Protein AF-A0AA88Y4C1-F1 (afdb_monomer_lite)

Radius of gyration: 46.79 Å; chains: 1; bounding box: 127×105×160 Å

Secondary structure (DSSP, 8-state):
----HHHHTTS--HHHHHH--STTSHHHHHHHHTT----TTS-HHHHHHHHHHHHHHTTSS-TTSS-------TTTHHHHHHHHHHHHHHHHHHHHHHHHHHHHHHHHHHHHHHHHHHHHHHHHHHHHHHHHHHHHHHHHHHHHHHHHHHTTS------------HHHHGGGSPPP-GGGHHHHHHHHHHHHHHTT--GGGHHHHHHTT--HHHHHHHHTS-HHHHT-HHHHHHHHHHHHPPPHHHHHHHHHH----TTS-HHHHHHHHHHHHHHHHHHTT--S-HHHHHHHHHHHHHHHSS-HHHHHHHHHTT--SHHHHHHHHHHHHHHS-S-----PPP----------------------------------------------PPPPBPTTT--BT--GGG-HHHHHHHHHHHHTTSTTSSSSSS---S---------SSS--GGG-B-HHHHHTT--PBP-EEETTT--EE-HHHHHHHHHH-TTS---EEEHHHHHHHHHHHHHTTTTS----------------SSSSS----S---------TTSHHHHHHHHGGG------EEEEEEEE---TT-SS---EEEEEE-SSEEEEEETTTTEEEEEETTS-EEEEEE-SS-EEEEEEETTEEEEEETTTTEEEEESTT-EEEE-SS---EEEE-SSEEEEEETTTTEEEEEETT--EEEEEEHHHHHSS---B-S--EE-TTT--EEEEETTTTEEEEE-TTS-EEEEEE-SS-EEEEEEETTEEEEEETTTTEEEEEETTS-EEEEEE-GGGSSS-EEEEEE-TTSEEEEEE-TTSTTTTEEEEEEE-

Organism: Pinctada imbricata (NCBI:txid66713)

Structure (mmCIF, N/CA/C/O backbone):
data_AF-A0AA88Y4C1-F1
#
_entry.id   AF-A0AA88Y4C1-F1
#
loop_
_atom_site.group_PDB
_atom_site.id
_atom_site.type_symbol
_atom_site.label_atom_id
_atom_site.label_alt_id
_atom_site.label_comp_id
_atom_site.label_asym_id
_atom_site.label_entity_id
_atom_site.label_seq_id
_atom_site.pdbx_PDB_ins_code
_atom_site.Cartn_x
_atom_site.Cartn_y
_atom_site.Cartn_z
_atom_site.occupancy
_atom_site.B_iso_or_equiv
_atom_site.auth_seq_id
_atom_site.auth_comp_id
_atom_site.auth_asym_id
_atom_site.auth_atom_id
_atom_site.pdbx_PDB_model_num
ATOM 1 N N . MET A 1 1 ? -17.038 30.741 89.321 1.00 48.41 1 MET A N 1
ATOM 2 C CA . MET A 1 1 ? -18.469 31.107 89.281 1.00 48.41 1 MET A CA 1
ATOM 3 C C . MET A 1 1 ? -19.187 30.169 88.329 1.00 48.41 1 MET A C 1
ATOM 5 O O . MET A 1 1 ? -18.742 29.998 87.195 1.00 48.41 1 MET A O 1
ATOM 9 N N . VAL A 1 2 ? -20.223 29.490 88.818 1.00 58.56 2 VAL A N 1
ATOM 10 C CA . VAL A 1 2 ? -21.082 28.619 88.005 1.00 58.56 2 VAL A CA 1
ATOM 11 C C . VAL A 1 2 ? -21.932 29.532 87.124 1.00 58.56 2 VAL A C 1
ATOM 13 O O . VAL A 1 2 ? -22.533 30.472 87.624 1.00 58.56 2 VAL A O 1
ATOM 16 N N . PHE A 1 3 ? -21.914 29.319 85.810 1.00 68.25 3 PHE A N 1
ATOM 17 C CA . PHE A 1 3 ? -22.680 30.150 84.880 1.00 68.25 3 PHE A CA 1
ATOM 18 C C . PHE A 1 3 ? -24.169 29.834 85.024 1.00 68.25 3 PHE A C 1
ATOM 20 O O . PHE A 1 3 ? -24.573 28.688 84.826 1.00 68.25 3 PHE A O 1
ATOM 27 N N . SER A 1 4 ? -24.961 30.844 85.373 1.00 75.38 4 SER A N 1
ATOM 28 C CA . SER A 1 4 ? -26.410 30.749 85.541 1.00 75.38 4 SER A CA 1
ATOM 29 C C . SER A 1 4 ? -27.105 31.389 84.341 1.00 75.38 4 SER A C 1
ATOM 31 O O . SER A 1 4 ? -27.028 32.600 84.141 1.00 75.38 4 SER A O 1
ATOM 33 N N . VAL A 1 5 ? -27.799 30.582 83.531 1.00 76.06 5 VAL A N 1
ATOM 34 C CA . VAL A 1 5 ? -28.494 31.065 82.321 1.00 76.06 5 VAL A CA 1
ATOM 35 C C . VAL A 1 5 ? -29.565 32.102 82.661 1.00 76.06 5 VAL A C 1
ATOM 37 O O . VAL A 1 5 ? -29.700 33.111 81.977 1.00 76.06 5 VAL A O 1
ATOM 40 N N . THR A 1 6 ? -30.300 31.885 83.751 1.00 74.94 6 THR A N 1
ATOM 41 C CA . THR A 1 6 ? -31.367 32.786 84.207 1.00 74.94 6 THR A CA 1
ATOM 42 C C . THR A 1 6 ? -30.849 34.112 84.757 1.00 74.94 6 THR A C 1
ATOM 44 O O . THR A 1 6 ? -31.611 35.067 84.849 1.00 74.94 6 THR A O 1
ATOM 47 N N . GLU A 1 7 ? -29.582 34.169 85.164 1.00 77.00 7 GLU A N 1
ATOM 48 C CA . GLU A 1 7 ? -28.932 35.391 85.648 1.00 77.00 7 GLU A CA 1
ATOM 49 C C . GLU A 1 7 ? -28.318 36.169 84.481 1.00 77.00 7 GLU A C 1
ATOM 51 O O . GLU A 1 7 ? -28.554 37.367 84.355 1.00 77.00 7 GLU A O 1
ATOM 56 N N . PHE A 1 8 ? -27.678 35.464 83.543 1.00 80.75 8 PHE A N 1
ATOM 57 C CA . PHE A 1 8 ? -27.186 36.040 82.291 1.00 80.75 8 PHE A CA 1
ATOM 58 C C . PHE A 1 8 ? -28.302 36.712 81.471 1.00 80.75 8 PHE A C 1
ATOM 60 O O . PHE A 1 8 ? -28.117 37.819 80.984 1.00 80.75 8 PHE A O 1
ATOM 67 N N . LEU A 1 9 ? -29.490 36.101 81.363 1.00 78.81 9 LEU A N 1
ATOM 68 C CA . LEU A 1 9 ? -30.615 36.694 80.619 1.00 78.81 9 LEU A CA 1
ATOM 69 C C . LEU A 1 9 ? -31.233 37.934 81.296 1.00 78.81 9 LEU A C 1
ATOM 71 O O . LEU A 1 9 ? -32.015 38.630 80.656 1.00 78.81 9 LEU A O 1
ATOM 75 N N . LYS A 1 10 ? -30.915 38.221 82.569 1.00 77.19 10 LYS A N 1
ATOM 76 C CA . LYS A 1 10 ? -31.400 39.424 83.273 1.00 77.19 10 LYS A CA 1
ATOM 77 C C . LYS A 1 10 ? -30.514 40.647 83.037 1.00 77.19 10 LYS A C 1
ATOM 79 O O . LYS A 1 10 ? -31.035 41.756 83.001 1.00 77.19 10 LYS A O 1
ATOM 84 N N . SER A 1 11 ? -29.203 40.454 82.900 1.00 72.69 11 SER A N 1
ATOM 85 C CA . SER A 1 11 ? -28.242 41.522 82.590 1.00 72.69 11 SER A CA 1
ATOM 86 C C . SER A 1 11 ? -27.187 41.020 81.592 1.00 72.69 11 SER A C 1
ATOM 88 O O . SER A 1 11 ? -26.031 40.805 81.963 1.00 72.69 11 SER A O 1
ATOM 90 N N . PRO A 1 12 ? -27.583 40.771 80.337 1.00 75.06 12 PRO A N 1
ATOM 91 C CA . PRO A 1 12 ? -26.707 40.182 79.334 1.00 75.06 12 PRO A CA 1
ATOM 92 C C . PRO A 1 12 ? -25.620 41.180 78.920 1.00 75.06 12 PRO A C 1
ATOM 94 O O . PRO A 1 12 ? -25.911 42.324 78.578 1.00 75.06 12 PRO A O 1
ATOM 97 N N . THR A 1 13 ? -24.358 40.747 78.908 1.00 76.56 13 THR A N 1
ATOM 98 C CA . THR A 1 13 ? -23.259 41.539 78.337 1.00 76.56 13 THR A CA 1
ATOM 99 C C . THR A 1 13 ? -22.596 40.798 77.180 1.00 76.56 13 THR A C 1
ATOM 101 O O . THR A 1 13 ? -22.446 39.572 77.194 1.00 76.56 13 THR A O 1
ATOM 104 N N . VAL A 1 14 ? -22.189 41.550 76.156 1.00 72.12 14 VAL A N 1
ATOM 105 C CA . VAL A 1 14 ? -21.577 41.005 74.931 1.00 72.12 14 VAL A CA 1
ATOM 106 C C . VAL A 1 14 ? -20.273 40.287 75.253 1.00 72.12 14 VAL A C 1
ATOM 108 O O . VAL A 1 14 ? -20.061 39.163 74.806 1.00 72.12 14 VAL A O 1
ATOM 111 N N . GLY A 1 15 ? -19.438 40.884 76.109 1.00 71.12 15 GLY A N 1
ATOM 112 C CA . GLY A 1 15 ? -18.181 40.278 76.544 1.00 71.12 15 GLY A CA 1
ATOM 113 C C . GLY A 1 15 ? -18.384 38.941 77.262 1.00 71.12 15 GLY A C 1
ATOM 114 O O . GLY A 1 15 ? -17.645 37.986 77.013 1.00 71.12 15 GLY A O 1
ATOM 115 N N . GLU A 1 16 ? -19.422 38.815 78.098 1.00 73.88 16 GLU A N 1
ATOM 116 C CA . GLU A 1 16 ? -19.749 37.538 78.739 1.00 73.88 16 GLU A CA 1
ATOM 117 C C . GLU A 1 16 ? -20.237 36.505 77.724 1.00 73.88 16 GLU A C 1
ATOM 119 O O . GLU A 1 16 ? -19.762 35.368 77.759 1.00 73.88 16 GLU A O 1
ATOM 124 N N . PHE A 1 17 ? -21.099 36.892 76.778 1.00 79.38 17 PHE A N 1
ATOM 125 C CA . PHE A 1 17 ? -21.565 36.012 75.702 1.00 79.38 17 PHE A CA 1
ATOM 126 C C . PHE A 1 17 ? -20.417 35.515 74.805 1.00 79.38 17 PHE A C 1
ATOM 128 O O . PHE A 1 17 ? -20.318 34.321 74.497 1.00 79.38 17 PHE A O 1
ATOM 135 N N . GLU A 1 18 ? -19.496 36.400 74.424 1.00 74.88 18 GLU A N 1
ATOM 136 C CA . GLU A 1 18 ? -18.323 36.069 73.612 1.00 74.88 18 GLU A CA 1
ATOM 137 C C . GLU A 1 18 ? -17.318 35.186 74.357 1.00 74.88 18 GLU A C 1
ATOM 139 O O . GLU A 1 18 ? -16.672 34.319 73.749 1.00 74.88 18 GLU A O 1
ATOM 144 N N . SER A 1 19 ? -17.233 35.337 75.679 1.00 75.31 19 SER A N 1
ATOM 145 C CA . SER A 1 19 ? -16.388 34.503 76.531 1.00 75.31 19 SER A CA 1
ATOM 146 C C . SER A 1 19 ? -16.921 33.072 76.705 1.00 75.31 19 SER A C 1
ATOM 148 O O . SER A 1 19 ? -16.159 32.181 77.098 1.00 75.31 19 SER A O 1
ATOM 150 N N . LEU A 1 20 ? -18.192 32.801 76.359 1.00 79.62 20 LEU A N 1
ATOM 151 C CA . LEU A 1 20 ? -18.782 31.467 76.490 1.00 79.62 20 LEU A CA 1
ATOM 152 C C . LEU A 1 20 ? -18.058 30.450 75.599 1.00 79.62 20 LEU A C 1
ATOM 154 O O . LEU A 1 20 ? -17.960 30.572 74.368 1.00 79.62 20 LEU A O 1
ATOM 158 N N . LYS A 1 21 ? -17.550 29.401 76.247 1.00 77.38 21 LYS A N 1
ATOM 159 C CA . LYS A 1 21 ? -16.876 28.278 75.598 1.00 77.38 21 LYS A CA 1
ATOM 160 C C . LYS A 1 21 ? -17.870 27.162 75.288 1.00 77.38 21 LYS A C 1
ATOM 162 O O . LYS A 1 21 ? -18.838 26.943 76.015 1.00 77.38 21 LYS A O 1
ATOM 167 N N . LYS A 1 22 ? -17.606 26.456 74.185 1.00 69.81 22 LYS A N 1
ATOM 168 C CA . LYS A 1 22 ? -18.354 25.257 73.792 1.00 69.81 22 LYS A CA 1
ATOM 169 C C . LYS A 1 22 ? -18.056 24.099 74.752 1.00 69.81 22 LYS A C 1
ATOM 171 O O . LYS A 1 22 ? -18.979 23.403 75.158 1.00 69.81 22 LYS A O 1
ATOM 176 N N . ASP A 1 23 ? -16.791 23.969 75.148 1.00 60.00 23 ASP A N 1
ATOM 177 C CA . ASP A 1 23 ? -16.278 22.822 75.907 1.00 60.00 23 ASP A CA 1
ATOM 178 C C . ASP A 1 23 ? -16.730 22.820 77.379 1.00 60.00 23 ASP A C 1
ATOM 180 O O . ASP A 1 23 ? -16.815 21.764 77.994 1.00 60.00 23 ASP A O 1
ATOM 184 N N . ASP A 1 24 ? -17.145 23.976 77.910 1.00 60.66 24 ASP A N 1
ATOM 185 C CA . ASP A 1 24 ? -17.695 24.103 79.269 1.00 60.66 24 ASP A CA 1
ATOM 186 C C . ASP A 1 24 ? -19.227 23.905 79.319 1.00 60.66 24 ASP A C 1
ATOM 188 O O . ASP A 1 24 ? -19.864 24.252 80.313 1.00 60.66 24 ASP A O 1
ATOM 192 N N . PHE A 1 25 ? -19.854 23.428 78.234 1.00 62.00 25 PHE A N 1
ATOM 193 C CA . PHE A 1 25 ? -21.309 23.260 78.041 1.00 62.00 25 PHE A CA 1
ATOM 194 C C . PHE A 1 25 ? -22.180 24.524 78.174 1.00 62.00 25 PHE A C 1
ATOM 196 O O . PHE A 1 25 ? -23.336 24.500 77.765 1.00 62.00 25 PHE A O 1
ATOM 203 N N . LYS A 1 26 ? -21.651 25.660 78.634 1.00 78.75 26 LYS A N 1
ATOM 204 C CA . LYS A 1 26 ? -22.410 26.900 78.893 1.00 78.75 26 LYS A CA 1
ATOM 205 C C . LYS A 1 26 ? -23.135 27.455 77.663 1.00 78.75 26 LYS A C 1
ATOM 207 O O . LYS A 1 26 ? -24.284 27.870 77.772 1.00 78.75 26 LYS A O 1
ATOM 212 N N . LEU A 1 27 ? -22.494 27.421 76.490 1.00 79.19 27 LEU A N 1
ATOM 213 C CA . LEU A 1 27 ? -23.087 27.922 75.242 1.00 79.19 27 LEU A CA 1
ATOM 214 C C . LEU A 1 27 ? -24.196 26.999 74.704 1.00 79.19 27 LEU A C 1
ATOM 216 O O . LEU A 1 27 ? -25.201 27.472 74.183 1.00 79.19 27 LEU A O 1
ATOM 220 N N . ILE A 1 28 ? -24.031 25.683 74.865 1.00 79.94 28 ILE A N 1
ATOM 221 C CA . ILE A 1 28 ? -25.042 24.688 74.475 1.00 79.94 28 ILE A CA 1
ATOM 222 C C . ILE A 1 28 ? -26.223 24.742 75.447 1.00 79.94 28 ILE A C 1
ATOM 224 O O . ILE A 1 28 ? -27.368 24.755 75.015 1.00 79.94 28 ILE A O 1
ATOM 228 N N . VAL A 1 29 ? -25.953 24.846 76.750 1.00 81.12 29 VAL A N 1
ATOM 229 C CA . VAL A 1 29 ? -26.972 24.976 77.801 1.00 81.12 29 VAL A CA 1
ATOM 230 C C . VAL A 1 29 ? -27.795 26.254 77.613 1.00 81.12 29 VAL A C 1
ATOM 232 O O . VAL A 1 29 ? -29.014 26.205 77.756 1.00 81.12 29 VAL A O 1
ATOM 235 N N . LEU A 1 30 ? -27.170 27.369 77.216 1.00 81.19 30 LEU A N 1
ATOM 236 C CA . LEU A 1 30 ? -27.882 28.596 76.849 1.00 81.19 30 LEU A CA 1
ATOM 237 C C . LEU A 1 30 ? -28.804 28.380 75.634 1.00 81.19 30 LEU A C 1
ATOM 239 O O . LEU A 1 30 ? -29.971 28.760 75.686 1.00 81.19 30 LEU A O 1
ATOM 243 N N . GLY A 1 31 ? -28.321 27.724 74.573 1.00 80.00 31 GLY A N 1
ATOM 244 C CA . GLY A 1 31 ? -29.144 27.425 73.396 1.00 80.00 31 GLY A CA 1
ATOM 245 C C . GLY A 1 31 ? -30.311 26.476 73.691 1.00 80.00 31 GLY A C 1
ATOM 246 O O . GLY A 1 31 ? -31.434 26.740 73.271 1.00 80.00 31 GLY A O 1
ATOM 247 N N . LEU A 1 32 ? -30.087 25.430 74.493 1.00 81.94 32 LEU A N 1
ATOM 248 C CA . LEU A 1 32 ? -31.143 24.509 74.924 1.00 81.94 32 LEU A CA 1
ATOM 249 C C . LEU A 1 32 ? -32.174 25.195 75.833 1.00 81.94 32 LEU A C 1
ATOM 251 O O . LEU A 1 32 ? -33.369 24.937 75.699 1.00 81.94 32 LEU A O 1
ATOM 255 N N . HIS A 1 33 ? -31.748 26.104 76.717 1.00 82.75 33 HIS A N 1
ATOM 256 C CA . HIS A 1 33 ? -32.663 26.887 77.556 1.00 82.75 33 HIS A CA 1
ATOM 257 C C . HIS A 1 33 ? -33.561 27.815 76.724 1.00 82.75 33 HIS A C 1
ATOM 259 O O . HIS A 1 33 ? -34.741 27.980 77.028 1.00 82.75 33 HIS A O 1
ATOM 265 N N . LEU A 1 34 ? -33.025 28.364 75.630 1.00 81.50 34 LEU A N 1
ATOM 266 C CA . LEU A 1 34 ? -33.773 29.150 74.644 1.00 81.50 34 LEU A CA 1
ATOM 267 C C . LEU A 1 34 ? -34.596 28.283 73.672 1.00 81.50 34 LEU A C 1
ATOM 269 O O . LEU A 1 34 ? -35.244 28.828 72.783 1.00 81.50 34 LEU A O 1
ATOM 273 N N . LYS A 1 35 ? -34.617 26.954 73.868 1.00 82.00 35 LYS A N 1
ATOM 274 C CA . LYS A 1 35 ? -35.315 25.956 73.038 1.00 82.00 35 LYS A CA 1
ATOM 275 C C . LYS A 1 35 ? -34.844 25.915 71.578 1.00 82.00 35 LYS A C 1
ATOM 277 O O . LYS A 1 35 ? -35.633 25.644 70.677 1.00 82.00 35 LYS A O 1
ATOM 282 N N . LEU A 1 36 ? -33.558 26.167 71.346 1.00 82.06 36 LEU A N 1
ATOM 283 C CA . LEU A 1 36 ? -32.930 26.092 70.027 1.00 82.06 36 LEU A CA 1
ATOM 284 C C . LEU A 1 36 ? -32.382 24.680 69.772 1.00 82.06 36 LEU A C 1
ATOM 286 O O . LEU A 1 36 ? -31.860 24.042 70.689 1.00 82.06 36 LEU A O 1
ATOM 290 N N . ASP A 1 37 ? -32.462 24.197 68.526 1.00 81.56 37 ASP A N 1
ATOM 291 C CA . ASP A 1 37 ? -31.893 22.899 68.121 1.00 81.56 37 ASP A CA 1
ATOM 292 C C . ASP A 1 37 ? -30.370 23.011 67.959 1.00 81.56 37 ASP A C 1
ATOM 294 O O . ASP A 1 37 ? -29.836 23.184 66.864 1.00 81.56 37 ASP A O 1
ATOM 298 N N . VAL A 1 38 ? -29.662 22.980 69.089 1.00 82.06 38 VAL A N 1
ATOM 299 C CA . VAL A 1 38 ? -28.198 23.028 69.147 1.00 82.06 38 VAL A CA 1
ATOM 300 C C . VAL A 1 38 ? -27.642 21.696 69.643 1.00 82.06 38 VAL A C 1
ATOM 302 O O . VAL A 1 38 ? -28.043 21.177 70.683 1.00 82.06 38 VAL A O 1
ATOM 305 N N . LYS A 1 39 ? -26.678 21.134 68.906 1.00 79.06 39 LYS A N 1
ATOM 306 C CA . LYS A 1 39 ? -26.054 19.836 69.218 1.00 79.06 39 LYS A CA 1
ATOM 307 C C . LYS A 1 39 ? -24.580 20.007 69.554 1.00 79.06 39 LYS A C 1
ATOM 309 O O . LYS A 1 39 ? -23.890 20.846 68.977 1.00 79.06 39 LYS A O 1
ATOM 314 N N . SER A 1 40 ? -24.060 19.164 70.446 1.00 75.81 40 SER A N 1
ATOM 315 C CA . SER A 1 40 ? -22.639 19.179 70.833 1.00 75.81 40 SER A CA 1
ATOM 316 C C . SER A 1 40 ? -21.684 18.898 69.665 1.00 75.81 40 SER A C 1
ATOM 318 O O . SER A 1 40 ? -20.532 19.332 69.694 1.00 75.81 40 SER A O 1
ATOM 320 N N . SER A 1 41 ? -22.161 18.250 68.600 1.00 76.31 41 SER A N 1
ATOM 321 C CA . SER A 1 41 ? -21.420 18.022 67.355 1.00 76.31 41 SER A CA 1
ATOM 322 C C . SER A 1 41 ? -21.238 19.278 66.487 1.00 76.31 41 SER A C 1
ATOM 324 O O . SER A 1 41 ? -20.297 19.324 65.698 1.00 76.31 41 SER A O 1
ATOM 326 N N . MET A 1 42 ? -22.065 20.320 66.641 1.00 76.88 42 MET A N 1
ATOM 327 C CA . MET A 1 42 ? -22.017 21.532 65.802 1.00 76.88 42 MET A CA 1
ATOM 328 C C . MET A 1 42 ? -20.807 22.414 66.123 1.00 76.88 42 MET A C 1
ATOM 330 O O . MET A 1 42 ? -20.312 22.427 67.252 1.00 76.88 42 MET A O 1
ATOM 334 N N . ARG A 1 43 ? -20.292 23.181 65.154 1.00 77.75 43 ARG A N 1
ATOM 335 C CA . ARG A 1 43 ? -19.105 24.027 65.394 1.00 77.75 43 ARG A CA 1
ATOM 336 C C . ARG A 1 43 ? -19.445 25.167 66.362 1.00 77.75 43 ARG A C 1
ATOM 338 O O . ARG A 1 43 ? -20.551 25.694 66.347 1.00 77.75 43 ARG A O 1
ATOM 345 N N . LYS A 1 44 ? -18.483 25.598 67.193 1.00 77.31 44 LYS A N 1
ATOM 346 C CA . LYS A 1 44 ? -18.703 26.647 68.216 1.00 77.31 44 LYS A CA 1
ATOM 347 C C . LYS A 1 44 ? -19.310 27.925 67.624 1.00 77.31 44 LYS A C 1
ATOM 349 O O . LYS A 1 44 ? -20.241 28.474 68.202 1.00 77.31 44 LYS A O 1
ATOM 354 N N . GLN A 1 45 ? -18.793 28.369 66.479 1.00 76.94 45 GLN A N 1
ATOM 355 C CA . GLN A 1 45 ? -19.266 29.584 65.815 1.00 76.94 45 GLN A CA 1
ATOM 356 C C . GLN A 1 45 ? -20.687 29.431 65.258 1.00 76.94 45 GLN A C 1
ATOM 358 O O . GLN A 1 45 ? -21.465 30.373 65.285 1.00 76.94 45 GLN A O 1
ATOM 363 N N . GLU A 1 46 ? -21.047 28.231 64.812 1.00 76.50 46 GLU A N 1
ATOM 364 C CA . GLU A 1 46 ? -22.376 27.923 64.286 1.00 76.50 46 GLU A CA 1
ATOM 365 C C . GLU A 1 46 ? -23.432 27.970 65.398 1.00 76.50 46 GLU A C 1
ATOM 367 O O . GLU A 1 46 ? -24.427 28.679 65.274 1.00 76.50 46 GLU A O 1
ATOM 372 N N . ILE A 1 47 ? -23.154 27.327 66.541 1.00 77.56 47 ILE A N 1
ATOM 373 C CA . ILE A 1 47 ? -24.003 27.403 67.742 1.00 77.56 47 ILE A CA 1
ATOM 374 C C . ILE A 1 47 ? -24.120 28.858 68.216 1.00 77.56 47 ILE A C 1
ATOM 376 O O . ILE A 1 47 ? -25.211 29.320 68.538 1.00 77.56 47 ILE A O 1
ATOM 380 N N . ARG A 1 48 ? -23.007 29.604 68.225 1.00 80.88 48 ARG A N 1
ATOM 381 C CA . ARG A 1 48 ? -22.983 31.013 68.636 1.00 80.88 48 ARG A CA 1
ATOM 382 C C . ARG A 1 48 ? -23.853 31.886 67.737 1.00 80.88 48 ARG A C 1
ATOM 384 O O . ARG A 1 48 ? -24.613 32.685 68.264 1.00 80.88 48 ARG A O 1
ATOM 391 N N . ASN A 1 49 ? -23.780 31.715 66.421 1.00 78.94 49 ASN A N 1
ATOM 392 C CA . ASN A 1 49 ? -24.577 32.494 65.475 1.00 78.94 49 ASN A CA 1
ATOM 393 C C . ASN A 1 49 ? -26.078 32.199 65.622 1.00 78.94 49 ASN A C 1
ATOM 395 O O . ASN A 1 49 ? -26.886 33.122 65.577 1.00 78.94 49 ASN A O 1
ATOM 399 N N . ILE A 1 50 ? -26.451 30.933 65.846 1.00 80.00 50 ILE A N 1
ATOM 400 C CA . ILE A 1 50 ? -27.848 30.532 66.079 1.00 80.00 50 ILE A CA 1
ATOM 401 C C . ILE A 1 50 ? -28.379 31.161 67.374 1.00 80.00 50 ILE A C 1
ATOM 403 O O . ILE A 1 50 ? -29.442 31.776 67.366 1.00 80.00 50 ILE A O 1
ATOM 407 N N . VAL A 1 51 ? -27.617 31.068 68.469 1.00 80.56 51 VAL A N 1
ATOM 408 C CA . VAL A 1 51 ? -28.003 31.656 69.761 1.00 80.56 51 VAL A CA 1
ATOM 409 C C . VAL A 1 51 ? -28.030 33.188 69.694 1.00 80.56 51 VAL A C 1
ATOM 411 O O . VAL A 1 51 ? -28.973 33.794 70.189 1.00 80.56 51 VAL A O 1
ATOM 414 N N . ALA A 1 52 ? -27.052 33.826 69.043 1.00 79.12 52 ALA A N 1
ATOM 415 C CA . ALA A 1 52 ? -26.997 35.281 68.888 1.00 79.12 52 ALA A CA 1
ATOM 416 C C . ALA A 1 52 ? -28.192 35.818 68.091 1.00 79.12 52 ALA A C 1
ATOM 418 O O . ALA A 1 52 ? -28.787 36.817 68.482 1.00 79.12 52 ALA A O 1
ATOM 419 N N . LYS A 1 53 ? -28.590 35.126 67.015 1.00 78.12 53 LYS A N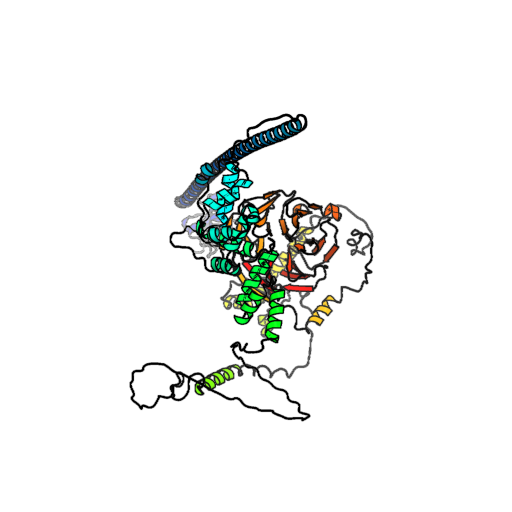 1
ATOM 420 C CA . LYS A 1 53 ? -29.757 35.502 66.210 1.00 78.12 53 LYS A CA 1
ATOM 421 C C . LYS A 1 53 ? -31.053 35.462 67.024 1.00 78.12 53 LYS A C 1
ATOM 423 O O . LYS A 1 53 ? -31.871 36.363 66.884 1.00 78.12 53 LYS A O 1
ATOM 428 N N . GLU A 1 54 ? -31.220 34.466 67.891 1.00 80.19 54 GLU A N 1
ATOM 429 C CA . GLU A 1 54 ? -32.394 34.372 68.769 1.00 80.19 54 GLU A CA 1
ATOM 430 C C . GLU A 1 54 ? -32.371 35.424 69.888 1.00 80.19 54 GLU A C 1
ATOM 432 O O . GLU A 1 54 ? -33.404 35.999 70.218 1.00 80.19 54 GLU A O 1
ATOM 437 N N . LEU A 1 55 ? -31.199 35.717 70.462 1.00 80.06 55 LEU A N 1
ATOM 438 C CA . LEU A 1 55 ? -31.055 36.773 71.471 1.00 80.06 55 LEU A CA 1
ATOM 439 C C . LEU A 1 55 ? -31.326 38.168 70.882 1.00 80.06 55 LEU A C 1
ATOM 441 O O . LEU A 1 55 ? -31.964 38.983 71.544 1.00 80.06 55 LEU A O 1
ATOM 445 N N . LEU A 1 56 ? -30.918 38.417 69.633 1.00 76.56 56 LEU A N 1
ATOM 446 C CA . LEU A 1 56 ? -31.283 39.620 68.876 1.00 76.56 56 LEU A CA 1
ATOM 447 C C . LEU A 1 56 ? -32.789 39.662 68.573 1.00 76.56 56 LEU A C 1
ATOM 449 O O . LEU A 1 56 ? -33.420 40.698 68.743 1.00 76.56 56 LEU A O 1
ATOM 453 N N . ALA A 1 57 ? -33.388 38.534 68.174 1.00 76.81 57 ALA A N 1
ATOM 454 C CA . ALA A 1 57 ? -34.825 38.448 67.891 1.00 76.81 57 ALA A CA 1
ATOM 455 C C . ALA A 1 57 ? -35.703 38.649 69.139 1.00 76.81 57 ALA A C 1
ATOM 457 O O . ALA A 1 57 ? -36.836 39.109 69.028 1.00 76.81 57 ALA A O 1
ATOM 458 N N . LYS A 1 58 ? -35.184 38.317 70.326 1.00 77.06 58 LYS A N 1
ATOM 459 C CA . LYS A 1 58 ? -35.824 38.580 71.624 1.00 77.06 58 LYS A CA 1
ATOM 460 C C . LYS A 1 58 ? -35.507 39.973 72.189 1.00 77.06 58 LYS A C 1
ATOM 462 O O . LYS A 1 58 ? -35.873 40.231 73.331 1.00 77.06 58 LYS A O 1
ATOM 467 N N . GLU A 1 59 ? -34.814 40.824 71.424 1.00 75.38 59 GLU A N 1
ATOM 468 C CA . GLU A 1 59 ? -34.377 42.179 71.809 1.00 75.38 59 GLU A CA 1
ATOM 469 C C . GLU A 1 59 ? -33.502 42.214 73.080 1.00 75.38 59 GLU A C 1
ATOM 471 O O . GLU A 1 59 ? -33.423 43.218 73.782 1.00 75.38 59 GLU A O 1
ATOM 476 N N . ILE A 1 60 ? -32.825 41.100 73.384 1.00 77.75 60 ILE A N 1
ATOM 477 C CA . ILE A 1 60 ? -31.940 40.945 74.551 1.00 77.75 60 ILE A CA 1
ATOM 478 C C . ILE A 1 60 ? -30.571 41.590 74.282 1.00 77.75 60 ILE A C 1
ATOM 480 O O . ILE A 1 60 ? -29.937 42.102 75.201 1.00 77.75 60 ILE A O 1
ATOM 484 N N . PHE A 1 61 ? -30.136 41.587 73.019 1.00 73.25 61 PHE A N 1
ATOM 485 C CA . PHE A 1 61 ? -29.028 42.395 72.508 1.00 73.25 61 PHE A CA 1
ATOM 486 C C . PHE A 1 61 ? -29.544 43.325 71.407 1.00 73.25 61 PHE A C 1
ATOM 488 O O . PHE A 1 61 ? -30.461 42.969 70.665 1.00 73.25 61 PHE A O 1
ATOM 495 N N . SER A 1 62 ? -28.931 44.496 71.270 1.00 63.69 62 SER A N 1
ATOM 496 C CA . SER A 1 62 ? -29.143 45.407 70.148 1.00 63.69 62 SER A CA 1
ATOM 497 C C . SER A 1 62 ? -28.249 45.022 68.968 1.00 63.69 62 SER A C 1
ATOM 499 O O . SER A 1 62 ? -27.151 44.497 69.144 1.00 63.69 62 SER A O 1
ATOM 501 N N . SER A 1 63 ? -28.659 45.332 67.735 1.00 58.00 63 SER A N 1
ATOM 502 C CA . SER A 1 63 ? -27.813 45.128 66.545 1.00 58.00 63 SER A CA 1
ATOM 503 C C . SER A 1 63 ? -26.488 45.904 66.597 1.00 58.00 63 SER A C 1
ATOM 505 O O . SER A 1 63 ? -25.579 45.600 65.833 1.00 58.00 63 SER A O 1
ATOM 507 N N . TYR A 1 64 ? -26.385 46.899 67.486 1.00 56.75 64 TYR A N 1
ATOM 508 C CA . TYR A 1 64 ? -25.183 47.699 67.742 1.00 56.75 64 TYR A CA 1
ATOM 509 C C . TYR A 1 64 ? -24.217 47.074 68.760 1.00 56.75 64 TYR A C 1
ATOM 511 O O . TYR A 1 64 ? -23.082 47.531 68.873 1.00 56.75 64 TYR A O 1
ATOM 519 N N . ASP A 1 65 ? -24.646 46.039 69.484 1.00 59.59 65 ASP A N 1
ATOM 520 C CA . ASP A 1 65 ? -23.858 45.399 70.541 1.00 59.59 65 ASP A CA 1
ATOM 521 C C . ASP A 1 65 ? -22.819 44.410 69.989 1.00 59.59 65 ASP A C 1
ATOM 523 O O . ASP A 1 65 ? -21.870 44.050 70.678 1.00 59.59 65 ASP A O 1
ATOM 527 N N . PHE A 1 66 ? -22.947 43.999 68.727 1.00 56.94 66 PHE A N 1
ATOM 528 C CA . PHE A 1 66 ? -21.949 43.186 68.041 1.00 56.94 66 PHE A CA 1
ATOM 529 C C . PHE A 1 66 ? -21.104 44.092 67.142 1.00 56.94 66 PHE A C 1
ATOM 531 O O . PHE A 1 66 ? -21.647 44.661 66.191 1.00 56.94 66 PHE A O 1
ATOM 538 N N . PRO A 1 67 ? -19.791 44.244 67.397 1.00 45.38 67 PRO A N 1
ATOM 539 C CA . PRO A 1 67 ? -18.925 45.006 66.517 1.00 45.38 67 PRO A CA 1
ATOM 540 C C . PRO A 1 67 ? -18.959 44.381 65.123 1.00 45.38 67 PRO A C 1
ATOM 542 O O . PRO A 1 67 ? -18.486 43.263 64.910 1.00 45.38 67 PRO A O 1
ATOM 545 N N . VAL A 1 68 ? -19.529 45.104 64.160 1.00 42.59 68 VAL A N 1
ATOM 546 C CA . VAL A 1 68 ? -19.280 44.836 62.748 1.00 42.59 68 VAL A CA 1
ATOM 547 C C . VAL A 1 68 ? -17.825 45.220 62.520 1.00 42.59 68 VAL A C 1
ATOM 549 O O . VAL A 1 68 ? -17.509 46.382 62.270 1.00 42.59 68 VAL A O 1
ATOM 552 N N . GLU A 1 69 ? -16.915 44.256 62.655 1.00 35.50 69 GLU A N 1
ATOM 553 C CA . GLU A 1 69 ? -15.615 44.399 62.017 1.00 35.50 69 GLU A CA 1
ATOM 554 C C . GLU A 1 69 ? -15.881 44.653 60.528 1.00 35.50 69 GLU A C 1
ATOM 556 O O . GLU A 1 69 ? -16.665 43.912 59.918 1.00 35.50 69 GLU A O 1
ATOM 561 N N . PRO A 1 70 ? -15.277 45.693 59.924 1.00 35.56 70 PRO A N 1
ATOM 562 C CA . PRO A 1 70 ? -15.300 45.813 58.484 1.00 35.56 70 PRO A CA 1
ATOM 563 C C . PRO A 1 70 ? -14.650 44.543 57.955 1.00 35.56 70 PRO A C 1
ATOM 565 O O . PRO A 1 70 ? -13.453 44.311 58.132 1.00 35.56 70 PRO A O 1
ATOM 568 N N . VAL A 1 71 ? -15.463 43.688 57.340 1.00 35.31 71 VAL A N 1
ATOM 569 C CA . VAL A 1 71 ? -14.961 42.564 56.570 1.00 35.31 71 VAL A CA 1
ATOM 570 C C . VAL A 1 71 ? -14.096 43.189 55.490 1.00 35.31 71 VAL A C 1
ATOM 572 O O . VAL A 1 71 ? -14.606 43.772 54.532 1.00 35.31 71 VAL A O 1
ATOM 575 N N . SER A 1 72 ? -12.783 43.077 55.666 1.00 38.38 72 SER A N 1
ATOM 576 C CA . SER A 1 72 ? -11.777 43.273 54.635 1.00 38.38 72 SER A CA 1
ATOM 577 C C . SER A 1 72 ? -12.059 42.280 53.506 1.00 38.38 72 SER A C 1
ATOM 579 O O . SER A 1 72 ? -11.497 41.193 53.399 1.00 38.38 72 SER A O 1
ATOM 581 N N . SER A 1 73 ? -13.013 42.661 52.667 1.00 40.88 73 SER A N 1
ATOM 582 C CA . SER A 1 73 ? -13.385 41.993 51.425 1.00 40.88 73 SER A CA 1
ATOM 583 C C . SER A 1 73 ? -12.823 42.730 50.204 1.00 40.88 73 SER A C 1
ATOM 585 O O . SER A 1 73 ? -12.950 42.243 49.085 1.00 40.88 73 SER A O 1
ATOM 587 N N . GLU A 1 74 ? -12.058 43.808 50.403 1.00 41.62 74 GLU A N 1
ATOM 588 C CA . GLU A 1 74 ? -11.395 44.564 49.329 1.00 41.62 74 GLU A CA 1
ATOM 589 C C . GLU A 1 74 ? -10.058 43.966 48.839 1.00 41.62 74 GLU A C 1
ATOM 591 O O . GLU A 1 74 ? -9.328 44.596 48.082 1.00 41.62 74 GLU A O 1
ATOM 596 N N . THR A 1 75 ? -9.702 42.725 49.192 1.00 44.81 75 THR A N 1
ATOM 597 C CA . THR A 1 75 ? -8.497 42.076 48.608 1.00 44.81 75 THR A CA 1
ATOM 598 C C . THR A 1 75 ? -8.728 40.647 48.117 1.00 44.81 75 THR A C 1
ATOM 600 O O . THR A 1 75 ? -7.784 39.942 47.770 1.00 44.81 75 THR A O 1
ATOM 603 N N . LYS A 1 76 ? -9.986 40.201 48.006 1.00 43.12 76 LYS A N 1
ATOM 604 C CA . LYS A 1 76 ? -10.306 38.937 47.311 1.00 43.12 76 LYS A CA 1
ATOM 605 C C . LYS A 1 76 ? -11.234 39.088 46.109 1.00 43.12 76 LYS A C 1
ATOM 607 O O . LYS A 1 76 ? -11.231 38.188 45.276 1.00 43.12 76 LYS A O 1
ATOM 612 N N . MET A 1 77 ? -11.927 40.220 45.952 1.00 39.38 77 MET A N 1
ATOM 613 C CA . MET A 1 77 ? -12.647 40.509 44.705 1.00 39.38 77 MET A CA 1
ATOM 614 C C . MET A 1 77 ? -11.727 40.982 43.566 1.00 39.38 77 MET A C 1
ATOM 616 O O . MET A 1 77 ? -11.980 40.623 42.424 1.00 39.38 77 MET A O 1
ATOM 620 N N . SER A 1 78 ? -10.594 41.650 43.835 1.00 53.66 78 SER A N 1
ATOM 621 C CA . SER A 1 78 ? -9.785 42.222 42.739 1.00 53.66 78 SER A CA 1
ATOM 622 C C . SER A 1 78 ? -8.988 41.200 41.922 1.00 53.66 78 SER A C 1
ATOM 624 O O . SER A 1 78 ? -8.809 41.386 40.724 1.00 53.66 78 SER A O 1
ATOM 626 N N . LYS A 1 79 ? -8.521 40.096 42.524 1.00 53.19 79 LYS A N 1
ATOM 627 C CA . LYS A 1 79 ? -7.729 39.095 41.788 1.00 53.19 79 LYS A CA 1
ATOM 628 C C . LYS A 1 79 ? -8.601 38.246 40.868 1.00 53.19 79 LYS A C 1
ATOM 630 O O . LYS A 1 79 ? -8.199 37.975 39.745 1.00 53.19 79 LYS A O 1
ATOM 635 N N . PHE A 1 80 ? -9.790 37.867 41.331 1.00 56.34 80 PHE A N 1
ATOM 636 C CA . PHE A 1 80 ? -10.718 37.065 40.539 1.00 56.34 80 PHE A CA 1
ATOM 637 C C . PHE A 1 80 ? -11.370 37.897 39.428 1.00 56.34 80 PHE A C 1
ATOM 639 O O . PHE A 1 80 ? -11.506 37.409 38.314 1.00 56.34 80 PHE A O 1
ATOM 646 N N . GLU A 1 81 ? -11.692 39.171 39.681 1.00 61.62 81 GLU A N 1
ATOM 647 C CA . GLU A 1 81 ? -12.177 40.086 38.638 1.00 61.62 81 GLU A CA 1
ATOM 648 C C . GLU A 1 81 ? -11.085 40.428 37.617 1.00 61.62 81 GLU A C 1
ATOM 650 O O . GLU A 1 81 ? -11.357 40.406 36.421 1.00 61.62 81 GLU A O 1
ATOM 655 N N . PHE A 1 82 ? -9.838 40.656 38.047 1.00 64.50 82 PHE A N 1
ATOM 656 C CA . PHE A 1 82 ? -8.716 40.879 37.129 1.00 64.50 82 PHE A CA 1
ATOM 657 C C . PHE A 1 82 ? -8.367 39.625 36.315 1.00 64.50 82 PHE A C 1
ATOM 659 O O . PHE A 1 82 ? -8.072 39.729 35.126 1.00 64.50 82 PHE A O 1
ATOM 666 N N . GLU A 1 83 ? -8.426 38.430 36.914 1.00 69.56 83 GLU A N 1
ATOM 667 C CA . GLU A 1 83 ? -8.244 37.165 36.191 1.00 69.56 83 GLU A CA 1
ATOM 668 C C . GLU A 1 83 ? -9.394 36.893 35.217 1.00 69.56 83 GLU A C 1
ATOM 670 O O . GLU A 1 83 ? -9.138 36.473 34.089 1.00 69.56 83 GLU A O 1
ATOM 675 N N . LEU A 1 84 ? -10.637 37.198 35.596 1.00 76.56 84 LEU A N 1
ATOM 676 C CA . LEU A 1 84 ? -11.795 37.076 34.714 1.00 76.56 84 LEU A CA 1
ATOM 677 C C . LEU A 1 84 ? -11.721 38.069 33.547 1.00 76.56 84 LEU A C 1
ATOM 679 O O . LEU A 1 84 ? -12.019 37.702 32.413 1.00 76.56 84 LEU A O 1
ATOM 683 N N . GLU A 1 85 ? -11.287 39.305 33.792 1.00 80.88 85 GLU A N 1
ATOM 684 C CA . GLU A 1 85 ? -11.131 40.319 32.748 1.00 80.88 85 GLU A CA 1
ATOM 685 C C . GLU A 1 85 ? -9.955 39.999 31.818 1.00 80.88 85 GLU A C 1
ATOM 687 O O . GLU A 1 85 ? -10.083 40.080 30.598 1.00 80.88 85 GLU A O 1
ATOM 692 N N . LYS A 1 86 ? -8.841 39.500 32.365 1.00 73.00 86 LYS A N 1
ATOM 693 C CA . LYS A 1 86 ? -7.726 38.972 31.572 1.00 73.00 86 LYS A CA 1
ATOM 694 C C . LYS A 1 86 ? -8.159 37.780 30.716 1.00 73.00 86 LYS A C 1
ATOM 696 O O . LYS A 1 86 ? -7.783 37.709 29.550 1.00 73.00 86 LYS A O 1
ATOM 701 N N . MET A 1 87 ? -8.969 36.871 31.261 1.00 78.69 87 MET A N 1
ATOM 702 C CA . MET A 1 87 ? -9.506 35.722 30.527 1.00 78.69 87 MET A CA 1
ATOM 703 C C . MET A 1 87 ? -10.464 36.157 29.409 1.00 78.69 87 MET A C 1
ATOM 705 O O . MET A 1 87 ? -10.409 35.602 28.315 1.00 78.69 87 MET A O 1
ATOM 709 N N . LYS A 1 88 ? -11.293 37.183 29.633 1.00 81.88 88 LYS A N 1
ATOM 710 C CA . LYS A 1 88 ? -12.153 37.763 28.588 1.00 81.88 88 LYS A CA 1
ATOM 711 C C . LYS A 1 88 ? -11.350 38.433 27.476 1.00 81.88 88 LYS A C 1
ATOM 713 O O . LYS A 1 88 ? -11.652 38.197 26.311 1.00 81.88 88 LYS A O 1
ATOM 718 N N . ILE A 1 89 ? -10.326 39.218 27.819 1.00 84.56 89 ILE A N 1
ATOM 719 C CA . ILE A 1 89 ? -9.442 39.871 26.840 1.00 84.56 89 ILE A CA 1
ATOM 720 C C . ILE A 1 89 ? -8.681 38.815 26.026 1.00 84.56 89 ILE A C 1
ATOM 722 O O . ILE A 1 89 ? -8.591 38.934 24.807 1.00 84.56 89 ILE A O 1
ATOM 726 N N . GLN A 1 90 ? -8.202 37.744 26.669 1.00 77.62 90 GLN A N 1
ATOM 727 C CA . GLN A 1 90 ? -7.550 36.615 25.998 1.00 77.62 90 GLN A CA 1
ATOM 728 C C . GLN A 1 90 ? -8.502 35.919 25.011 1.00 77.62 90 GLN A C 1
ATOM 730 O O . GLN A 1 90 ? -8.144 35.704 23.857 1.00 77.62 90 GLN A O 1
ATOM 735 N N . LEU A 1 91 ? -9.737 35.628 25.437 1.00 86.69 91 LEU A N 1
ATOM 736 C CA . LEU A 1 91 ? -10.764 35.017 24.587 1.00 86.69 91 LEU A CA 1
ATOM 737 C C . LEU A 1 91 ? -11.178 35.923 23.421 1.00 86.69 91 LEU A C 1
ATOM 739 O O . LEU A 1 91 ? -11.456 35.424 22.332 1.00 86.69 91 LEU A O 1
ATOM 743 N N . GLN A 1 92 ? -11.220 37.243 23.624 1.00 82.88 92 GLN A N 1
ATOM 744 C CA . GLN A 1 92 ? -11.473 38.205 22.549 1.00 82.88 92 GLN A CA 1
ATOM 745 C C . GLN A 1 92 ? -10.335 38.218 21.530 1.00 82.88 92 GLN A C 1
ATOM 747 O O . GLN A 1 92 ? -10.607 38.132 20.336 1.00 82.88 92 GLN A O 1
ATOM 752 N N . PHE A 1 93 ? -9.080 38.237 21.986 1.00 85.50 93 PHE A N 1
ATOM 753 C CA . PHE A 1 93 ? -7.917 38.191 21.098 1.00 85.50 93 PHE A CA 1
ATOM 754 C C . PHE A 1 93 ? -7.867 36.887 20.293 1.00 85.50 93 PHE A C 1
ATOM 756 O O . PHE A 1 93 ? -7.676 36.924 19.082 1.00 85.50 93 PHE A O 1
ATOM 763 N N . GLU A 1 94 ? -8.125 35.743 20.935 1.00 81.31 94 GLU A N 1
ATOM 764 C CA . GLU A 1 94 ? -8.201 34.442 20.259 1.00 81.31 94 GLU A CA 1
ATOM 765 C C . GLU A 1 94 ? -9.357 34.371 19.256 1.00 81.31 94 GLU A C 1
ATOM 767 O O . GLU A 1 94 ? -9.227 33.752 18.199 1.00 81.31 94 GLU A O 1
ATOM 772 N N . LYS A 1 95 ? -10.497 35.002 19.561 1.00 84.62 95 LYS A N 1
ATOM 773 C CA . LYS A 1 95 ? -11.633 35.074 18.639 1.00 84.62 95 LYS A CA 1
ATOM 774 C C . LYS A 1 95 ? -11.306 35.945 17.423 1.00 84.62 95 LYS A C 1
ATOM 776 O O . LYS A 1 95 ? -11.540 35.501 16.305 1.00 84.62 95 LYS A O 1
ATOM 781 N N . GLU A 1 96 ? -10.723 37.126 17.626 1.00 89.19 96 GLU A N 1
ATOM 782 C CA . GLU A 1 96 ? -10.297 38.025 16.542 1.00 89.19 96 GLU A CA 1
ATOM 783 C C . GLU A 1 96 ? -9.155 37.441 15.700 1.00 89.19 96 GLU A C 1
ATOM 785 O O . GLU A 1 96 ? -9.057 37.704 14.501 1.00 89.19 96 GLU A O 1
ATOM 790 N N . GLU A 1 97 ? -8.262 36.657 16.304 1.00 83.56 97 GLU A N 1
ATOM 791 C CA . GLU A 1 97 ? -7.191 35.969 15.587 1.00 83.56 97 GLU A CA 1
ATOM 792 C C . GLU A 1 97 ? -7.740 34.816 14.740 1.00 83.56 97 GLU A C 1
ATOM 794 O O . GLU A 1 97 ? -7.386 34.711 13.565 1.00 83.56 97 GLU A O 1
ATOM 799 N N . LYS A 1 98 ? -8.677 34.024 15.281 1.00 82.75 98 LYS A N 1
ATOM 800 C CA . LYS A 1 98 ? -9.400 32.989 14.523 1.00 82.75 98 LYS A CA 1
ATOM 801 C C . LYS A 1 98 ? -10.233 33.579 13.389 1.00 82.75 98 LYS A C 1
ATOM 803 O O . LYS A 1 98 ? -10.261 33.007 12.306 1.00 82.75 98 LYS A O 1
ATOM 808 N N . GLU A 1 99 ? -10.869 34.727 13.605 1.00 87.25 99 GLU A N 1
ATOM 809 C CA . GLU A 1 99 ? -11.643 35.424 12.573 1.00 87.25 99 GLU A CA 1
ATOM 810 C C . GLU A 1 99 ? -10.729 35.958 11.456 1.00 87.25 99 GLU A C 1
ATOM 812 O O . GLU A 1 99 ? -10.976 35.696 10.280 1.00 87.25 99 GLU A O 1
ATOM 817 N N . ARG A 1 100 ? -9.587 36.573 11.805 1.00 86.50 100 ARG A N 1
ATOM 818 C CA . ARG A 1 100 ? -8.557 36.978 10.827 1.00 86.50 100 ARG A CA 1
ATOM 819 C C . ARG A 1 100 ? -7.893 35.801 10.114 1.00 86.50 100 ARG A C 1
ATOM 821 O O . ARG A 1 100 ? -7.405 35.956 8.993 1.00 86.50 100 ARG A O 1
ATOM 828 N N . GLN A 1 101 ? -7.796 34.643 10.760 1.00 81.50 101 GLN A N 1
ATOM 829 C CA . GLN A 1 101 ? -7.288 33.428 10.132 1.00 81.50 101 GLN A CA 1
ATOM 830 C C . GLN A 1 101 ? -8.305 32.869 9.133 1.00 81.50 101 GLN A C 1
ATOM 832 O O . GLN A 1 101 ? -7.938 32.623 7.986 1.00 81.50 101 GLN A O 1
ATOM 837 N N . PHE A 1 102 ? -9.577 32.776 9.521 1.00 87.38 102 PHE A N 1
ATOM 838 C CA . PHE A 1 102 ? -10.654 32.333 8.640 1.00 87.38 102 PHE A CA 1
ATOM 839 C C . PHE A 1 102 ? -10.782 33.229 7.397 1.00 87.38 102 PHE A C 1
ATOM 841 O O . PHE A 1 102 ? -10.865 32.721 6.282 1.00 87.38 102 PHE A O 1
ATOM 848 N N . GLU A 1 103 ? -10.691 34.555 7.558 1.00 88.81 103 GLU A N 1
ATOM 849 C CA . GLU A 1 103 ? -10.755 35.504 6.436 1.00 88.81 103 GLU A CA 1
ATOM 850 C C . GLU A 1 103 ? -9.547 35.379 5.481 1.00 88.81 103 GLU A C 1
ATOM 852 O O . GLU A 1 103 ? -9.677 35.566 4.268 1.00 88.81 103 GLU A O 1
ATOM 857 N N . ARG A 1 104 ? -8.355 35.036 5.999 1.00 84.44 104 ARG A N 1
ATOM 858 C CA . ARG A 1 104 ? -7.171 34.747 5.166 1.00 84.44 104 ARG A CA 1
ATOM 859 C C . ARG A 1 104 ? -7.326 33.443 4.392 1.00 84.44 104 ARG A C 1
ATOM 861 O O . ARG A 1 104 ? -7.076 33.439 3.191 1.00 84.44 104 ARG A O 1
ATOM 868 N N . GLU A 1 105 ? -7.787 32.382 5.047 1.00 83.56 105 GLU A N 1
ATOM 869 C CA . GLU A 1 105 ? -8.046 31.081 4.415 1.00 83.56 105 GLU A CA 1
ATOM 870 C C . GLU A 1 105 ? -9.170 31.159 3.367 1.00 83.56 105 GLU A C 1
ATOM 872 O O . GLU A 1 105 ? -9.169 30.418 2.382 1.00 83.56 105 GLU A O 1
ATOM 877 N N . GLU A 1 106 ? -10.148 32.046 3.554 1.00 87.56 106 GLU A N 1
ATOM 878 C CA . GLU A 1 106 ? -11.198 32.301 2.567 1.00 87.56 106 GLU A CA 1
ATOM 879 C C . GLU A 1 106 ? -10.657 33.062 1.347 1.00 87.56 106 GLU A C 1
ATOM 881 O O . GLU A 1 106 ? -10.914 32.652 0.214 1.00 87.56 106 GLU A O 1
ATOM 886 N N . LYS A 1 107 ? -9.829 34.099 1.552 1.00 87.19 107 LYS A N 1
ATOM 887 C CA . LYS A 1 107 ? -9.143 34.818 0.459 1.00 87.19 107 LYS A CA 1
ATOM 888 C C . LYS A 1 107 ? -8.182 33.918 -0.318 1.00 87.19 107 LYS A C 1
ATOM 890 O O . LYS A 1 107 ? -8.127 34.009 -1.542 1.00 87.19 107 LYS A O 1
ATOM 895 N N . GLU A 1 108 ? -7.464 33.030 0.361 1.00 84.69 108 GLU A N 1
ATOM 896 C CA . GLU A 1 108 ? -6.572 32.058 -0.276 1.00 84.69 108 GLU A CA 1
ATOM 897 C C . GLU A 1 108 ? -7.360 31.031 -1.102 1.00 84.69 108 GLU A C 1
ATOM 899 O O . GLU A 1 108 ? -7.036 30.801 -2.267 1.00 84.69 108 GLU A O 1
ATOM 904 N N . ARG A 1 109 ? -8.478 30.511 -0.570 1.00 83.25 109 ARG A N 1
ATOM 905 C CA . ARG A 1 109 ? -9.402 29.653 -1.334 1.00 83.25 109 ARG A CA 1
ATOM 906 C C . ARG A 1 109 ? -10.014 30.365 -2.539 1.00 83.25 109 ARG A C 1
ATOM 908 O O . ARG A 1 109 ? -10.235 29.728 -3.569 1.00 83.25 109 ARG A O 1
ATOM 915 N N . GLN A 1 110 ? -10.316 31.657 -2.421 1.00 85.19 110 GLN A N 1
ATOM 916 C CA . GLN A 1 110 ? -10.819 32.467 -3.531 1.00 85.19 110 GLN A CA 1
ATOM 917 C C . GLN A 1 110 ? -9.755 32.591 -4.632 1.00 85.19 110 GLN A C 1
ATOM 919 O O . GLN A 1 110 ? -10.048 32.328 -5.798 1.00 85.19 110 GLN A O 1
ATOM 924 N N . PHE A 1 111 ? -8.514 32.906 -4.254 1.00 88.31 111 PHE A N 1
ATOM 925 C CA . PHE A 1 111 ? -7.388 33.024 -5.180 1.00 88.31 111 PHE A CA 1
ATOM 926 C C . PHE A 1 111 ? -7.063 31.691 -5.872 1.00 88.31 111 PHE A C 1
ATOM 928 O O . PHE A 1 111 ? -6.874 31.655 -7.086 1.00 88.31 111 PHE A O 1
ATOM 935 N N . GLU A 1 112 ? -7.081 30.574 -5.139 1.00 83.75 112 GLU A N 1
ATOM 936 C CA . GLU A 1 112 ? -6.844 29.240 -5.704 1.00 83.75 112 GLU A CA 1
ATOM 937 C C . GLU A 1 112 ? -7.944 28.831 -6.701 1.00 83.75 112 GLU A C 1
ATOM 939 O O . GLU A 1 112 ? -7.659 28.249 -7.750 1.00 83.75 112 GLU A O 1
ATOM 944 N N . LYS A 1 113 ? -9.212 29.163 -6.414 1.00 82.94 113 LYS A N 1
ATOM 945 C CA . LYS A 1 113 ? -10.321 28.953 -7.359 1.00 82.94 113 LYS A CA 1
ATOM 946 C C . LYS A 1 113 ? -10.153 29.794 -8.624 1.00 82.94 113 LYS A C 1
ATOM 948 O O . LYS A 1 113 ? -10.358 29.266 -9.714 1.00 82.94 113 LYS A O 1
ATOM 953 N N . GLU A 1 114 ? -9.773 31.064 -8.499 1.00 87.62 114 GLU A N 1
ATOM 954 C CA . GLU A 1 114 ? -9.536 31.945 -9.650 1.00 87.62 114 GLU A CA 1
ATOM 955 C C . GLU A 1 114 ? -8.356 31.474 -10.514 1.00 87.62 114 GLU A C 1
ATOM 957 O O . GLU A 1 114 ? -8.466 31.459 -11.742 1.00 87.62 114 GLU A O 1
ATOM 962 N N . GLU A 1 115 ? -7.260 31.013 -9.906 1.00 88.38 115 GLU A N 1
ATOM 963 C CA . GLU A 1 115 ? -6.126 30.429 -10.636 1.00 88.38 115 GLU A CA 1
ATOM 964 C C . GLU A 1 115 ? -6.515 29.131 -11.362 1.00 88.38 115 GLU A C 1
ATOM 966 O O . GLU A 1 115 ? -6.172 28.960 -12.535 1.00 88.38 115 GLU A O 1
ATOM 971 N N . LYS A 1 116 ? -7.307 28.253 -10.728 1.00 83.62 116 LYS A N 1
ATOM 972 C CA . LYS A 1 116 ? -7.827 27.031 -11.371 1.00 83.62 116 LYS A CA 1
ATOM 973 C C . LYS A 1 116 ? -8.753 27.341 -12.545 1.00 83.62 116 LYS A C 1
ATOM 975 O O . LYS A 1 116 ? -8.651 26.686 -13.580 1.00 83.62 116 LYS A O 1
ATOM 980 N N . ILE A 1 117 ? -9.620 28.349 -12.419 1.00 88.44 117 ILE A N 1
ATOM 981 C CA . ILE A 1 117 ? -10.482 28.803 -13.522 1.00 88.44 117 ILE A CA 1
ATOM 982 C C . ILE A 1 117 ? -9.621 29.315 -14.684 1.00 88.44 117 ILE A C 1
ATOM 984 O O . ILE A 1 117 ? -9.805 28.870 -15.815 1.00 88.44 117 ILE A O 1
ATOM 988 N N . ARG A 1 118 ? -8.614 30.157 -14.411 1.00 90.25 118 ARG A N 1
ATOM 989 C CA . ARG A 1 118 ? -7.680 30.646 -15.441 1.00 90.25 118 ARG A CA 1
ATOM 990 C C . ARG A 1 118 ? -6.893 29.525 -16.108 1.00 90.25 118 ARG A C 1
ATOM 992 O O . ARG A 1 118 ? -6.622 29.594 -17.305 1.00 90.25 118 ARG A O 1
ATOM 999 N N . GLN A 1 119 ? -6.488 28.506 -15.355 1.00 86.69 119 GLN A N 1
ATOM 1000 C CA . GLN A 1 119 ? -5.785 27.357 -15.915 1.00 86.69 119 GLN A CA 1
ATOM 1001 C C . GLN A 1 119 ? -6.703 26.528 -16.820 1.00 86.69 119 GLN A C 1
ATOM 1003 O O . GLN A 1 119 ? -6.306 26.196 -17.936 1.00 86.69 119 GLN A O 1
ATOM 1008 N N . PHE A 1 120 ? -7.939 26.274 -16.389 1.00 85.94 120 PHE A N 1
ATOM 1009 C CA . PHE A 1 120 ? -8.929 25.555 -17.186 1.00 85.94 120 PHE A CA 1
ATOM 1010 C C . PHE A 1 120 ? -9.280 26.294 -18.487 1.00 85.94 120 PHE A C 1
ATOM 1012 O O . PHE A 1 120 ? -9.397 25.670 -19.540 1.00 85.94 120 PHE A O 1
ATOM 1019 N N . GLU A 1 121 ? -9.395 27.625 -18.448 1.00 87.94 121 GLU A N 1
ATOM 1020 C CA . GLU A 1 121 ? -9.606 28.446 -19.646 1.00 87.94 121 GLU A CA 1
ATOM 1021 C C . GLU A 1 121 ? -8.425 28.354 -20.624 1.00 87.94 121 GLU A C 1
ATOM 1023 O O . GLU A 1 121 ? -8.644 28.144 -21.818 1.00 87.94 121 GLU A O 1
ATOM 1028 N N . ARG A 1 122 ? -7.176 28.409 -20.133 1.00 89.12 122 ARG A N 1
ATOM 1029 C CA . ARG A 1 122 ? -5.975 28.226 -20.973 1.00 89.12 122 ARG A CA 1
ATOM 1030 C C . ARG A 1 122 ? -5.928 26.846 -21.630 1.00 89.12 122 ARG A C 1
ATOM 1032 O O . ARG A 1 122 ? -5.658 26.752 -22.825 1.00 89.12 122 ARG A O 1
ATOM 1039 N N . GLU A 1 123 ? -6.221 25.788 -20.876 1.00 87.12 123 GLU A N 1
ATOM 1040 C CA . GLU A 1 123 ? -6.250 24.415 -21.400 1.00 87.12 123 GLU A CA 1
ATOM 1041 C C . GLU A 1 123 ? -7.369 24.215 -22.429 1.00 87.12 123 GLU A C 1
ATOM 1043 O O . GLU A 1 123 ? -7.178 23.530 -23.438 1.00 87.12 123 GLU A O 1
ATOM 1048 N N . LYS A 1 124 ? -8.534 24.840 -22.215 1.00 87.44 124 LYS A N 1
ATOM 1049 C CA . LYS A 1 124 ? -9.635 24.825 -23.181 1.00 87.44 124 LYS A CA 1
ATOM 1050 C C . LYS A 1 124 ? -9.249 25.542 -24.478 1.00 87.44 124 LYS A C 1
ATOM 1052 O O . LYS A 1 124 ? -9.456 24.983 -25.551 1.00 87.44 124 LYS A O 1
ATOM 1057 N N . GLU A 1 125 ? -8.642 26.727 -24.397 1.00 90.75 125 GLU A N 1
ATOM 1058 C CA . GLU A 1 125 ? -8.154 27.448 -25.580 1.00 90.75 125 GLU A CA 1
ATOM 1059 C C . GLU A 1 125 ? -7.077 26.666 -26.344 1.00 90.75 125 GLU A C 1
ATOM 1061 O O . GLU A 1 125 ? -7.029 26.705 -27.577 1.00 90.75 125 GLU A O 1
ATOM 1066 N N . GLU A 1 126 ? -6.195 25.965 -25.633 1.00 88.50 126 GLU A N 1
ATOM 1067 C CA . GLU A 1 126 ? -5.167 25.129 -26.247 1.00 88.50 126 GLU A CA 1
ATOM 1068 C C . GLU A 1 126 ? -5.780 23.916 -26.955 1.00 88.50 126 GLU A C 1
ATOM 1070 O O . GLU A 1 126 ? -5.415 23.634 -28.098 1.00 88.50 126 GLU A O 1
ATOM 1075 N N . ARG A 1 127 ? -6.784 23.272 -26.349 1.00 86.38 127 ARG A N 1
ATOM 1076 C CA . ARG A 1 127 ? -7.548 22.188 -26.982 1.00 86.38 127 ARG A CA 1
ATOM 1077 C C . ARG A 1 127 ? -8.279 22.665 -28.235 1.00 86.38 127 ARG A C 1
ATOM 1079 O O . ARG A 1 127 ? -8.144 22.043 -29.280 1.00 86.38 127 ARG A O 1
ATOM 1086 N N . GLU A 1 128 ? -8.946 23.816 -28.182 1.00 89.56 128 GLU A N 1
ATOM 1087 C CA . GLU A 1 128 ? -9.608 24.417 -29.351 1.00 89.56 128 GLU A CA 1
ATOM 1088 C C . GLU A 1 128 ? -8.608 24.831 -30.451 1.00 89.56 128 GLU A C 1
ATOM 1090 O O . GLU A 1 128 ? -8.936 24.862 -31.642 1.00 89.56 128 GLU A O 1
ATOM 1095 N N . LYS A 1 129 ? -7.367 25.191 -30.096 1.00 89.31 129 LYS A N 1
ATOM 1096 C CA . LYS A 1 129 ? -6.291 25.412 -31.080 1.00 89.31 129 LYS A CA 1
ATOM 1097 C C . LYS A 1 129 ? -5.822 24.095 -31.693 1.00 89.31 129 LYS A C 1
ATOM 1099 O O . LYS A 1 129 ? -5.644 24.052 -32.907 1.00 89.31 129 LYS A O 1
ATOM 1104 N N . GLN A 1 130 ? -5.648 23.045 -30.893 1.00 84.38 130 GLN A N 1
ATOM 1105 C CA . GLN A 1 130 ? -5.258 21.718 -31.375 1.00 84.38 130 GLN A CA 1
ATOM 1106 C C . GLN A 1 130 ? -6.332 21.108 -32.280 1.00 84.38 130 GLN A C 1
ATOM 1108 O O . GLN A 1 130 ? -5.997 20.621 -33.354 1.00 84.38 130 GLN A O 1
ATOM 1113 N N . GLU A 1 131 ? -7.612 21.220 -31.923 1.00 87.94 131 GLU A N 1
ATOM 1114 C CA . GLU A 1 131 ? -8.736 20.776 -32.756 1.00 87.94 131 GLU A CA 1
ATOM 1115 C C . GLU A 1 131 ? -8.778 21.538 -34.085 1.00 87.94 131 GLU A C 1
ATOM 1117 O O . GLU A 1 131 ? -8.828 20.914 -35.140 1.00 87.94 131 GLU A O 1
ATOM 1122 N N . ARG A 1 132 ? -8.617 22.872 -34.079 1.00 91.19 132 ARG A N 1
ATOM 1123 C CA . ARG A 1 132 ? -8.510 23.659 -35.325 1.00 91.19 132 ARG A CA 1
ATOM 1124 C C . ARG A 1 132 ? -7.302 23.282 -36.180 1.00 91.19 132 ARG A C 1
ATOM 1126 O O . ARG A 1 132 ? -7.369 23.374 -37.405 1.00 91.19 132 ARG A O 1
ATOM 1133 N N . MET A 1 133 ? -6.180 22.921 -35.561 1.00 86.50 133 MET A N 1
ATOM 1134 C CA . MET A 1 133 ? -5.004 22.435 -36.285 1.00 86.50 133 MET A CA 1
ATOM 1135 C C . MET A 1 133 ? -5.274 21.059 -36.895 1.00 86.50 133 MET A C 1
ATOM 1137 O O . MET A 1 133 ? -4.992 20.865 -38.073 1.00 86.50 133 MET A O 1
ATOM 1141 N N . HIS A 1 134 ? -5.897 20.155 -36.141 1.00 87.56 134 HIS A N 1
ATOM 1142 C CA . HIS A 1 134 ? -6.260 18.822 -36.607 1.00 87.56 134 HIS A CA 1
ATOM 1143 C C . HIS A 1 134 ? -7.302 18.861 -37.735 1.00 87.56 134 HIS A C 1
ATOM 1145 O O . HIS A 1 134 ? -7.167 18.157 -38.731 1.00 87.56 134 HIS A O 1
ATOM 1151 N N . GLU A 1 135 ? -8.299 19.745 -37.652 1.00 85.88 135 GLU A N 1
ATOM 1152 C CA . GLU A 1 135 ? -9.259 19.975 -38.736 1.00 85.88 135 GLU A CA 1
ATOM 1153 C C . GLU A 1 135 ? -8.575 20.487 -40.008 1.00 85.88 135 GLU A C 1
ATOM 1155 O O . GLU A 1 135 ? -8.900 20.035 -41.107 1.00 85.88 135 GLU A O 1
ATOM 1160 N N . LYS A 1 136 ? -7.601 21.398 -39.882 1.00 88.19 136 LYS A N 1
ATOM 1161 C CA . LYS A 1 136 ? -6.800 21.870 -41.023 1.00 88.19 136 LYS A CA 1
ATOM 1162 C C . LYS A 1 136 ? -5.928 20.764 -41.614 1.00 88.19 136 LYS A C 1
ATOM 1164 O O . LYS A 1 136 ? -5.796 20.699 -42.833 1.00 88.19 136 LYS A O 1
ATOM 1169 N N . GLU A 1 137 ? -5.351 19.900 -40.783 1.00 84.00 137 GLU A N 1
ATOM 1170 C CA . GLU A 1 137 ? -4.595 18.727 -41.238 1.00 84.00 137 GLU A CA 1
ATOM 1171 C C . GLU A 1 137 ? -5.493 17.746 -41.994 1.00 84.00 137 GLU A C 1
ATOM 1173 O O . GLU A 1 137 ? -5.143 17.328 -43.097 1.00 84.00 137 GLU A O 1
ATOM 1178 N N . LEU A 1 138 ? -6.686 17.455 -41.468 1.00 88.12 138 LEU A N 1
ATOM 1179 C CA . LEU A 1 138 ? -7.655 16.583 -42.125 1.00 88.12 138 LEU A CA 1
ATOM 1180 C C . LEU A 1 138 ? -8.170 17.193 -43.437 1.00 88.12 138 LEU A C 1
ATOM 1182 O O . LEU A 1 138 ? -8.338 16.482 -44.427 1.00 88.12 138 LEU A O 1
ATOM 1186 N N . GLN A 1 139 ? -8.383 18.513 -43.485 1.00 83.81 139 GLN A N 1
ATOM 1187 C CA . GLN A 1 139 ? -8.707 19.223 -44.727 1.00 83.81 139 GLN A CA 1
ATOM 1188 C C . GLN A 1 139 ? -7.577 19.110 -45.751 1.00 83.81 139 GLN A C 1
ATOM 1190 O O . GLN A 1 139 ? -7.846 18.801 -46.911 1.00 83.81 139 GLN A O 1
ATOM 1195 N N . PHE A 1 140 ? -6.328 19.302 -45.325 1.00 84.44 140 PHE A N 1
ATOM 1196 C CA . PHE A 1 140 ? -5.159 19.160 -46.188 1.00 84.44 140 PHE A CA 1
ATOM 1197 C C . PHE A 1 140 ? -5.017 17.725 -46.719 1.00 84.44 140 PHE A C 1
ATOM 1199 O O . PHE A 1 140 ? -4.705 17.517 -47.891 1.00 84.44 140 PHE A O 1
ATOM 1206 N N . GLU A 1 141 ? -5.303 16.722 -45.890 1.00 83.06 141 GLU A N 1
ATOM 1207 C CA . GLU A 1 141 ? -5.271 15.313 -46.280 1.00 83.06 141 GLU A CA 1
ATOM 1208 C C . GLU A 1 141 ? -6.412 14.942 -47.241 1.00 83.06 141 GLU A C 1
ATOM 1210 O O . GLU A 1 141 ? -6.185 14.270 -48.249 1.00 83.06 141 GLU A O 1
ATOM 1215 N N . LEU A 1 142 ? -7.626 15.450 -47.008 1.00 82.62 142 LEU A N 1
ATOM 1216 C CA . LEU A 1 142 ? -8.752 15.307 -47.935 1.00 82.62 142 LEU A CA 1
ATOM 1217 C C . LEU A 1 142 ? -8.483 15.995 -49.279 1.00 82.62 142 LEU A C 1
ATOM 1219 O O . LEU A 1 142 ? -8.849 15.463 -50.328 1.00 82.62 142 LEU A O 1
ATOM 1223 N N . GLU A 1 143 ? -7.847 17.164 -49.272 1.00 81.94 143 GLU A N 1
ATOM 1224 C CA . GLU A 1 143 ? -7.453 17.882 -50.484 1.00 81.94 143 GLU A CA 1
ATOM 1225 C C . GLU A 1 143 ? -6.347 17.141 -51.245 1.00 81.94 143 GLU A C 1
ATOM 1227 O O . GLU A 1 143 ? -6.441 16.978 -52.463 1.00 81.94 143 GLU A O 1
ATOM 1232 N N . LYS A 1 144 ? -5.369 16.570 -50.532 1.00 77.75 144 LYS A N 1
ATOM 1233 C CA . LYS A 1 144 ? -4.355 15.675 -51.102 1.00 77.75 144 LYS A CA 1
ATOM 1234 C C . LYS A 1 144 ? -4.990 14.448 -51.763 1.00 77.75 144 LYS A C 1
ATOM 1236 O O . LYS A 1 144 ? -4.659 14.137 -52.904 1.00 77.75 144 LYS A O 1
ATOM 1241 N N . LEU A 1 145 ? -5.957 13.802 -51.109 1.00 80.25 145 LEU A N 1
ATOM 1242 C CA . LEU A 1 145 ? -6.693 12.663 -51.671 1.00 80.25 145 LEU A CA 1
ATOM 1243 C C . LEU A 1 145 ? -7.539 13.050 -52.897 1.00 80.25 145 LEU A C 1
ATOM 1245 O O . LEU A 1 145 ? -7.667 12.258 -53.833 1.00 80.25 145 LEU A O 1
ATOM 1249 N N . LYS A 1 146 ? -8.109 14.264 -52.928 1.00 78.69 146 LYS A N 1
ATOM 1250 C CA . LYS A 1 146 ? -8.814 14.799 -54.108 1.00 78.69 146 LYS A CA 1
ATOM 1251 C C . LYS A 1 146 ? -7.856 15.045 -55.274 1.00 78.69 146 LYS A C 1
ATOM 1253 O O . LYS A 1 146 ? -8.170 14.659 -56.398 1.00 78.69 146 LYS A O 1
ATOM 1258 N N . LEU A 1 147 ? -6.686 15.628 -55.012 1.00 68.69 147 LEU A N 1
ATOM 1259 C CA . LEU A 1 147 ? -5.642 15.850 -56.017 1.00 68.69 147 LEU A CA 1
ATOM 1260 C C . LEU A 1 147 ? -5.076 14.527 -56.553 1.00 68.69 147 LEU A C 1
ATOM 1262 O O . LEU A 1 147 ? -4.879 14.397 -57.758 1.00 68.69 147 LEU A O 1
ATOM 1266 N N . GLU A 1 148 ? -4.895 13.516 -55.700 1.00 66.25 148 GLU A N 1
ATOM 1267 C CA . GLU A 1 148 ? -4.464 12.169 -56.102 1.00 66.25 148 GLU A CA 1
ATOM 1268 C C . GLU A 1 148 ? -5.512 11.426 -56.947 1.00 66.25 148 GLU A C 1
ATOM 1270 O O . GLU A 1 148 ? -5.146 10.647 -57.829 1.00 66.25 148 GLU A O 1
ATOM 1275 N N . LYS A 1 149 ? -6.811 11.672 -56.719 1.00 66.56 149 LYS A N 1
ATOM 1276 C CA . LYS A 1 149 ? -7.888 11.159 -57.583 1.00 66.56 149 LYS A CA 1
ATOM 1277 C C . LYS A 1 149 ? -7.938 11.888 -58.929 1.00 66.56 149 LYS A C 1
ATOM 1279 O O . LYS A 1 149 ? -7.974 11.216 -59.955 1.00 66.56 149 LYS A O 1
ATOM 1284 N N . SER A 1 150 ? -7.823 13.219 -58.947 1.00 59.81 150 SER A N 1
ATOM 1285 C CA . SER A 1 150 ? -7.724 14.000 -60.196 1.00 59.81 150 SER A CA 1
ATOM 1286 C C . SER A 1 150 ? -6.475 13.661 -61.022 1.00 59.81 150 SER A C 1
ATOM 1288 O O . SER A 1 150 ? -6.525 13.685 -62.250 1.00 59.81 150 SER A O 1
ATOM 1290 N N . ALA A 1 151 ? -5.361 13.295 -60.379 1.00 57.12 151 ALA A N 1
ATOM 1291 C CA . ALA A 1 151 ? -4.123 12.893 -61.053 1.00 57.12 151 ALA A CA 1
ATOM 1292 C C . ALA A 1 151 ? -4.204 11.514 -61.740 1.00 57.12 151 ALA A C 1
ATOM 1294 O O . ALA A 1 151 ? -3.330 11.181 -62.539 1.00 57.12 151 ALA A O 1
ATOM 1295 N N . LYS A 1 152 ? -5.235 10.707 -61.449 1.00 55.62 152 LYS A N 1
ATOM 1296 C CA . LYS A 1 152 ? -5.448 9.386 -62.066 1.00 55.62 152 LYS A CA 1
ATOM 1297 C C . LYS A 1 152 ? -6.385 9.408 -63.279 1.00 55.62 152 LYS A C 1
ATOM 1299 O O . LYS A 1 152 ? -6.455 8.401 -63.974 1.00 55.62 152 LYS A O 1
ATOM 1304 N N . GLU A 1 153 ? -7.052 10.528 -63.570 1.00 47.12 153 GLU A N 1
ATOM 1305 C CA . GLU A 1 153 ? -8.058 10.616 -64.645 1.00 47.12 153 GLU A CA 1
ATOM 1306 C C . GLU A 1 153 ? -7.603 11.378 -65.907 1.00 47.12 153 GLU A C 1
ATOM 1308 O O . GLU A 1 153 ? -8.329 11.378 -66.894 1.00 47.12 153 GLU A O 1
ATOM 1313 N N . ASN A 1 154 ? -6.394 11.955 -65.957 1.00 41.53 154 ASN A N 1
ATOM 1314 C CA . ASN A 1 154 ? -5.870 12.603 -67.172 1.00 41.53 154 ASN A CA 1
ATOM 1315 C C . ASN A 1 154 ? -4.357 12.377 -67.354 1.00 41.53 154 ASN A C 1
ATOM 1317 O O . ASN A 1 154 ? -3.584 12.840 -66.515 1.00 41.53 154 ASN A O 1
ATOM 1321 N N . PRO A 1 155 ? -3.894 11.744 -68.452 1.00 56.28 155 PRO A N 1
ATOM 1322 C CA . PRO A 1 155 ? -2.469 11.592 -68.715 1.00 56.28 155 PRO A CA 1
ATOM 1323 C C . PRO A 1 155 ? -2.014 12.410 -69.933 1.00 56.28 155 PRO A C 1
ATOM 1325 O O . PRO A 1 155 ? -2.050 11.887 -71.036 1.00 56.28 155 PRO A O 1
ATOM 1328 N N . VAL A 1 156 ? -1.517 13.645 -69.764 1.00 40.91 156 VAL A N 1
ATOM 1329 C CA . VAL A 1 156 ? -0.533 14.256 -70.699 1.00 40.91 156 VAL A CA 1
ATOM 1330 C C . VAL A 1 156 ? 0.205 15.457 -70.045 1.00 40.91 156 VAL A C 1
ATOM 1332 O O . VAL A 1 156 ? -0.211 15.892 -68.975 1.00 40.91 156 VAL A O 1
ATOM 1335 N N . PRO A 1 157 ? 1.342 15.961 -70.581 1.00 58.31 157 PRO A N 1
ATOM 1336 C CA . PRO A 1 157 ? 2.668 15.677 -70.039 1.00 58.31 157 PRO A CA 1
ATOM 1337 C C . PRO A 1 157 ? 3.445 16.948 -69.624 1.00 58.31 157 PRO A C 1
ATOM 1339 O O . PRO A 1 157 ? 3.026 18.071 -69.886 1.00 58.31 157 PRO A O 1
ATOM 1342 N N . SER A 1 158 ? 4.666 16.719 -69.122 1.00 37.50 158 SER A N 1
ATOM 1343 C CA . SER A 1 158 ? 5.835 17.622 -69.134 1.00 37.50 158 SER A CA 1
ATOM 1344 C C . SER A 1 158 ? 6.269 18.197 -67.776 1.00 37.50 158 SER A C 1
ATOM 1346 O O . SER A 1 158 ? 5.578 19.005 -67.168 1.00 37.50 158 SER A O 1
ATOM 1348 N N . LEU A 1 159 ? 7.457 17.729 -67.348 1.00 50.94 159 LEU A N 1
ATOM 1349 C CA . LEU A 1 159 ? 8.619 18.492 -66.846 1.00 50.94 159 LEU A CA 1
ATOM 1350 C C . LEU A 1 159 ? 8.268 19.771 -66.063 1.00 50.94 159 LEU A C 1
ATOM 1352 O O . LEU A 1 159 ? 7.777 20.731 -66.637 1.00 50.94 159 LEU A O 1
ATOM 1356 N N . VAL A 1 160 ? 8.553 19.862 -64.761 1.00 39.97 160 VAL A N 1
ATOM 1357 C CA . VAL A 1 160 ? 9.919 20.001 -64.225 1.00 39.97 160 VAL A CA 1
ATOM 1358 C C . VAL A 1 160 ? 10.019 19.302 -62.858 1.00 39.97 160 VAL A C 1
ATOM 1360 O O . VAL A 1 160 ? 9.371 19.717 -61.900 1.00 39.97 160 VAL A O 1
ATOM 1363 N N . LYS A 1 161 ? 10.856 18.262 -62.721 1.00 46.38 161 LYS A N 1
ATOM 1364 C CA . LYS A 1 161 ? 11.349 17.862 -61.392 1.00 46.38 161 LYS A CA 1
ATOM 1365 C C . LYS A 1 161 ? 12.303 18.967 -60.953 1.00 46.38 161 LYS A C 1
ATOM 1367 O O . LYS A 1 161 ? 13.328 19.152 -61.602 1.00 46.38 161 LYS A O 1
ATOM 1372 N N . SER A 1 162 ? 11.981 19.709 -59.894 1.00 45.28 162 SER A N 1
ATOM 1373 C CA . SER A 1 162 ? 12.996 20.531 -59.236 1.00 45.28 162 SER A CA 1
ATOM 1374 C C . SER A 1 162 ? 14.087 19.576 -58.754 1.00 45.28 162 SER A C 1
ATOM 1376 O O . SER A 1 162 ? 13.845 18.780 -57.844 1.00 45.28 162 SER A O 1
ATOM 1378 N N . GLU A 1 163 ? 15.241 19.578 -59.414 1.00 60.53 163 GLU A N 1
ATOM 1379 C CA . GLU A 1 163 ? 16.380 18.769 -58.999 1.00 60.53 163 GLU A CA 1
ATOM 1380 C C . GLU A 1 163 ? 16.729 19.131 -57.557 1.00 60.53 163 GLU A C 1
ATOM 1382 O O . GLU A 1 163 ? 17.010 20.286 -57.227 1.00 60.53 163 GLU A O 1
ATOM 1387 N N . PHE A 1 164 ? 16.651 18.140 -56.672 1.00 72.00 164 PHE A N 1
ATOM 1388 C CA . PHE A 1 164 ? 17.139 18.289 -55.317 1.00 72.00 164 PHE A CA 1
ATOM 1389 C C . PHE A 1 164 ? 18.661 18.444 -55.380 1.00 72.00 164 PHE A C 1
ATOM 1391 O O . PHE A 1 164 ? 19.391 17.488 -55.631 1.00 72.00 164 PHE A O 1
ATOM 1398 N N . ASP A 1 165 ? 19.137 19.670 -55.183 1.00 74.00 165 ASP A N 1
ATOM 1399 C CA . ASP A 1 165 ? 20.562 19.984 -55.177 1.00 74.00 165 ASP A CA 1
ATOM 1400 C C . ASP A 1 165 ? 21.182 19.515 -53.852 1.00 74.00 165 ASP A C 1
ATOM 1402 O O . ASP A 1 165 ? 21.194 20.230 -52.841 1.00 74.00 165 ASP A O 1
ATOM 1406 N N . ALA A 1 166 ? 21.674 18.274 -53.845 1.00 71.12 166 ALA A N 1
ATOM 1407 C CA . ALA A 1 166 ? 22.336 17.689 -52.686 1.00 71.12 166 ALA A CA 1
ATOM 1408 C C . ALA A 1 166 ? 23.541 18.539 -52.235 1.00 71.12 166 ALA A C 1
ATOM 1410 O O . ALA A 1 166 ? 23.744 18.711 -51.035 1.00 71.12 166 ALA A O 1
ATOM 1411 N N . ALA A 1 167 ? 24.282 19.161 -53.162 1.00 72.12 167 ALA A N 1
ATOM 1412 C CA . ALA A 1 167 ? 25.487 19.932 -52.853 1.00 72.12 167 ALA A CA 1
ATOM 1413 C C . ALA A 1 167 ? 25.197 21.200 -52.030 1.00 72.12 167 ALA A C 1
ATOM 1415 O O . ALA A 1 167 ? 25.972 21.551 -51.135 1.00 72.12 167 ALA A O 1
ATOM 1416 N N . LYS A 1 168 ? 24.062 21.868 -52.271 1.00 76.31 168 LYS A N 1
ATOM 1417 C CA . LYS A 1 168 ? 23.620 23.009 -51.445 1.00 76.31 168 LYS A CA 1
ATOM 1418 C C . LYS A 1 168 ? 23.148 22.586 -50.054 1.00 76.31 168 LYS A C 1
ATOM 1420 O O . LYS A 1 168 ? 23.385 23.310 -49.087 1.00 76.31 168 LYS A O 1
ATOM 1425 N N . ASN A 1 169 ? 22.520 21.416 -49.942 1.00 80.69 169 ASN A N 1
ATOM 1426 C CA . ASN A 1 169 ? 21.954 20.919 -48.687 1.00 80.69 169 ASN A CA 1
ATOM 1427 C C . ASN A 1 169 ? 22.993 20.280 -47.752 1.00 80.69 169 ASN A C 1
ATOM 1429 O O . ASN A 1 169 ? 22.761 20.261 -46.547 1.00 80.69 169 ASN A O 1
ATOM 1433 N N . ILE A 1 170 ? 24.167 19.863 -48.252 1.00 83.06 170 ILE A N 1
ATOM 1434 C CA . ILE A 1 170 ? 25.282 19.347 -47.425 1.00 83.06 170 ILE A CA 1
ATOM 1435 C C . ILE A 1 170 ? 25.639 20.304 -46.274 1.00 83.06 170 ILE A C 1
ATOM 1437 O O . ILE A 1 170 ? 25.893 19.865 -45.157 1.00 83.06 170 ILE A O 1
ATOM 1441 N N . ARG A 1 171 ? 25.599 21.626 -46.500 1.00 79.50 171 ARG A N 1
ATOM 1442 C CA . ARG A 1 171 ? 25.910 22.629 -45.459 1.00 79.50 171 ARG A CA 1
ATOM 1443 C C . ARG A 1 171 ? 24.922 22.632 -44.290 1.00 79.50 171 ARG A C 1
ATOM 1445 O O . ARG A 1 171 ? 25.259 23.124 -43.218 1.00 79.50 171 ARG A O 1
ATOM 1452 N N . LEU A 1 172 ? 23.711 22.134 -44.522 1.00 83.69 172 LEU A N 1
ATOM 1453 C CA . LEU A 1 172 ? 22.631 22.046 -43.542 1.00 83.69 172 LEU A CA 1
ATOM 1454 C C . LEU A 1 172 ? 22.615 20.687 -42.832 1.00 83.69 172 LEU A C 1
ATOM 1456 O O . LEU A 1 172 ? 21.833 20.493 -41.903 1.00 83.69 172 LEU A O 1
ATOM 1460 N N . VAL A 1 173 ? 23.468 19.747 -43.252 1.00 86.88 173 VAL A N 1
ATOM 1461 C CA . VAL A 1 173 ? 23.608 18.452 -42.594 1.00 86.88 173 VAL A CA 1
ATOM 1462 C C . VAL A 1 173 ? 24.340 18.656 -41.261 1.00 86.88 173 VAL A C 1
ATOM 1464 O O . VAL A 1 173 ? 25.434 19.229 -41.235 1.00 86.88 173 VAL A O 1
ATOM 1467 N N . PRO A 1 174 ? 23.775 18.188 -40.134 1.00 85.62 174 PRO A N 1
ATOM 1468 C CA . PRO A 1 174 ? 24.452 18.234 -38.846 1.00 85.62 174 PRO A CA 1
ATOM 1469 C C . PRO A 1 174 ? 25.802 17.530 -38.893 1.00 85.62 174 PRO A C 1
ATOM 1471 O O . PRO A 1 174 ? 25.942 16.457 -39.485 1.00 85.62 174 PRO A O 1
ATOM 1474 N N . LYS A 1 175 ? 26.787 18.100 -38.199 1.00 86.31 175 LYS A N 1
ATOM 1475 C CA . LYS A 1 175 ? 28.107 17.479 -38.062 1.00 86.31 175 LYS A CA 1
ATOM 1476 C C . LYS A 1 175 ? 27.999 16.170 -37.288 1.00 86.31 175 LYS A C 1
ATOM 1478 O O . LYS A 1 175 ? 27.377 16.131 -36.224 1.00 86.31 175 LYS A O 1
ATOM 1483 N N . PHE A 1 176 ? 28.639 15.123 -37.798 1.00 86.12 176 PHE A N 1
ATOM 1484 C CA . PHE A 1 176 ? 28.695 13.840 -37.114 1.00 86.12 176 PHE A CA 1
ATOM 1485 C C . PHE A 1 176 ? 29.540 13.933 -35.840 1.00 86.12 176 PHE A C 1
ATOM 1487 O O . PHE A 1 176 ? 30.609 14.546 -35.825 1.00 86.12 176 PHE A O 1
ATOM 1494 N N . GLN A 1 177 ? 29.051 13.324 -34.761 1.00 80.50 177 GLN A N 1
ATOM 1495 C CA . GLN A 1 177 ? 29.738 13.263 -33.475 1.00 80.50 177 GLN A CA 1
ATOM 1496 C C . GLN A 1 177 ? 29.892 11.803 -33.047 1.00 80.50 177 GLN A C 1
ATOM 1498 O O . GLN A 1 177 ? 28.927 11.156 -32.647 1.00 80.50 177 GLN A O 1
ATOM 1503 N N . GLU A 1 178 ? 31.127 11.299 -33.058 1.00 75.12 178 GLU A N 1
ATOM 1504 C CA . GLU A 1 178 ? 31.428 9.902 -32.699 1.00 75.12 178 GLU A CA 1
ATOM 1505 C C . GLU A 1 178 ? 31.070 9.545 -31.247 1.00 75.12 178 GLU A C 1
ATOM 1507 O O . GLU A 1 178 ? 30.859 8.382 -30.919 1.00 75.12 178 GLU A O 1
ATOM 1512 N N . LYS A 1 179 ? 30.978 10.543 -30.360 1.00 69.50 179 LYS A N 1
ATOM 1513 C CA . LYS A 1 179 ? 30.624 10.346 -28.945 1.00 69.50 179 LYS A CA 1
ATOM 1514 C C . LYS A 1 179 ? 29.124 10.128 -28.714 1.00 69.50 179 LYS A C 1
ATOM 1516 O O . LYS A 1 179 ? 28.743 9.727 -27.620 1.00 69.50 179 LYS A O 1
ATOM 1521 N N . SER A 1 180 ? 28.280 10.423 -29.701 1.00 74.81 180 SER A N 1
ATOM 1522 C CA . SER A 1 180 ? 26.821 10.490 -29.553 1.00 74.81 180 SER A CA 1
ATOM 1523 C C . SER A 1 180 ? 26.093 9.988 -30.806 1.00 74.81 180 SER A C 1
ATOM 1525 O O . SER A 1 180 ? 25.061 10.532 -31.202 1.00 74.81 180 SER A O 1
ATOM 1527 N N . VAL A 1 181 ? 26.611 8.918 -31.420 1.00 80.94 181 VAL A N 1
ATOM 1528 C CA . VAL A 1 181 ? 26.077 8.336 -32.666 1.00 80.94 181 VAL A CA 1
ATOM 1529 C C . VAL A 1 181 ? 24.587 7.984 -32.552 1.00 80.94 181 VAL A C 1
ATOM 1531 O O . VAL A 1 181 ? 23.820 8.281 -33.465 1.00 80.94 181 VAL A O 1
ATOM 1534 N N . ASP A 1 182 ? 24.146 7.471 -31.400 1.00 74.12 182 ASP A N 1
ATOM 1535 C CA . ASP A 1 182 ? 22.737 7.134 -31.140 1.00 74.12 182 ASP A CA 1
ATOM 1536 C C . ASP A 1 182 ? 21.799 8.356 -31.180 1.00 74.12 182 ASP A C 1
ATOM 1538 O O . ASP A 1 182 ? 20.625 8.238 -31.531 1.00 74.12 182 ASP A O 1
ATOM 1542 N N . LYS A 1 183 ? 22.311 9.548 -30.843 1.00 80.88 183 LYS A N 1
ATOM 1543 C CA . LYS A 1 183 ? 21.556 10.815 -30.858 1.00 80.88 183 LYS A CA 1
ATOM 1544 C C . LYS A 1 183 ? 21.640 11.517 -32.218 1.00 80.88 183 LYS A C 1
ATOM 1546 O O . LYS A 1 183 ? 20.765 12.315 -32.552 1.00 80.88 183 LYS A O 1
ATOM 1551 N N . TYR A 1 184 ? 22.664 11.203 -33.009 1.00 87.25 184 TYR A N 1
ATOM 1552 C CA . TYR A 1 184 ? 22.911 11.823 -34.305 1.00 87.25 184 TYR A CA 1
ATOM 1553 C C . TYR A 1 184 ? 21.834 11.477 -35.344 1.00 87.25 184 TYR A C 1
ATOM 1555 O O . TYR A 1 184 ? 21.274 12.381 -35.962 1.00 87.25 184 TYR A O 1
ATOM 1563 N N . PHE A 1 185 ? 21.505 10.193 -35.520 1.00 89.00 185 PHE A N 1
ATOM 1564 C CA . PHE A 1 185 ? 20.541 9.768 -36.545 1.00 89.00 185 PHE A CA 1
ATOM 1565 C C . PHE A 1 185 ? 19.139 10.365 -36.342 1.00 89.00 185 PHE A C 1
ATOM 1567 O O . PHE A 1 185 ? 18.633 10.957 -37.293 1.00 89.00 185 PHE A O 1
ATOM 1574 N N . PRO A 1 186 ? 18.544 10.353 -35.130 1.00 87.56 186 PRO A N 1
ATOM 1575 C CA . PRO A 1 186 ? 17.275 11.043 -34.891 1.00 87.56 186 PRO A CA 1
ATOM 1576 C C . PRO A 1 186 ? 17.329 12.550 -35.182 1.00 87.56 186 PRO A C 1
ATOM 1578 O O . PRO A 1 186 ? 16.334 13.143 -35.597 1.00 87.56 186 PRO A O 1
ATOM 1581 N N . HIS A 1 187 ? 18.478 13.198 -34.958 1.00 87.81 187 HIS A N 1
ATOM 1582 C CA . HIS A 1 187 ? 18.657 14.617 -35.261 1.00 87.81 187 HIS A CA 1
ATOM 1583 C C . HIS A 1 187 ? 18.732 14.876 -36.774 1.00 87.81 187 HIS A C 1
ATOM 1585 O O . HIS A 1 187 ? 18.060 15.780 -37.273 1.00 87.81 187 HIS A O 1
ATOM 1591 N N . PHE A 1 188 ? 19.484 14.048 -37.502 1.00 91.44 188 PHE A N 1
ATOM 1592 C CA . PHE A 1 188 ? 19.543 14.064 -38.963 1.00 91.44 188 PHE A CA 1
ATOM 1593 C C . PHE A 1 188 ? 18.160 13.827 -39.585 1.00 91.44 188 PHE A C 1
ATOM 1595 O O . PHE A 1 188 ? 17.736 14.613 -40.425 1.00 91.44 188 PHE A O 1
ATOM 1602 N N . GLU A 1 189 ? 17.427 12.804 -39.133 1.00 93.00 189 GLU A N 1
ATOM 1603 C CA . GLU A 1 189 ? 16.090 12.453 -39.638 1.00 93.00 189 GLU A CA 1
ATOM 1604 C C . GLU A 1 189 ? 15.086 13.588 -39.434 1.00 93.00 189 GLU A C 1
ATOM 1606 O O . GLU A 1 189 ? 14.329 13.912 -40.345 1.00 93.00 189 GLU A O 1
ATOM 1611 N N . LYS A 1 190 ? 15.113 14.245 -38.267 1.00 90.38 190 LYS A N 1
ATOM 1612 C CA . LYS A 1 190 ? 14.266 15.415 -37.994 1.00 90.38 190 LYS A CA 1
ATOM 1613 C C . LYS A 1 190 ? 14.570 16.574 -38.938 1.00 90.38 190 LYS A C 1
ATOM 1615 O O . LYS A 1 190 ? 13.645 17.198 -39.446 1.00 90.38 190 LYS A O 1
ATOM 1620 N N . ILE A 1 191 ? 15.845 16.867 -39.189 1.00 88.25 191 ILE A N 1
ATOM 1621 C CA . ILE A 1 191 ? 16.237 17.948 -40.105 1.00 88.25 191 ILE A CA 1
ATOM 1622 C C . ILE A 1 191 ? 15.866 17.598 -41.545 1.00 88.25 191 ILE A C 1
ATOM 1624 O O . ILE A 1 191 ? 15.277 18.425 -42.237 1.00 88.25 191 ILE A O 1
ATOM 1628 N N . ALA A 1 192 ? 16.131 16.364 -41.966 1.00 89.00 192 ALA A N 1
ATOM 1629 C CA . ALA A 1 192 ? 15.792 15.878 -43.293 1.00 89.00 192 ALA A CA 1
ATOM 1630 C C . ALA A 1 192 ? 14.275 15.879 -43.541 1.00 89.00 192 ALA A C 1
ATOM 1632 O O . ALA A 1 192 ? 13.831 16.293 -44.611 1.00 89.00 192 ALA A O 1
ATOM 1633 N N . ALA A 1 193 ? 13.471 15.494 -42.544 1.00 88.56 193 ALA A N 1
ATOM 1634 C CA . ALA A 1 193 ? 12.013 15.555 -42.603 1.00 88.56 193 ALA A CA 1
ATOM 1635 C C . ALA A 1 193 ? 11.496 17.004 -42.641 1.00 88.56 193 ALA A C 1
ATOM 1637 O O . ALA A 1 193 ? 10.672 17.338 -43.492 1.00 88.56 193 ALA A O 1
ATOM 1638 N N . ASN A 1 194 ? 12.024 17.884 -41.783 1.00 87.50 194 ASN A N 1
ATOM 1639 C CA . ASN A 1 194 ? 11.636 19.299 -41.736 1.00 87.50 194 ASN A CA 1
ATOM 1640 C C . ASN A 1 194 ? 11.962 20.038 -43.041 1.00 87.50 194 ASN A C 1
ATOM 1642 O O . ASN A 1 194 ? 11.170 20.853 -43.509 1.00 87.50 194 ASN A O 1
ATOM 1646 N N . LEU A 1 195 ? 13.114 19.737 -43.645 1.00 85.81 195 LEU A N 1
ATOM 1647 C CA . LEU A 1 195 ? 13.552 20.310 -44.921 1.00 85.81 195 LEU A CA 1
ATOM 1648 C C . LEU A 1 195 ? 13.039 19.528 -46.140 1.00 85.81 195 LEU A C 1
ATOM 1650 O O . LEU A 1 195 ? 13.371 19.878 -47.273 1.00 85.81 195 LEU A O 1
ATOM 1654 N N . LYS A 1 196 ? 12.217 18.492 -45.917 1.00 85.00 196 LYS A N 1
ATOM 1655 C CA . LYS A 1 196 ? 11.599 17.644 -46.948 1.00 85.00 196 LYS A CA 1
ATOM 1656 C C . LYS A 1 196 ? 12.614 17.069 -47.945 1.00 85.00 196 LYS A C 1
ATOM 1658 O O . LYS A 1 196 ? 12.355 17.010 -49.147 1.00 85.00 196 LYS A O 1
ATOM 1663 N N . TRP A 1 197 ? 13.782 16.653 -47.458 1.00 89.62 197 TRP A N 1
ATOM 1664 C CA . TRP A 1 197 ? 14.810 16.027 -48.287 1.00 89.62 197 TRP A CA 1
ATOM 1665 C C . TRP A 1 197 ? 14.320 14.675 -48.823 1.00 89.62 197 TRP A C 1
ATOM 1667 O O . TRP A 1 197 ? 13.846 13.858 -48.027 1.00 89.62 197 TRP A O 1
ATOM 1677 N N . PRO A 1 198 ? 14.460 14.382 -50.130 1.00 87.75 198 PRO A N 1
ATOM 1678 C CA . PRO A 1 198 ? 14.056 13.091 -50.669 1.00 87.75 198 PRO A CA 1
ATOM 1679 C C . PRO A 1 198 ? 14.925 11.971 -50.094 1.00 87.75 198 PRO A C 1
ATOM 1681 O O . PRO A 1 198 ? 16.151 12.093 -50.042 1.00 87.75 198 PRO A O 1
ATOM 1684 N N . ARG A 1 199 ? 14.281 10.875 -49.677 1.00 86.75 199 ARG A N 1
ATOM 1685 C CA . ARG A 1 199 ? 14.923 9.766 -48.952 1.00 86.75 199 ARG A CA 1
ATOM 1686 C C . ARG A 1 199 ? 16.079 9.129 -49.732 1.00 86.75 199 ARG A C 1
ATOM 1688 O O . ARG A 1 199 ? 17.073 8.751 -49.123 1.00 86.75 199 ARG A O 1
ATOM 1695 N N . ASP A 1 200 ? 15.993 9.124 -51.062 1.00 86.19 200 ASP A N 1
ATOM 1696 C CA . ASP A 1 200 ? 17.023 8.599 -51.972 1.00 86.19 200 ASP A CA 1
ATOM 1697 C C . ASP A 1 200 ? 18.377 9.326 -51.850 1.00 86.19 200 ASP A C 1
ATOM 1699 O O . ASP A 1 200 ? 19.420 8.744 -52.131 1.00 86.19 200 ASP A O 1
ATOM 1703 N N . PHE A 1 201 ? 18.387 10.587 -51.397 1.00 88.00 201 PHE A N 1
ATOM 1704 C CA . PHE A 1 201 ? 19.614 11.377 -51.219 1.00 88.00 201 PHE A CA 1
ATOM 1705 C C . PHE A 1 201 ? 20.151 11.360 -49.784 1.00 88.00 201 PHE A C 1
ATOM 1707 O O . PHE A 1 201 ? 21.242 11.876 -49.531 1.00 88.00 201 PHE A O 1
ATOM 1714 N N . TRP A 1 202 ? 19.418 10.783 -48.827 1.00 91.88 202 TRP A N 1
ATOM 1715 C CA . TRP A 1 202 ? 19.844 10.747 -47.426 1.00 91.88 202 TRP A CA 1
ATOM 1716 C C . TRP A 1 202 ? 21.185 10.031 -47.225 1.00 91.88 202 TRP A C 1
ATOM 1718 O O . TRP A 1 202 ? 22.006 10.575 -46.486 1.00 91.88 202 TRP A O 1
ATOM 1728 N N . PRO A 1 203 ? 21.478 8.889 -47.884 1.00 90.44 203 PRO A N 1
ATOM 1729 C CA . PRO A 1 203 ? 22.783 8.243 -47.754 1.00 90.44 203 PRO A CA 1
ATOM 1730 C C . PRO A 1 203 ? 23.934 9.115 -48.265 1.00 90.44 203 PRO A C 1
ATOM 1732 O O . PRO A 1 203 ? 24.977 9.185 -47.621 1.00 90.44 203 PRO A O 1
ATOM 1735 N N . THR A 1 204 ? 23.735 9.836 -49.374 1.00 87.69 204 THR A N 1
ATOM 1736 C CA . THR A 1 204 ? 24.742 10.744 -49.950 1.00 87.69 204 THR A CA 1
ATOM 1737 C C . THR A 1 204 ? 25.000 11.954 -49.050 1.00 87.69 204 THR A C 1
ATOM 1739 O O . THR A 1 204 ? 26.147 12.339 -48.827 1.00 87.69 204 THR A O 1
ATOM 1742 N N . LEU A 1 205 ? 23.941 12.548 -48.490 1.00 89.25 205 LEU A N 1
ATOM 1743 C CA . LEU A 1 205 ? 24.059 13.648 -47.528 1.00 89.25 205 LEU A CA 1
ATOM 1744 C C . LEU A 1 205 ? 24.755 13.190 -46.246 1.00 89.25 205 LEU A C 1
ATOM 1746 O O . LEU A 1 205 ? 25.623 13.890 -45.729 1.00 89.25 205 LEU A O 1
ATOM 1750 N N . LEU A 1 206 ? 24.414 11.997 -45.764 1.00 89.62 206 LEU A N 1
ATOM 1751 C CA . LEU A 1 206 ? 25.030 11.396 -44.593 1.00 89.62 206 LEU A CA 1
ATOM 1752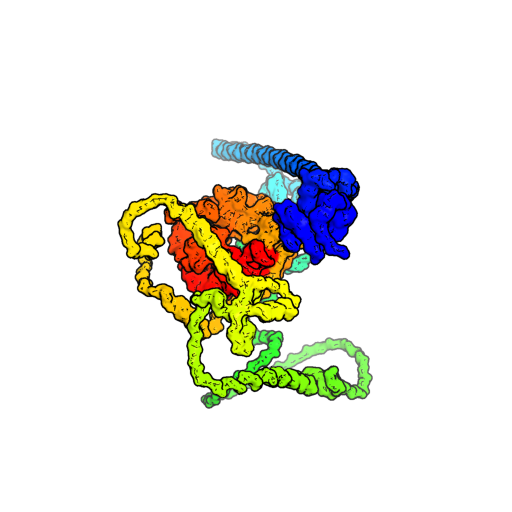 C C . LEU A 1 206 ? 26.525 11.135 -44.824 1.00 89.62 206 LEU A C 1
ATOM 1754 O O . LEU A 1 206 ? 27.339 11.561 -44.011 1.00 89.62 206 LEU A O 1
ATOM 1758 N N . GLN A 1 207 ? 26.902 10.528 -45.955 1.00 88.50 207 GLN A N 1
ATOM 1759 C CA . GLN A 1 207 ? 28.299 10.254 -46.317 1.00 88.50 207 GLN A CA 1
ATOM 1760 C C . GLN A 1 207 ? 29.189 11.503 -46.219 1.00 88.50 207 GLN A C 1
ATOM 1762 O O . GLN A 1 207 ? 30.331 11.406 -45.779 1.00 88.50 207 GLN A O 1
ATOM 1767 N N . SER A 1 208 ? 28.663 12.678 -46.581 1.00 87.62 208 SER A N 1
ATOM 1768 C CA . SER A 1 208 ? 29.423 13.937 -46.590 1.00 87.62 208 SER A CA 1
ATOM 1769 C C . SER A 1 208 ? 29.897 14.415 -45.209 1.00 87.62 208 SER A C 1
ATOM 1771 O O . SER A 1 208 ? 30.803 15.245 -45.129 1.00 87.62 208 SER A O 1
ATOM 1773 N N . VAL A 1 209 ? 29.299 13.906 -44.128 1.00 89.25 209 VAL A N 1
ATOM 1774 C CA . VAL A 1 209 ? 29.591 14.329 -42.749 1.00 89.25 209 VAL A CA 1
ATOM 1775 C C . VAL A 1 209 ? 30.097 13.201 -41.854 1.00 89.25 209 VAL A C 1
ATOM 1777 O O . VAL A 1 209 ? 30.520 13.490 -40.734 1.00 89.25 209 VAL A O 1
ATOM 1780 N N . LEU A 1 210 ? 30.064 11.943 -42.311 1.00 88.75 210 LEU A N 1
ATOM 1781 C CA . LEU A 1 210 ? 30.631 10.816 -41.567 1.00 88.75 210 LEU A CA 1
ATOM 1782 C C . LEU A 1 210 ? 32.150 10.969 -41.446 1.00 88.75 210 LEU A C 1
ATOM 1784 O O . LEU A 1 210 ? 32.839 11.319 -42.401 1.00 88.75 210 LEU A O 1
ATOM 1788 N N . ILE A 1 211 ? 32.673 10.659 -40.264 1.00 86.81 211 ILE A N 1
ATOM 1789 C CA . ILE A 1 211 ? 34.105 10.700 -39.952 1.00 86.81 211 ILE A CA 1
ATOM 1790 C C . ILE A 1 211 ? 34.509 9.445 -39.172 1.00 86.81 211 ILE A C 1
ATOM 1792 O O . ILE A 1 211 ? 33.651 8.742 -38.630 1.00 86.81 211 ILE A O 1
ATOM 1796 N N . GLY A 1 212 ? 35.815 9.165 -39.138 1.00 87.06 212 GLY A N 1
ATOM 1797 C CA . GLY A 1 212 ? 36.398 8.077 -38.351 1.00 87.06 212 GLY A CA 1
ATOM 1798 C C . GLY A 1 212 ? 35.784 6.713 -38.664 1.00 87.06 212 GLY A C 1
ATOM 1799 O O . GLY A 1 212 ? 35.568 6.364 -39.827 1.00 87.06 212 GLY A O 1
ATOM 1800 N N . LYS A 1 213 ? 35.453 5.955 -37.614 1.00 81.31 213 LYS A N 1
ATOM 1801 C CA . LYS A 1 213 ? 34.933 4.583 -37.727 1.00 81.31 213 LYS A CA 1
ATOM 1802 C C . LYS A 1 213 ? 33.625 4.500 -38.532 1.00 81.31 213 LYS A C 1
ATOM 1804 O O . LYS A 1 213 ? 33.377 3.497 -39.195 1.00 81.31 213 LYS A O 1
ATOM 1809 N N . ALA A 1 214 ? 32.793 5.543 -38.537 1.00 85.44 214 ALA A N 1
ATOM 1810 C CA . ALA A 1 214 ? 31.550 5.565 -39.312 1.00 85.44 214 ALA A CA 1
ATOM 1811 C C . ALA A 1 214 ? 31.814 5.646 -40.819 1.00 85.44 214 ALA A C 1
ATOM 1813 O O . ALA A 1 214 ? 31.124 4.990 -41.598 1.00 85.44 214 ALA A O 1
ATOM 1814 N N . ALA A 1 215 ? 32.825 6.420 -41.222 1.00 88.69 215 ALA A N 1
ATOM 1815 C CA . ALA A 1 215 ? 33.234 6.535 -42.618 1.00 88.69 215 ALA A CA 1
ATOM 1816 C C . ALA A 1 215 ? 33.877 5.235 -43.130 1.00 88.69 215 ALA A C 1
ATOM 1818 O O . ALA A 1 215 ? 33.612 4.822 -44.259 1.00 88.69 215 ALA A O 1
ATOM 1819 N N . GLU A 1 216 ? 34.665 4.556 -42.290 1.00 87.81 216 GLU A N 1
ATOM 1820 C CA . GLU A 1 216 ? 35.249 3.242 -42.599 1.00 87.81 216 GLU A CA 1
ATOM 1821 C C . GLU A 1 216 ? 34.162 2.189 -42.848 1.00 87.81 216 GLU A C 1
ATOM 1823 O O . GLU A 1 216 ? 34.190 1.485 -43.855 1.00 87.81 216 GLU A O 1
ATOM 1828 N N . VAL A 1 217 ? 33.161 2.130 -41.964 1.00 88.69 217 VAL A N 1
ATOM 1829 C CA . VAL A 1 217 ? 32.036 1.189 -42.066 1.00 88.69 217 VAL A CA 1
ATOM 1830 C C . VAL A 1 217 ? 31.184 1.471 -43.298 1.00 88.69 217 VAL A C 1
ATOM 1832 O O . VAL A 1 217 ? 30.820 0.538 -44.005 1.00 88.69 217 VAL A O 1
ATOM 1835 N N . TYR A 1 218 ? 30.901 2.743 -43.587 1.00 89.38 218 TYR A N 1
ATOM 1836 C CA . TYR A 1 218 ? 30.180 3.133 -44.798 1.00 89.38 218 TYR A CA 1
ATOM 1837 C C . TYR A 1 218 ? 30.934 2.718 -46.069 1.00 89.38 218 TYR A C 1
ATOM 1839 O O . TYR A 1 218 ? 30.330 2.202 -47.002 1.00 89.38 218 TYR A O 1
ATOM 1847 N N . SER A 1 219 ? 32.258 2.896 -46.090 1.00 89.00 219 SER A N 1
ATOM 1848 C CA . SER A 1 219 ? 33.100 2.560 -47.248 1.00 89.00 219 SER A CA 1
ATOM 1849 C C . SER A 1 219 ? 33.225 1.051 -47.489 1.00 89.00 219 SER A C 1
ATOM 1851 O O . SER A 1 219 ? 33.545 0.637 -48.599 1.00 89.00 219 SER A O 1
ATOM 1853 N N . ALA A 1 220 ? 32.982 0.231 -46.462 1.00 89.19 220 ALA A N 1
ATOM 1854 C CA . ALA A 1 220 ? 32.988 -1.226 -46.556 1.00 89.19 220 ALA A CA 1
ATOM 1855 C C . ALA A 1 220 ? 31.656 -1.819 -47.059 1.00 89.19 220 ALA A C 1
ATOM 1857 O O . ALA A 1 220 ? 31.606 -3.010 -47.367 1.00 89.19 220 ALA A O 1
ATOM 1858 N N . LEU A 1 221 ? 30.583 -1.020 -47.135 1.00 90.31 221 LEU A N 1
ATOM 1859 C CA . LEU A 1 221 ? 29.290 -1.450 -47.674 1.00 90.31 221 LEU A CA 1
ATOM 1860 C C . LEU A 1 221 ? 29.340 -1.567 -49.202 1.00 90.31 221 LEU A C 1
ATOM 1862 O O . LEU A 1 221 ? 30.010 -0.790 -49.884 1.00 90.31 221 LEU A O 1
ATOM 1866 N N . SER A 1 222 ? 28.588 -2.517 -49.760 1.00 89.88 222 SER A N 1
ATOM 1867 C CA . SER A 1 222 ? 28.409 -2.590 -51.214 1.00 89.88 222 SER A CA 1
ATOM 1868 C C . SER A 1 222 ? 27.594 -1.401 -51.735 1.00 89.88 222 SER A C 1
ATOM 1870 O O . SER A 1 222 ? 26.816 -0.800 -50.997 1.00 89.88 222 SER A O 1
ATOM 1872 N N . ILE A 1 223 ? 27.699 -1.096 -53.034 1.00 86.12 223 ILE A N 1
ATOM 1873 C CA . ILE A 1 223 ? 26.983 0.032 -53.665 1.00 86.12 223 ILE A CA 1
ATOM 1874 C C . ILE A 1 223 ? 25.461 -0.051 -53.436 1.00 86.12 223 ILE A C 1
ATOM 1876 O O . ILE A 1 223 ? 24.809 0.966 -53.217 1.00 86.12 223 ILE A O 1
ATOM 1880 N N . ALA A 1 224 ? 24.898 -1.265 -53.451 1.00 84.50 224 ALA A N 1
ATOM 1881 C CA . ALA A 1 224 ? 23.472 -1.496 -53.221 1.00 84.50 224 ALA A CA 1
ATOM 1882 C C . ALA A 1 224 ? 23.059 -1.320 -51.746 1.00 84.50 224 ALA A C 1
ATOM 1884 O O . ALA A 1 224 ? 21.905 -1.013 -51.453 1.00 84.50 224 ALA A O 1
ATOM 1885 N N . GLU A 1 225 ? 23.979 -1.532 -50.805 1.00 86.06 225 GLU A N 1
ATOM 1886 C CA . GLU A 1 225 ? 23.739 -1.318 -49.375 1.00 86.06 225 GLU A CA 1
ATOM 1887 C C . GLU A 1 225 ? 23.972 0.139 -48.981 1.00 86.06 225 GLU A C 1
ATOM 1889 O O . GLU A 1 225 ? 23.220 0.673 -48.173 1.00 86.06 225 GLU A O 1
ATOM 1894 N N . SER A 1 226 ? 24.961 0.806 -49.583 1.00 87.88 226 SER A N 1
ATOM 1895 C CA . SER A 1 226 ? 25.280 2.213 -49.326 1.00 87.88 226 SER A CA 1
ATOM 1896 C C . SER A 1 226 ? 24.238 3.183 -49.893 1.00 87.88 226 SER A C 1
ATOM 1898 O O . SER A 1 226 ? 24.208 4.344 -49.484 1.00 87.88 226 SER A O 1
ATOM 1900 N N . SER A 1 227 ? 23.396 2.729 -50.829 1.00 86.12 227 SER A N 1
ATOM 1901 C CA . SER A 1 227 ? 22.242 3.474 -51.354 1.00 86.12 227 SER A CA 1
ATOM 1902 C C . SER A 1 227 ? 20.979 3.347 -50.496 1.00 86.12 227 SER A C 1
ATOM 1904 O O . SER A 1 227 ? 20.017 4.074 -50.723 1.00 86.12 227 SER A O 1
ATOM 1906 N N . ASP A 1 228 ? 20.956 2.434 -49.522 1.00 89.44 228 ASP A N 1
ATOM 1907 C CA . ASP A 1 228 ? 19.820 2.221 -48.625 1.00 89.44 228 ASP A CA 1
ATOM 1908 C C . ASP A 1 228 ? 20.105 2.873 -47.266 1.00 89.44 228 ASP A C 1
ATOM 1910 O O . ASP A 1 228 ? 20.967 2.432 -46.501 1.00 89.44 228 ASP A O 1
ATOM 1914 N N . TYR A 1 229 ? 19.369 3.943 -46.961 1.00 91.69 229 TYR A N 1
ATOM 1915 C CA . TYR A 1 229 ? 19.536 4.689 -45.716 1.00 91.69 229 TYR A CA 1
ATOM 1916 C C . TYR A 1 229 ? 19.376 3.807 -44.474 1.00 91.69 229 TYR A C 1
ATOM 1918 O O . TYR A 1 229 ? 20.164 3.931 -43.534 1.00 91.69 229 TYR A O 1
ATOM 1926 N N . ASP A 1 230 ? 18.383 2.915 -44.470 1.00 89.19 230 ASP A N 1
ATOM 1927 C CA . ASP A 1 230 ? 18.065 2.104 -43.298 1.00 89.19 230 ASP A CA 1
ATOM 1928 C C . ASP A 1 230 ? 19.206 1.116 -43.020 1.00 89.19 230 ASP A C 1
ATOM 1930 O O . ASP A 1 230 ? 19.641 0.974 -41.876 1.00 89.19 230 ASP A O 1
ATOM 1934 N N . LYS A 1 231 ? 19.791 0.526 -44.071 1.00 89.44 231 LYS A N 1
ATOM 1935 C CA . LYS A 1 231 ? 20.977 -0.339 -43.946 1.00 89.44 231 LYS A CA 1
ATOM 1936 C C . LYS A 1 231 ? 22.219 0.417 -43.493 1.00 89.44 231 LYS A C 1
ATOM 1938 O O . LYS A 1 231 ? 22.959 -0.085 -42.644 1.00 89.44 231 LYS A O 1
ATOM 1943 N N . VAL A 1 232 ? 22.458 1.610 -44.035 1.00 88.94 232 VAL A N 1
ATOM 1944 C CA . VAL A 1 232 ? 23.599 2.451 -43.644 1.00 88.94 232 VAL A CA 1
ATOM 1945 C C . VAL A 1 232 ? 23.510 2.826 -42.165 1.00 88.94 232 VAL A C 1
ATOM 1947 O O . VAL A 1 232 ? 24.472 2.625 -41.419 1.00 88.94 232 VAL A O 1
ATOM 1950 N N . LYS A 1 233 ? 22.346 3.316 -41.723 1.00 89.75 233 LYS A N 1
ATOM 1951 C CA . LYS A 1 233 ? 22.068 3.652 -40.322 1.00 89.75 233 LYS A CA 1
ATOM 1952 C C . LYS A 1 233 ? 22.316 2.456 -39.409 1.00 89.75 233 LYS A C 1
ATOM 1954 O O . LYS A 1 233 ? 23.066 2.573 -38.441 1.00 89.75 233 LYS A O 1
ATOM 1959 N N . ASP A 1 234 ? 21.741 1.303 -39.739 1.00 84.25 234 ASP A N 1
ATOM 1960 C CA . ASP A 1 234 ? 21.882 0.086 -38.943 1.00 84.25 234 ASP A CA 1
ATOM 1961 C C . ASP A 1 234 ? 23.335 -0.376 -38.829 1.00 84.25 234 ASP A C 1
ATOM 1963 O O . ASP A 1 234 ? 23.787 -0.755 -37.748 1.00 84.25 234 ASP A O 1
ATOM 1967 N N . THR A 1 235 ? 24.083 -0.343 -39.931 1.00 84.81 235 THR A N 1
ATOM 1968 C CA . THR A 1 235 ? 25.471 -0.821 -39.960 1.00 84.81 235 THR A CA 1
ATOM 1969 C C . THR A 1 235 ? 26.380 0.095 -39.142 1.00 84.81 235 THR A C 1
ATOM 1971 O O . THR A 1 235 ? 27.184 -0.388 -38.342 1.00 84.81 235 THR A O 1
ATOM 1974 N N . ILE A 1 236 ? 26.208 1.415 -39.265 1.00 86.19 236 ILE A N 1
ATOM 1975 C CA . ILE A 1 236 ? 26.964 2.392 -38.473 1.00 86.19 236 ILE A CA 1
ATOM 1976 C C . ILE A 1 236 ? 26.602 2.268 -36.990 1.00 86.19 236 ILE A C 1
ATOM 1978 O O . ILE A 1 236 ? 27.499 2.173 -36.156 1.00 86.19 236 ILE A O 1
ATOM 1982 N N . LEU A 1 237 ? 25.314 2.189 -36.637 1.00 83.69 237 LEU A N 1
ATOM 1983 C CA . LEU A 1 237 ? 24.901 1.990 -35.245 1.00 83.69 237 LEU A CA 1
ATOM 1984 C C . LEU A 1 237 ? 25.487 0.701 -34.665 1.00 83.69 237 LEU A C 1
ATOM 1986 O O . LEU A 1 237 ? 26.026 0.730 -33.566 1.00 83.69 237 LEU A O 1
ATOM 1990 N N . ARG A 1 238 ? 25.482 -0.414 -35.405 1.00 79.50 238 ARG A N 1
ATOM 1991 C CA . ARG A 1 238 ? 26.105 -1.675 -34.958 1.00 79.50 238 ARG A CA 1
ATOM 1992 C C . ARG A 1 238 ? 27.614 -1.558 -34.764 1.00 79.50 238 ARG A C 1
ATOM 1994 O O . ARG A 1 238 ? 28.148 -2.166 -33.844 1.00 79.50 238 ARG A O 1
ATOM 2001 N N . ALA A 1 239 ? 28.303 -0.782 -35.596 1.00 79.56 239 ALA A N 1
ATOM 2002 C CA . ALA A 1 239 ? 29.737 -0.567 -35.447 1.00 79.56 239 ALA A CA 1
ATOM 2003 C C . ALA A 1 239 ? 30.087 0.283 -34.213 1.00 79.56 239 ALA A C 1
ATOM 2005 O O . ALA A 1 239 ? 31.172 0.119 -33.652 1.00 79.56 239 ALA A O 1
ATOM 2006 N N . TYR A 1 240 ? 29.194 1.177 -33.781 1.00 74.62 240 TYR A N 1
ATOM 2007 C CA . TYR A 1 240 ? 29.380 2.017 -32.590 1.00 74.62 240 TYR A CA 1
ATOM 2008 C C . TYR A 1 240 ? 28.713 1.472 -31.324 1.00 74.62 240 TYR A C 1
ATOM 2010 O O . TYR A 1 240 ? 29.071 1.904 -30.227 1.00 74.62 240 TYR A O 1
ATOM 2018 N N . GLN A 1 241 ? 27.800 0.508 -31.452 1.00 68.00 241 GLN A N 1
ATOM 2019 C CA . GLN A 1 241 ? 27.229 -0.216 -30.323 1.00 68.00 241 GLN A CA 1
ATOM 2020 C C . GLN A 1 241 ? 28.355 -0.884 -29.538 1.00 68.00 241 GLN A C 1
ATOM 2022 O O . GLN A 1 241 ? 29.092 -1.735 -30.041 1.00 68.00 241 GLN A O 1
ATOM 2027 N N . LEU A 1 242 ? 28.491 -0.488 -28.276 1.00 61.72 242 LEU A N 1
ATOM 2028 C CA . LEU A 1 242 ? 29.337 -1.212 -27.343 1.00 61.72 242 LEU A CA 1
ATOM 2029 C C . LEU A 1 242 ? 28.701 -2.579 -27.060 1.00 61.72 242 LEU A C 1
ATOM 2031 O O . LEU A 1 242 ? 27.479 -2.735 -27.097 1.00 61.72 242 LEU A O 1
ATOM 2035 N N . VAL A 1 243 ? 29.530 -3.574 -26.740 1.00 65.12 243 VAL A N 1
ATOM 2036 C CA . VAL A 1 243 ? 29.043 -4.853 -26.205 1.00 65.12 243 VAL A CA 1
ATOM 2037 C C . VAL A 1 243 ? 28.127 -4.542 -25.010 1.00 65.12 243 VAL A C 1
ATOM 2039 O O . VAL A 1 243 ? 28.495 -3.679 -24.209 1.00 65.12 243 VAL A O 1
ATOM 2042 N N . PRO A 1 244 ? 26.970 -5.213 -24.840 1.00 70.81 244 PRO A N 1
ATOM 2043 C CA . PRO A 1 244 ? 26.035 -4.931 -23.746 1.00 70.81 244 PRO A CA 1
ATOM 2044 C C . PRO A 1 244 ? 26.693 -4.810 -22.366 1.00 70.81 244 PRO A C 1
ATOM 2046 O O . PRO A 1 244 ? 26.323 -3.973 -21.549 1.00 70.81 244 PRO A O 1
ATOM 2049 N N . GLU A 1 245 ? 27.734 -5.604 -22.133 1.00 72.50 245 GLU A N 1
ATOM 2050 C CA . GLU A 1 245 ? 28.531 -5.587 -20.911 1.00 72.50 245 GLU A CA 1
ATOM 2051 C C . GLU A 1 245 ? 29.290 -4.265 -20.676 1.00 72.50 245 GLU A C 1
ATOM 2053 O O . GLU A 1 245 ? 29.406 -3.796 -19.547 1.00 72.50 245 GLU A O 1
ATOM 2058 N N . ALA A 1 246 ? 29.749 -3.590 -21.727 1.00 75.75 246 ALA A N 1
ATOM 2059 C CA . ALA A 1 246 ? 30.419 -2.299 -21.603 1.00 75.75 246 ALA A CA 1
ATOM 2060 C C . ALA A 1 246 ? 29.445 -1.159 -21.245 1.00 75.75 246 ALA A C 1
ATOM 2062 O O . ALA A 1 246 ? 29.820 -0.273 -20.473 1.00 75.75 246 ALA A O 1
ATOM 2063 N N . TYR A 1 247 ? 28.196 -1.186 -21.737 1.00 81.56 247 TYR A N 1
ATOM 2064 C CA . TYR A 1 247 ? 27.157 -0.245 -21.289 1.00 81.56 247 TYR A CA 1
ATOM 2065 C C . TYR A 1 247 ? 26.805 -0.467 -19.814 1.00 81.56 247 TYR A C 1
ATOM 2067 O O . TYR A 1 247 ? 26.789 0.496 -19.046 1.00 81.56 247 TYR A O 1
ATOM 2075 N N . ARG A 1 248 ? 26.648 -1.731 -19.390 1.00 85.38 248 ARG A N 1
ATOM 2076 C CA . ARG A 1 248 ? 26.448 -2.097 -17.977 1.00 85.38 248 ARG A CA 1
ATOM 2077 C C . ARG A 1 248 ? 27.547 -1.539 -17.084 1.00 85.38 248 ARG A C 1
ATOM 2079 O O . ARG A 1 248 ? 27.274 -0.878 -16.084 1.00 85.38 248 ARG A O 1
ATOM 2086 N N . GLN A 1 249 ? 28.805 -1.791 -17.442 1.00 83.75 249 GLN A N 1
ATOM 2087 C CA . GLN A 1 249 ? 29.936 -1.348 -16.635 1.00 83.75 249 GLN A CA 1
ATOM 2088 C C . GLN A 1 249 ? 30.007 0.173 -16.541 1.00 83.75 249 GLN A C 1
ATOM 2090 O O . GLN A 1 249 ? 30.300 0.689 -15.464 1.00 83.75 249 GLN A O 1
ATOM 2095 N N . LYS A 1 250 ? 29.718 0.893 -17.632 1.00 85.12 250 LYS A N 1
ATOM 2096 C CA . LYS A 1 250 ? 29.622 2.355 -17.602 1.00 85.12 250 LYS A CA 1
ATOM 2097 C C . LYS A 1 250 ? 28.511 2.810 -16.668 1.00 85.12 250 LYS A C 1
ATOM 2099 O O . LYS A 1 250 ? 28.799 3.603 -15.785 1.00 85.12 250 LYS A O 1
ATOM 2104 N N . PHE A 1 251 ? 27.304 2.260 -16.795 1.00 89.50 251 PHE A N 1
ATOM 2105 C CA . PHE A 1 251 ? 26.178 2.563 -15.910 1.00 89.50 251 PHE A CA 1
ATOM 2106 C C . PHE A 1 251 ? 26.525 2.350 -14.424 1.00 89.50 251 PHE A C 1
ATOM 2108 O O . PHE A 1 251 ? 26.341 3.254 -13.608 1.00 89.50 251 PHE A O 1
ATOM 2115 N N . ARG A 1 252 ? 27.100 1.191 -14.067 1.00 89.50 252 ARG A N 1
ATOM 2116 C CA . ARG A 1 252 ? 27.465 0.854 -12.677 1.00 89.50 252 ARG A CA 1
ATOM 2117 C C . ARG A 1 252 ? 28.612 1.708 -12.127 1.00 89.50 252 ARG A C 1
ATOM 2119 O O . ARG A 1 252 ? 28.617 2.027 -10.942 1.00 89.50 252 ARG A O 1
ATOM 2126 N N . LYS A 1 253 ? 29.581 2.083 -12.969 1.00 89.56 253 LYS A N 1
ATOM 2127 C CA . LYS A 1 253 ? 30.762 2.875 -12.572 1.00 89.56 253 LYS A CA 1
ATOM 2128 C C . LYS A 1 253 ? 30.561 4.387 -12.712 1.00 89.56 253 LYS A C 1
ATOM 2130 O O . LYS A 1 253 ? 31.451 5.139 -12.315 1.00 89.56 253 LYS A O 1
ATOM 2135 N N . TYR A 1 254 ? 29.436 4.841 -13.266 1.00 91.31 254 TYR A N 1
ATOM 2136 C CA . TYR A 1 254 ? 29.172 6.257 -13.497 1.00 91.31 254 TYR A CA 1
ATOM 2137 C C . TYR A 1 254 ? 28.985 7.005 -12.171 1.00 91.31 254 TYR A C 1
ATOM 2139 O O . TYR A 1 254 ? 28.100 6.687 -11.370 1.00 91.31 254 TYR A O 1
ATOM 2147 N N . LYS A 1 255 ? 29.842 8.002 -11.936 1.00 91.50 255 LYS A N 1
ATOM 2148 C CA . LYS A 1 255 ? 29.854 8.836 -10.731 1.00 91.50 255 LYS A CA 1
ATOM 2149 C C . LYS A 1 255 ? 29.650 10.293 -11.118 1.00 91.50 255 LYS A C 1
ATOM 2151 O O . LYS A 1 255 ? 30.187 10.737 -12.127 1.00 91.50 255 LYS A O 1
ATOM 2156 N N . LYS A 1 256 ? 28.903 11.019 -10.285 1.00 92.44 256 LYS A N 1
ATOM 2157 C CA . LYS A 1 256 ? 28.656 12.452 -10.455 1.00 92.44 256 LYS A CA 1
ATOM 2158 C C . LYS A 1 256 ? 29.981 13.216 -10.423 1.00 92.44 256 LYS A C 1
ATOM 2160 O O . LYS A 1 256 ? 30.785 13.009 -9.514 1.00 92.44 256 LYS A O 1
ATOM 2165 N N . PHE A 1 257 ? 30.173 14.126 -11.371 1.00 89.38 257 PHE A N 1
ATOM 2166 C CA . PHE A 1 257 ? 31.307 15.052 -11.363 1.00 89.38 257 PHE A CA 1
ATOM 2167 C C . PHE A 1 257 ? 31.022 16.283 -10.483 1.00 89.38 257 PHE A C 1
ATOM 2169 O O . PHE A 1 257 ? 29.866 16.655 -10.257 1.00 89.38 257 PHE A O 1
ATOM 2176 N N . GLU A 1 258 ? 32.075 16.942 -9.991 1.00 82.12 258 GLU A N 1
ATOM 2177 C CA . GLU A 1 258 ? 31.951 18.131 -9.127 1.00 82.12 258 GLU A CA 1
ATOM 2178 C C . GLU A 1 258 ? 31.160 19.258 -9.811 1.00 82.12 258 GLU A C 1
ATOM 2180 O O . GLU A 1 258 ? 30.264 19.836 -9.200 1.00 82.12 258 GLU A O 1
ATOM 2185 N N . ASN A 1 259 ? 31.389 19.465 -11.111 1.00 88.62 259 ASN A N 1
ATOM 2186 C CA . ASN A 1 259 ? 30.766 20.530 -11.908 1.00 88.62 259 ASN A CA 1
ATOM 2187 C C . ASN A 1 259 ? 29.460 20.117 -12.613 1.00 88.62 259 ASN A C 1
ATOM 2189 O O . ASN A 1 259 ? 28.977 20.846 -13.473 1.00 88.62 259 ASN A O 1
ATOM 2193 N N . GLN A 1 260 ? 28.907 18.943 -12.298 1.00 92.44 260 GLN A N 1
ATOM 2194 C CA . GLN A 1 260 ? 27.681 18.433 -12.915 1.00 92.44 260 GLN A CA 1
ATOM 2195 C C . GLN A 1 260 ? 26.480 18.672 -11.996 1.00 92.44 260 GLN A C 1
ATOM 2197 O O . GLN A 1 260 ? 26.560 18.430 -10.785 1.00 92.44 260 GLN A O 1
ATOM 2202 N N . THR A 1 261 ? 25.346 19.101 -12.552 1.00 91.69 261 THR A N 1
ATOM 2203 C CA . THR A 1 261 ? 24.100 19.211 -11.781 1.00 91.69 261 THR A CA 1
ATOM 2204 C C . THR A 1 261 ? 23.522 17.825 -11.470 1.00 91.69 261 THR A C 1
ATOM 2206 O O . THR A 1 261 ? 23.789 16.839 -12.157 1.00 91.69 261 THR A O 1
ATOM 2209 N N . HIS A 1 262 ? 22.701 17.717 -10.423 1.00 87.31 262 HIS A N 1
ATOM 2210 C CA . HIS A 1 262 ? 22.058 16.441 -10.081 1.00 87.31 262 HIS A CA 1
ATOM 2211 C C . HIS A 1 262 ? 21.084 15.959 -11.167 1.00 87.31 262 HIS A C 1
ATOM 2213 O O . HIS A 1 262 ? 20.973 14.757 -11.394 1.00 87.31 262 HIS A O 1
ATOM 2219 N N . VAL A 1 263 ? 20.433 16.889 -11.871 1.00 89.62 263 VAL A N 1
ATOM 2220 C CA . VAL A 1 263 ? 19.512 16.581 -12.973 1.00 89.62 263 VAL A CA 1
ATOM 2221 C C . VAL A 1 263 ? 20.266 16.016 -14.178 1.00 89.62 263 VAL A C 1
ATOM 2223 O O . VAL A 1 263 ? 19.835 15.021 -14.754 1.00 89.62 263 VAL A O 1
ATOM 2226 N N . GLU A 1 264 ? 21.405 16.606 -14.547 1.00 85.94 264 GLU A N 1
ATOM 2227 C CA . GLU A 1 264 ? 22.265 16.076 -15.615 1.00 85.94 264 GLU A CA 1
ATOM 2228 C C . GLU A 1 264 ? 22.812 14.695 -15.254 1.00 85.94 264 GLU A C 1
ATOM 2230 O O . GLU A 1 264 ? 22.768 13.787 -16.080 1.00 85.94 264 GLU A O 1
ATOM 2235 N N . PHE A 1 265 ? 23.248 14.508 -14.004 1.00 91.44 265 PHE A N 1
ATOM 2236 C CA . PHE A 1 265 ? 23.725 13.212 -13.525 1.00 91.44 265 PHE A CA 1
ATOM 2237 C C . PHE A 1 265 ? 22.651 12.121 -13.622 1.00 91.44 265 PHE A C 1
ATOM 2239 O O . PHE A 1 265 ? 22.941 11.027 -14.104 1.00 91.44 265 PHE A O 1
ATOM 2246 N N . ALA A 1 266 ? 21.418 12.412 -13.191 1.00 88.12 266 ALA A N 1
ATOM 2247 C CA . ALA A 1 266 ? 20.304 11.470 -13.277 1.00 88.12 266 ALA A CA 1
ATOM 2248 C C . ALA A 1 266 ? 19.986 11.108 -14.736 1.00 88.12 266 ALA A C 1
ATOM 2250 O O . ALA A 1 266 ? 19.962 9.927 -15.074 1.00 88.12 266 ALA A O 1
ATOM 2251 N N . ARG A 1 267 ? 19.865 12.110 -15.616 1.00 87.56 267 ARG A N 1
ATOM 2252 C CA . ARG A 1 267 ? 19.599 11.901 -17.050 1.00 87.56 267 ARG A CA 1
ATOM 2253 C C . ARG A 1 267 ? 20.685 11.084 -17.740 1.00 87.56 267 ARG A C 1
ATOM 2255 O O . ARG A 1 267 ? 20.379 10.169 -18.492 1.00 87.56 267 ARG A O 1
ATOM 2262 N N . GLU A 1 268 ? 21.958 11.381 -17.486 1.00 87.75 268 GLU A N 1
ATOM 2263 C CA . GLU A 1 268 ? 23.059 10.603 -18.065 1.00 87.75 268 GLU A CA 1
ATOM 2264 C C . GLU A 1 268 ? 23.074 9.159 -17.544 1.00 87.75 268 GLU A C 1
ATOM 2266 O O . GLU A 1 268 ? 23.420 8.233 -18.280 1.00 87.75 268 GLU A O 1
ATOM 2271 N N . LYS A 1 269 ? 22.661 8.945 -16.291 1.00 90.31 269 LYS A N 1
ATOM 2272 C CA . LYS A 1 269 ? 22.557 7.612 -15.695 1.00 90.31 269 LYS A CA 1
ATOM 2273 C C . LYS A 1 269 ? 21.381 6.808 -16.263 1.00 90.31 269 LYS A C 1
ATOM 2275 O O . LYS A 1 269 ? 21.559 5.621 -16.532 1.00 90.31 269 LYS A O 1
ATOM 2280 N N . GLU A 1 270 ? 20.235 7.445 -16.497 1.00 89.06 270 GLU A N 1
ATOM 2281 C CA . GLU A 1 270 ? 19.085 6.869 -17.211 1.00 89.06 270 GLU A CA 1
ATOM 2282 C C . GLU A 1 270 ? 19.451 6.511 -18.657 1.00 89.06 270 GLU A C 1
ATOM 2284 O O . GLU A 1 270 ? 19.252 5.373 -19.076 1.00 89.06 270 GLU A O 1
ATOM 2289 N N . ASP A 1 271 ? 20.091 7.430 -19.389 1.00 85.19 271 ASP A N 1
ATOM 2290 C CA . ASP A 1 271 ? 20.547 7.205 -20.767 1.00 85.19 271 ASP A CA 1
ATOM 2291 C C . ASP A 1 271 ? 21.462 5.967 -20.870 1.00 85.19 271 ASP A C 1
ATOM 2293 O O . ASP A 1 271 ? 21.332 5.161 -21.795 1.00 85.19 271 ASP A O 1
ATOM 2297 N N . LEU A 1 272 ? 22.395 5.797 -19.924 1.00 86.12 272 LEU A N 1
ATOM 2298 C CA . LEU A 1 272 ? 23.301 4.643 -19.881 1.00 86.12 272 LEU A CA 1
ATOM 2299 C C . LEU A 1 272 ? 22.566 3.326 -19.595 1.00 86.12 272 LEU A C 1
ATOM 2301 O O . LEU A 1 272 ? 22.919 2.291 -20.168 1.00 86.12 272 LEU A O 1
ATOM 2305 N N . PHE A 1 273 ? 21.559 3.356 -18.722 1.00 87.31 273 PHE A N 1
ATOM 2306 C CA . PHE A 1 273 ? 20.722 2.197 -18.423 1.00 87.31 273 PHE A CA 1
ATOM 2307 C C . PHE A 1 273 ? 19.884 1.783 -19.637 1.00 87.31 273 PHE A C 1
ATOM 2309 O O . PHE A 1 273 ? 19.908 0.619 -20.040 1.00 87.31 273 PHE A O 1
ATOM 2316 N N . ASP A 1 274 ? 19.220 2.741 -20.280 1.00 84.25 274 ASP A N 1
ATOM 2317 C CA . ASP A 1 274 ? 18.420 2.518 -21.482 1.00 84.25 274 ASP A CA 1
ATOM 2318 C C . ASP A 1 274 ? 19.257 1.938 -22.625 1.00 84.25 27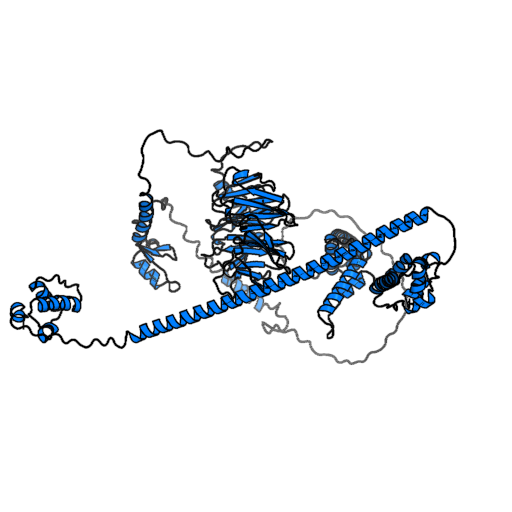4 ASP A C 1
ATOM 2320 O O . ASP A 1 274 ? 18.830 1.006 -23.314 1.00 84.25 274 ASP A O 1
ATOM 2324 N N . GLN A 1 275 ? 20.471 2.459 -22.822 1.00 81.06 275 GLN A N 1
ATOM 2325 C CA . GLN A 1 275 ? 21.415 1.930 -23.808 1.00 81.06 275 GLN A CA 1
ATOM 2326 C C . GLN A 1 275 ? 21.808 0.485 -23.490 1.00 81.06 275 GLN A C 1
ATOM 2328 O O . GLN A 1 275 ? 21.808 -0.365 -24.385 1.00 81.06 275 GLN A O 1
ATOM 2333 N N . TRP A 1 276 ? 22.089 0.179 -22.219 1.00 85.00 276 TRP A N 1
ATOM 2334 C CA . TRP A 1 276 ? 22.380 -1.188 -21.796 1.00 85.00 276 TRP A CA 1
ATOM 2335 C C . TRP A 1 276 ? 21.199 -2.125 -22.074 1.00 85.00 276 TRP A C 1
ATOM 2337 O O . TRP A 1 276 ? 21.384 -3.173 -22.698 1.00 85.00 276 TRP A O 1
ATOM 2347 N N . PHE A 1 277 ? 19.984 -1.733 -21.705 1.00 82.44 277 PHE A N 1
ATOM 2348 C CA . PHE A 1 277 ? 18.796 -2.557 -21.901 1.00 82.44 277 PHE A CA 1
ATOM 2349 C C . PHE A 1 277 ? 18.492 -2.792 -23.391 1.00 82.44 277 PHE A C 1
ATOM 2351 O O . PHE A 1 277 ? 18.351 -3.938 -23.823 1.00 82.44 277 PHE A O 1
ATOM 2358 N N . ARG A 1 278 ? 18.519 -1.739 -24.222 1.00 79.25 278 ARG A N 1
ATOM 2359 C CA . ARG A 1 278 ? 18.322 -1.849 -25.683 1.00 79.25 278 ARG A CA 1
ATOM 2360 C C . ARG A 1 278 ? 19.374 -2.739 -26.346 1.00 79.25 278 ARG A C 1
ATOM 2362 O O . ARG A 1 278 ? 19.047 -3.509 -27.249 1.00 79.25 278 ARG A O 1
ATOM 2369 N N . SER A 1 279 ? 20.623 -2.694 -25.873 1.00 76.50 279 SER A N 1
ATOM 2370 C CA . SER A 1 279 ? 21.710 -3.518 -26.420 1.00 76.50 279 SER A CA 1
ATOM 2371 C C . SER A 1 279 ? 21.498 -5.027 -26.217 1.00 76.50 279 SER A C 1
ATOM 2373 O O . SER A 1 279 ? 22.000 -5.825 -27.009 1.00 76.50 279 SER A O 1
ATOM 2375 N N . LYS A 1 280 ? 20.717 -5.440 -25.204 1.00 76.50 280 LYS A N 1
ATOM 2376 C CA . LYS A 1 280 ? 20.398 -6.854 -24.948 1.00 76.50 280 LYS A CA 1
ATOM 2377 C C . LYS A 1 280 ? 19.404 -7.442 -25.956 1.00 76.50 280 LYS A C 1
ATOM 2379 O O . LYS A 1 280 ? 19.341 -8.664 -26.064 1.00 76.50 280 LYS A O 1
ATOM 2384 N N . LYS A 1 281 ? 18.684 -6.609 -26.724 1.00 73.56 281 LYS A N 1
ATOM 2385 C CA . LYS A 1 281 ? 17.676 -7.028 -27.724 1.00 73.56 281 LYS A CA 1
ATOM 2386 C C . LYS A 1 281 ? 16.597 -7.961 -27.145 1.00 73.56 281 LYS A C 1
ATOM 2388 O O . LYS A 1 281 ? 16.100 -8.847 -27.838 1.00 73.56 281 LYS A O 1
ATOM 2393 N N . ILE A 1 282 ? 16.264 -7.784 -25.868 1.00 73.00 282 ILE A N 1
ATOM 2394 C CA . ILE A 1 282 ? 15.217 -8.537 -25.168 1.00 73.00 282 ILE A CA 1
ATOM 2395 C C . ILE A 1 282 ? 13.933 -7.683 -25.188 1.00 73.00 282 ILE A C 1
ATOM 2397 O O . ILE A 1 282 ? 14.045 -6.461 -25.085 1.00 73.00 282 ILE A O 1
ATOM 2401 N N . PRO A 1 283 ? 12.726 -8.265 -25.352 1.00 75.69 283 PRO A N 1
ATOM 2402 C CA . PRO A 1 283 ? 11.481 -7.498 -25.338 1.00 75.69 283 PRO A CA 1
ATOM 2403 C C . PRO A 1 283 ? 11.342 -6.653 -24.068 1.00 75.69 283 PRO A C 1
ATOM 2405 O O . PRO A 1 283 ? 11.647 -7.137 -22.976 1.00 75.69 283 PRO A O 1
ATOM 2408 N N . ASN A 1 284 ? 10.839 -5.423 -24.208 1.00 70.88 284 ASN A N 1
ATOM 2409 C CA . ASN A 1 284 ? 10.604 -4.498 -23.096 1.00 70.88 284 ASN A CA 1
ATOM 2410 C C . ASN A 1 284 ? 9.456 -4.998 -22.195 1.00 70.88 284 ASN A C 1
ATOM 2412 O O . ASN A 1 284 ? 8.337 -4.497 -22.269 1.00 70.88 284 ASN A O 1
ATOM 2416 N N . SER A 1 285 ? 9.730 -5.996 -21.353 1.00 81.94 285 SER A N 1
ATOM 2417 C CA . SER A 1 285 ? 8.838 -6.470 -20.295 1.00 81.94 285 SER A CA 1
ATOM 2418 C C . SER A 1 285 ? 9.517 -6.350 -18.935 1.00 81.94 285 SER A C 1
ATOM 2420 O O . SER A 1 285 ? 10.745 -6.412 -18.821 1.00 81.94 285 SER A O 1
ATOM 2422 N N . PHE A 1 286 ? 8.701 -6.193 -17.895 1.00 80.94 286 PHE A N 1
ATOM 2423 C CA . PHE A 1 286 ? 9.179 -6.163 -16.516 1.00 80.94 286 PHE A CA 1
ATOM 2424 C C . PHE A 1 286 ? 9.924 -7.455 -16.149 1.00 80.94 286 PHE A C 1
ATOM 2426 O O . PHE A 1 286 ? 11.019 -7.391 -15.595 1.00 80.94 286 PHE A O 1
ATOM 2433 N N . ASP A 1 287 ? 9.396 -8.616 -16.545 1.00 83.31 287 ASP A N 1
ATOM 2434 C CA . ASP A 1 287 ? 10.026 -9.912 -16.270 1.00 83.31 287 ASP A CA 1
ATOM 2435 C C . ASP A 1 287 ? 11.413 -10.028 -16.900 1.00 83.31 287 ASP A C 1
ATOM 2437 O O . ASP A 1 287 ? 12.352 -10.497 -16.263 1.00 83.31 287 ASP A O 1
ATOM 2441 N N . ASN A 1 288 ? 11.575 -9.540 -18.129 1.00 84.06 288 ASN A N 1
ATOM 2442 C CA . ASN A 1 288 ? 12.861 -9.546 -18.814 1.00 84.06 288 ASN A CA 1
ATOM 2443 C C . ASN A 1 288 ? 13.878 -8.629 -18.129 1.00 84.06 288 ASN A C 1
ATOM 2445 O O . ASN A 1 288 ? 15.041 -9.004 -17.979 1.00 84.06 288 ASN A O 1
ATOM 2449 N N . LEU A 1 289 ? 13.446 -7.450 -17.673 1.00 85.88 289 LEU A N 1
ATOM 2450 C CA . LEU A 1 289 ? 14.293 -6.564 -16.881 1.00 85.88 289 LEU A CA 1
ATOM 2451 C C . LEU A 1 289 ? 14.711 -7.229 -15.565 1.00 85.88 289 LEU A C 1
ATOM 2453 O O . LEU A 1 289 ? 15.900 -7.261 -15.245 1.00 85.88 289 LEU A O 1
ATOM 2457 N N . ARG A 1 290 ? 13.754 -7.823 -14.844 1.00 90.12 290 ARG A N 1
ATOM 2458 C CA . ARG A 1 290 ? 14.007 -8.575 -13.611 1.00 90.12 290 ARG A CA 1
ATOM 2459 C C . ARG A 1 290 ? 15.043 -9.677 -13.841 1.00 90.12 290 ARG A C 1
ATOM 2461 O O . ARG A 1 290 ? 15.999 -9.772 -13.079 1.00 90.12 290 ARG A O 1
ATOM 2468 N N . GLN A 1 291 ? 14.906 -10.470 -14.904 1.00 91.00 291 GLN A N 1
ATOM 2469 C CA . GLN A 1 291 ? 15.863 -11.533 -15.230 1.00 91.00 291 GLN A CA 1
ATOM 2470 C C . GLN A 1 291 ? 17.270 -10.987 -15.513 1.00 91.00 291 GLN A C 1
ATOM 2472 O O . GLN A 1 291 ? 18.242 -11.546 -15.015 1.00 91.00 291 GLN A O 1
ATOM 2477 N N . ILE A 1 292 ? 17.407 -9.874 -16.245 1.00 88.38 292 ILE A N 1
ATOM 2478 C CA . ILE A 1 292 ? 18.719 -9.259 -16.522 1.00 88.38 292 ILE A CA 1
ATOM 2479 C C . ILE A 1 292 ? 19.422 -8.833 -15.228 1.00 88.38 292 ILE A C 1
ATOM 2481 O O . ILE A 1 292 ? 20.615 -9.103 -15.075 1.00 88.38 292 ILE A O 1
ATOM 2485 N N . ILE A 1 293 ? 18.693 -8.194 -14.306 1.00 90.56 293 ILE A N 1
ATOM 2486 C CA . ILE A 1 293 ? 19.241 -7.751 -13.016 1.00 90.56 293 ILE A CA 1
ATOM 2487 C C . ILE A 1 293 ? 19.620 -8.951 -12.143 1.00 90.56 293 ILE A C 1
ATOM 2489 O O . ILE A 1 293 ? 20.710 -8.978 -11.579 1.00 90.56 293 ILE A O 1
ATOM 2493 N N . LEU A 1 294 ? 18.769 -9.977 -12.070 1.00 91.12 294 LEU A N 1
ATOM 2494 C CA . LEU A 1 294 ? 19.064 -11.165 -11.269 1.00 91.12 294 LEU A CA 1
ATOM 2495 C C . LEU A 1 294 ? 20.248 -11.973 -11.818 1.00 91.12 294 LEU A C 1
ATOM 2497 O O . LEU A 1 294 ? 21.040 -12.498 -11.043 1.00 91.12 294 LEU A O 1
ATOM 2501 N N . ILE A 1 295 ? 20.402 -12.066 -13.141 1.00 90.69 295 ILE A N 1
ATOM 2502 C CA . ILE A 1 295 ? 21.565 -12.716 -13.767 1.00 90.69 295 ILE A CA 1
ATOM 2503 C C . ILE A 1 295 ? 22.842 -11.928 -13.486 1.00 90.69 295 ILE A C 1
ATOM 2505 O O . ILE A 1 295 ? 23.895 -12.531 -13.293 1.00 90.69 295 ILE A O 1
ATOM 2509 N N . GLU A 1 296 ? 22.776 -10.595 -13.494 1.00 88.88 296 GLU A N 1
ATOM 2510 C CA . GLU A 1 296 ? 23.910 -9.750 -13.114 1.00 88.88 296 GLU A CA 1
ATOM 2511 C C . GLU A 1 296 ? 24.351 -10.045 -11.677 1.00 88.88 296 GLU A C 1
ATOM 2513 O O . GLU A 1 296 ? 25.531 -10.317 -11.462 1.00 88.88 296 GLU A O 1
ATOM 2518 N N . GLU A 1 297 ? 23.411 -10.050 -10.729 1.00 91.12 297 GLU A N 1
ATOM 2519 C CA . GLU A 1 297 ? 23.692 -10.343 -9.319 1.00 91.12 297 GLU A CA 1
ATOM 2520 C C . GLU A 1 297 ? 24.240 -11.766 -9.144 1.00 91.12 297 GLU A C 1
ATOM 2522 O O . GLU A 1 297 ? 25.284 -11.973 -8.528 1.00 91.12 297 GLU A O 1
ATOM 2527 N N . PHE A 1 298 ? 23.608 -12.752 -9.788 1.00 91.31 298 PHE A N 1
ATOM 2528 C CA . PHE A 1 298 ? 24.064 -14.142 -9.772 1.00 91.31 298 PHE A CA 1
ATOM 2529 C C . PHE A 1 298 ? 25.506 -14.280 -10.283 1.00 91.31 298 PHE A C 1
ATOM 2531 O O . PHE A 1 298 ? 26.315 -14.985 -9.683 1.00 91.31 298 PHE A O 1
ATOM 2538 N N . LYS A 1 299 ? 25.859 -13.568 -11.361 1.00 87.25 299 LYS A N 1
ATOM 2539 C CA . LYS A 1 299 ? 27.219 -13.547 -11.922 1.00 87.25 299 LYS A CA 1
ATOM 2540 C C . LYS A 1 299 ? 28.251 -12.912 -10.991 1.00 87.25 299 LYS A C 1
ATOM 2542 O O . LYS A 1 299 ? 29.427 -13.255 -11.089 1.00 87.25 299 LYS A O 1
ATOM 2547 N N . GLU A 1 300 ? 27.838 -11.997 -10.121 1.00 86.81 300 GLU A N 1
ATOM 2548 C CA . GLU A 1 300 ? 28.716 -11.366 -9.133 1.00 86.81 300 GLU A CA 1
ATOM 2549 C C . GLU A 1 300 ? 28.961 -12.277 -7.917 1.00 86.81 300 GLU A C 1
ATOM 2551 O O . GLU A 1 300 ? 30.016 -12.204 -7.289 1.00 86.81 300 GLU A O 1
ATOM 2556 N N . CYS A 1 301 ? 28.029 -13.190 -7.621 1.00 88.81 301 CYS A N 1
ATOM 2557 C CA . CYS A 1 301 ? 28.151 -14.166 -6.534 1.00 88.81 301 CYS A CA 1
ATOM 2558 C C . CYS A 1 301 ? 28.966 -15.425 -6.887 1.00 88.81 301 CYS A C 1
ATOM 2560 O O . CYS A 1 301 ? 29.252 -16.231 -5.999 1.00 88.81 301 CYS A O 1
ATOM 2562 N N . VAL A 1 302 ? 29.331 -15.632 -8.156 1.00 89.69 302 VAL A N 1
ATOM 2563 C CA . VAL A 1 302 ? 30.059 -16.830 -8.612 1.00 89.69 302 VAL A CA 1
ATOM 2564 C C . VAL A 1 302 ? 31.528 -16.542 -8.925 1.00 89.69 302 VAL A C 1
ATOM 2566 O O . VAL A 1 302 ? 31.932 -15.412 -9.187 1.00 89.69 302 VAL A O 1
ATOM 2569 N N . HIS A 1 303 ? 32.355 -17.592 -8.914 1.00 86.75 303 HIS A N 1
ATOM 2570 C CA . HIS A 1 303 ? 33.780 -17.473 -9.230 1.00 86.75 303 HIS A CA 1
ATOM 2571 C C . HIS A 1 303 ? 34.002 -16.999 -10.675 1.00 86.75 303 HIS A C 1
ATOM 2573 O O . HIS A 1 303 ? 33.213 -17.314 -11.567 1.00 86.75 303 HIS A O 1
ATOM 2579 N N . GLN A 1 304 ? 35.113 -16.297 -10.920 1.00 85.75 304 GLN A N 1
ATOM 2580 C CA . GLN A 1 304 ? 35.413 -15.659 -12.209 1.00 85.75 304 GLN A CA 1
ATOM 2581 C C . GLN A 1 304 ? 35.358 -16.626 -13.409 1.00 85.75 304 GLN A C 1
ATOM 2583 O O . GLN A 1 304 ? 34.901 -16.243 -14.487 1.00 85.75 304 GLN A O 1
ATOM 2588 N N . ASP A 1 305 ? 35.776 -17.880 -13.228 1.00 85.69 305 ASP A N 1
ATOM 2589 C CA . ASP A 1 305 ? 35.774 -18.895 -14.293 1.00 85.69 305 ASP A CA 1
ATOM 2590 C C . ASP A 1 305 ? 34.346 -19.275 -14.713 1.00 85.69 305 ASP A C 1
ATOM 2592 O O . ASP A 1 305 ? 34.031 -19.358 -15.902 1.00 85.69 305 ASP A O 1
ATOM 2596 N N . LEU A 1 306 ? 33.451 -19.417 -13.731 1.00 87.56 306 LEU A N 1
ATOM 2597 C CA . LEU A 1 306 ? 32.037 -19.685 -13.962 1.00 87.56 306 LEU A CA 1
ATOM 2598 C C . LEU A 1 306 ? 31.316 -18.447 -14.513 1.00 87.56 306 LEU A C 1
ATOM 2600 O O . LEU A 1 306 ? 30.512 -18.564 -15.433 1.00 87.56 306 LEU A O 1
ATOM 2604 N N . ARG A 1 307 ? 31.650 -17.247 -14.026 1.00 88.44 307 ARG A N 1
ATOM 2605 C CA . ARG A 1 307 ? 31.152 -15.983 -14.591 1.00 88.44 307 ARG A CA 1
ATOM 2606 C C . ARG A 1 307 ? 31.459 -15.877 -16.085 1.00 88.44 307 ARG A C 1
ATOM 2608 O O . ARG A 1 307 ? 30.554 -15.598 -16.868 1.00 88.44 307 ARG A O 1
ATOM 2615 N N . THR A 1 308 ? 32.704 -16.159 -16.467 1.00 86.75 308 THR A N 1
ATOM 2616 C CA . THR A 1 308 ? 33.150 -16.153 -17.870 1.00 86.75 308 THR A CA 1
ATOM 2617 C C . THR A 1 308 ? 32.371 -17.187 -18.687 1.00 86.75 308 THR A C 1
ATOM 2619 O O . THR A 1 308 ? 31.832 -16.867 -19.742 1.00 86.75 308 THR A O 1
ATOM 2622 N N . HIS A 1 309 ? 32.189 -18.398 -18.150 1.00 86.38 309 HIS A N 1
ATOM 2623 C CA . HIS A 1 309 ? 31.386 -19.435 -18.800 1.00 86.38 309 HIS A CA 1
ATOM 2624 C C . HIS A 1 309 ? 29.924 -19.010 -19.037 1.00 86.38 309 HIS A C 1
ATOM 2626 O O . HIS A 1 309 ? 29.369 -19.238 -20.111 1.00 86.38 309 HIS A O 1
ATOM 2632 N N . LEU A 1 310 ? 29.294 -18.359 -18.056 1.00 88.38 310 LEU A N 1
ATOM 2633 C CA . LEU A 1 310 ? 27.923 -17.848 -18.166 1.00 88.38 310 LEU A CA 1
ATOM 2634 C C . LEU A 1 310 ? 27.810 -16.633 -19.102 1.00 88.38 310 LEU A C 1
ATOM 2636 O O . LEU A 1 310 ? 26.736 -16.354 -19.642 1.00 88.38 310 LEU A O 1
ATOM 2640 N N . GLU A 1 311 ? 28.882 -15.861 -19.270 1.00 83.88 311 GLU A N 1
ATOM 2641 C CA . GLU A 1 311 ? 28.966 -14.777 -20.254 1.00 83.88 311 GLU A CA 1
ATOM 2642 C C . GLU A 1 311 ? 29.062 -15.332 -21.678 1.00 83.88 311 GLU A C 1
ATOM 2644 O O . GLU A 1 311 ? 28.273 -14.916 -22.529 1.00 83.88 311 GLU A O 1
ATOM 2649 N N . ASP A 1 312 ? 29.895 -16.349 -21.903 1.00 83.31 312 ASP A N 1
ATOM 2650 C CA . ASP A 1 312 ? 30.042 -17.020 -23.201 1.00 83.31 312 ASP A CA 1
ATOM 2651 C C . ASP A 1 312 ? 28.750 -17.706 -23.667 1.00 83.31 312 ASP A C 1
ATOM 2653 O O . ASP A 1 312 ? 28.442 -17.742 -24.860 1.00 83.31 312 ASP A O 1
ATOM 2657 N N . LYS A 1 313 ? 27.963 -18.246 -22.728 1.00 82.75 313 LYS A N 1
ATOM 2658 C CA . LYS A 1 313 ? 26.683 -18.911 -23.023 1.00 82.75 313 LYS A CA 1
ATOM 2659 C C . LYS A 1 313 ? 25.511 -17.949 -23.234 1.00 82.75 313 LYS A C 1
ATOM 2661 O O . LYS A 1 313 ? 24.450 -18.401 -23.649 1.00 82.75 313 LYS A O 1
ATOM 2666 N N . ASN A 1 314 ? 25.699 -16.645 -23.003 1.00 79.75 314 ASN A N 1
ATOM 2667 C CA . ASN A 1 314 ? 24.683 -15.598 -23.169 1.00 79.75 314 ASN A CA 1
ATOM 2668 C C . ASN A 1 314 ? 23.316 -15.951 -22.540 1.00 79.75 314 ASN A C 1
ATOM 2670 O O . ASN A 1 314 ? 22.268 -15.821 -23.178 1.00 79.75 314 ASN A O 1
ATOM 2674 N N . VAL A 1 315 ? 23.356 -16.406 -21.284 1.00 86.31 315 VAL A N 1
ATOM 2675 C CA . VAL A 1 315 ? 22.180 -16.830 -20.509 1.00 86.31 315 VAL A CA 1
ATOM 2676 C C . VAL A 1 315 ? 21.128 -15.726 -20.400 1.00 86.31 315 VAL A C 1
ATOM 2678 O O . VAL A 1 315 ? 21.464 -14.553 -20.196 1.00 86.31 315 VAL A O 1
ATOM 2681 N N . LYS A 1 316 ? 19.851 -16.103 -20.535 1.00 85.25 316 LYS A N 1
ATOM 2682 C CA . LYS A 1 316 ? 18.715 -15.162 -20.553 1.00 85.25 316 LYS A CA 1
ATOM 2683 C C . LYS A 1 316 ? 17.858 -15.215 -19.298 1.00 85.25 316 LYS A C 1
ATOM 2685 O O . LYS A 1 316 ? 17.127 -14.262 -19.039 1.00 85.25 316 LYS A O 1
ATOM 2690 N N . THR A 1 317 ? 17.951 -16.297 -18.529 1.00 89.06 317 THR A N 1
ATOM 2691 C CA . THR A 1 317 ? 17.226 -16.470 -17.264 1.00 89.06 317 THR A CA 1
ATOM 2692 C C . THR A 1 317 ? 18.159 -16.936 -16.150 1.00 89.06 317 THR A C 1
ATOM 2694 O O . THR A 1 317 ? 19.209 -17.531 -16.403 1.00 89.06 317 THR A O 1
ATOM 2697 N N . VAL A 1 318 ? 17.778 -16.663 -14.903 1.00 91.56 318 VAL A N 1
ATOM 2698 C CA . VAL A 1 318 ? 18.513 -17.134 -13.715 1.00 91.56 318 VAL A CA 1
ATOM 2699 C C . VAL A 1 318 ? 18.473 -18.655 -13.603 1.00 91.56 318 VAL A C 1
ATOM 2701 O O . VAL A 1 318 ? 19.464 -19.264 -13.222 1.00 91.56 318 VAL A O 1
ATOM 2704 N N . GLU A 1 319 ? 17.347 -19.269 -13.966 1.00 91.00 319 GLU A N 1
ATOM 2705 C CA . GLU A 1 319 ? 17.187 -20.724 -13.971 1.00 91.00 319 GLU A CA 1
ATOM 2706 C C . GLU A 1 319 ? 18.190 -21.384 -14.926 1.00 91.00 319 GLU A C 1
ATOM 2708 O O . GLU A 1 319 ? 18.940 -22.273 -14.529 1.00 91.00 319 GLU A O 1
ATOM 2713 N N . GLU A 1 320 ? 18.287 -20.877 -16.158 1.00 91.19 320 GLU A N 1
ATOM 2714 C CA . GLU A 1 320 ? 19.285 -21.326 -17.133 1.00 91.19 320 GLU A CA 1
ATOM 2715 C C . GLU A 1 320 ? 20.717 -21.136 -16.603 1.00 91.19 320 GLU A C 1
ATOM 2717 O O . GLU A 1 320 ? 21.559 -22.025 -16.746 1.00 91.19 320 GLU A O 1
ATOM 2722 N N . ALA A 1 321 ? 20.996 -20.005 -15.943 1.00 91.94 321 ALA A N 1
ATOM 2723 C CA . ALA A 1 321 ? 22.300 -19.733 -15.345 1.00 91.94 321 ALA A CA 1
ATOM 2724 C C . ALA A 1 321 ? 22.648 -20.711 -14.209 1.00 91.94 321 ALA A C 1
ATOM 2726 O O . ALA A 1 321 ? 23.790 -21.168 -14.130 1.00 91.94 321 ALA A O 1
ATOM 2727 N N . ALA A 1 322 ? 21.680 -21.064 -13.362 1.00 92.31 322 ALA A N 1
ATOM 2728 C CA . ALA A 1 322 ? 21.846 -22.029 -12.279 1.00 92.31 322 ALA A CA 1
ATOM 2729 C C . ALA A 1 322 ? 22.115 -23.442 -12.819 1.00 92.31 322 ALA A C 1
ATOM 2731 O O . ALA A 1 322 ? 23.115 -24.057 -12.453 1.00 92.31 322 ALA A O 1
ATOM 2732 N N . VAL A 1 323 ? 21.308 -23.914 -13.776 1.00 91.88 323 VAL A N 1
ATOM 2733 C CA . VAL A 1 323 ? 21.491 -25.236 -14.407 1.00 91.88 323 VAL A CA 1
ATOM 2734 C C . VAL A 1 323 ? 22.851 -25.342 -15.107 1.00 91.88 323 VAL A C 1
ATOM 2736 O O . VAL A 1 323 ? 23.546 -26.360 -14.998 1.00 91.88 323 VAL A O 1
ATOM 2739 N N . LEU A 1 324 ? 23.277 -24.283 -15.804 1.00 90.81 324 LEU A N 1
ATOM 2740 C CA . LEU A 1 324 ? 24.602 -24.235 -16.429 1.00 90.81 324 LEU A CA 1
ATOM 2741 C C . LEU A 1 324 ? 25.728 -24.219 -15.398 1.00 90.81 324 LEU A C 1
ATOM 2743 O O . LEU A 1 324 ? 26.766 -24.833 -15.631 1.00 90.81 324 LEU A O 1
ATOM 2747 N N . SER A 1 325 ? 25.517 -23.570 -14.256 1.00 90.25 325 SER A N 1
ATOM 2748 C CA . SER A 1 325 ? 26.478 -23.528 -13.155 1.00 90.25 325 SER A CA 1
ATOM 2749 C C . SER A 1 325 ? 26.666 -24.893 -12.498 1.00 90.25 325 SER A C 1
ATOM 2751 O O . SER A 1 325 ? 27.807 -25.313 -12.300 1.00 90.25 325 SER A O 1
ATOM 2753 N N . ASP A 1 326 ? 25.586 -25.638 -12.265 1.00 90.19 326 ASP A N 1
ATOM 2754 C CA . ASP A 1 326 ? 25.658 -27.012 -11.758 1.00 90.19 326 ASP A CA 1
ATOM 2755 C C . ASP A 1 326 ? 26.364 -27.935 -12.759 1.00 90.19 326 ASP A C 1
ATOM 2757 O O . ASP A 1 326 ? 27.270 -28.695 -12.405 1.00 90.19 326 ASP A O 1
ATOM 2761 N N . THR A 1 327 ? 26.026 -27.809 -14.044 1.00 87.31 327 THR A N 1
ATOM 2762 C CA . THR A 1 327 ? 26.681 -28.567 -15.122 1.00 87.31 327 THR A CA 1
ATOM 2763 C C . THR A 1 327 ? 28.175 -28.242 -15.207 1.00 87.31 327 THR A C 1
ATOM 2765 O O . THR A 1 327 ? 29.016 -29.137 -15.352 1.00 87.31 327 THR A O 1
ATOM 2768 N N . TYR A 1 328 ? 28.533 -26.964 -15.080 1.00 86.50 328 TYR A N 1
ATOM 2769 C CA . TYR A 1 328 ? 29.916 -26.504 -15.069 1.00 86.50 328 TYR A CA 1
ATOM 2770 C C . TYR A 1 328 ? 30.678 -27.056 -13.859 1.00 86.50 328 TYR A C 1
ATOM 2772 O O . TYR A 1 328 ? 31.770 -27.598 -14.021 1.00 86.50 328 TYR A O 1
ATOM 2780 N N . ALA A 1 329 ? 30.083 -27.024 -12.663 1.00 85.31 329 ALA A N 1
ATOM 2781 C CA . ALA A 1 329 ? 30.678 -27.563 -11.441 1.00 85.31 329 ALA A CA 1
ATOM 2782 C C . ALA A 1 329 ? 30.935 -29.079 -11.525 1.00 85.31 329 ALA A C 1
ATOM 2784 O O . ALA A 1 329 ? 31.965 -29.570 -11.053 1.00 85.31 329 ALA A O 1
ATOM 2785 N N . LEU A 1 330 ? 30.030 -29.827 -12.165 1.00 82.19 330 LEU A N 1
ATOM 2786 C CA . LEU A 1 330 ? 30.178 -31.269 -12.379 1.00 82.19 330 LEU A CA 1
ATOM 2787 C C . LEU A 1 330 ? 31.289 -31.609 -13.382 1.00 82.19 330 LEU A C 1
ATOM 2789 O O . LEU A 1 330 ? 31.984 -32.613 -13.207 1.00 82.19 330 LEU A O 1
ATOM 2793 N N . THR A 1 331 ? 31.473 -30.776 -14.407 1.00 79.00 331 THR A N 1
ATOM 2794 C CA . THR A 1 331 ? 32.431 -31.006 -15.502 1.00 79.00 331 THR A CA 1
ATOM 2795 C C . THR A 1 331 ? 33.827 -30.443 -15.223 1.00 79.00 331 THR A C 1
ATOM 2797 O O . THR A 1 331 ? 34.813 -31.006 -15.692 1.00 79.00 331 THR A O 1
ATOM 2800 N N . HIS A 1 332 ? 33.939 -29.390 -14.410 1.00 73.88 332 HIS A N 1
ATOM 2801 C CA . HIS A 1 332 ? 35.185 -28.655 -14.160 1.00 73.88 332 HIS A CA 1
ATOM 2802 C C . HIS A 1 332 ? 35.741 -28.883 -12.746 1.00 73.88 332 HIS A C 1
ATOM 2804 O O . HIS A 1 332 ? 36.354 -27.990 -12.167 1.00 73.88 332 HIS A O 1
ATOM 2810 N N . LYS A 1 333 ? 35.555 -30.084 -12.172 1.00 59.31 333 LYS A N 1
ATOM 2811 C CA . LYS A 1 333 ? 36.039 -30.456 -10.827 1.00 59.31 333 LYS A CA 1
ATOM 2812 C C . LYS A 1 333 ? 37.531 -30.131 -10.613 1.00 59.31 333 LYS A C 1
ATOM 2814 O O . LYS A 1 333 ? 38.386 -30.982 -10.856 1.00 59.31 333 LYS A O 1
ATOM 2819 N N . LYS A 1 334 ? 37.821 -28.936 -10.077 1.00 51.69 334 LYS A N 1
ATOM 2820 C CA . LYS A 1 334 ? 38.945 -28.586 -9.186 1.00 51.69 334 LYS A CA 1
ATOM 2821 C C . LYS A 1 334 ? 38.785 -27.164 -8.610 1.00 51.69 334 LYS A C 1
ATOM 2823 O O . LYS A 1 334 ? 38.674 -26.199 -9.351 1.00 51.69 334 LYS A O 1
ATOM 2828 N N . ASN A 1 335 ? 38.890 -27.083 -7.276 1.00 43.47 335 ASN A N 1
ATOM 2829 C CA . ASN A 1 335 ? 39.198 -25.909 -6.434 1.00 43.47 335 ASN A CA 1
ATOM 2830 C C . ASN A 1 335 ? 38.078 -24.977 -5.922 1.00 43.47 335 ASN A C 1
ATOM 2832 O O . ASN A 1 335 ? 38.361 -23.822 -5.619 1.00 43.47 335 ASN A O 1
ATOM 2836 N N . PHE A 1 336 ? 36.873 -25.473 -5.630 1.00 46.88 336 PHE A N 1
ATOM 2837 C CA . PHE A 1 336 ? 36.018 -24.796 -4.637 1.00 46.88 336 PHE A CA 1
ATOM 2838 C C . PHE A 1 336 ? 36.364 -25.272 -3.219 1.00 46.88 336 PHE A C 1
ATOM 2840 O O . PHE A 1 336 ? 35.628 -26.029 -2.596 1.00 46.88 336 PHE A O 1
ATOM 2847 N N . VAL A 1 337 ? 37.522 -24.842 -2.708 1.00 40.19 337 VAL A N 1
ATOM 2848 C CA . VAL A 1 337 ? 37.754 -24.797 -1.257 1.00 40.19 337 VAL A CA 1
ATOM 2849 C C . VAL A 1 337 ? 37.420 -23.380 -0.813 1.00 40.19 337 VAL A C 1
ATOM 2851 O O . VAL A 1 337 ? 38.280 -22.501 -0.777 1.00 40.19 337 VAL A O 1
ATOM 2854 N N . SER A 1 338 ? 36.149 -23.141 -0.497 1.00 37.47 338 SER A N 1
ATOM 2855 C CA . SER A 1 338 ? 35.773 -21.970 0.283 1.00 37.47 338 SER A CA 1
ATOM 2856 C C . SER A 1 338 ? 36.373 -22.117 1.680 1.00 37.47 338 SER A C 1
ATOM 2858 O O . SER A 1 338 ? 36.173 -23.129 2.352 1.00 37.47 338 SER A O 1
ATOM 2860 N N . LYS A 1 339 ? 37.096 -21.093 2.142 1.00 38.41 339 LYS A N 1
ATOM 2861 C CA . LYS A 1 339 ? 37.359 -20.891 3.570 1.00 38.41 339 LYS A CA 1
ATOM 2862 C C . LYS A 1 339 ? 36.018 -20.682 4.275 1.00 38.41 339 LYS A C 1
ATOM 2864 O O . LYS A 1 339 ? 35.577 -19.551 4.443 1.00 38.41 339 LYS A O 1
ATOM 2869 N N . THR A 1 340 ? 35.383 -21.765 4.693 1.00 35.16 340 THR A N 1
ATOM 2870 C CA . THR A 1 340 ? 34.314 -21.731 5.687 1.00 35.16 340 THR A CA 1
ATOM 2871 C C . THR A 1 340 ? 34.879 -22.176 7.021 1.00 35.16 340 THR A C 1
ATOM 2873 O O . THR A 1 340 ? 35.547 -23.200 7.151 1.00 35.16 340 THR A O 1
ATOM 2876 N N . GLN A 1 341 ? 34.647 -21.304 7.989 1.00 36.38 341 GLN A N 1
ATOM 2877 C CA . GLN A 1 341 ? 35.005 -21.414 9.385 1.00 36.38 341 GLN A CA 1
ATOM 2878 C C . GLN A 1 341 ? 34.482 -22.739 9.946 1.00 36.38 341 GLN A C 1
ATOM 2880 O O . GLN A 1 341 ? 33.293 -23.037 9.882 1.00 36.38 341 GLN A O 1
ATOM 2885 N N . SER A 1 342 ? 35.397 -23.542 10.477 1.00 32.50 342 SER A N 1
ATOM 2886 C CA . SER A 1 342 ? 35.096 -24.745 11.237 1.00 32.50 342 SER A CA 1
ATOM 2887 C C . SER A 1 342 ? 34.578 -24.354 12.622 1.00 32.50 342 SER A C 1
ATOM 2889 O O . SER A 1 342 ? 35.328 -23.786 13.419 1.00 32.50 342 SER A O 1
ATOM 2891 N N . SER A 1 343 ? 33.330 -24.700 12.926 1.00 33.22 343 SER A N 1
ATOM 2892 C CA . SER A 1 343 ? 32.891 -24.944 14.299 1.00 33.22 343 SER A CA 1
ATOM 2893 C C . SER A 1 343 ? 32.454 -26.397 14.420 1.00 33.22 343 SER A C 1
ATOM 2895 O O . SER A 1 343 ? 31.529 -26.846 13.746 1.00 33.22 343 SER A O 1
ATOM 2897 N N . ASP A 1 344 ? 33.189 -27.100 15.272 1.00 33.78 344 ASP A N 1
ATOM 2898 C CA . ASP A 1 344 ? 33.084 -28.507 15.615 1.00 33.78 344 ASP A CA 1
ATOM 2899 C C . ASP A 1 344 ? 31.699 -28.923 16.122 1.00 33.78 344 ASP A C 1
ATOM 2901 O O . ASP A 1 344 ? 31.100 -28.245 16.957 1.00 33.78 344 ASP A O 1
ATOM 2905 N N . SER A 1 345 ? 31.269 -30.125 15.737 1.00 32.31 345 SER A N 1
ATOM 2906 C CA . SER A 1 345 ? 30.597 -31.063 16.645 1.00 32.31 345 SER A CA 1
ATOM 2907 C C . SER A 1 345 ? 30.724 -32.488 16.113 1.00 32.31 345 SER A C 1
ATOM 2909 O O . SER A 1 345 ? 30.055 -32.898 15.170 1.00 32.31 345 SER A O 1
ATOM 2911 N N . ALA A 1 346 ? 31.621 -33.239 16.748 1.00 36.66 346 ALA A N 1
ATOM 2912 C CA . ALA A 1 346 ? 31.713 -34.686 16.659 1.00 36.66 346 ALA A CA 1
ATOM 2913 C C . ALA A 1 346 ? 30.726 -35.346 17.637 1.00 36.66 346 ALA A C 1
ATOM 2915 O O . ALA A 1 346 ? 30.577 -34.856 18.758 1.00 36.66 346 ALA A O 1
ATOM 2916 N N . LYS A 1 347 ? 30.140 -36.485 17.233 1.00 35.25 347 LYS A N 1
ATOM 2917 C CA . LYS A 1 347 ? 29.963 -37.735 18.017 1.00 35.25 347 LYS A CA 1
ATOM 2918 C C . LYS A 1 347 ? 29.230 -38.785 17.158 1.00 35.25 347 LYS A C 1
ATOM 2920 O O . LYS A 1 347 ? 28.137 -38.527 16.683 1.00 35.25 347 LYS A O 1
ATOM 2925 N N . THR A 1 348 ? 29.923 -39.829 16.692 1.00 31.09 348 THR A N 1
ATOM 2926 C CA . THR A 1 348 ? 30.033 -41.197 17.264 1.00 31.09 348 THR A CA 1
ATOM 2927 C C . THR A 1 348 ? 28.753 -42.040 17.205 1.00 31.09 348 THR A C 1
ATOM 2929 O O . THR A 1 348 ? 27.820 -41.801 17.966 1.00 31.09 348 THR A O 1
ATOM 2932 N N . SER A 1 349 ? 28.773 -43.114 16.415 1.00 30.66 349 SER A N 1
ATOM 2933 C CA . SER A 1 349 ? 28.410 -44.466 16.875 1.00 30.66 349 SER A CA 1
ATOM 2934 C C . SER A 1 349 ? 28.912 -45.524 15.884 1.00 30.66 349 SER A C 1
ATOM 2936 O O . SER A 1 349 ? 28.756 -45.401 14.672 1.00 30.66 349 SER A O 1
ATOM 2938 N N . ASP A 1 350 ? 29.585 -46.519 16.454 1.00 30.84 350 ASP A N 1
ATOM 2939 C CA . ASP A 1 350 ? 30.154 -47.722 15.851 1.00 30.84 350 ASP A CA 1
ATOM 2940 C C . ASP A 1 350 ? 29.109 -48.670 15.239 1.00 30.84 350 ASP A C 1
ATOM 2942 O O . ASP A 1 350 ? 27.984 -48.718 15.724 1.00 30.84 350 ASP A O 1
ATOM 2946 N N . VAL A 1 351 ? 29.527 -49.481 14.251 1.00 30.86 351 VAL A N 1
ATOM 2947 C CA . VAL A 1 351 ? 29.356 -50.959 14.145 1.00 30.86 351 VAL A CA 1
ATOM 2948 C C . VAL A 1 351 ? 30.100 -51.461 12.872 1.00 30.86 351 VAL A C 1
ATOM 2950 O O . VAL A 1 351 ? 30.242 -50.699 11.914 1.00 30.86 351 VAL A O 1
ATOM 2953 N N . PRO A 1 352 ? 30.677 -52.688 12.847 1.00 36.25 352 PRO A N 1
ATOM 2954 C CA . PRO A 1 352 ? 31.914 -52.972 12.114 1.00 36.25 352 PRO A CA 1
ATOM 2955 C C . PRO A 1 352 ? 31.788 -53.757 10.787 1.00 36.25 352 PRO A C 1
ATOM 2957 O O . PRO A 1 352 ? 30.911 -54.592 10.597 1.00 36.25 352 PRO A O 1
ATOM 2960 N N . LYS A 1 353 ? 32.784 -53.495 9.923 1.00 32.72 353 LYS A N 1
ATOM 2961 C CA . LYS A 1 353 ? 33.383 -54.259 8.799 1.00 32.72 353 LYS A CA 1
ATOM 2962 C C . LYS A 1 353 ? 32.723 -55.571 8.330 1.00 32.72 353 LYS A C 1
ATOM 2964 O O . LYS A 1 353 ? 32.688 -56.537 9.085 1.00 32.72 353 LYS A O 1
ATOM 2969 N N . LYS A 1 354 ? 32.579 -55.705 6.999 1.00 28.61 354 LYS A N 1
ATOM 2970 C CA . LYS A 1 354 ? 33.077 -56.876 6.242 1.00 28.61 354 LYS A CA 1
ATOM 2971 C C . LYS A 1 354 ? 33.680 -56.485 4.884 1.00 28.61 354 LYS A C 1
ATOM 2973 O O . LYS A 1 354 ? 33.229 -55.557 4.227 1.00 28.61 354 LYS A O 1
ATOM 2978 N N . ASN A 1 355 ? 34.747 -57.214 4.561 1.00 27.27 355 ASN A N 1
ATOM 2979 C CA . ASN A 1 355 ? 35.652 -57.130 3.416 1.00 27.27 355 ASN A CA 1
ATOM 2980 C C . ASN A 1 355 ? 34.971 -57.270 2.049 1.00 27.27 355 ASN A C 1
ATOM 2982 O O . ASN A 1 355 ? 34.044 -58.062 1.927 1.00 27.27 355 ASN A O 1
ATOM 2986 N N . LEU A 1 356 ? 35.587 -56.689 1.015 1.00 28.67 356 LEU A N 1
ATOM 2987 C CA . LEU A 1 356 ? 36.117 -57.468 -0.111 1.00 28.67 356 LEU A CA 1
ATOM 2988 C C . LEU A 1 356 ? 37.235 -56.685 -0.815 1.00 28.67 356 LEU A C 1
ATOM 2990 O O . LEU A 1 356 ? 37.100 -55.508 -1.138 1.00 28.67 356 LEU A O 1
ATOM 2994 N N . GLN A 1 357 ? 38.372 -57.367 -0.923 1.00 27.98 357 GLN A N 1
ATOM 2995 C CA . GLN A 1 357 ? 39.557 -57.004 -1.686 1.00 27.98 357 GLN A CA 1
ATOM 2996 C C . GLN A 1 357 ? 39.288 -57.129 -3.182 1.00 27.98 357 GLN A C 1
ATOM 2998 O O . GLN A 1 357 ? 38.473 -57.952 -3.578 1.00 27.98 357 GLN A O 1
ATOM 3003 N N . GLU A 1 358 ? 40.075 -56.372 -3.944 1.00 26.53 358 GLU A N 1
ATOM 3004 C CA . GLU A 1 358 ? 40.754 -56.682 -5.220 1.00 26.53 358 GLU A CA 1
ATOM 3005 C C . GLU A 1 358 ? 40.739 -55.380 -6.030 1.00 26.53 358 GLU A C 1
ATOM 3007 O O . GLU A 1 358 ? 39.733 -54.686 -6.075 1.00 26.53 358 GLU A O 1
ATOM 3012 N N . SER A 1 359 ? 41.791 -54.871 -6.658 1.00 30.33 359 SER A N 1
ATOM 3013 C CA . SER A 1 359 ? 43.167 -55.284 -6.973 1.00 30.33 359 SER A CA 1
ATOM 3014 C C . SER A 1 359 ? 43.682 -54.103 -7.833 1.00 30.33 359 SER A C 1
ATOM 3016 O O . SER A 1 359 ? 42.917 -53.581 -8.638 1.00 30.33 359 SER A O 1
ATOM 3018 N N . GLN A 1 360 ? 44.809 -53.453 -7.509 1.00 30.42 360 GLN A N 1
ATOM 3019 C CA . GLN A 1 360 ? 46.073 -53.514 -8.280 1.00 30.42 360 GLN A CA 1
ATOM 3020 C C . GLN A 1 360 ? 45.902 -53.345 -9.812 1.00 30.42 360 GLN A C 1
ATOM 3022 O O . GLN A 1 360 ? 45.100 -54.037 -10.412 1.00 30.42 360 GLN A O 1
ATOM 3027 N N . SER A 1 361 ? 46.651 -52.528 -10.554 1.00 27.62 361 SER A N 1
ATOM 3028 C CA . SER A 1 361 ? 47.891 -51.794 -10.294 1.00 27.62 361 SER A CA 1
ATOM 3029 C C . SER A 1 361 ? 48.271 -50.984 -11.557 1.00 27.62 361 SER A C 1
ATOM 3031 O O . SER A 1 361 ? 47.947 -51.353 -12.680 1.00 27.62 361 SER A O 1
ATOM 3033 N N . SER A 1 362 ? 48.938 -49.851 -11.320 1.00 28.44 362 SER A N 1
ATOM 3034 C CA . SER A 1 362 ? 49.983 -49.167 -12.111 1.00 28.44 362 SER A CA 1
ATOM 3035 C C . SER A 1 362 ? 50.271 -49.547 -13.575 1.00 28.44 362 SER A C 1
ATOM 3037 O O . SER A 1 362 ? 50.700 -50.666 -13.839 1.00 28.44 362 SER A O 1
ATOM 3039 N N . ILE A 1 363 ? 50.357 -48.525 -14.443 1.00 27.42 363 ILE A N 1
ATOM 3040 C CA . ILE A 1 363 ? 51.431 -48.408 -15.448 1.00 27.42 363 ILE A CA 1
ATOM 3041 C C . ILE A 1 363 ? 52.005 -46.982 -15.419 1.00 27.42 363 ILE A C 1
ATOM 3043 O O . ILE A 1 363 ? 51.287 -45.988 -15.486 1.00 27.42 363 ILE A O 1
ATOM 3047 N N . SER A 1 364 ? 53.327 -46.931 -15.282 1.00 29.48 364 SER A N 1
ATOM 3048 C CA . SER A 1 364 ? 54.217 -45.779 -15.409 1.00 29.48 364 SER A CA 1
ATOM 3049 C C . SER A 1 364 ? 54.877 -45.824 -16.787 1.00 29.48 364 SER A C 1
ATOM 3051 O O . SER A 1 364 ? 55.309 -46.898 -17.198 1.00 29.48 364 SER A O 1
ATOM 3053 N N . SER A 1 365 ? 55.039 -44.670 -17.435 1.00 28.72 365 SER A N 1
ATOM 3054 C CA . SER A 1 365 ? 56.126 -44.400 -18.394 1.00 28.72 365 SER A CA 1
ATOM 3055 C C . SER A 1 365 ? 56.090 -42.907 -18.747 1.00 28.72 365 SER A C 1
ATOM 3057 O O . SER A 1 365 ? 55.113 -42.431 -19.311 1.00 28.72 365 SER A O 1
ATOM 3059 N N . GLN A 1 366 ? 56.981 -42.108 -18.157 1.00 30.39 366 GLN A N 1
ATOM 3060 C CA . GLN A 1 366 ? 58.268 -41.669 -18.723 1.00 30.39 366 GLN A CA 1
ATOM 3061 C C . GLN A 1 366 ? 58.150 -40.474 -19.686 1.00 30.39 366 GLN A C 1
ATOM 3063 O O . GLN A 1 366 ? 57.665 -40.584 -20.806 1.00 30.39 366 GLN A O 1
ATOM 3068 N N . SER A 1 367 ? 58.663 -39.335 -19.215 1.00 31.00 367 SER A N 1
ATOM 3069 C CA . SER A 1 367 ? 59.049 -38.153 -19.996 1.00 31.00 367 SER A CA 1
ATOM 3070 C C . SER A 1 367 ? 60.284 -38.442 -20.866 1.00 31.00 367 SER A C 1
ATOM 3072 O O . SER A 1 367 ? 61.024 -39.386 -20.580 1.00 31.00 367 SER A O 1
ATOM 3074 N N . PRO A 1 368 ? 60.605 -37.564 -21.834 1.00 34.47 368 PRO A N 1
ATOM 3075 C CA . PRO A 1 368 ? 61.856 -36.817 -21.663 1.00 34.47 368 PRO A CA 1
ATOM 3076 C C . PRO A 1 368 ? 61.806 -35.325 -22.045 1.00 34.47 368 PRO A C 1
ATOM 3078 O O . PRO A 1 368 ? 61.014 -34.848 -22.848 1.00 34.47 368 PRO A O 1
ATOM 3081 N N . SER A 1 369 ? 62.725 -34.626 -21.389 1.00 28.50 369 SER A N 1
ATOM 3082 C CA . SER A 1 369 ? 63.102 -33.210 -21.327 1.00 28.50 369 SER A CA 1
ATOM 3083 C C . SER A 1 369 ? 63.870 -32.637 -22.530 1.00 28.50 369 SER A C 1
ATOM 3085 O O . SER A 1 369 ? 64.599 -33.393 -23.162 1.00 28.50 369 SER A O 1
ATOM 3087 N N . GLN A 1 370 ? 63.842 -31.296 -22.690 1.00 28.91 370 GLN A N 1
ATOM 3088 C CA . GLN A 1 370 ? 64.978 -30.335 -22.863 1.00 28.91 370 GLN A CA 1
ATOM 3089 C C . GLN A 1 370 ? 64.492 -29.027 -23.547 1.00 28.91 370 GLN A C 1
ATOM 3091 O O . GLN A 1 370 ? 63.637 -29.106 -24.416 1.00 28.91 370 GLN A O 1
ATOM 3096 N N . SER A 1 371 ? 64.993 -27.798 -23.343 1.00 27.56 371 SER A N 1
ATOM 3097 C CA . SER A 1 371 ? 65.682 -27.059 -22.259 1.00 27.56 371 SER A CA 1
ATOM 3098 C C . SER A 1 371 ? 66.095 -25.664 -22.796 1.00 27.56 371 SER A C 1
ATOM 3100 O O . SER A 1 371 ? 66.465 -25.572 -23.962 1.00 27.56 371 SER A O 1
ATOM 3102 N N . GLY A 1 372 ? 66.160 -24.640 -21.925 1.00 24.56 372 GLY A N 1
ATOM 3103 C CA . GLY A 1 372 ? 66.955 -23.396 -22.088 1.00 24.56 372 GLY A CA 1
ATOM 3104 C C . GLY A 1 372 ? 66.139 -22.120 -22.384 1.00 24.56 372 GLY A C 1
ATOM 3105 O O . GLY A 1 372 ? 65.207 -22.172 -23.167 1.00 24.56 372 GLY A O 1
ATOM 3106 N N . SER A 1 373 ? 66.395 -20.927 -21.828 1.00 26.98 373 SER A N 1
ATOM 3107 C CA . SER A 1 373 ? 67.481 -20.440 -20.959 1.00 26.98 373 SER A CA 1
ATOM 3108 C C . SER A 1 373 ? 67.232 -18.972 -20.524 1.00 26.98 373 SER A C 1
ATOM 3110 O O . SER A 1 373 ? 66.900 -18.138 -21.355 1.00 26.98 373 SER A O 1
ATOM 3112 N N . THR A 1 374 ? 67.434 -18.693 -19.227 1.00 25.33 374 THR A N 1
ATOM 3113 C CA . THR A 1 374 ? 68.071 -17.511 -18.580 1.00 25.33 374 THR A CA 1
ATOM 3114 C C . THR A 1 374 ? 67.864 -16.072 -19.090 1.00 25.33 374 THR A C 1
ATOM 3116 O O . THR A 1 374 ? 68.287 -15.732 -20.189 1.00 25.33 374 THR A O 1
ATOM 3119 N N . SER A 1 375 ? 67.495 -15.158 -18.176 1.00 28.44 375 SER A N 1
ATOM 3120 C CA . SER A 1 375 ? 68.387 -14.080 -17.664 1.00 28.44 375 SER A CA 1
ATOM 3121 C C . SER A 1 375 ? 67.710 -13.216 -16.572 1.00 28.44 375 SER A C 1
ATOM 3123 O O . SER A 1 375 ? 66.598 -12.735 -16.749 1.00 28.44 375 SER A O 1
ATOM 3125 N N . GLY A 1 376 ? 68.389 -13.032 -15.427 1.00 24.78 376 GLY A N 1
ATOM 3126 C CA . GLY A 1 376 ? 68.119 -11.958 -14.447 1.00 24.78 376 GLY A CA 1
ATOM 3127 C C . GLY A 1 376 ? 68.877 -10.668 -14.806 1.00 24.78 376 GLY A C 1
ATOM 3128 O O . GLY A 1 376 ? 69.529 -10.643 -15.853 1.00 24.78 376 GLY A O 1
ATOM 3129 N N . PRO A 1 377 ? 68.869 -9.619 -13.949 1.00 39.78 377 PRO A N 1
ATOM 3130 C CA . PRO A 1 377 ? 69.922 -9.532 -12.915 1.00 39.78 377 PRO A CA 1
ATOM 3131 C C . PRO A 1 377 ? 69.598 -8.758 -11.597 1.00 39.78 377 PRO A C 1
ATOM 3133 O O . PRO A 1 377 ? 68.660 -7.976 -11.534 1.00 39.78 377 PRO A O 1
ATOM 3136 N N . ARG A 1 378 ? 70.516 -8.947 -10.615 1.00 25.89 378 ARG A N 1
ATOM 3137 C CA . ARG A 1 378 ? 70.964 -8.124 -9.438 1.00 25.89 378 ARG A CA 1
ATOM 3138 C C . ARG A 1 378 ? 69.968 -7.760 -8.313 1.00 25.89 378 ARG A C 1
ATOM 3140 O O . ARG A 1 378 ? 68.944 -7.164 -8.589 1.00 25.89 378 ARG A O 1
ATOM 3147 N N . SER A 1 379 ? 70.141 -8.067 -7.013 1.00 29.14 379 SER A N 1
ATOM 3148 C CA . SER A 1 379 ? 71.264 -8.229 -6.041 1.00 29.14 379 SER A CA 1
ATOM 3149 C C . SER A 1 379 ? 71.915 -6.944 -5.501 1.00 29.14 379 SER A C 1
ATOM 3151 O O . SER A 1 379 ? 72.599 -6.269 -6.259 1.00 29.14 379 SER A O 1
ATOM 3153 N N . GLU A 1 380 ? 71.782 -6.730 -4.177 1.00 27.59 380 GLU A N 1
ATOM 3154 C CA . GLU A 1 380 ? 72.816 -6.320 -3.189 1.00 27.59 380 GLU A CA 1
ATOM 3155 C C . GLU A 1 380 ? 72.286 -6.640 -1.759 1.00 27.59 380 GLU A C 1
ATOM 3157 O O . GLU A 1 380 ? 71.189 -6.220 -1.409 1.00 27.59 380 GLU A O 1
ATOM 3162 N N . ARG A 1 381 ? 72.800 -7.686 -1.078 1.00 29.94 381 ARG A N 1
ATOM 3163 C CA . ARG A 1 381 ? 73.755 -7.702 0.073 1.00 29.94 381 ARG A CA 1
ATOM 3164 C C . ARG A 1 381 ? 73.289 -6.882 1.296 1.00 29.94 381 ARG A C 1
ATOM 3166 O O . ARG A 1 381 ? 73.089 -5.687 1.177 1.00 29.94 381 ARG A O 1
ATOM 3173 N N . SER A 1 382 ? 73.141 -7.467 2.490 1.00 29.09 382 SER A N 1
ATOM 3174 C CA . SER A 1 382 ? 74.267 -7.874 3.354 1.00 29.09 382 SER A CA 1
ATOM 3175 C C . SER A 1 382 ? 73.902 -8.905 4.447 1.00 29.09 382 SER A C 1
ATOM 3177 O O . SER A 1 382 ? 72.770 -8.987 4.920 1.00 29.09 382 SER A O 1
ATOM 3179 N N . GLU A 1 383 ? 74.906 -9.696 4.838 1.00 30.31 383 GLU A N 1
ATOM 3180 C CA . GLU A 1 383 ? 74.891 -10.739 5.872 1.00 30.31 383 GLU A CA 1
ATOM 3181 C C . GLU A 1 383 ? 75.236 -10.190 7.271 1.00 30.31 383 GLU A C 1
ATOM 3183 O O . GLU A 1 383 ? 76.141 -9.367 7.393 1.00 30.31 383 GLU A O 1
ATOM 3188 N N . ALA A 1 384 ? 74.594 -10.729 8.318 1.00 27.80 384 ALA A N 1
ATOM 3189 C CA . ALA A 1 384 ? 75.198 -11.039 9.627 1.00 27.80 384 ALA A CA 1
ATOM 3190 C C . ALA A 1 384 ? 74.240 -11.927 10.463 1.00 27.80 384 ALA A C 1
ATOM 3192 O O . ALA A 1 384 ? 73.117 -11.536 10.768 1.00 27.80 384 ALA A O 1
ATOM 3193 N N . SER A 1 385 ? 74.683 -13.130 10.839 1.00 34.59 385 SER A N 1
ATOM 3194 C CA . SER A 1 385 ? 74.102 -13.977 11.910 1.00 34.59 385 SER A CA 1
ATOM 3195 C C . SER A 1 385 ? 74.894 -13.766 13.221 1.00 34.59 385 SER A C 1
ATOM 3197 O O . SER A 1 385 ? 75.951 -13.140 13.139 1.00 34.59 385 SER A O 1
ATOM 3199 N N . PRO A 1 386 ? 74.548 -14.347 14.399 1.00 44.62 386 PRO A N 1
ATOM 3200 C CA . PRO A 1 386 ? 73.323 -15.039 14.846 1.00 44.62 386 PRO A CA 1
ATOM 3201 C C . PRO A 1 386 ? 72.779 -14.508 16.206 1.00 44.62 386 PRO A C 1
ATOM 3203 O O . PRO A 1 386 ? 73.537 -14.072 17.068 1.00 44.62 386 PRO A O 1
ATOM 3206 N N . GLY A 1 387 ? 71.473 -14.625 16.482 1.00 30.27 387 GLY A N 1
ATOM 3207 C CA . GLY A 1 387 ? 70.935 -14.248 17.800 1.00 30.27 387 GLY A CA 1
ATOM 3208 C C . GLY A 1 387 ? 69.526 -14.760 18.093 1.00 30.27 387 GLY A C 1
ATOM 3209 O O . GLY A 1 387 ? 68.549 -14.128 17.718 1.00 30.27 387 GLY A O 1
ATOM 3210 N N . VAL A 1 388 ? 69.452 -15.915 18.763 1.00 45.62 388 VAL A N 1
ATOM 3211 C CA . VAL A 1 388 ? 68.374 -16.420 19.644 1.00 45.62 388 VAL A CA 1
ATOM 3212 C C . VAL A 1 388 ? 67.013 -15.701 19.521 1.00 45.62 388 VAL A C 1
ATOM 3214 O O . VAL A 1 388 ? 66.731 -14.734 20.227 1.00 45.62 388 VAL A O 1
ATOM 3217 N N . GLY A 1 389 ? 66.129 -16.219 18.663 1.00 41.59 389 GLY A N 1
ATOM 3218 C CA . GLY A 1 389 ? 64.743 -15.757 18.555 1.00 41.59 389 GLY A CA 1
ATOM 3219 C C . GLY A 1 389 ? 63.954 -16.027 19.842 1.00 41.59 389 GLY A C 1
ATOM 3220 O O . GLY A 1 389 ? 63.827 -17.169 20.284 1.00 41.59 389 GLY A O 1
ATOM 3221 N N . SER A 1 390 ? 63.427 -14.972 20.467 1.00 56.50 390 SER A N 1
ATOM 3222 C CA . SER A 1 390 ? 62.659 -15.070 21.708 1.00 56.50 390 SER A CA 1
ATOM 3223 C C . SER A 1 390 ? 61.332 -15.808 21.501 1.00 56.50 390 SER A C 1
ATOM 3225 O O . SER A 1 390 ? 60.496 -15.371 20.710 1.00 56.50 390 SER A O 1
ATOM 3227 N N . LEU A 1 391 ? 61.104 -16.880 22.264 1.00 59.03 391 LEU A N 1
ATOM 3228 C CA . LEU A 1 391 ? 59.815 -17.573 22.337 1.00 59.03 391 LEU A CA 1
ATOM 3229 C C . LEU A 1 391 ? 58.675 -16.596 22.705 1.00 59.03 391 LEU A C 1
ATOM 3231 O O . LEU A 1 391 ? 58.847 -15.788 23.628 1.00 59.03 391 LEU A O 1
ATOM 3235 N N . PRO A 1 392 ? 57.501 -16.687 22.047 1.00 68.38 392 PRO A N 1
ATOM 3236 C CA . PRO A 1 392 ? 56.379 -15.782 22.282 1.00 68.38 392 PRO A CA 1
ATOM 3237 C C . PRO A 1 392 ? 55.917 -15.845 23.742 1.00 68.38 392 PRO A C 1
ATOM 3239 O O . PRO A 1 392 ? 55.853 -16.919 24.345 1.00 68.38 392 PRO A O 1
ATOM 3242 N N . THR A 1 393 ? 55.613 -14.685 24.330 1.00 74.94 393 THR A N 1
ATOM 3243 C CA . THR A 1 393 ? 55.159 -14.578 25.725 1.00 74.94 393 THR A CA 1
ATOM 3244 C C . THR A 1 393 ? 53.640 -14.488 25.776 1.00 74.94 393 THR A C 1
ATOM 3246 O O . THR A 1 393 ? 53.040 -13.601 25.176 1.00 74.94 393 THR A O 1
ATOM 3249 N N . CYS A 1 394 ? 53.004 -15.385 26.525 1.00 79.44 394 CYS A N 1
ATOM 3250 C CA . CYS A 1 394 ? 51.557 -15.397 26.679 1.00 79.44 394 CYS A CA 1
ATOM 3251 C C . CYS A 1 394 ? 51.064 -14.138 27.405 1.00 79.44 394 CYS A C 1
ATOM 3253 O O . CYS A 1 394 ? 51.414 -13.899 28.562 1.00 79.44 394 CYS A O 1
ATOM 3255 N N . ASN A 1 395 ? 50.171 -13.373 26.775 1.00 75.75 395 ASN A N 1
ATOM 3256 C CA . ASN A 1 395 ? 49.655 -12.130 27.352 1.00 75.75 395 ASN A CA 1
ATOM 3257 C C . ASN A 1 395 ? 48.787 -12.314 28.607 1.00 75.75 395 ASN A C 1
ATOM 3259 O O . ASN A 1 395 ? 48.634 -11.348 29.354 1.00 75.75 395 ASN A O 1
ATOM 3263 N N . TYR A 1 396 ? 48.285 -13.526 28.875 1.00 78.06 396 TYR A N 1
ATOM 3264 C CA . TYR A 1 396 ? 47.485 -13.827 30.065 1.00 78.06 396 TYR A CA 1
ATOM 3265 C C . TYR A 1 396 ? 48.329 -14.283 31.263 1.00 78.06 396 TYR A C 1
ATOM 3267 O O . TYR A 1 396 ? 48.229 -13.702 32.338 1.00 78.06 396 TYR A O 1
ATOM 3275 N N . CYS A 1 397 ? 49.187 -15.300 31.108 1.00 80.62 397 CYS A N 1
ATOM 3276 C CA . CYS A 1 397 ? 49.991 -15.816 32.227 1.00 80.62 397 CYS A CA 1
ATOM 3277 C C . CYS A 1 397 ? 51.435 -15.298 32.270 1.00 80.62 397 CYS A C 1
ATOM 3279 O O . CYS A 1 397 ? 52.186 -15.710 33.154 1.00 80.62 397 CYS A O 1
ATOM 3281 N N . LYS A 1 398 ? 51.828 -14.465 31.298 1.00 77.25 398 LYS A N 1
ATOM 3282 C CA . LYS A 1 398 ? 53.149 -13.831 31.159 1.00 77.25 398 LYS A CA 1
ATOM 3283 C C . LYS A 1 398 ? 54.338 -14.804 31.092 1.00 77.25 398 LYS A C 1
ATOM 3285 O O . LYS A 1 398 ? 55.469 -14.416 31.357 1.00 77.25 398 LYS A O 1
ATOM 3290 N N . LYS A 1 399 ? 54.105 -16.069 30.711 1.00 72.38 399 LYS A N 1
ATOM 3291 C CA . LYS A 1 399 ? 55.163 -17.080 30.509 1.00 72.38 399 LYS A CA 1
ATOM 3292 C C . LYS A 1 399 ? 55.533 -17.195 29.028 1.00 72.38 399 LYS A C 1
ATOM 3294 O O . LYS A 1 399 ? 54.651 -17.098 28.176 1.00 72.38 399 LYS A O 1
ATOM 3299 N N . LYS A 1 400 ? 56.820 -17.413 28.741 1.00 77.44 400 LYS A N 1
ATOM 3300 C CA . LYS A 1 400 ? 57.359 -17.628 27.387 1.00 77.44 400 LYS A CA 1
ATOM 3301 C C . LYS A 1 400 ? 57.045 -19.049 26.895 1.00 77.44 400 LYS A C 1
ATOM 3303 O O . LYS A 1 400 ? 57.005 -19.971 27.705 1.00 77.44 400 LYS A O 1
ATOM 3308 N N . GLY A 1 401 ? 56.822 -19.213 25.592 1.00 77.31 401 GLY A N 1
ATOM 3309 C CA . GLY A 1 401 ? 56.669 -20.510 24.918 1.00 77.31 401 GLY A CA 1
ATOM 3310 C C . GLY A 1 401 ? 55.252 -20.903 24.491 1.00 77.31 401 GLY A C 1
ATOM 3311 O O . GLY A 1 401 ? 55.089 -21.993 23.965 1.00 77.31 401 GLY A O 1
ATOM 3312 N N . HIS A 1 402 ? 54.238 -20.056 24.695 1.00 79.88 402 HIS A N 1
ATOM 3313 C CA . HIS A 1 402 ? 52.883 -20.282 24.171 1.00 79.88 402 HIS A CA 1
ATOM 3314 C C . HIS A 1 402 ? 52.137 -18.956 23.996 1.00 79.88 402 HIS A C 1
ATOM 3316 O O . HIS A 1 402 ? 52.446 -17.961 24.660 1.00 79.88 402 HIS A O 1
ATOM 3322 N N . VAL A 1 403 ? 51.128 -18.939 23.128 1.00 82.19 403 VAL A N 1
ATOM 3323 C CA . VAL A 1 403 ? 50.252 -17.775 22.918 1.00 82.19 403 VAL A CA 1
ATOM 3324 C C . VAL A 1 403 ? 48.988 -17.869 23.779 1.00 82.19 403 VAL A C 1
ATOM 3326 O O . VAL A 1 403 ? 48.691 -18.900 24.379 1.00 82.19 403 VAL A O 1
ATOM 3329 N N . ILE A 1 404 ? 48.222 -16.780 23.879 1.00 74.62 404 ILE A N 1
ATOM 3330 C CA . ILE A 1 404 ? 47.077 -16.685 24.802 1.00 74.62 404 ILE A CA 1
ATOM 3331 C C . ILE A 1 404 ? 46.007 -17.773 24.588 1.00 74.62 404 ILE A C 1
ATOM 3333 O O . ILE A 1 404 ? 45.420 -18.237 25.566 1.00 74.62 404 ILE A O 1
ATOM 3337 N N . GLY A 1 405 ? 45.806 -18.229 23.345 1.00 70.12 405 GLY A N 1
ATOM 3338 C CA . GLY A 1 405 ? 44.865 -19.306 23.004 1.00 70.12 405 GLY A CA 1
ATOM 3339 C C . GLY A 1 405 ? 45.245 -20.676 23.582 1.00 70.12 405 GLY A C 1
ATOM 3340 O O . GLY A 1 405 ? 44.381 -21.510 23.851 1.00 70.12 405 GLY A O 1
ATOM 3341 N N . GLU A 1 406 ? 46.528 -20.880 23.872 1.00 75.19 406 GLU A N 1
ATOM 3342 C CA . GLU A 1 406 ? 47.088 -22.138 24.376 1.00 75.19 406 GLU A CA 1
ATOM 3343 C C . GLU A 1 406 ? 47.378 -22.080 25.887 1.00 75.19 406 GLU A C 1
ATOM 3345 O O . GLU A 1 406 ? 47.964 -22.991 26.470 1.00 75.19 406 GLU A O 1
ATOM 3350 N N . CYS A 1 407 ? 46.947 -21.012 26.569 1.00 80.56 407 CYS A N 1
ATOM 3351 C CA . CYS A 1 407 ? 47.248 -20.811 27.979 1.00 80.56 407 CYS A CA 1
ATOM 3352 C C . CYS A 1 407 ? 46.425 -21.725 28.902 1.00 80.56 407 CYS A C 1
ATOM 3354 O O . CYS A 1 407 ? 45.247 -21.478 29.176 1.00 80.56 407 CYS A O 1
ATOM 3356 N N . LEU A 1 408 ? 47.083 -22.726 29.491 1.00 78.25 408 LEU A N 1
ATOM 3357 C CA . LEU A 1 408 ? 46.465 -23.672 30.431 1.00 78.25 408 LEU A CA 1
ATOM 3358 C C . LEU A 1 408 ? 45.871 -22.995 31.683 1.00 78.25 408 LEU A C 1
ATOM 3360 O O . LEU A 1 408 ? 44.840 -23.435 32.190 1.00 78.25 408 LEU A O 1
ATOM 3364 N N . LYS A 1 409 ? 46.454 -21.878 32.158 1.00 75.88 409 LYS A N 1
ATOM 3365 C CA . LYS A 1 409 ? 45.878 -21.091 33.271 1.00 75.88 409 LYS A CA 1
ATOM 3366 C C . LYS A 1 409 ? 44.554 -20.415 32.892 1.00 75.88 409 LYS A C 1
ATOM 3368 O O . LYS A 1 409 ? 43.710 -20.218 33.763 1.00 75.88 409 LYS A O 1
ATOM 3373 N N . LEU A 1 410 ? 44.375 -20.034 31.625 1.00 73.19 410 LEU A N 1
ATOM 3374 C CA . LEU A 1 410 ? 43.135 -19.418 31.143 1.00 73.19 410 LEU A CA 1
ATOM 3375 C C . LEU A 1 410 ? 42.043 -20.475 30.937 1.00 73.19 410 LEU A C 1
ATOM 3377 O O . LEU A 1 410 ? 40.896 -20.229 31.303 1.00 73.19 410 LEU A O 1
ATOM 3381 N N . LYS A 1 411 ? 42.411 -21.661 30.431 1.00 73.81 411 LYS A N 1
ATOM 3382 C CA . LYS A 1 411 ? 41.492 -22.802 30.278 1.00 73.81 411 LYS A CA 1
ATOM 3383 C C . LYS A 1 411 ? 40.948 -23.284 31.632 1.00 73.81 411 LYS A C 1
ATOM 3385 O O . LYS A 1 411 ? 39.733 -23.290 31.808 1.00 73.81 411 LYS A O 1
ATOM 3390 N N . LYS A 1 412 ? 41.808 -23.474 32.645 1.00 71.12 412 LYS A N 1
ATOM 3391 C CA . LYS A 1 412 ? 41.365 -23.822 34.015 1.00 71.12 412 LYS A CA 1
ATOM 3392 C C . LYS A 1 412 ? 40.442 -22.779 34.661 1.00 71.12 412 LYS A C 1
ATOM 3394 O O . LYS A 1 412 ? 39.520 -23.143 35.380 1.00 71.12 412 LYS A O 1
ATOM 3399 N N . LYS A 1 413 ? 40.643 -21.475 34.413 1.00 69.81 413 LYS A N 1
ATOM 3400 C CA . LYS A 1 413 ? 39.749 -20.421 34.945 1.00 69.81 413 LYS A CA 1
ATOM 3401 C C . LYS A 1 413 ? 38.357 -20.458 34.300 1.00 69.81 413 LYS A C 1
ATOM 3403 O O . LYS A 1 413 ? 37.378 -20.136 34.969 1.00 69.81 413 LYS A O 1
ATOM 3408 N N . LYS A 1 414 ? 38.266 -20.828 33.019 1.00 68.00 414 LYS A N 1
ATOM 3409 C CA . LYS A 1 414 ? 36.981 -21.002 32.323 1.00 68.00 414 LYS A CA 1
ATOM 3410 C C . LYS A 1 414 ? 36.240 -22.245 32.829 1.00 68.00 414 LYS A C 1
ATOM 3412 O O . LYS A 1 414 ? 35.049 -22.146 33.090 1.00 68.00 414 LYS A O 1
ATOM 3417 N N . GLU A 1 415 ? 36.961 -23.335 33.090 1.00 58.38 415 GLU A N 1
ATOM 3418 C CA . GLU A 1 415 ? 36.411 -24.574 33.667 1.00 58.38 415 GLU A CA 1
ATOM 3419 C C . GLU A 1 415 ? 35.906 -24.393 35.114 1.00 58.38 415 GLU A C 1
ATOM 3421 O O . GLU A 1 415 ? 34.832 -24.883 35.468 1.00 58.38 415 GLU A O 1
ATOM 3426 N N . LEU A 1 416 ? 36.609 -23.605 35.938 1.00 53.31 416 LEU A N 1
ATOM 3427 C CA . LEU A 1 416 ? 36.179 -23.283 37.309 1.00 53.31 416 LEU A CA 1
ATOM 3428 C C . LEU A 1 416 ? 34.940 -22.368 37.354 1.00 53.31 416 LEU A C 1
ATOM 3430 O O . LEU A 1 416 ? 34.141 -22.461 38.283 1.00 53.31 416 LEU A O 1
ATOM 3434 N N . LYS A 1 417 ? 34.731 -21.514 36.340 1.00 43.84 417 LYS A N 1
ATOM 3435 C CA . LYS A 1 417 ? 33.510 -20.693 36.221 1.00 43.84 417 LYS A CA 1
ATOM 3436 C C . LYS A 1 417 ? 32.282 -21.516 35.816 1.00 43.84 417 LYS A C 1
ATOM 3438 O O . LYS A 1 417 ? 31.186 -21.196 36.264 1.00 43.84 417 LYS A O 1
ATOM 3443 N N . SER A 1 418 ? 32.452 -22.578 35.027 1.00 46.03 418 SER A N 1
ATOM 3444 C CA . SER A 1 418 ? 31.360 -23.499 34.672 1.00 46.03 418 SER A CA 1
ATOM 3445 C C . SER A 1 418 ? 30.930 -24.417 35.824 1.00 46.03 418 SER A C 1
ATOM 3447 O O . SER A 1 418 ? 29.772 -24.818 35.870 1.00 46.03 418 SER A O 1
ATOM 3449 N N . GLN A 1 419 ? 31.812 -24.704 36.791 1.00 49.25 419 GLN A N 1
ATOM 3450 C CA . GLN A 1 419 ? 31.476 -25.531 37.962 1.00 49.25 419 GLN A CA 1
ATOM 3451 C C . GLN A 1 419 ? 30.761 -24.766 39.092 1.00 49.25 419 GLN A C 1
ATOM 3453 O O . GLN A 1 419 ? 30.031 -25.383 39.860 1.00 49.25 419 GLN A O 1
ATOM 3458 N N . ALA A 1 420 ? 30.870 -23.433 39.160 1.00 38.06 420 ALA A N 1
ATOM 3459 C CA . ALA A 1 420 ? 30.179 -22.617 40.170 1.00 38.06 420 ALA A CA 1
ATOM 3460 C C . ALA A 1 420 ? 28.671 -22.404 39.895 1.00 38.06 420 ALA A C 1
ATOM 3462 O O . ALA A 1 420 ? 27.941 -21.975 40.781 1.00 38.06 420 ALA A O 1
ATOM 3463 N N . CYS A 1 421 ? 28.184 -22.708 38.685 1.00 35.16 421 CYS A N 1
ATOM 3464 C CA . CYS A 1 421 ? 26.765 -22.575 38.320 1.00 35.16 421 CYS A CA 1
ATOM 3465 C C . CYS A 1 421 ? 25.977 -23.898 38.471 1.00 35.16 421 CYS A C 1
ATOM 3467 O O . CYS A 1 421 ? 24.750 -23.904 38.425 1.00 35.16 421 CYS A O 1
ATOM 3469 N N . ALA A 1 422 ? 26.668 -25.022 38.703 1.00 37.91 422 ALA A N 1
ATOM 3470 C CA . ALA A 1 422 ? 26.061 -26.347 38.857 1.00 37.91 422 ALA A CA 1
ATOM 3471 C C . ALA A 1 422 ? 25.677 -26.702 40.312 1.00 37.91 422 ALA A C 1
ATOM 3473 O O . ALA A 1 422 ? 24.975 -27.686 40.527 1.00 37.91 422 ALA A O 1
ATOM 3474 N N . SER A 1 423 ? 26.082 -25.909 41.312 1.00 35.66 423 SER A N 1
ATOM 3475 C CA . SER A 1 423 ? 25.886 -26.213 42.742 1.00 35.66 423 SER A CA 1
ATOM 3476 C C . SER A 1 423 ? 24.666 -25.550 43.402 1.00 35.66 423 SER A C 1
ATOM 3478 O O . SER A 1 423 ? 24.513 -25.664 44.610 1.00 35.66 423 SER A O 1
ATOM 3480 N N . VAL A 1 424 ? 23.783 -24.879 42.650 1.00 37.34 424 VAL A N 1
ATOM 3481 C CA . VAL A 1 424 ? 22.541 -24.263 43.191 1.00 37.34 424 VAL A CA 1
ATOM 3482 C C . VAL A 1 424 ? 21.277 -25.057 42.799 1.00 37.34 424 VAL A C 1
ATOM 3484 O O . VAL A 1 424 ? 20.160 -24.681 43.130 1.00 37.34 424 VAL A O 1
ATOM 3487 N N . ARG A 1 425 ? 21.424 -26.203 42.115 1.00 33.00 425 ARG A N 1
ATOM 3488 C CA . ARG A 1 425 ? 20.296 -27.032 41.637 1.00 33.00 425 ARG A CA 1
ATOM 3489 C C . ARG A 1 425 ? 20.014 -28.307 42.447 1.00 33.00 425 ARG A C 1
ATOM 3491 O O . ARG A 1 425 ? 19.140 -29.062 42.037 1.00 33.00 425 ARG A O 1
ATOM 3498 N N . ASN A 1 426 ? 20.682 -28.537 43.582 1.00 32.62 426 ASN A N 1
ATOM 3499 C CA . ASN A 1 426 ? 20.559 -29.805 44.321 1.00 32.62 426 ASN A CA 1
ATOM 3500 C C . ASN A 1 426 ? 19.783 -29.787 45.653 1.00 32.62 426 ASN A C 1
ATOM 3502 O O . ASN A 1 426 ? 19.621 -30.860 46.219 1.00 32.62 426 ASN A O 1
ATOM 3506 N N . ASP A 1 427 ? 19.184 -28.672 46.090 1.00 33.91 427 ASP A N 1
ATOM 3507 C CA . ASP A 1 427 ? 18.434 -28.621 47.369 1.00 33.91 427 ASP A CA 1
ATOM 3508 C C . ASP A 1 427 ? 16.906 -28.437 47.224 1.00 33.91 427 ASP A C 1
ATOM 3510 O O . ASP A 1 427 ? 16.258 -27.808 48.056 1.00 33.91 427 ASP A O 1
ATOM 3514 N N . ARG A 1 428 ? 16.281 -28.998 46.176 1.00 31.92 428 ARG A N 1
ATOM 3515 C CA . ARG A 1 428 ? 14.801 -29.082 46.065 1.00 31.92 428 ARG A CA 1
ATOM 3516 C C . ARG A 1 428 ? 14.283 -30.422 45.520 1.00 31.92 428 ARG A C 1
ATOM 3518 O O . ARG A 1 428 ? 13.334 -30.459 44.747 1.00 31.92 428 ARG A O 1
ATOM 3525 N N . LYS A 1 429 ? 14.908 -31.537 45.910 1.00 31.27 429 LYS A N 1
ATOM 3526 C CA . LYS A 1 429 ? 14.393 -32.900 45.637 1.00 31.27 429 LYS A CA 1
ATOM 3527 C C . LYS A 1 429 ? 14.474 -33.849 46.839 1.00 31.27 429 LYS A C 1
ATOM 3529 O O . LYS A 1 429 ? 14.624 -35.054 46.682 1.00 31.27 429 LYS A O 1
ATOM 3534 N N . ALA A 1 430 ? 14.344 -33.308 48.044 1.00 31.22 430 ALA A N 1
ATOM 3535 C CA . ALA A 1 430 ? 14.194 -34.101 49.256 1.00 31.22 430 ALA A CA 1
ATOM 3536 C C . ALA A 1 430 ? 13.193 -33.414 50.188 1.00 31.22 430 ALA A C 1
ATOM 3538 O O . ALA A 1 430 ? 13.608 -32.741 51.121 1.00 31.22 430 ALA A O 1
ATOM 3539 N N . LEU A 1 431 ? 11.898 -33.521 49.863 1.00 30.28 431 LEU A N 1
ATOM 3540 C CA . LEU A 1 431 ? 10.763 -33.403 50.799 1.00 30.28 431 LEU A CA 1
ATOM 3541 C C . LEU A 1 431 ? 9.413 -33.823 50.158 1.00 30.28 431 LEU A C 1
ATOM 3543 O O . LEU A 1 431 ? 8.369 -33.393 50.618 1.00 30.28 431 LEU A O 1
ATOM 3547 N N . ASP A 1 432 ? 9.426 -34.716 49.155 1.00 26.61 432 ASP A N 1
ATOM 3548 C CA . ASP A 1 432 ? 8.216 -35.385 48.625 1.00 26.61 432 ASP A CA 1
ATOM 3549 C C . ASP A 1 432 ? 8.197 -36.869 49.030 1.00 26.61 432 ASP A C 1
ATOM 3551 O O . ASP A 1 432 ? 8.106 -37.782 48.211 1.00 26.61 432 ASP A O 1
ATOM 3555 N N . SER A 1 433 ? 8.341 -37.132 50.325 1.00 33.69 433 SER A N 1
ATOM 3556 C CA . SER A 1 433 ? 8.017 -38.438 50.896 1.00 33.69 433 SER A CA 1
ATOM 3557 C C . SER A 1 433 ? 7.471 -38.221 52.295 1.00 33.69 433 SER A C 1
ATOM 3559 O O . SER A 1 433 ? 8.241 -38.034 53.233 1.00 33.69 433 SER A O 1
ATOM 3561 N N . ILE A 1 434 ? 6.138 -38.153 52.353 1.00 29.55 434 ILE A N 1
ATOM 3562 C CA . ILE A 1 434 ? 5.182 -38.370 53.454 1.00 29.55 434 ILE A CA 1
ATOM 3563 C C . ILE A 1 434 ? 4.027 -37.385 53.217 1.00 29.55 434 ILE A C 1
ATOM 3565 O O . ILE A 1 434 ? 4.123 -36.221 53.585 1.00 29.55 434 ILE A O 1
ATOM 3569 N N . CYS A 1 435 ? 2.972 -37.843 52.544 1.00 24.77 435 CYS A N 1
ATOM 3570 C CA . CYS A 1 435 ? 1.580 -37.785 53.011 1.00 24.77 435 CYS A CA 1
ATOM 3571 C C . CYS A 1 435 ? 0.667 -38.193 51.844 1.00 24.77 435 CYS A C 1
ATOM 3573 O O . CYS A 1 435 ? 0.310 -37.399 50.977 1.00 24.77 435 CYS A O 1
ATOM 3575 N N . SER A 1 436 ? 0.337 -39.476 51.803 1.00 29.23 436 SER A N 1
ATOM 3576 C CA . SER A 1 436 ? -0.904 -39.965 51.223 1.00 29.23 436 SER A CA 1
ATOM 3577 C C . SER A 1 436 ? -2.051 -39.498 52.118 1.00 29.23 436 SER A C 1
ATOM 3579 O O . SER A 1 436 ? -2.079 -39.915 53.270 1.00 29.23 436 SER A O 1
ATOM 3581 N N . ASP A 1 437 ? -2.894 -38.596 51.612 1.00 24.42 437 ASP A N 1
ATOM 3582 C CA . ASP A 1 437 ? -4.350 -38.522 51.830 1.00 24.42 437 ASP A CA 1
ATOM 3583 C C . ASP A 1 437 ? -4.891 -37.236 51.173 1.00 24.42 437 ASP A C 1
ATOM 3585 O O . ASP A 1 437 ? -4.478 -36.120 51.487 1.00 24.42 437 ASP A O 1
ATOM 3589 N N . THR A 1 438 ? -5.808 -37.390 50.219 1.00 24.95 438 THR A N 1
ATOM 3590 C CA . THR A 1 438 ? -6.631 -36.303 49.658 1.00 24.95 438 THR A CA 1
ATOM 3591 C C . THR A 1 438 ? -7.593 -35.739 50.715 1.00 24.95 438 THR A C 1
ATOM 3593 O O . THR A 1 438 ? -8.046 -36.483 51.586 1.00 24.95 438 THR A O 1
ATOM 3596 N N . PRO A 1 439 ? -7.987 -34.457 50.604 1.00 25.88 439 PRO A N 1
ATOM 3597 C CA . PRO A 1 439 ? -9.286 -34.205 49.979 1.00 25.88 439 PRO A CA 1
ATOM 3598 C C . PRO A 1 439 ? -9.283 -33.076 48.934 1.00 25.88 439 PRO A C 1
ATOM 3600 O O . PRO A 1 439 ? -8.410 -32.213 48.886 1.00 25.88 439 PRO A O 1
ATOM 3603 N N . GLU A 1 440 ? -10.304 -33.159 48.090 1.00 28.36 440 GLU A N 1
ATOM 3604 C CA . GLU A 1 440 ? -10.691 -32.317 46.961 1.00 28.36 440 GLU A CA 1
ATOM 3605 C C . GLU A 1 440 ? -10.629 -30.797 47.208 1.00 28.36 440 GLU A C 1
ATOM 3607 O O . GLU A 1 440 ? -10.994 -30.300 48.271 1.00 28.36 440 GLU A O 1
ATOM 3612 N N . ILE A 1 441 ? -10.289 -30.045 46.154 1.00 25.70 441 ILE A N 1
ATOM 3613 C CA . ILE A 1 441 ? -10.794 -28.681 45.946 1.00 25.70 441 ILE A CA 1
ATOM 3614 C C . ILE A 1 441 ? -11.499 -28.676 44.587 1.00 25.70 441 ILE A C 1
ATOM 3616 O O . ILE A 1 441 ? -10.921 -28.344 43.555 1.00 25.70 441 ILE A O 1
ATOM 3620 N N . GLN A 1 442 ? -12.756 -29.109 44.604 1.00 28.83 442 GLN A N 1
ATOM 3621 C CA . GLN A 1 442 ? -13.773 -28.553 43.724 1.00 28.83 442 GLN A CA 1
ATOM 3622 C C . GLN A 1 442 ? -14.246 -27.214 44.324 1.00 28.83 442 GLN A C 1
ATOM 3624 O O . GLN A 1 442 ? -14.260 -27.046 45.542 1.00 28.83 442 GLN A O 1
ATOM 3629 N N . ASP A 1 443 ? -14.680 -26.316 43.438 1.00 31.19 443 ASP A N 1
ATOM 3630 C CA . ASP A 1 443 ? -15.600 -25.194 43.683 1.00 31.19 443 ASP A CA 1
ATOM 3631 C C . ASP A 1 443 ? -15.039 -23.860 44.240 1.00 31.19 443 ASP A C 1
ATOM 3633 O O . ASP A 1 443 ? -14.923 -23.634 45.443 1.00 31.19 443 ASP A O 1
ATOM 3637 N N . MET A 1 444 ? -14.766 -22.904 43.337 1.00 28.64 444 MET A N 1
ATOM 3638 C CA . MET A 1 444 ? -14.604 -21.471 43.665 1.00 28.64 444 MET A CA 1
ATOM 3639 C C . MET A 1 444 ? -15.328 -20.527 42.683 1.00 28.64 444 MET A C 1
ATOM 3641 O O . MET A 1 444 ? -15.021 -19.339 42.623 1.00 28.64 444 MET A O 1
ATOM 3645 N N . THR A 1 445 ? -16.329 -21.011 41.942 1.00 35.75 445 THR A N 1
ATOM 3646 C CA . THR A 1 445 ? -17.213 -20.149 41.129 1.00 35.75 445 THR A CA 1
ATOM 3647 C C . THR A 1 445 ? -18.600 -19.936 41.745 1.00 35.75 445 THR A C 1
ATOM 3649 O O . THR A 1 445 ? -19.384 -19.174 41.190 1.00 35.75 445 THR A O 1
ATOM 3652 N N . ASN A 1 446 ? -18.880 -20.501 42.929 1.00 40.69 446 ASN A N 1
ATOM 3653 C CA . ASN A 1 446 ? -20.167 -20.347 43.629 1.00 40.69 446 ASN A CA 1
ATOM 3654 C C . ASN A 1 446 ? -20.084 -19.810 45.073 1.00 40.69 446 ASN A C 1
ATOM 3656 O O . ASN A 1 446 ? -21.095 -19.774 45.775 1.00 40.69 446 ASN A O 1
ATOM 3660 N N . THR A 1 447 ? -18.922 -19.354 45.550 1.00 43.75 447 THR A N 1
ATOM 3661 C CA . THR A 1 447 ? -18.790 -18.873 46.937 1.00 43.75 447 THR A CA 1
ATOM 3662 C C . THR A 1 447 ? -19.223 -17.402 47.064 1.00 43.75 447 THR A C 1
ATOM 3664 O O . THR A 1 447 ? -18.639 -16.542 46.392 1.00 43.75 447 THR A O 1
ATOM 3667 N N . PRO A 1 448 ? -20.197 -17.055 47.933 1.00 56.00 448 PRO A N 1
ATOM 3668 C CA . PRO A 1 448 ? -20.589 -15.667 48.162 1.00 56.00 448 PRO A CA 1
ATOM 3669 C C . PRO A 1 448 ? -19.382 -14.822 48.585 1.00 56.00 448 PRO A C 1
ATOM 3671 O O . PRO A 1 448 ? -18.583 -15.254 49.413 1.00 56.00 448 PRO A O 1
ATOM 3674 N N . VAL A 1 449 ? -19.280 -13.583 48.088 1.00 56.12 449 VAL A N 1
ATOM 3675 C CA . VAL A 1 449 ? -18.171 -12.642 48.387 1.00 56.12 449 VAL A CA 1
ATOM 3676 C C . VAL A 1 449 ? -17.890 -12.496 49.902 1.00 56.12 449 VAL A C 1
ATOM 3678 O O . VAL A 1 449 ? -16.770 -12.202 50.306 1.00 56.12 449 VAL A O 1
ATOM 3681 N N . SER A 1 450 ? -18.876 -12.767 50.770 1.00 54.53 450 SER A N 1
ATOM 3682 C CA . SER A 1 450 ? -18.756 -12.789 52.241 1.00 54.53 450 SER A CA 1
ATOM 3683 C C . SER A 1 450 ? -17.912 -13.935 52.835 1.00 54.53 450 SER A C 1
ATOM 3685 O O . SER A 1 450 ? -17.720 -13.992 54.060 1.00 54.53 450 SER A O 1
ATOM 3687 N N . GLU A 1 451 ? -17.437 -14.865 52.006 1.00 63.59 451 GLU A N 1
ATOM 3688 C CA . GLU A 1 451 ? -16.662 -16.048 52.408 1.00 63.59 451 GLU A CA 1
ATOM 3689 C C . GLU A 1 451 ? -15.248 -16.101 51.818 1.00 63.59 451 GLU A C 1
ATOM 3691 O O . GLU A 1 451 ? -14.475 -16.995 52.158 1.00 63.59 451 GLU A O 1
ATOM 3696 N N . TRP A 1 452 ? -14.870 -15.121 50.996 1.00 79.50 452 TRP A N 1
ATOM 3697 C CA . TRP A 1 452 ? -13.531 -15.053 50.416 1.00 79.50 452 TRP A CA 1
ATOM 3698 C C . TRP A 1 452 ? -12.464 -14.851 51.502 1.00 79.50 452 TRP A C 1
ATOM 3700 O O . TRP A 1 452 ? -12.657 -14.094 52.459 1.00 79.50 452 TRP A O 1
ATOM 3710 N N . LEU A 1 453 ? -11.335 -15.553 51.375 1.00 80.88 453 LEU A N 1
ATOM 3711 C CA . LEU A 1 453 ? -10.263 -15.580 52.373 1.00 80.88 453 LEU A CA 1
ATOM 3712 C C . LEU A 1 453 ? -9.062 -14.743 51.931 1.00 80.88 453 LEU A C 1
ATOM 3714 O O . LEU A 1 453 ? -8.765 -14.629 50.748 1.00 80.88 453 LEU A O 1
ATOM 3718 N N . CYS A 1 454 ? -8.375 -14.167 52.912 1.00 83.44 454 CYS A N 1
ATOM 3719 C CA . CYS A 1 454 ? -7.129 -13.441 52.737 1.00 83.44 454 CYS A CA 1
ATOM 3720 C C . CYS A 1 454 ? -6.031 -14.403 52.288 1.00 83.44 454 CYS A C 1
ATOM 3722 O O . CYS A 1 454 ? -5.702 -15.352 53.004 1.00 83.44 454 CYS A O 1
ATOM 3724 N N . GLU A 1 455 ? -5.454 -14.139 51.125 1.00 79.75 455 GLU A N 1
ATOM 3725 C CA . GLU A 1 455 ? -4.468 -15.012 50.494 1.00 79.75 455 GLU A CA 1
ATOM 3726 C C . GLU A 1 455 ? -3.137 -15.062 51.262 1.00 79.75 455 GLU A C 1
ATOM 3728 O O . GLU A 1 455 ? -2.668 -16.173 51.516 1.00 79.75 455 GLU A O 1
ATOM 3733 N N . PRO A 1 456 ? -2.564 -13.934 51.739 1.00 81.50 456 PRO A N 1
ATOM 3734 C CA . PRO A 1 456 ? -1.378 -13.974 52.595 1.00 81.50 456 PRO A CA 1
ATOM 3735 C C . PRO A 1 456 ? -1.582 -14.774 53.886 1.00 81.50 456 PRO A C 1
ATOM 3737 O O . PRO A 1 456 ? -0.779 -15.646 54.196 1.00 81.50 456 PRO A O 1
ATOM 3740 N N . CYS A 1 457 ? -2.691 -14.552 54.605 1.00 78.62 457 CYS A N 1
ATOM 3741 C CA . CYS A 1 457 ? -2.973 -15.302 55.836 1.00 78.62 457 CYS A CA 1
ATOM 3742 C C . CYS A 1 457 ? -3.172 -16.796 55.560 1.00 78.62 457 CYS A C 1
ATOM 3744 O O . CYS A 1 457 ? -2.733 -17.622 56.356 1.00 78.62 457 CYS A O 1
ATOM 3746 N N . ARG A 1 458 ? -3.786 -17.148 54.418 1.00 76.12 458 ARG A N 1
ATOM 3747 C CA . ARG A 1 458 ? -3.942 -18.546 53.998 1.00 76.12 458 ARG A CA 1
ATOM 3748 C C . ARG A 1 458 ? -2.585 -19.215 53.775 1.00 76.12 458 ARG A C 1
ATOM 3750 O O . ARG A 1 458 ? -2.441 -20.387 54.110 1.00 76.12 458 ARG A O 1
ATOM 3757 N N . GLY A 1 459 ? -1.610 -18.482 53.232 1.00 67.81 459 GLY A N 1
ATOM 3758 C CA . GLY A 1 459 ? -0.228 -18.943 53.066 1.00 67.81 459 GLY A CA 1
ATOM 3759 C C . GLY A 1 459 ? 0.486 -19.233 54.391 1.00 67.81 459 GLY A C 1
ATOM 3760 O O . GLY A 1 459 ? 1.280 -20.166 54.452 1.00 67.81 459 GLY A O 1
ATOM 3761 N N . ASP A 1 460 ? 0.132 -18.507 55.454 1.00 67.19 460 ASP A N 1
ATOM 3762 C CA . ASP A 1 460 ? 0.676 -18.680 56.810 1.00 67.19 460 ASP A CA 1
ATOM 3763 C C . ASP A 1 460 ? -0.108 -19.702 57.667 1.00 67.19 460 ASP A C 1
ATOM 3765 O O . ASP A 1 460 ? 0.175 -19.875 58.851 1.00 67.19 460 ASP A O 1
ATOM 3769 N N . GLY A 1 461 ? -1.094 -20.398 57.085 1.00 65.94 461 GLY A N 1
ATOM 3770 C CA . GLY A 1 461 ? -1.911 -21.411 57.770 1.00 65.94 461 GLY A CA 1
ATOM 3771 C C . GLY A 1 461 ? -3.143 -20.870 58.509 1.00 65.94 461 GLY A C 1
ATOM 3772 O O . GLY A 1 461 ? -3.864 -21.641 59.140 1.00 65.94 461 GLY A O 1
ATOM 3773 N N . GLU A 1 462 ? -3.435 -19.573 58.396 1.00 66.19 462 GLU A N 1
ATOM 3774 C CA . GLU A 1 462 ? -4.534 -18.889 59.086 1.00 66.19 462 GLU A CA 1
ATOM 3775 C C . GLU A 1 462 ? -5.733 -18.632 58.148 1.00 66.19 462 GLU A C 1
ATOM 3777 O O . GLU A 1 462 ? -5.614 -18.026 57.079 1.00 66.19 462 GLU A O 1
ATOM 3782 N N . ARG A 1 463 ? -6.947 -19.042 58.548 1.00 78.00 463 ARG A N 1
ATOM 3783 C CA . ARG A 1 463 ? -8.182 -18.821 57.762 1.00 78.00 463 ARG A CA 1
ATOM 3784 C C . ARG A 1 463 ? -8.855 -17.496 58.126 1.00 78.00 463 ARG A C 1
ATOM 3786 O O . ARG A 1 463 ? -9.848 -17.458 58.850 1.00 78.00 463 ARG A O 1
ATOM 3793 N N . VAL A 1 464 ? -8.332 -16.395 57.589 1.00 81.19 464 VAL A N 1
ATOM 3794 C CA . VAL A 1 464 ? -8.862 -15.039 57.824 1.00 81.19 464 VAL A CA 1
ATOM 3795 C C . VAL A 1 464 ? -9.666 -14.556 56.618 1.00 81.19 464 VAL A C 1
ATOM 3797 O O . VAL A 1 464 ? -9.197 -14.670 55.493 1.00 81.19 464 VAL A O 1
ATOM 3800 N N . LYS A 1 465 ? -10.857 -13.977 56.823 1.00 84.12 465 LYS A N 1
ATOM 3801 C CA . LYS A 1 465 ? -11.689 -13.440 55.727 1.00 84.12 465 LYS A CA 1
ATOM 3802 C C . LYS A 1 465 ? -11.075 -12.192 55.077 1.00 84.12 465 LYS A C 1
ATOM 3804 O O . LYS A 1 465 ? -10.600 -11.292 55.777 1.00 84.12 465 LYS A O 1
ATOM 3809 N N . ALA A 1 466 ? -11.126 -12.125 53.749 1.00 80.50 466 ALA A N 1
ATOM 3810 C CA . ALA A 1 466 ? -10.745 -10.952 52.974 1.00 80.50 466 ALA A CA 1
ATOM 3811 C C . ALA A 1 466 ? -11.810 -9.853 53.105 1.00 80.50 466 ALA A C 1
ATOM 3813 O O . ALA A 1 466 ? -13.008 -10.125 53.163 1.00 80.50 466 ALA A O 1
ATOM 3814 N N . ARG A 1 467 ? -11.367 -8.596 53.177 1.00 79.12 467 ARG A N 1
ATOM 3815 C CA . ARG A 1 467 ? -12.247 -7.411 53.174 1.00 79.12 467 ARG A CA 1
ATOM 3816 C C . ARG A 1 467 ? -12.032 -6.534 51.953 1.00 79.12 467 ARG A C 1
ATOM 3818 O O . ARG A 1 467 ? -12.963 -5.861 51.519 1.00 79.12 467 ARG A O 1
ATOM 3825 N N . THR A 1 468 ? -10.818 -6.544 51.421 1.00 81.81 468 THR A N 1
ATOM 3826 C CA . THR A 1 468 ? -10.409 -5.697 50.308 1.00 81.81 468 THR A CA 1
ATOM 3827 C C . THR A 1 468 ? -9.736 -6.531 49.238 1.00 81.81 468 THR A C 1
ATOM 3829 O O . THR A 1 468 ? -9.015 -7.472 49.570 1.00 81.81 468 THR A O 1
ATOM 3832 N N . GLN A 1 469 ? -9.914 -6.146 47.983 1.00 82.31 469 GLN A N 1
ATOM 3833 C CA . GLN A 1 469 ? -9.095 -6.633 46.881 1.00 82.31 469 GLN A CA 1
ATOM 3834 C C . GLN A 1 469 ? -8.197 -5.497 46.397 1.00 82.31 469 GLN A C 1
ATOM 3836 O O . GLN A 1 469 ? -8.648 -4.356 46.277 1.00 82.31 469 GLN A O 1
ATOM 3841 N N . CYS A 1 470 ? -6.928 -5.799 46.150 1.00 75.50 470 CYS A N 1
ATOM 3842 C CA . CYS A 1 470 ? -6.031 -4.869 45.475 1.00 75.50 470 CYS A CA 1
ATOM 3843 C C . CYS A 1 470 ? -6.346 -4.849 43.976 1.00 75.50 470 CYS A C 1
ATOM 3845 O O . CYS A 1 470 ? -6.389 -5.908 43.360 1.00 75.50 470 CYS A O 1
ATOM 3847 N N . TYR A 1 471 ? -6.587 -3.680 43.385 1.00 71.19 471 TYR A N 1
ATOM 3848 C CA . TYR A 1 471 ? -6.995 -3.571 41.981 1.00 71.19 471 TYR A CA 1
ATOM 3849 C C . TYR A 1 471 ? -5.863 -3.936 41.012 1.00 71.19 471 TYR A C 1
ATOM 3851 O O . TYR A 1 471 ? -6.099 -4.558 39.986 1.00 71.19 471 TYR A O 1
ATOM 3859 N N . GLU A 1 472 ? -4.626 -3.594 41.361 1.00 70.50 472 GLU A N 1
ATOM 3860 C CA . GLU A 1 472 ? -3.463 -3.715 40.481 1.00 70.50 472 GLU A CA 1
ATOM 3861 C C . GLU A 1 472 ? -2.851 -5.116 40.490 1.00 70.50 472 GLU A C 1
ATOM 3863 O O . GLU A 1 472 ? -2.224 -5.520 39.516 1.00 70.50 472 GLU A O 1
ATOM 3868 N N . CYS A 1 473 ? -2.998 -5.863 41.586 1.00 73.94 473 CYS A N 1
ATOM 3869 C CA . CYS A 1 473 ? -2.442 -7.215 41.691 1.00 73.94 473 CYS A CA 1
ATOM 3870 C C . CYS A 1 473 ? -3.474 -8.284 42.053 1.00 73.94 473 CYS A C 1
ATOM 3872 O O . CYS A 1 473 ? -3.097 -9.426 42.294 1.00 73.94 473 CYS A O 1
ATOM 3874 N N . HIS A 1 474 ? -4.752 -7.910 42.132 1.00 73.19 474 HIS A N 1
ATOM 3875 C CA . HIS A 1 474 ? -5.903 -8.777 42.396 1.00 73.19 474 HIS A CA 1
ATOM 3876 C C . HIS A 1 474 ? -5.868 -9.600 43.696 1.00 73.19 474 HIS A C 1
ATOM 3878 O O . HIS A 1 474 ? -6.788 -10.383 43.923 1.00 73.19 474 HIS A O 1
ATOM 3884 N N . GLU A 1 475 ? -4.889 -9.370 44.581 1.00 79.44 475 GLU A N 1
ATOM 3885 C CA . GLU A 1 475 ? -4.751 -10.085 45.856 1.00 79.44 475 GLU A CA 1
ATOM 3886 C C . GLU A 1 475 ? -5.935 -9.794 46.791 1.00 79.44 475 GLU A C 1
ATOM 3888 O O . GLU A 1 475 ? -6.302 -8.632 47.025 1.00 79.44 475 GLU A O 1
ATOM 3893 N N . LEU A 1 476 ? -6.499 -10.855 47.371 1.00 83.19 476 LEU A N 1
ATOM 3894 C CA . LEU A 1 476 ? -7.549 -10.773 48.387 1.00 83.19 476 LEU A CA 1
ATOM 3895 C C . LEU A 1 476 ? -6.923 -10.615 49.774 1.00 83.19 476 LEU A C 1
ATOM 3897 O O . LEU A 1 476 ? -6.172 -11.470 50.244 1.00 83.19 476 LEU A O 1
ATOM 3901 N N . LEU A 1 477 ? -7.245 -9.516 50.460 1.00 84.06 477 LEU A N 1
ATOM 3902 C CA . LEU A 1 477 ? -6.539 -9.080 51.664 1.00 84.06 477 LEU A CA 1
ATOM 3903 C C . LEU A 1 477 ? -7.508 -8.844 52.830 1.00 84.06 477 LEU A C 1
ATOM 3905 O O . LEU A 1 477 ? -8.556 -8.204 52.695 1.00 84.06 477 LEU A O 1
ATOM 3909 N N . CYS A 1 478 ? -7.151 -9.341 54.016 1.00 87.62 478 CYS A N 1
ATOM 3910 C CA . CYS A 1 478 ? -7.750 -8.897 55.275 1.00 87.62 478 CYS A CA 1
ATOM 3911 C C . CYS A 1 478 ? -7.177 -7.526 55.676 1.00 87.62 478 CYS A C 1
ATOM 3913 O O . CYS A 1 478 ? -6.138 -7.107 55.171 1.00 87.62 478 CYS A O 1
ATOM 3915 N N . GLN A 1 479 ? -7.821 -6.835 56.621 1.00 80.88 479 GLN A N 1
ATOM 3916 C CA . GLN A 1 479 ? -7.425 -5.473 57.009 1.00 80.88 479 GLN A CA 1
ATOM 3917 C C . GLN A 1 479 ? -5.947 -5.334 57.456 1.00 80.88 479 GLN A C 1
ATOM 3919 O O . GLN A 1 479 ? -5.298 -4.358 57.081 1.00 80.88 479 GLN A O 1
ATOM 3924 N N . PRO A 1 480 ? -5.366 -6.268 58.239 1.00 80.00 480 PRO A N 1
ATOM 3925 C CA . PRO A 1 480 ? -3.938 -6.219 58.565 1.00 80.00 480 PRO A CA 1
ATOM 3926 C C . PRO A 1 480 ? -3.032 -6.388 57.339 1.00 80.00 480 PRO A C 1
ATOM 3928 O O . PRO A 1 480 ? -2.081 -5.625 57.166 1.00 80.00 480 PRO A O 1
ATOM 3931 N N . CYS A 1 481 ? -3.345 -7.351 56.468 1.00 81.00 481 CYS A N 1
ATOM 3932 C CA . CYS A 1 481 ? -2.559 -7.621 55.267 1.00 81.00 481 CYS A CA 1
ATOM 3933 C C . CYS A 1 481 ? -2.672 -6.495 54.246 1.00 81.00 481 CYS A C 1
ATOM 3935 O O . CYS A 1 481 ? -1.685 -6.201 53.587 1.00 81.00 481 CYS A O 1
ATOM 3937 N N . SER A 1 482 ? -3.813 -5.814 54.159 1.00 82.81 482 SER A N 1
ATOM 3938 C CA . SER A 1 482 ? -4.016 -4.697 53.240 1.00 82.81 482 SER A CA 1
ATOM 3939 C C . SER A 1 482 ? -3.189 -3.463 53.632 1.00 82.81 482 SER A C 1
ATOM 3941 O O . SER A 1 482 ? -2.535 -2.850 52.788 1.00 82.81 482 SER A O 1
ATOM 3943 N N . ASN A 1 483 ? -3.077 -3.182 54.934 1.00 75.00 483 ASN A N 1
ATOM 3944 C CA . ASN A 1 483 ? -2.187 -2.143 55.458 1.00 75.00 483 ASN A CA 1
ATOM 3945 C C . ASN A 1 483 ? -0.699 -2.463 55.235 1.00 75.00 483 ASN A C 1
ATOM 3947 O O . ASN A 1 483 ? 0.083 -1.565 54.923 1.00 75.00 483 ASN A O 1
ATOM 3951 N N . SER A 1 484 ? -0.293 -3.727 55.388 1.00 73.12 484 SER A N 1
ATOM 3952 C CA . SER A 1 484 ? 1.076 -4.157 55.065 1.00 73.12 484 SER A CA 1
ATOM 3953 C C . SER A 1 484 ? 1.339 -4.133 53.557 1.00 73.12 484 SER A C 1
ATOM 3955 O O . SER A 1 484 ? 2.413 -3.711 53.132 1.00 73.12 484 SER A O 1
ATOM 3957 N N . HIS A 1 485 ? 0.349 -4.506 52.746 1.00 79.75 485 HIS A N 1
ATOM 3958 C CA . HIS A 1 485 ? 0.431 -4.518 51.288 1.00 79.75 485 HIS A CA 1
ATOM 3959 C C . HIS A 1 485 ? 0.727 -3.118 50.733 1.00 79.75 485 HIS A C 1
ATOM 3961 O O . HIS A 1 485 ? 1.637 -2.964 49.922 1.00 79.75 485 HIS A O 1
ATOM 3967 N N . LEU A 1 486 ? 0.049 -2.087 51.253 1.00 70.44 486 LEU A N 1
ATOM 3968 C CA . LEU A 1 486 ? 0.308 -0.689 50.887 1.00 70.44 486 LEU A CA 1
ATOM 3969 C C . LEU A 1 486 ? 1.638 -0.136 51.426 1.00 70.44 486 LEU A C 1
ATOM 3971 O O . LEU A 1 486 ? 2.198 0.787 50.844 1.00 70.44 486 LEU A O 1
ATOM 3975 N N . ARG A 1 487 ? 2.158 -0.662 52.545 1.00 60.19 487 ARG A N 1
ATOM 3976 C CA . ARG A 1 487 ? 3.392 -0.149 53.172 1.00 60.19 487 ARG A CA 1
ATOM 3977 C C . ARG A 1 487 ? 4.681 -0.685 52.552 1.00 60.19 487 ARG A C 1
ATOM 3979 O O . ARG A 1 487 ? 5.683 0.023 52.583 1.00 60.19 487 ARG A O 1
ATOM 3986 N N . PHE A 1 488 ? 4.683 -1.916 52.040 1.00 52.41 488 PHE A N 1
ATOM 3987 C CA . PHE A 1 488 ? 5.913 -2.591 51.599 1.00 52.41 488 PHE A CA 1
ATOM 3988 C C . PHE A 1 488 ? 6.058 -2.729 50.074 1.00 52.41 488 PHE A C 1
ATOM 3990 O O . PHE A 1 488 ? 7.167 -2.985 49.605 1.00 52.41 488 PHE A O 1
ATOM 3997 N N . LYS A 1 489 ? 5.000 -2.497 49.282 1.00 57.31 489 LYS A N 1
ATOM 3998 C CA . LYS A 1 489 ? 5.098 -2.392 47.814 1.00 57.31 489 LYS A CA 1
ATOM 3999 C C . LYS A 1 489 ? 5.237 -0.916 47.408 1.00 57.31 489 LYS A C 1
ATOM 4001 O O . LYS A 1 489 ? 4.260 -0.241 47.125 1.00 57.31 489 LYS A O 1
ATOM 4006 N N . ILE A 1 490 ? 6.470 -0.401 47.410 1.00 46.22 490 ILE A N 1
ATOM 4007 C CA . ILE A 1 490 ? 6.789 1.032 47.188 1.00 46.22 490 ILE A CA 1
ATOM 4008 C C . ILE A 1 490 ? 6.844 1.396 45.680 1.00 46.22 490 ILE A C 1
ATOM 4010 O O . ILE A 1 490 ? 7.128 2.530 45.311 1.00 46.22 490 ILE A O 1
ATOM 4014 N N . THR A 1 491 ? 6.572 0.452 44.773 1.00 46.31 491 THR A N 1
ATOM 4015 C CA . THR A 1 491 ? 6.808 0.625 43.325 1.00 46.31 491 THR A CA 1
ATOM 4016 C C . THR A 1 491 ? 5.563 0.941 42.491 1.00 46.31 491 THR A C 1
ATOM 4018 O O . THR A 1 491 ? 5.705 1.173 41.294 1.00 46.31 491 THR A O 1
ATOM 4021 N N . ALA A 1 492 ? 4.368 0.987 43.086 1.00 51.56 492 ALA A N 1
ATOM 4022 C CA . ALA A 1 492 ? 3.140 1.421 42.417 1.00 51.56 492 ALA A CA 1
ATOM 4023 C C . ALA A 1 492 ? 2.121 1.961 43.439 1.00 51.56 492 ALA A C 1
ATOM 4025 O O . ALA A 1 492 ? 2.077 1.506 44.582 1.00 51.56 492 ALA A O 1
ATOM 4026 N N . ASN A 1 493 ? 1.291 2.929 43.035 1.00 53.38 493 ASN A N 1
ATOM 4027 C CA . ASN A 1 493 ? 0.144 3.372 43.833 1.00 53.38 493 ASN A CA 1
ATOM 4028 C C . ASN A 1 493 ? -0.936 2.283 43.767 1.00 53.38 493 ASN A C 1
ATOM 4030 O O . ASN A 1 493 ? -1.728 2.270 42.832 1.00 53.38 493 ASN A O 1
ATOM 4034 N N . HIS A 1 494 ? -0.920 1.348 44.717 1.00 65.38 494 HIS A N 1
ATOM 4035 C CA . HIS A 1 494 ? -1.901 0.266 44.803 1.00 65.38 494 HIS A CA 1
ATOM 4036 C C . HIS A 1 494 ? -3.211 0.787 45.413 1.00 65.38 494 HIS A C 1
ATOM 4038 O O . HIS A 1 494 ? -3.200 1.415 46.475 1.00 65.38 494 HIS A O 1
ATOM 4044 N N . HIS A 1 495 ? -4.340 0.507 44.769 1.00 73.50 495 HIS A N 1
ATOM 4045 C CA . HIS A 1 495 ? -5.672 0.907 45.197 1.00 73.50 495 HIS A CA 1
ATOM 4046 C C . HIS A 1 495 ? -6.436 -0.304 45.728 1.00 73.50 495 HIS A C 1
ATOM 4048 O O . HIS A 1 495 ? -6.633 -1.312 45.051 1.00 73.50 495 HIS A O 1
ATOM 4054 N N . LEU A 1 496 ? -6.892 -0.196 46.975 1.00 74.62 496 LEU A N 1
ATOM 4055 C CA . LEU A 1 496 ? -7.694 -1.227 47.623 1.00 74.62 496 LEU A CA 1
ATOM 4056 C C . LEU A 1 496 ? -9.176 -0.890 47.494 1.00 74.62 496 LEU A C 1
ATOM 4058 O O . LEU A 1 496 ? -9.603 0.194 47.891 1.00 74.62 496 LEU A O 1
ATOM 4062 N N . ILE A 1 497 ? -9.963 -1.842 47.001 1.00 74.12 497 ILE A N 1
ATOM 4063 C CA . ILE A 1 497 ? -11.419 -1.724 46.905 1.00 74.12 497 ILE A CA 1
ATOM 4064 C C . ILE A 1 497 ? -12.050 -2.616 47.971 1.00 74.12 497 ILE A C 1
ATOM 4066 O O . ILE A 1 497 ? -11.692 -3.788 48.101 1.00 74.12 497 ILE A O 1
ATOM 4070 N N . GLU A 1 498 ? -13.002 -2.079 48.737 1.00 76.12 498 GLU A N 1
ATOM 4071 C CA . GLU A 1 498 ? -13.781 -2.878 49.685 1.00 76.12 498 GLU A CA 1
ATOM 4072 C C . GLU A 1 498 ? -14.756 -3.796 48.942 1.00 76.12 498 GLU A C 1
ATOM 4074 O O . GLU A 1 498 ? -15.584 -3.351 48.144 1.00 76.12 498 GLU A O 1
ATOM 4079 N N . LEU A 1 499 ? -14.718 -5.088 49.265 1.00 71.44 499 LEU A N 1
ATOM 4080 C CA . LEU A 1 499 ? -15.535 -6.114 48.607 1.00 71.44 499 LEU A CA 1
ATOM 4081 C C . LEU A 1 499 ? -17.055 -5.877 48.764 1.00 71.44 499 LEU A C 1
ATOM 4083 O O . LEU A 1 499 ? -17.848 -6.348 47.951 1.00 71.44 499 LEU A O 1
ATOM 4087 N N . ILE A 1 500 ? -17.475 -5.092 49.764 1.00 60.41 500 ILE A N 1
ATOM 4088 C CA . ILE A 1 500 ? -18.880 -4.705 49.986 1.00 60.41 500 ILE A CA 1
ATOM 4089 C C . ILE A 1 500 ? -19.374 -3.710 48.913 1.00 60.41 500 ILE A C 1
ATOM 4091 O O . ILE A 1 500 ? -20.545 -3.749 48.535 1.00 60.41 500 ILE A O 1
ATOM 4095 N N . GLN A 1 501 ? -18.498 -2.854 48.370 1.00 52.41 501 GLN A N 1
ATOM 4096 C CA . GLN A 1 501 ? -18.853 -1.883 47.321 1.00 52.41 501 GLN A CA 1
ATOM 4097 C C . GLN A 1 501 ? -18.995 -2.546 45.941 1.00 52.41 501 GLN A C 1
ATOM 4099 O O . GLN A 1 501 ? -19.850 -2.150 45.146 1.00 52.41 501 GLN A O 1
ATOM 4104 N N . TYR A 1 502 ? -18.235 -3.617 45.690 1.00 53.00 502 TYR A N 1
ATOM 4105 C CA . TYR A 1 502 ? -18.295 -4.409 44.456 1.00 53.00 502 TYR A CA 1
ATOM 4106 C C . TYR A 1 502 ? -19.691 -5.023 44.219 1.00 53.00 502 TYR A C 1
ATOM 4108 O O . TYR A 1 502 ? -20.219 -4.993 43.108 1.00 53.00 502 TYR A O 1
ATOM 4116 N N . GLN A 1 503 ? -20.360 -5.485 45.283 1.00 51.97 503 GLN A N 1
ATOM 4117 C CA . GLN A 1 503 ? -21.710 -6.063 45.194 1.00 51.97 503 GLN A CA 1
ATOM 4118 C C . GLN A 1 503 ? -22.818 -5.034 44.903 1.00 51.97 503 GLN A C 1
ATOM 4120 O O . GLN A 1 503 ? -23.865 -5.391 44.358 1.00 51.97 503 GLN A O 1
ATOM 4125 N N . GLN A 1 504 ? -22.623 -3.762 45.260 1.00 46.88 504 GLN A N 1
ATOM 4126 C CA . GLN A 1 504 ? -23.644 -2.722 45.083 1.00 46.88 504 GLN A CA 1
ATOM 4127 C C . GLN A 1 504 ? -23.708 -2.210 43.638 1.00 46.88 504 GLN A C 1
ATOM 4129 O O . GLN A 1 504 ? -24.795 -1.904 43.147 1.00 46.88 504 GLN A O 1
ATOM 4134 N N . HIS A 1 505 ? -22.575 -2.190 42.929 1.00 43.25 505 HIS A N 1
ATOM 4135 C CA . HIS A 1 505 ? -22.522 -1.797 41.518 1.00 43.25 505 HIS A CA 1
ATOM 4136 C C . HIS A 1 505 ? -23.205 -2.824 40.599 1.00 43.25 505 HIS A C 1
ATOM 4138 O O . HIS A 1 505 ? -23.878 -2.445 39.642 1.00 43.25 505 HIS A O 1
ATOM 4144 N N . PHE A 1 506 ? -23.110 -4.113 40.942 1.00 37.69 506 PHE A N 1
ATOM 4145 C CA . PHE A 1 506 ? -23.706 -5.213 40.176 1.00 37.69 506 PHE A CA 1
ATOM 4146 C C . PHE A 1 506 ? -25.238 -5.286 40.287 1.00 37.69 506 PHE A C 1
ATOM 4148 O O . PHE A 1 506 ? -25.907 -5.718 39.355 1.00 37.69 506 PHE A O 1
ATOM 4155 N N . LYS A 1 507 ? -25.822 -4.847 41.411 1.00 37.62 507 LYS A N 1
ATOM 4156 C CA . LYS A 1 507 ? -27.287 -4.843 41.592 1.00 37.62 507 LYS A CA 1
ATOM 4157 C C . LYS A 1 507 ? -27.976 -3.641 40.940 1.00 37.62 507 LYS A C 1
ATOM 4159 O O . LYS A 1 507 ? -29.144 -3.741 40.578 1.00 37.62 507 LYS A O 1
ATOM 4164 N N . LYS A 1 508 ? -27.266 -2.520 40.773 1.00 34.91 508 LYS A N 1
ATOM 4165 C CA . LYS A 1 508 ? -27.831 -1.270 40.241 1.00 34.91 508 LYS A CA 1
ATOM 4166 C C . LYS A 1 508 ? -28.082 -1.326 38.726 1.00 34.91 508 LYS A C 1
ATOM 4168 O O . LYS A 1 508 ? -29.075 -0.775 38.263 1.00 34.91 508 LYS A O 1
ATOM 4173 N N . SER A 1 509 ? -27.247 -2.057 37.979 1.00 35.41 509 SER A N 1
ATOM 4174 C CA . SER A 1 509 ? -27.417 -2.260 36.530 1.00 35.41 509 SER A CA 1
ATOM 4175 C C . SER A 1 509 ? -28.633 -3.126 36.177 1.00 35.41 509 SER A C 1
ATOM 4177 O O . SER A 1 509 ? -29.216 -2.957 35.110 1.00 35.41 509 SER A O 1
ATOM 4179 N N . ILE A 1 510 ? -29.053 -4.010 37.088 1.00 34.59 510 ILE A N 1
ATOM 4180 C CA . ILE A 1 510 ? -30.192 -4.915 36.883 1.00 34.59 510 ILE A CA 1
ATOM 4181 C C . ILE A 1 510 ? -31.524 -4.192 37.149 1.00 34.59 510 ILE A C 1
ATOM 4183 O O . ILE A 1 510 ? -32.496 -4.420 36.435 1.00 34.59 510 ILE A O 1
ATOM 4187 N N . SER A 1 511 ? -31.579 -3.266 38.116 1.00 30.47 511 SER A N 1
ATOM 4188 C CA . SER A 1 511 ? -32.824 -2.557 38.459 1.00 30.47 511 SER A CA 1
ATOM 4189 C C . SER A 1 511 ? -33.278 -1.522 37.419 1.00 30.47 511 SER A C 1
ATOM 4191 O O . SER A 1 511 ? -34.479 -1.279 37.295 1.00 30.47 511 SER A O 1
ATOM 4193 N N . GLU A 1 512 ? -32.354 -0.934 36.651 1.00 35.50 512 GLU A N 1
ATOM 4194 C CA . GLU A 1 512 ? -32.671 0.090 35.637 1.00 35.50 512 GLU A CA 1
ATOM 4195 C C . GLU A 1 512 ? -33.217 -0.506 34.324 1.00 35.50 512 GLU A C 1
ATOM 4197 O O . GLU A 1 512 ? -33.905 0.185 33.576 1.00 35.50 512 GLU A O 1
ATOM 4202 N N . GLN A 1 513 ? -33.016 -1.807 34.073 1.00 35.28 513 GLN A N 1
ATOM 4203 C CA . GLN A 1 513 ? -33.583 -2.507 32.909 1.00 35.28 513 GLN A CA 1
ATOM 4204 C C . GLN A 1 513 ? -35.031 -2.990 33.118 1.00 35.28 513 GLN A C 1
ATOM 4206 O O . GLN A 1 513 ? -35.715 -3.321 32.152 1.00 35.28 513 GLN A O 1
ATOM 4211 N N . THR A 1 514 ? -35.534 -2.993 34.356 1.00 31.42 514 THR A N 1
ATOM 4212 C CA . THR A 1 514 ? -36.870 -3.518 34.700 1.00 31.42 514 THR A CA 1
ATOM 4213 C C . THR A 1 514 ? -38.022 -2.505 34.635 1.00 31.42 514 THR A C 1
ATOM 4215 O O . THR A 1 514 ? -39.170 -2.912 34.782 1.00 31.42 514 THR A O 1
ATOM 4218 N N . LEU A 1 515 ? -37.775 -1.212 34.376 1.00 27.75 515 LEU A N 1
ATOM 4219 C CA . LEU A 1 515 ? -38.838 -0.186 34.330 1.00 27.75 515 LEU A CA 1
ATOM 4220 C C . LEU A 1 515 ? -39.402 0.131 32.931 1.00 27.75 515 LEU A C 1
ATOM 4222 O O . LEU A 1 515 ? -40.308 0.952 32.822 1.00 27.75 515 LEU A O 1
ATOM 4226 N N . SER A 1 516 ? -38.921 -0.511 31.861 1.00 30.33 516 SER A N 1
ATOM 4227 C CA . SER A 1 516 ? -39.403 -0.272 30.486 1.00 30.33 516 SER A CA 1
ATOM 4228 C C . SER A 1 516 ? -40.274 -1.393 29.906 1.00 30.33 516 SER A C 1
ATOM 4230 O O . SER A 1 516 ? -40.683 -1.315 28.749 1.00 30.33 516 SER A O 1
ATOM 4232 N N . LYS A 1 517 ? -40.613 -2.419 30.698 1.00 30.67 517 LYS A N 1
ATOM 4233 C CA . LYS A 1 517 ? -41.523 -3.500 30.291 1.00 30.67 517 LYS A CA 1
ATOM 4234 C C . LYS A 1 517 ? -42.688 -3.641 31.268 1.00 30.67 517 LYS A C 1
ATOM 4236 O O . LYS A 1 517 ? -42.770 -4.590 32.036 1.00 30.67 517 LYS A O 1
ATOM 4241 N N . SER A 1 518 ? -43.618 -2.698 31.201 1.00 30.59 518 SER A N 1
ATOM 4242 C CA . SER A 1 518 ? -44.978 -2.909 31.695 1.00 30.59 518 SER A CA 1
ATOM 4243 C C . SER A 1 518 ? -45.953 -2.133 30.819 1.00 30.59 518 SER A C 1
ATOM 4245 O O . SER A 1 518 ? -46.223 -0.966 31.086 1.00 30.59 518 SER A O 1
ATOM 4247 N N . ASN A 1 519 ? -46.419 -2.774 29.745 1.00 25.53 519 ASN A N 1
ATOM 4248 C CA . ASN A 1 519 ? -47.809 -2.705 29.295 1.00 25.53 519 ASN A CA 1
ATOM 4249 C C . ASN A 1 519 ? -48.106 -3.807 28.260 1.00 25.53 519 ASN A C 1
ATOM 4251 O O . ASN A 1 519 ? -47.365 -3.964 27.296 1.00 25.53 519 ASN A O 1
ATOM 4255 N N . GLU A 1 520 ? -49.224 -4.501 28.524 1.00 26.64 520 GLU A N 1
ATOM 4256 C CA . GLU A 1 520 ? -50.024 -5.412 27.672 1.00 26.64 520 GLU A CA 1
ATOM 4257 C C . GLU A 1 520 ? -49.517 -6.874 27.543 1.00 26.64 520 GLU A C 1
ATOM 4259 O O . GLU A 1 520 ? -48.554 -7.155 26.843 1.00 26.64 520 GLU A O 1
ATOM 4264 N N . ILE A 1 521 ? -49.950 -7.806 28.424 1.00 27.61 521 ILE A N 1
ATOM 4265 C CA . ILE A 1 521 ? -51.210 -8.622 28.474 1.00 27.61 521 ILE A CA 1
ATOM 4266 C C . ILE A 1 521 ? -51.175 -9.784 27.443 1.00 27.61 521 ILE A C 1
ATOM 4268 O O . ILE A 1 521 ? -51.341 -9.549 26.256 1.00 27.61 521 ILE A O 1
ATOM 4272 N N . GLN A 1 522 ? -50.722 -10.994 27.843 1.00 25.36 522 GLN A N 1
ATOM 4273 C CA . GLN A 1 522 ? -51.496 -12.219 28.225 1.00 25.36 522 GLN A CA 1
ATOM 4274 C C . GLN A 1 522 ? -52.280 -12.860 27.050 1.00 25.36 522 GLN A C 1
ATOM 4276 O O . GLN A 1 522 ? -53.114 -12.185 26.471 1.00 25.36 522 GLN A O 1
ATOM 4281 N N . THR A 1 523 ? -52.189 -14.138 26.638 1.00 23.92 523 THR A N 1
ATOM 4282 C CA . THR A 1 523 ? -51.740 -15.466 27.156 1.00 23.92 523 THR A CA 1
ATOM 4283 C C . THR A 1 523 ? -51.744 -16.471 25.951 1.00 23.92 523 THR A C 1
ATOM 4285 O O . THR A 1 523 ? -52.079 -16.039 24.851 1.00 23.92 523 THR A O 1
ATOM 4288 N N . PRO A 1 524 ? -51.574 -17.806 26.104 1.00 35.84 524 PRO A N 1
ATOM 4289 C CA . PRO A 1 524 ? -50.360 -18.575 26.416 1.00 35.84 524 PRO A CA 1
ATOM 4290 C C . PRO A 1 524 ? -50.033 -19.628 25.315 1.00 35.84 524 PRO A C 1
ATOM 4292 O O . PRO A 1 524 ? -50.904 -19.942 24.518 1.00 35.84 524 PRO A O 1
ATOM 4295 N N . VAL A 1 525 ? -48.826 -20.212 25.293 1.00 23.08 525 VAL A N 1
ATOM 4296 C CA . VAL A 1 525 ? -48.545 -21.668 25.145 1.00 23.08 525 VAL A CA 1
ATOM 4297 C C . VAL A 1 525 ? -47.020 -21.894 25.169 1.00 23.08 525 VAL A C 1
ATOM 4299 O O . VAL A 1 525 ? -46.282 -21.243 24.443 1.00 23.08 525 VAL A O 1
ATOM 4302 N N . ASN A 1 526 ? -46.641 -22.806 26.069 1.00 25.58 526 ASN A N 1
ATOM 4303 C CA . ASN A 1 526 ? -45.422 -23.593 26.294 1.00 25.58 526 ASN A CA 1
ATOM 4304 C C . ASN A 1 526 ? -44.084 -23.271 25.609 1.00 25.58 526 ASN A C 1
ATOM 4306 O O . ASN A 1 526 ? -43.954 -23.216 24.391 1.00 25.58 526 ASN A O 1
ATOM 4310 N N . GLU A 1 527 ? -43.087 -23.233 26.492 1.00 31.92 527 GLU A N 1
ATOM 4311 C CA . GLU A 1 527 ? -41.649 -23.360 26.289 1.00 31.92 527 GLU A CA 1
ATOM 4312 C C . GLU A 1 527 ? -41.294 -24.734 25.696 1.00 31.92 527 GLU A C 1
ATOM 4314 O O . GLU A 1 527 ? -41.619 -25.758 26.292 1.00 31.92 527 GLU A O 1
ATOM 4319 N N . ASP A 1 528 ? -40.678 -24.734 24.514 1.00 30.67 528 ASP A N 1
ATOM 4320 C CA . ASP A 1 528 ? -39.462 -25.478 24.151 1.00 30.67 528 ASP A CA 1
ATOM 4321 C C . ASP A 1 528 ? -39.096 -25.135 22.686 1.00 30.67 528 ASP A C 1
ATOM 4323 O O . ASP A 1 528 ? -39.975 -24.874 21.872 1.00 30.67 528 ASP A O 1
ATOM 4327 N N . GLU A 1 529 ? -37.793 -25.129 22.379 1.00 26.55 529 GLU A N 1
ATOM 4328 C CA . GLU A 1 529 ? -37.144 -24.934 21.059 1.00 26.55 529 GLU A CA 1
ATOM 4329 C C . GLU A 1 529 ? -36.864 -23.492 20.572 1.00 26.55 529 GLU A C 1
ATOM 4331 O O . GLU A 1 529 ? -37.617 -22.866 19.833 1.00 26.55 529 GLU A O 1
ATOM 4336 N N . LEU A 1 530 ? -35.661 -23.000 20.900 1.00 29.22 530 LEU A N 1
ATOM 4337 C CA . LEU A 1 530 ? -34.989 -21.884 20.222 1.00 29.22 530 LEU A CA 1
ATOM 4338 C C . LEU A 1 530 ? -33.539 -22.286 19.905 1.00 29.22 530 LEU A C 1
ATOM 4340 O O . LEU A 1 530 ? -32.620 -21.986 20.665 1.00 29.22 530 LEU A O 1
ATOM 4344 N N . ALA A 1 531 ? -33.349 -22.993 18.785 1.00 31.44 531 ALA A N 1
ATOM 4345 C CA . ALA A 1 531 ? -32.052 -23.202 18.132 1.00 31.44 531 ALA A CA 1
ATOM 4346 C C . ALA A 1 531 ? -32.197 -23.666 16.664 1.00 31.44 531 ALA A C 1
ATOM 4348 O O . ALA A 1 531 ? -31.610 -24.665 16.269 1.00 31.44 531 ALA A O 1
ATOM 4349 N N . SER A 1 532 ? -32.951 -22.953 15.827 1.00 29.78 532 SER A N 1
ATOM 4350 C CA . SER A 1 532 ? -32.881 -23.110 14.365 1.00 29.78 532 SER A CA 1
ATOM 4351 C C . SER A 1 532 ? -33.602 -21.946 13.699 1.00 29.78 532 SER A C 1
ATOM 4353 O O . SER A 1 532 ? -34.814 -21.878 13.794 1.00 29.78 532 SER A O 1
ATOM 4355 N N . ASP A 1 533 ? -32.870 -21.020 13.078 1.00 27.95 533 ASP A N 1
ATOM 4356 C CA . ASP A 1 533 ? -33.441 -20.128 12.045 1.00 27.95 533 ASP A CA 1
ATOM 4357 C C . ASP A 1 533 ? -32.377 -19.396 11.199 1.00 27.95 533 ASP A C 1
ATOM 4359 O O . ASP A 1 533 ? -32.668 -18.468 10.448 1.00 27.95 533 ASP A O 1
ATOM 4363 N N . PHE A 1 534 ? -31.106 -19.814 11.266 1.00 28.66 534 PHE A N 1
ATOM 4364 C CA . PHE A 1 534 ? -30.031 -19.196 10.475 1.00 28.66 534 PHE A CA 1
ATOM 4365 C C . PHE A 1 534 ? -29.659 -19.984 9.205 1.00 28.66 534 PHE A C 1
ATOM 4367 O O . PHE A 1 534 ? -28.853 -19.498 8.414 1.00 28.66 534 PHE A O 1
ATOM 4374 N N . LEU A 1 535 ? -30.238 -21.175 8.992 1.00 31.31 535 LEU A N 1
ATOM 4375 C CA . LEU A 1 535 ? -29.817 -22.120 7.945 1.00 31.31 535 LEU A CA 1
ATOM 4376 C C . LEU A 1 535 ? -30.753 -22.236 6.725 1.00 31.31 535 LEU A C 1
ATOM 4378 O O . LEU A 1 535 ? -30.325 -22.794 5.722 1.00 31.31 535 LEU A O 1
ATOM 4382 N N . GLU A 1 536 ? -31.965 -21.669 6.722 1.00 32.50 536 GLU A N 1
ATOM 4383 C CA . GLU A 1 536 ? -32.908 -21.874 5.597 1.00 32.50 536 GLU A CA 1
ATOM 4384 C C . GLU A 1 536 ? -32.857 -20.822 4.470 1.00 32.50 536 GLU A C 1
ATOM 4386 O O . GLU A 1 536 ? -33.429 -21.036 3.402 1.00 32.50 536 GLU A O 1
ATOM 4391 N N . HIS A 1 537 ? -32.137 -19.705 4.627 1.00 31.25 537 HIS A N 1
ATOM 4392 C CA . HIS A 1 537 ? -32.104 -18.643 3.602 1.00 31.25 537 HIS A CA 1
ATOM 4393 C C . HIS A 1 537 ? -30.816 -18.546 2.774 1.00 31.25 537 HIS A C 1
ATOM 4395 O O . HIS A 1 537 ? -30.680 -17.635 1.957 1.00 31.25 537 HIS A O 1
ATOM 4401 N N . ILE A 1 538 ? -29.901 -19.511 2.902 1.00 31.77 538 ILE A N 1
ATOM 4402 C CA . ILE A 1 538 ? -28.813 -19.707 1.934 1.00 31.77 538 ILE A CA 1
ATOM 4403 C C . ILE A 1 538 ? -29.189 -20.906 1.059 1.00 31.77 538 ILE A C 1
ATOM 4405 O O . ILE A 1 538 ? -28.624 -21.988 1.175 1.00 31.77 538 ILE A O 1
ATOM 4409 N N . THR A 1 539 ? -30.182 -20.732 0.183 1.00 26.20 539 THR A N 1
ATOM 4410 C CA . THR A 1 539 ? -30.442 -21.699 -0.890 1.00 26.20 539 THR A CA 1
ATOM 4411 C C . THR A 1 539 ? -29.293 -21.620 -1.891 1.00 26.20 539 THR A C 1
ATOM 4413 O O . THR A 1 539 ? -29.290 -20.788 -2.801 1.00 26.20 539 THR A O 1
ATOM 4416 N N . LEU A 1 540 ? -28.287 -22.464 -1.669 1.00 30.12 540 LEU A N 1
ATOM 4417 C CA . LEU A 1 540 ? -27.280 -22.842 -2.648 1.00 30.12 540 LEU A CA 1
ATOM 4418 C C . LEU A 1 540 ? -28.008 -23.528 -3.808 1.00 30.12 540 LEU A C 1
ATOM 4420 O O . LEU A 1 540 ? -28.683 -24.533 -3.613 1.00 30.12 540 LEU A O 1
ATOM 4424 N N . THR A 1 541 ? -27.910 -22.966 -5.010 1.00 27.17 541 THR A N 1
ATOM 4425 C CA . THR A 1 541 ? -28.302 -23.681 -6.226 1.00 27.17 541 THR A CA 1
ATOM 4426 C C . THR A 1 541 ? -27.331 -24.841 -6.439 1.00 27.17 541 THR A C 1
ATOM 4428 O O . THR A 1 541 ? -26.123 -24.607 -6.492 1.00 27.17 541 THR A O 1
ATOM 4431 N N . ASP A 1 542 ? -27.900 -26.043 -6.514 1.00 27.83 542 ASP A N 1
ATOM 4432 C CA . ASP A 1 542 ? -27.317 -27.375 -6.716 1.00 27.83 542 ASP A CA 1
ATOM 4433 C C . ASP A 1 542 ? -25.956 -27.439 -7.437 1.00 27.83 542 ASP A C 1
ATOM 4435 O O . ASP A 1 542 ? -25.818 -26.990 -8.573 1.00 27.83 542 ASP A O 1
ATOM 4439 N N . ASP A 1 543 ? -24.952 -28.037 -6.781 1.00 26.59 543 ASP A N 1
ATOM 4440 C CA . ASP A 1 543 ? -24.474 -29.387 -7.133 1.00 26.59 543 ASP A CA 1
ATOM 4441 C C . ASP A 1 543 ? -23.372 -29.877 -6.159 1.00 26.59 543 ASP A C 1
ATOM 4443 O O . ASP A 1 543 ? -22.226 -29.432 -6.161 1.00 26.59 543 ASP A O 1
ATOM 4447 N N . THR A 1 544 ? -23.751 -30.869 -5.345 1.00 28.73 544 THR A N 1
ATOM 4448 C CA . THR A 1 544 ? -22.928 -31.910 -4.690 1.00 28.73 544 THR A CA 1
ATOM 4449 C C . THR A 1 544 ? -21.695 -31.521 -3.854 1.00 28.73 544 THR A C 1
ATOM 4451 O O . THR A 1 544 ? -20.584 -31.513 -4.370 1.00 28.73 544 THR A O 1
ATOM 4454 N N . VAL A 1 545 ? -21.851 -31.473 -2.521 1.00 26.28 545 VAL A N 1
ATOM 4455 C CA . VAL A 1 545 ? -21.008 -32.248 -1.577 1.00 26.28 545 VAL A CA 1
ATOM 4456 C C . VAL A 1 545 ? -21.873 -32.677 -0.384 1.00 26.28 545 VAL A C 1
ATOM 4458 O O . VAL A 1 545 ? -22.468 -31.851 0.301 1.00 26.28 545 VAL A O 1
ATOM 4461 N N . LEU A 1 546 ? -21.956 -33.989 -0.159 1.00 25.33 546 LEU A N 1
ATOM 4462 C CA . LEU A 1 546 ? -22.651 -34.621 0.963 1.00 25.33 546 LEU A CA 1
ATOM 4463 C C . LEU A 1 546 ? -22.001 -34.234 2.300 1.00 25.33 546 LEU A C 1
ATOM 4465 O O . LEU A 1 546 ? -20.834 -34.549 2.538 1.00 25.33 546 LEU A O 1
ATOM 4469 N N . TYR A 1 547 ? -22.785 -33.610 3.177 1.00 24.77 547 TYR A N 1
ATOM 4470 C CA . TYR A 1 547 ? -22.481 -33.452 4.597 1.00 24.77 547 TYR A CA 1
ATOM 4471 C C . TYR A 1 547 ? -22.584 -34.805 5.316 1.00 24.77 547 TYR A C 1
ATOM 4473 O O . TYR A 1 547 ? -23.552 -35.545 5.139 1.00 24.77 547 TYR A O 1
ATOM 4481 N N . LYS A 1 548 ? -21.598 -35.106 6.165 1.00 25.91 548 LYS A N 1
ATOM 4482 C CA . LYS A 1 548 ? -21.767 -35.995 7.317 1.00 25.91 548 LYS A CA 1
ATOM 4483 C C . LYS A 1 548 ? -21.768 -35.119 8.563 1.00 25.91 548 LYS A C 1
ATOM 4485 O O . LYS A 1 548 ? -20.784 -34.436 8.830 1.00 25.91 548 LYS A O 1
ATOM 4490 N N . GLU A 1 549 ? -22.879 -35.129 9.282 1.00 31.36 549 GLU A N 1
ATOM 4491 C CA . GLU A 1 549 ? -23.001 -34.548 10.614 1.00 31.36 549 GLU A CA 1
ATOM 4492 C C . GLU A 1 549 ? -22.362 -35.491 11.638 1.00 31.36 549 GLU A C 1
ATOM 4494 O O . GLU A 1 549 ? -22.907 -36.559 11.897 1.00 31.36 549 GLU A O 1
ATOM 4499 N N . GLU A 1 550 ? -21.243 -35.096 12.250 1.00 28.53 550 GLU A N 1
ATOM 4500 C CA . GLU A 1 550 ? -20.807 -35.639 13.543 1.00 28.53 550 GLU A CA 1
ATOM 4501 C C . GLU A 1 550 ? -20.302 -34.487 14.444 1.00 28.53 550 GLU A C 1
ATOM 4503 O O . GLU A 1 550 ? -19.275 -33.864 14.203 1.00 28.53 550 GLU A O 1
ATOM 4508 N N . THR A 1 551 ? -21.115 -34.165 15.458 1.00 31.53 551 THR A N 1
ATOM 4509 C CA . THR A 1 551 ? -20.780 -33.665 16.812 1.00 31.53 551 THR A CA 1
ATOM 4510 C C . THR A 1 551 ? -19.585 -32.707 17.013 1.00 31.53 551 THR A C 1
ATOM 4512 O O . THR A 1 551 ? -18.499 -33.110 17.417 1.00 31.53 551 THR A O 1
ATOM 4515 N N . VAL A 1 552 ? -19.852 -31.396 16.945 1.00 33.78 552 VAL A N 1
ATOM 4516 C CA . VAL A 1 552 ? -18.902 -30.288 17.231 1.00 33.78 552 VAL A CA 1
ATOM 4517 C C . VAL A 1 552 ? -18.668 -30.030 18.741 1.00 33.78 552 VAL A C 1
ATOM 4519 O O . VAL A 1 552 ? -17.824 -29.224 19.121 1.00 33.78 552 VAL A O 1
ATOM 4522 N N . GLY A 1 553 ? -19.356 -30.739 19.641 1.00 34.31 553 GLY A N 1
ATOM 4523 C CA . GLY A 1 553 ? -19.281 -30.485 21.090 1.00 34.31 553 GLY A CA 1
ATOM 4524 C C . GLY A 1 553 ? -18.124 -31.152 21.850 1.00 34.31 553 GLY A C 1
ATOM 4525 O O . GLY A 1 553 ? -17.843 -30.747 22.971 1.00 34.31 553 GLY A O 1
ATOM 4526 N N . GLN A 1 554 ? -17.457 -32.168 21.287 1.00 31.39 554 GLN A N 1
ATOM 4527 C CA . GLN A 1 554 ? -16.454 -32.975 22.016 1.00 31.39 554 GLN A CA 1
ATOM 4528 C C . GLN A 1 554 ? -15.062 -33.014 21.357 1.00 31.39 554 GLN A C 1
ATOM 4530 O O . GLN A 1 554 ? -14.102 -33.497 21.959 1.00 31.39 554 GLN A O 1
ATOM 4535 N N . GLU A 1 555 ? -14.903 -32.465 20.149 1.00 31.73 555 GLU A N 1
ATOM 4536 C CA . GLU A 1 555 ? -13.609 -32.459 19.450 1.00 31.73 555 GLU A CA 1
ATOM 4537 C C . GLU A 1 555 ? -12.726 -31.245 19.777 1.00 31.73 555 GLU A C 1
ATOM 4539 O O . GLU A 1 555 ? -11.502 -31.340 19.660 1.00 31.73 555 GLU A O 1
ATOM 4544 N N . GLN A 1 556 ? -13.296 -30.138 20.274 1.00 38.03 556 GLN A N 1
ATOM 4545 C CA . GLN A 1 556 ? -12.517 -28.947 20.647 1.00 38.03 556 GLN A CA 1
ATOM 4546 C C . GLN A 1 556 ? -11.603 -29.184 21.868 1.00 38.03 556 GLN A C 1
ATOM 4548 O O . GLN A 1 556 ? -10.491 -28.656 21.905 1.00 38.03 556 GLN A O 1
ATOM 4553 N N . GLU A 1 557 ? -11.993 -30.046 22.815 1.00 34.22 557 GLU A N 1
ATOM 4554 C CA . GLU A 1 557 ? -11.133 -30.443 23.948 1.00 34.22 557 GLU A CA 1
ATOM 4555 C C . GLU A 1 557 ? -10.139 -31.561 23.587 1.00 34.22 557 GLU A C 1
ATOM 4557 O O . GLU A 1 557 ? -9.018 -31.603 24.105 1.00 34.22 557 GLU A O 1
ATOM 4562 N N . ASN A 1 558 ? -10.489 -32.445 22.648 1.00 33.19 558 ASN A N 1
ATOM 4563 C CA . ASN A 1 558 ? -9.591 -33.520 22.219 1.00 33.19 558 ASN A CA 1
ATOM 4564 C C . ASN A 1 558 ? -8.480 -33.026 21.275 1.00 33.19 558 ASN A C 1
ATOM 4566 O O . ASN A 1 558 ? -7.348 -33.510 21.362 1.00 33.19 558 ASN A O 1
ATOM 4570 N N . GLN A 1 559 ? -8.72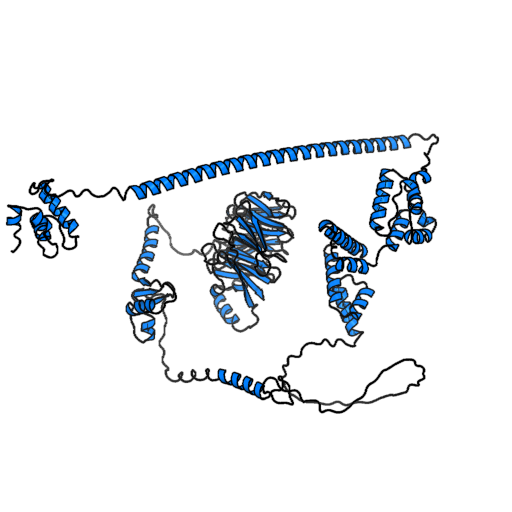8 -32.005 20.446 1.00 37.84 559 GLN A N 1
ATOM 4571 C CA . GLN A 1 559 ? -7.687 -31.403 19.598 1.00 37.84 559 GLN A CA 1
ATOM 4572 C C . GLN A 1 559 ? -6.711 -30.499 20.373 1.00 37.84 559 GLN A C 1
ATOM 4574 O O . GLN A 1 559 ? -5.534 -30.422 20.008 1.00 37.84 559 GLN A O 1
ATOM 4579 N N . GLN A 1 560 ? -7.131 -29.892 21.492 1.00 40.56 560 GLN A N 1
ATOM 4580 C CA . GLN A 1 560 ? -6.202 -29.208 22.407 1.00 40.56 560 GLN A CA 1
ATOM 4581 C C . GLN A 1 560 ? -5.237 -30.188 23.100 1.00 40.56 560 GLN A C 1
ATOM 4583 O O . GLN A 1 560 ? -4.086 -29.835 23.363 1.00 40.56 560 GLN A O 1
ATOM 4588 N N . ASN A 1 561 ? -5.654 -31.439 23.324 1.00 34.28 561 ASN A N 1
ATOM 4589 C CA . ASN A 1 561 ? -4.818 -32.464 23.957 1.00 34.28 561 ASN A CA 1
ATOM 4590 C C . ASN A 1 561 ? -3.922 -33.246 22.975 1.00 34.28 561 ASN A C 1
ATOM 4592 O O . ASN A 1 561 ? -2.840 -33.691 23.364 1.00 34.28 561 ASN A O 1
ATOM 4596 N N . LEU A 1 562 ? -4.295 -33.357 21.695 1.00 34.09 562 LEU A N 1
ATOM 4597 C CA . LEU A 1 562 ? -3.470 -34.003 20.659 1.00 34.09 562 LEU A CA 1
ATOM 4598 C C . LEU A 1 562 ? -2.289 -33.134 20.177 1.00 34.09 562 LEU A C 1
ATOM 4600 O O . LEU A 1 562 ? -1.276 -33.670 19.725 1.00 34.09 562 LEU A O 1
ATOM 4604 N N . ASN A 1 563 ? -2.355 -31.809 20.352 1.00 33.50 563 ASN A N 1
ATOM 4605 C CA . ASN A 1 563 ? -1.289 -30.878 19.953 1.00 33.50 563 ASN A CA 1
ATOM 4606 C C . ASN A 1 563 ? -0.114 -30.762 20.944 1.00 33.50 563 ASN A C 1
ATOM 4608 O O . ASN A 1 563 ? 0.855 -30.062 20.658 1.00 33.50 563 ASN A O 1
ATOM 4612 N N . ARG A 1 564 ? -0.125 -31.476 22.079 1.00 37.44 564 ARG A N 1
ATOM 4613 C CA . ARG A 1 564 ? 1.012 -31.469 23.025 1.00 37.44 564 ARG A CA 1
ATOM 4614 C C . ARG A 1 564 ? 2.231 -32.281 22.571 1.00 37.44 564 ARG A C 1
ATOM 4616 O O . ARG A 1 564 ? 3.291 -32.133 23.171 1.00 37.44 564 ARG A O 1
ATOM 4623 N N . ASN A 1 565 ? 2.119 -33.095 21.517 1.00 34.38 565 ASN A N 1
ATOM 4624 C CA . ASN A 1 565 ? 3.150 -34.079 21.158 1.00 34.38 565 ASN A CA 1
ATOM 4625 C C . ASN A 1 565 ? 3.761 -33.929 19.750 1.00 34.38 565 ASN A C 1
ATOM 4627 O O . ASN A 1 565 ? 4.366 -34.881 19.260 1.00 34.38 565 ASN A O 1
ATOM 4631 N N . ASN A 1 566 ? 3.674 -32.760 19.097 1.00 33.22 566 ASN A N 1
ATOM 4632 C CA . ASN A 1 566 ? 4.303 -32.558 17.782 1.00 33.22 566 ASN A CA 1
ATOM 4633 C C . ASN A 1 566 ? 5.081 -31.220 17.696 1.00 33.22 566 ASN A C 1
ATOM 4635 O O . ASN A 1 566 ? 4.470 -30.161 17.570 1.00 33.22 566 ASN A O 1
ATOM 4639 N N . PRO A 1 567 ? 6.430 -31.214 17.746 1.00 34.97 567 PRO A N 1
ATOM 4640 C CA . PRO A 1 567 ? 7.231 -29.999 17.934 1.00 34.97 567 PRO A CA 1
ATOM 4641 C C . PRO A 1 567 ? 7.550 -29.254 16.620 1.00 34.97 567 PRO A C 1
ATOM 4643 O O . PRO A 1 567 ? 8.653 -28.744 16.444 1.00 34.97 567 PRO A O 1
ATOM 4646 N N . LYS A 1 568 ? 6.607 -29.198 15.671 1.00 38.41 568 LYS A N 1
ATOM 4647 C CA . LYS A 1 568 ? 6.738 -28.410 14.427 1.00 38.41 568 LYS A CA 1
ATOM 4648 C C . LYS A 1 568 ? 5.542 -27.475 14.201 1.00 38.41 568 LYS A C 1
ATOM 4650 O O . LYS A 1 568 ? 5.050 -27.342 13.083 1.00 38.41 568 LYS A O 1
ATOM 4655 N N . GLN A 1 569 ? 5.058 -26.838 15.266 1.00 49.38 569 GLN A N 1
ATOM 4656 C CA . GLN A 1 569 ? 4.180 -25.673 15.140 1.00 49.38 569 GLN A CA 1
ATOM 4657 C C . GLN A 1 569 ? 5.003 -24.489 14.618 1.00 49.38 569 GLN A C 1
ATOM 4659 O O . GLN A 1 569 ? 6.072 -24.199 15.150 1.00 49.38 569 GLN A O 1
ATOM 4664 N N . HIS A 1 570 ? 4.508 -23.843 13.563 1.00 53.03 570 HIS A N 1
ATOM 4665 C CA . HIS A 1 570 ? 5.049 -22.593 13.029 1.00 53.03 570 HIS A CA 1
ATOM 4666 C C . HIS A 1 570 ? 5.132 -21.570 14.170 1.00 53.03 570 HIS A C 1
ATOM 4668 O O . HIS A 1 570 ? 4.117 -21.255 14.798 1.00 53.03 570 HIS A O 1
ATOM 4674 N N . GLN A 1 571 ? 6.347 -21.147 14.515 1.00 70.31 571 GLN A N 1
ATOM 4675 C CA . GLN A 1 571 ? 6.624 -20.387 15.731 1.00 70.31 571 GLN A CA 1
ATOM 4676 C C . GLN A 1 571 ? 6.431 -18.900 15.439 1.00 70.31 571 GLN A C 1
ATOM 4678 O O . GLN A 1 571 ? 7.165 -18.324 14.639 1.00 70.31 571 GLN A O 1
ATOM 4683 N N . ILE A 1 572 ? 5.466 -18.251 16.091 1.00 83.38 572 ILE A N 1
ATOM 4684 C CA . ILE A 1 572 ? 5.367 -16.793 16.031 1.00 83.38 572 ILE A CA 1
ATOM 4685 C C . ILE A 1 572 ? 6.368 -16.167 16.999 1.00 83.38 572 ILE A C 1
ATOM 4687 O O . ILE A 1 572 ? 6.502 -16.601 18.142 1.00 83.38 572 ILE A O 1
ATOM 4691 N N . THR A 1 573 ? 7.111 -15.163 16.539 1.00 88.06 573 THR A N 1
ATOM 4692 C CA . THR A 1 573 ? 8.111 -14.480 17.368 1.00 88.06 573 THR A CA 1
ATOM 4693 C C . THR A 1 573 ? 7.961 -12.976 17.239 1.00 88.06 573 THR A C 1
ATOM 4695 O O . THR A 1 573 ? 8.048 -12.432 16.137 1.00 88.06 573 THR A O 1
ATOM 4698 N N . LYS A 1 574 ? 7.787 -12.291 18.372 1.00 90.12 574 LYS A N 1
ATOM 4699 C CA . LYS A 1 574 ? 7.828 -10.829 18.427 1.00 90.12 574 LYS A CA 1
ATOM 4700 C C . LYS A 1 574 ? 9.237 -10.343 18.083 1.00 90.12 574 LYS A C 1
ATOM 4702 O O . LYS A 1 574 ? 10.203 -10.741 18.732 1.00 90.12 574 LYS A O 1
ATOM 4707 N N . ARG A 1 575 ? 9.361 -9.512 17.050 1.00 90.00 575 ARG A N 1
ATOM 4708 C CA . ARG A 1 575 ? 10.644 -8.988 16.561 1.00 90.00 575 ARG A CA 1
ATOM 4709 C C . ARG A 1 575 ? 11.039 -7.726 17.306 1.00 90.00 575 ARG A C 1
ATOM 4711 O O . ARG A 1 575 ? 12.076 -7.695 17.960 1.00 90.00 575 ARG A O 1
ATOM 4718 N N . PHE A 1 576 ? 10.225 -6.689 17.169 1.00 92.12 576 PHE A N 1
ATOM 4719 C CA . PHE A 1 576 ? 10.446 -5.390 17.781 1.00 92.12 576 PHE A CA 1
ATOM 4720 C C . PHE A 1 576 ? 9.138 -4.607 17.837 1.00 92.12 576 PHE A C 1
ATOM 4722 O O . PHE A 1 576 ? 8.133 -4.975 17.226 1.00 92.12 576 PHE A O 1
ATOM 4729 N N . ASP A 1 577 ? 9.200 -3.509 18.575 1.00 93.62 577 ASP A N 1
ATOM 4730 C CA . ASP A 1 577 ? 8.148 -2.521 18.684 1.00 93.62 577 ASP A CA 1
ATOM 4731 C C . ASP A 1 577 ? 8.713 -1.152 18.322 1.00 93.62 577 ASP A C 1
ATOM 4733 O O . ASP A 1 577 ? 9.867 -0.858 18.642 1.00 93.62 577 ASP A O 1
ATOM 4737 N N . PHE A 1 578 ? 7.891 -0.287 17.737 1.00 94.38 578 PHE A N 1
ATOM 4738 C CA . PHE A 1 578 ? 8.247 1.117 17.553 1.00 94.38 578 PHE A CA 1
ATOM 4739 C C . PHE A 1 578 ? 7.060 2.035 17.845 1.00 94.38 578 PHE A C 1
ATOM 4741 O O . PHE A 1 578 ? 5.896 1.646 17.723 1.00 94.38 578 PHE A O 1
ATOM 4748 N N . ARG A 1 579 ? 7.364 3.263 18.280 1.00 94.00 579 ARG A N 1
ATOM 4749 C CA . ARG A 1 579 ? 6.355 4.295 18.543 1.00 94.00 579 ARG A CA 1
ATOM 4750 C C . ARG A 1 579 ? 6.143 5.168 17.316 1.00 94.00 579 ARG A C 1
ATOM 4752 O O . ARG A 1 579 ? 7.088 5.606 16.666 1.00 94.00 579 ARG A O 1
ATOM 4759 N N . VAL A 1 580 ? 4.886 5.465 17.037 1.00 94.00 580 VAL A N 1
ATOM 4760 C CA . VAL A 1 580 ? 4.421 6.318 15.941 1.00 94.00 580 VAL A CA 1
ATOM 4761 C C . VAL A 1 580 ? 4.374 7.786 16.375 1.00 94.00 580 VAL A C 1
ATOM 4763 O O . VAL A 1 580 ? 4.464 8.679 15.530 1.00 94.00 580 VAL A O 1
ATOM 4766 N N . SER A 1 581 ? 4.287 8.044 17.684 1.00 92.69 581 SER A N 1
ATOM 4767 C CA . SER A 1 581 ? 4.325 9.386 18.266 1.00 92.69 581 SER A CA 1
ATOM 4768 C C . SER A 1 581 ? 5.627 10.127 17.957 1.00 92.69 581 SER A C 1
ATOM 4770 O O . SER A 1 581 ? 6.726 9.566 17.972 1.00 92.69 581 SER A O 1
ATOM 4772 N N . ARG A 1 582 ? 5.489 11.412 17.629 1.00 92.06 582 ARG A N 1
ATOM 4773 C CA . ARG A 1 582 ? 6.566 12.330 17.261 1.00 92.06 582 ARG A CA 1
ATOM 4774 C C . ARG A 1 582 ? 6.432 13.629 18.061 1.00 92.06 582 ARG A C 1
ATOM 4776 O O . ARG A 1 582 ? 5.317 14.045 18.358 1.00 92.06 582 ARG A O 1
ATOM 4783 N N . PRO A 1 583 ? 7.546 14.320 18.371 1.00 85.69 583 PRO A N 1
ATOM 4784 C CA . PRO A 1 583 ? 7.510 15.558 19.158 1.00 85.69 583 PRO A CA 1
ATOM 4785 C C . PRO A 1 583 ? 6.641 16.677 18.565 1.00 85.69 583 PRO A C 1
ATOM 4787 O O . PRO A 1 583 ? 6.191 17.549 19.298 1.00 85.69 583 PRO A O 1
ATOM 4790 N N . ASN A 1 584 ? 6.421 16.653 17.248 1.00 83.31 584 ASN A N 1
ATOM 4791 C CA . ASN A 1 584 ? 5.640 17.660 16.530 1.00 83.31 584 ASN A CA 1
ATOM 4792 C C . ASN A 1 584 ? 4.143 17.311 16.433 1.00 83.31 584 ASN A C 1
ATOM 4794 O O . ASN A 1 584 ? 3.392 18.078 15.830 1.00 83.31 584 ASN A O 1
ATOM 4798 N N . ASP A 1 585 ? 3.706 16.172 16.980 1.00 87.06 585 ASP A N 1
ATOM 4799 C CA . ASP A 1 585 ? 2.294 15.792 16.969 1.00 87.06 585 ASP A CA 1
ATOM 4800 C C . ASP A 1 585 ? 1.492 16.722 17.886 1.00 87.06 585 ASP A C 1
ATOM 4802 O O . ASP A 1 585 ? 1.846 16.948 19.044 1.00 87.06 585 ASP A O 1
ATOM 4806 N N . GLN A 1 586 ? 0.393 17.269 17.367 1.00 84.31 586 GLN A N 1
ATOM 4807 C CA . GLN A 1 586 ? -0.449 18.213 18.109 1.00 84.31 586 GLN A CA 1
ATOM 4808 C C . GLN A 1 586 ? -1.446 17.499 19.025 1.00 84.31 586 GLN A C 1
ATOM 4810 O O . GLN A 1 586 ? -1.901 18.063 20.021 1.00 84.31 586 GLN A O 1
ATOM 4815 N N . LYS A 1 587 ? -1.805 16.262 18.677 1.00 88.12 587 LYS A N 1
ATOM 4816 C CA . LYS A 1 587 ? -2.755 15.423 19.401 1.00 88.12 587 LYS A CA 1
ATOM 4817 C C . LYS A 1 587 ? -2.166 14.053 19.707 1.00 88.12 587 LYS A C 1
ATOM 4819 O O . LYS A 1 587 ? -1.175 13.625 19.115 1.00 88.12 587 LYS A O 1
ATOM 4824 N N . LYS A 1 588 ? -2.846 13.334 20.604 1.00 87.44 588 LYS A N 1
ATOM 4825 C CA . LYS A 1 588 ? -2.577 11.921 20.881 1.00 87.44 588 LYS A CA 1
ATOM 4826 C C . LYS A 1 588 ? -2.664 11.120 19.578 1.00 87.44 588 LYS A C 1
ATOM 4828 O O . LYS A 1 588 ? -3.683 11.171 18.898 1.00 87.44 588 LYS A O 1
ATOM 4833 N N . VAL A 1 589 ? -1.604 10.381 19.263 1.00 90.12 589 VAL A N 1
ATOM 4834 C CA . VAL A 1 589 ? -1.568 9.505 18.090 1.00 90.12 589 VAL A CA 1
ATOM 4835 C C . VAL A 1 589 ? -2.541 8.350 18.278 1.00 90.12 589 VAL A C 1
ATOM 4837 O O . VAL A 1 589 ? -2.492 7.644 19.288 1.00 90.12 589 VAL A O 1
ATOM 4840 N N . ILE A 1 590 ? -3.404 8.164 17.282 1.00 88.62 590 ILE A N 1
ATOM 4841 C CA . ILE A 1 590 ? -4.270 6.996 17.152 1.00 88.62 590 ILE A CA 1
ATOM 4842 C C . ILE A 1 590 ? -3.982 6.390 15.789 1.00 88.62 590 ILE A C 1
ATOM 4844 O O . ILE A 1 590 ? -4.314 6.979 14.756 1.00 88.62 590 ILE A O 1
ATOM 4848 N N . VAL A 1 591 ? -3.350 5.221 15.804 1.00 90.75 591 VAL A N 1
ATOM 4849 C CA . VAL A 1 591 ? -3.120 4.459 14.583 1.00 90.75 591 VAL A CA 1
ATOM 4850 C C . VAL A 1 591 ? -4.437 3.842 14.138 1.00 90.75 591 VAL A C 1
ATOM 4852 O O . VAL A 1 591 ? -5.018 3.063 14.883 1.00 90.75 591 VAL A O 1
ATOM 4855 N N . MET A 1 592 ? -4.898 4.179 12.936 1.00 88.88 592 MET A N 1
ATOM 4856 C CA . MET A 1 592 ? -6.090 3.551 12.358 1.00 88.88 592 MET A CA 1
ATOM 4857 C C . MET A 1 592 ? -5.759 2.353 11.483 1.00 88.88 592 MET A C 1
ATOM 4859 O O . MET A 1 592 ? -6.462 1.349 11.543 1.00 88.88 592 MET A O 1
ATOM 4863 N N . ASP A 1 593 ? -4.681 2.453 10.713 1.00 90.88 593 ASP A N 1
ATOM 4864 C CA . ASP A 1 593 ? -4.271 1.408 9.789 1.00 90.88 593 ASP A CA 1
ATOM 4865 C C . ASP A 1 593 ? -2.754 1.426 9.569 1.00 90.88 593 ASP A C 1
ATOM 4867 O O . ASP A 1 593 ? -2.092 2.455 9.778 1.00 90.88 593 ASP A O 1
ATOM 4871 N N . VAL A 1 594 ? -2.207 0.279 9.174 1.00 92.38 594 VAL A N 1
ATOM 4872 C CA . VAL A 1 594 ? -0.786 0.071 8.902 1.00 92.38 594 VAL A CA 1
ATOM 4873 C C . VAL A 1 594 ? -0.610 -0.746 7.629 1.00 92.38 594 VAL A C 1
ATOM 4875 O O . VAL A 1 594 ? -1.280 -1.747 7.416 1.00 92.38 594 VAL A O 1
ATOM 4878 N N . LEU A 1 595 ? 0.338 -0.336 6.794 1.00 90.88 595 LEU A N 1
ATOM 4879 C CA . LEU A 1 595 ? 0.647 -0.994 5.532 1.00 90.88 595 LEU A CA 1
ATOM 4880 C C . LEU A 1 595 ? 2.157 -1.084 5.356 1.00 90.88 595 LEU A C 1
ATOM 4882 O O . LEU A 1 595 ? 2.851 -0.077 5.443 1.00 90.88 595 LEU A O 1
ATOM 4886 N N . CYS A 1 596 ? 2.677 -2.270 5.062 1.00 88.25 596 CYS A N 1
ATOM 4887 C CA . CYS A 1 596 ? 4.083 -2.450 4.710 1.00 88.25 596 CYS A CA 1
ATOM 4888 C C . CYS A 1 596 ? 4.231 -2.685 3.203 1.00 88.25 596 CYS A C 1
ATOM 4890 O O . CYS A 1 596 ? 3.637 -3.606 2.638 1.00 88.25 596 CYS A O 1
ATOM 4892 N N . THR A 1 597 ? 5.044 -1.852 2.559 1.00 83.56 597 THR A N 1
ATOM 4893 C CA . THR A 1 597 ? 5.519 -2.046 1.182 1.00 83.56 597 THR A CA 1
ATOM 4894 C C . THR A 1 597 ? 6.885 -2.744 1.197 1.00 83.56 597 THR A C 1
ATOM 4896 O O . THR A 1 597 ? 7.325 -3.204 2.253 1.00 83.56 597 THR A O 1
ATOM 4899 N N . GLU A 1 598 ? 7.564 -2.854 0.048 1.00 79.00 598 GLU A N 1
ATOM 4900 C CA . GLU A 1 598 ? 8.889 -3.486 -0.017 1.00 79.00 598 GLU A CA 1
ATOM 4901 C C . GLU A 1 598 ? 9.887 -2.831 0.944 1.00 79.00 598 GLU A C 1
ATOM 4903 O O . GLU A 1 598 ? 10.545 -3.552 1.686 1.00 79.00 598 GLU A O 1
ATOM 4908 N N . ASP A 1 599 ? 9.952 -1.499 1.014 1.00 81.44 599 ASP A N 1
ATOM 4909 C CA . ASP A 1 599 ? 10.990 -0.799 1.788 1.00 81.44 599 ASP A CA 1
ATOM 4910 C C . ASP A 1 599 ? 10.454 0.116 2.898 1.00 81.44 599 ASP A C 1
ATOM 4912 O O . ASP A 1 599 ? 11.236 0.621 3.710 1.00 81.44 599 ASP A O 1
ATOM 4916 N N . THR A 1 600 ? 9.138 0.335 2.972 1.00 89.12 600 THR A N 1
ATOM 4917 C CA . THR A 1 600 ? 8.547 1.305 3.905 1.00 89.12 600 THR A CA 1
ATOM 4918 C C . THR A 1 600 ? 7.323 0.769 4.632 1.00 89.12 600 THR A C 1
ATOM 4920 O O . THR A 1 600 ? 6.525 0.012 4.081 1.00 89.12 600 THR A O 1
ATOM 4923 N N . ILE A 1 601 ? 7.159 1.213 5.876 1.00 91.75 601 ILE A N 1
ATOM 4924 C CA . ILE A 1 601 ? 5.956 1.019 6.680 1.00 91.75 601 ILE A CA 1
ATOM 4925 C C . ILE A 1 601 ? 5.195 2.343 6.692 1.00 91.75 601 ILE A C 1
ATOM 4927 O O . ILE A 1 601 ? 5.716 3.377 7.109 1.00 91.75 601 ILE A O 1
ATOM 4931 N N . LEU A 1 602 ? 3.954 2.314 6.240 1.00 92.50 602 LEU A N 1
ATOM 4932 C CA . LEU A 1 602 ? 3.031 3.435 6.228 1.00 92.50 602 LEU A CA 1
ATOM 4933 C C . LEU A 1 602 ? 2.036 3.266 7.368 1.00 92.50 602 LEU A C 1
ATOM 4935 O O . LEU A 1 602 ? 1.476 2.190 7.558 1.00 92.50 602 LEU A O 1
ATOM 4939 N N . VAL A 1 603 ? 1.821 4.333 8.128 1.00 93.50 603 VAL A N 1
ATOM 4940 C CA . VAL A 1 603 ? 0.937 4.328 9.294 1.00 93.50 603 VAL A CA 1
ATOM 4941 C C . VAL A 1 603 ? 0.008 5.528 9.231 1.00 93.50 603 VAL A C 1
ATOM 4943 O O . VAL A 1 603 ? 0.462 6.670 9.108 1.00 93.50 603 VAL A O 1
ATOM 4946 N N . VAL A 1 604 ? -1.294 5.274 9.343 1.00 91.75 604 VAL A N 1
ATOM 4947 C CA . VAL A 1 604 ? -2.323 6.317 9.364 1.00 91.75 604 VAL A CA 1
ATOM 4948 C C . VAL A 1 604 ? -2.514 6.818 10.790 1.00 91.75 604 VAL A C 1
ATOM 4950 O O . VAL A 1 604 ? -3.083 6.118 11.627 1.00 91.75 604 VAL A O 1
ATOM 4953 N N . ASP A 1 605 ? -2.078 8.047 11.058 1.00 91.38 605 ASP A N 1
ATOM 4954 C CA . ASP A 1 605 ? -2.390 8.779 12.285 1.00 91.38 605 ASP A CA 1
ATOM 4955 C C . ASP A 1 605 ? -3.640 9.632 12.057 1.00 91.38 605 ASP A C 1
ATOM 4957 O O . ASP A 1 605 ? -3.594 10.718 11.466 1.00 91.38 605 ASP A O 1
ATOM 4961 N N . ASN A 1 606 ? -4.783 9.113 12.494 1.00 86.31 606 ASN A N 1
ATOM 4962 C CA . ASN A 1 606 ? -6.071 9.697 12.146 1.00 86.31 606 ASN A CA 1
ATOM 4963 C C . ASN A 1 606 ? -6.382 10.984 12.922 1.00 86.31 606 ASN A C 1
ATOM 4965 O O . ASN A 1 606 ? -6.959 11.916 12.364 1.00 86.31 606 ASN A O 1
ATOM 4969 N N . GLU A 1 607 ? -5.963 11.077 14.186 1.00 88.56 607 GLU A N 1
ATOM 4970 C CA . GLU A 1 607 ? -6.222 12.259 15.020 1.00 88.56 607 GLU A CA 1
ATOM 4971 C C . GLU A 1 607 ? -5.447 13.484 14.549 1.00 88.56 607 GLU A C 1
ATOM 4973 O O . GLU A 1 607 ? -5.994 14.596 14.503 1.00 88.56 607 GLU A O 1
ATOM 4978 N N . ASN A 1 608 ? -4.184 13.270 14.176 1.00 89.06 608 ASN A N 1
ATOM 4979 C CA . ASN A 1 608 ? -3.340 14.314 13.611 1.00 89.06 608 ASN A CA 1
ATOM 4980 C C . ASN A 1 608 ? -3.594 14.523 12.109 1.00 89.06 608 ASN A C 1
ATOM 4982 O O . ASN A 1 608 ? -3.114 15.511 11.561 1.00 89.06 608 ASN A O 1
ATOM 4986 N N . LYS A 1 609 ? -4.370 13.643 11.453 1.00 88.56 609 LYS A N 1
ATOM 4987 C CA . LYS A 1 609 ? -4.599 13.624 9.999 1.00 88.56 609 LYS A CA 1
ATOM 4988 C C . LYS A 1 609 ? -3.280 13.596 9.228 1.00 88.56 609 LYS A C 1
ATOM 4990 O O . LYS A 1 609 ? -3.001 14.462 8.402 1.00 88.56 609 LYS A O 1
ATOM 4995 N N . VAL A 1 610 ? -2.440 12.609 9.513 1.00 89.56 610 VAL A N 1
ATOM 4996 C CA . VAL A 1 610 ? -1.113 12.477 8.901 1.00 89.56 610 VAL A CA 1
ATOM 4997 C C . VAL A 1 610 ? -0.871 11.027 8.497 1.00 89.56 610 VAL A C 1
ATOM 4999 O O . VAL A 1 610 ? -1.140 10.117 9.276 1.00 89.56 610 VAL A O 1
ATOM 5002 N N . LEU A 1 611 ? -0.314 10.803 7.306 1.00 90.69 611 LEU A N 1
ATOM 5003 C CA . LEU A 1 611 ? 0.303 9.516 6.979 1.00 90.69 611 LEU A CA 1
ATOM 5004 C C . LEU A 1 611 ? 1.784 9.609 7.327 1.00 90.69 611 LEU A C 1
ATOM 5006 O O . LEU A 1 611 ? 2.499 10.479 6.819 1.00 90.69 611 LEU A O 1
ATOM 5010 N N . LYS A 1 612 ? 2.240 8.727 8.208 1.00 92.25 612 LYS A N 1
ATOM 5011 C CA . LYS A 1 612 ? 3.631 8.656 8.649 1.00 92.25 612 LYS A CA 1
ATOM 5012 C C . LYS A 1 612 ? 4.316 7.488 7.957 1.00 92.25 612 LYS A C 1
ATOM 5014 O O . LYS A 1 612 ? 3.786 6.382 7.927 1.00 92.25 612 LYS A O 1
ATOM 5019 N N . MET A 1 613 ? 5.494 7.752 7.413 1.00 92.56 613 MET A N 1
ATOM 5020 C CA . MET A 1 613 ? 6.330 6.776 6.736 1.00 92.56 613 MET A CA 1
ATOM 5021 C C . MET A 1 613 ? 7.530 6.439 7.615 1.00 92.56 613 MET A C 1
ATOM 5023 O O . MET A 1 613 ? 8.239 7.329 8.095 1.00 92.56 613 MET A O 1
ATOM 5027 N N . PHE A 1 614 ? 7.757 5.147 7.791 1.00 93.25 614 PHE A N 1
ATOM 5028 C CA . PHE A 1 614 ? 8.871 4.567 8.519 1.00 93.25 614 PHE A CA 1
ATOM 5029 C C . PHE A 1 614 ? 9.633 3.619 7.598 1.00 93.25 614 PHE A C 1
ATOM 5031 O O . PHE A 1 614 ? 9.083 3.120 6.616 1.00 93.25 614 PHE A O 1
ATOM 5038 N N . ASP A 1 615 ? 10.895 3.361 7.906 1.00 91.75 615 ASP A N 1
ATOM 5039 C CA . ASP A 1 615 ? 11.610 2.249 7.287 1.00 91.75 615 ASP A CA 1
ATOM 5040 C C . ASP A 1 615 ? 11.241 0.910 7.947 1.00 91.75 615 ASP A C 1
ATOM 5042 O O . ASP A 1 615 ? 10.478 0.845 8.916 1.00 91.75 615 ASP A O 1
ATOM 5046 N N . ARG A 1 616 ? 11.814 -0.187 7.442 1.00 88.31 616 ARG A N 1
ATOM 5047 C CA . ARG A 1 616 ? 11.570 -1.542 7.966 1.00 88.31 616 ARG A CA 1
ATOM 5048 C C . ARG A 1 616 ? 12.072 -1.781 9.393 1.00 88.31 616 ARG A C 1
ATOM 5050 O O . ARG A 1 616 ? 11.767 -2.824 9.965 1.00 88.31 616 ARG A O 1
ATOM 5057 N N . HIS A 1 617 ? 12.833 -0.856 9.969 1.00 89.19 617 HIS A N 1
ATOM 5058 C CA . HIS A 1 617 ? 13.295 -0.916 11.354 1.00 89.19 617 HIS A CA 1
ATOM 5059 C C . HIS A 1 617 ? 12.411 -0.093 12.302 1.00 89.19 617 HIS A C 1
ATOM 5061 O O . HIS A 1 617 ? 12.651 -0.097 13.507 1.00 89.19 617 HIS A O 1
ATOM 5067 N N . GLY A 1 618 ? 11.368 0.567 11.783 1.00 90.38 618 GLY A N 1
ATOM 5068 C CA . GLY A 1 618 ? 10.491 1.437 12.563 1.00 90.38 618 GLY A CA 1
ATOM 5069 C C . GLY A 1 618 ? 11.060 2.843 12.774 1.00 90.38 618 GLY A C 1
ATOM 5070 O O . GLY A 1 618 ? 10.535 3.598 13.598 1.00 90.38 618 GLY A O 1
ATOM 5071 N N . GLU A 1 619 ? 12.111 3.220 12.039 1.00 93.12 619 GLU A N 1
ATOM 5072 C CA . GLU A 1 619 ? 12.674 4.567 12.095 1.00 93.12 619 GLU A CA 1
ATOM 5073 C C . GLU A 1 619 ? 11.886 5.511 11.190 1.00 93.12 619 GLU A C 1
ATOM 5075 O O . GLU A 1 619 ? 11.550 5.197 10.048 1.00 93.12 619 GLU A O 1
ATOM 5080 N N . PHE A 1 620 ? 11.570 6.693 11.714 1.00 94.38 620 PHE A N 1
ATOM 5081 C CA . PHE A 1 620 ? 10.742 7.676 11.020 1.00 94.38 620 PHE A CA 1
ATOM 5082 C C . PHE A 1 620 ? 11.486 8.320 9.852 1.00 94.38 620 PHE A C 1
ATOM 5084 O O . PHE A 1 620 ? 12.596 8.819 10.020 1.00 94.38 620 PHE A O 1
ATOM 5091 N N . GLN A 1 621 ? 10.833 8.370 8.693 1.00 92.12 621 GLN A N 1
ATOM 5092 C CA . GLN A 1 621 ? 11.386 8.931 7.462 1.00 92.12 621 GLN A CA 1
ATOM 5093 C C . GLN A 1 621 ? 10.744 10.280 7.134 1.00 92.12 621 GLN A C 1
ATOM 5095 O O . GLN A 1 621 ? 11.416 11.304 7.023 1.00 92.12 621 GLN A O 1
ATOM 5100 N N . HIS A 1 622 ? 9.422 10.286 6.971 1.00 89.19 622 HIS A N 1
ATOM 5101 C CA . HIS A 1 622 ? 8.671 11.460 6.548 1.00 89.19 622 HIS A CA 1
ATOM 5102 C C . HIS A 1 622 ? 7.208 11.343 6.976 1.00 89.19 622 HIS A C 1
ATOM 5104 O O . HIS A 1 622 ? 6.716 10.265 7.301 1.00 89.19 622 HIS A O 1
ATOM 5110 N N . SER A 1 623 ? 6.498 12.461 6.954 1.00 90.00 623 SER A N 1
ATOM 5111 C CA . SER A 1 623 ? 5.065 12.512 7.192 1.00 90.00 623 SER A CA 1
ATOM 5112 C C . SER A 1 623 ? 4.424 13.510 6.250 1.00 90.00 623 SER A C 1
ATOM 5114 O O . SER A 1 623 ? 4.969 14.603 6.089 1.00 90.00 623 SER A O 1
ATOM 5116 N N . SER A 1 624 ? 3.255 13.195 5.708 1.00 86.94 624 SER A N 1
ATOM 5117 C CA . SER A 1 624 ? 2.501 14.162 4.906 1.00 86.94 624 SER A CA 1
ATOM 5118 C C . SER A 1 624 ? 1.081 14.341 5.451 1.00 86.94 624 SER A C 1
ATOM 5120 O O . SER A 1 624 ? 0.546 13.497 6.175 1.00 86.94 624 SER A O 1
ATOM 5122 N N . THR A 1 625 ? 0.486 15.497 5.186 1.00 86.25 625 THR A N 1
ATOM 5123 C CA . THR A 1 625 ? -0.806 15.864 5.770 1.00 86.25 625 THR A CA 1
ATOM 5124 C C . THR A 1 625 ? -1.947 15.257 4.969 1.00 86.25 625 THR A C 1
ATOM 5126 O O . THR A 1 625 ? -2.049 15.454 3.760 1.00 86.25 625 THR A O 1
ATOM 5129 N N . LEU A 1 626 ? -2.826 14.529 5.650 1.00 80.56 626 LEU A N 1
ATOM 5130 C CA . LEU A 1 626 ? -4.073 14.020 5.098 1.00 80.56 626 LEU A CA 1
ATOM 5131 C C . LEU A 1 626 ? -5.128 15.127 5.161 1.00 80.56 626 LEU A C 1
ATOM 5133 O O . LEU A 1 626 ? -5.275 15.813 6.172 1.00 80.56 626 LEU A O 1
ATOM 5137 N N . LYS A 1 627 ? -5.898 15.290 4.082 1.00 74.12 627 LYS A N 1
ATOM 5138 C CA . LYS A 1 627 ? -6.986 16.281 4.030 1.00 74.12 627 LYS A CA 1
ATOM 5139 C C . LYS A 1 627 ? -8.080 15.953 5.055 1.00 74.12 627 LYS A C 1
ATOM 5141 O O . LYS A 1 627 ? -8.552 16.834 5.772 1.00 74.12 627 LYS A O 1
ATOM 5146 N N . ASN A 1 628 ? -8.433 14.672 5.159 1.00 79.25 628 ASN A N 1
ATOM 5147 C CA . ASN A 1 628 ? -9.563 14.179 5.944 1.00 79.25 628 ASN A CA 1
ATOM 5148 C C . ASN A 1 628 ? -9.209 12.920 6.756 1.00 79.25 628 ASN A C 1
ATOM 5150 O O . ASN A 1 628 ? -8.128 12.346 6.606 1.00 79.25 628 ASN A O 1
ATOM 5154 N N . SER A 1 629 ? -10.138 12.502 7.624 1.00 82.06 629 SER A N 1
ATOM 5155 C CA . SER A 1 629 ? -10.004 11.294 8.444 1.00 82.06 629 SER A CA 1
ATOM 5156 C C . SER A 1 629 ? -9.927 10.037 7.571 1.00 82.06 629 SER A C 1
ATOM 5158 O O . SER A 1 629 ? -10.857 9.716 6.826 1.00 82.06 629 SER A O 1
ATOM 5160 N N . THR A 1 630 ? -8.806 9.325 7.673 1.00 85.50 630 THR A N 1
ATOM 5161 C CA . THR A 1 630 ? -8.504 8.140 6.864 1.00 85.50 630 THR A CA 1
ATOM 5162 C C . THR A 1 630 ? -8.669 6.880 7.702 1.00 85.50 630 THR A C 1
ATOM 5164 O O . THR A 1 630 ? -8.204 6.838 8.840 1.00 85.50 630 THR A O 1
ATOM 5167 N N . HIS A 1 631 ? -9.350 5.874 7.152 1.00 84.69 631 HIS A N 1
ATOM 5168 C CA . HIS A 1 631 ? -9.713 4.659 7.892 1.00 84.69 631 HIS A CA 1
ATOM 5169 C C . HIS A 1 631 ? -8.938 3.424 7.438 1.00 84.69 631 HIS A C 1
ATOM 5171 O O . HIS A 1 631 ? -8.514 2.656 8.291 1.00 84.69 631 HIS A O 1
ATOM 5177 N N . GLY A 1 632 ? -8.737 3.262 6.130 1.00 87.88 632 GLY A N 1
ATOM 5178 C CA . GLY A 1 632 ? -8.021 2.137 5.541 1.00 87.88 632 GLY A CA 1
ATOM 5179 C C . GLY A 1 632 ? -7.105 2.593 4.411 1.00 87.88 632 GLY A C 1
ATOM 5180 O O . GLY A 1 632 ? -7.412 3.562 3.705 1.00 87.88 632 GLY A O 1
ATOM 5181 N N . ILE A 1 633 ? -5.985 1.903 4.235 1.00 91.12 633 ILE A N 1
ATOM 5182 C CA . ILE A 1 633 ? -5.001 2.165 3.192 1.00 91.12 633 ILE A CA 1
ATOM 5183 C C . ILE A 1 633 ? -4.602 0.891 2.449 1.00 91.12 633 ILE A C 1
ATOM 5185 O O . ILE A 1 633 ? -4.487 -0.192 3.003 1.00 91.12 633 ILE A O 1
ATOM 5189 N N . THR A 1 634 ? -4.324 1.033 1.160 1.00 90.38 634 THR A N 1
ATOM 5190 C CA . THR A 1 634 ? -3.690 -0.012 0.352 1.00 90.38 634 THR A CA 1
ATOM 5191 C C . THR A 1 634 ? -2.682 0.624 -0.597 1.00 90.38 634 THR A C 1
ATOM 5193 O O . THR A 1 634 ? -2.635 1.847 -0.720 1.00 90.38 634 THR A O 1
ATOM 5196 N N . CYS A 1 635 ? -1.849 -0.164 -1.270 1.00 86.31 635 CYS A N 1
ATOM 5197 C CA . CYS A 1 635 ? -0.851 0.373 -2.190 1.00 86.31 635 CYS A CA 1
ATOM 5198 C C . CYS A 1 635 ? -0.925 -0.312 -3.551 1.00 86.31 635 CYS A C 1
ATOM 5200 O O . CYS A 1 635 ? -1.075 -1.529 -3.651 1.00 86.31 635 CYS A O 1
ATOM 5202 N N . VAL A 1 636 ? -0.766 0.482 -4.610 1.00 82.62 636 VAL A N 1
ATOM 5203 C CA . VAL A 1 636 ? -0.519 -0.012 -5.965 1.00 82.62 636 VAL A CA 1
ATOM 5204 C C . VAL A 1 636 ? 0.797 0.569 -6.455 1.00 82.62 636 VAL A C 1
ATOM 5206 O O . VAL A 1 636 ? 0.861 1.727 -6.881 1.00 82.62 636 VAL A O 1
ATOM 5209 N N . ARG A 1 637 ? 1.838 -0.272 -6.442 1.00 76.62 637 ARG A N 1
ATOM 5210 C CA . ARG A 1 637 ? 3.233 0.119 -6.704 1.00 76.62 637 ARG A CA 1
ATOM 5211 C C . ARG A 1 637 ? 3.704 1.153 -5.679 1.00 76.62 637 ARG A C 1
ATOM 5213 O O . ARG A 1 637 ? 3.853 0.791 -4.523 1.00 76.62 637 ARG A O 1
ATOM 5220 N N . ASP A 1 638 ? 3.866 2.407 -6.097 1.00 73.56 638 ASP A N 1
ATOM 5221 C CA . ASP A 1 638 ? 4.300 3.523 -5.247 1.00 73.56 638 ASP A CA 1
ATOM 5222 C C . ASP A 1 638 ? 3.139 4.458 -4.864 1.00 73.56 638 ASP A C 1
ATOM 5224 O O . ASP A 1 638 ? 3.344 5.466 -4.193 1.00 73.56 638 ASP A O 1
ATOM 5228 N N . ASN A 1 639 ? 1.915 4.161 -5.317 1.00 81.94 639 ASN A N 1
ATOM 5229 C CA . ASN A 1 639 ? 0.744 4.990 -5.043 1.00 81.94 639 ASN A CA 1
ATOM 5230 C C . ASN A 1 639 ? -0.046 4.411 -3.874 1.00 81.94 639 ASN A C 1
ATOM 5232 O O . ASN A 1 639 ? -0.572 3.298 -3.972 1.00 81.94 639 ASN A O 1
ATOM 5236 N N . VAL A 1 640 ? -0.197 5.193 -2.809 1.00 85.25 640 VAL A N 1
ATOM 5237 C CA . VAL A 1 640 ? -1.007 4.813 -1.649 1.00 85.25 640 VAL A CA 1
ATOM 5238 C C . VAL A 1 640 ? -2.454 5.214 -1.906 1.00 85.25 640 VAL A C 1
ATOM 5240 O O . VAL A 1 640 ? -2.728 6.324 -2.338 1.00 85.25 640 VAL A O 1
ATOM 5243 N N . PHE A 1 641 ? -3.398 4.324 -1.652 1.00 86.69 641 PHE A N 1
ATOM 5244 C CA . PHE A 1 641 ? -4.828 4.576 -1.770 1.00 86.69 641 PHE A CA 1
ATOM 5245 C C . PHE A 1 641 ? -5.411 4.607 -0.370 1.00 86.69 641 PHE A C 1
ATOM 5247 O O . PHE A 1 641 ? -5.236 3.651 0.375 1.00 86.69 641 PHE A O 1
ATOM 5254 N N . ALA A 1 642 ? -6.097 5.687 -0.024 1.00 87.12 642 ALA A N 1
ATOM 5255 C CA . ALA A 1 642 ? -6.605 5.949 1.312 1.00 87.12 642 ALA A CA 1
ATOM 5256 C C . ALA A 1 642 ? -8.119 6.165 1.277 1.00 87.12 642 ALA A C 1
ATOM 5258 O O . ALA A 1 642 ? -8.618 6.997 0.515 1.00 87.12 642 ALA A O 1
ATOM 5259 N N . THR A 1 643 ? -8.863 5.435 2.104 1.00 87.00 643 THR A N 1
ATOM 5260 C CA . THR A 1 643 ? -10.306 5.635 2.255 1.00 87.00 643 THR A CA 1
ATOM 5261 C C . THR A 1 643 ? -10.591 6.775 3.211 1.00 87.00 643 THR A C 1
ATOM 5263 O O . THR A 1 643 ? -10.103 6.801 4.341 1.00 87.00 643 THR A O 1
ATOM 5266 N N . CYS A 1 644 ? -11.443 7.699 2.777 1.00 81.81 644 CYS A N 1
ATOM 5267 C CA . CYS A 1 644 ? -11.981 8.730 3.640 1.00 81.81 644 CYS A CA 1
ATOM 5268 C C . CYS A 1 644 ? -13.492 8.538 3.815 1.00 81.81 644 CYS A C 1
ATOM 5270 O O . CYS A 1 644 ? -14.290 8.614 2.876 1.00 81.81 644 CYS A O 1
ATOM 5272 N N . GLY A 1 645 ? -13.896 8.284 5.060 1.00 69.19 645 GLY A N 1
ATOM 5273 C CA . GLY A 1 645 ? -15.293 8.025 5.397 1.00 69.19 645 GLY A CA 1
ATOM 5274 C C . GLY A 1 645 ? -16.183 9.270 5.322 1.00 69.19 645 GLY A C 1
ATOM 5275 O O . GLY A 1 645 ? -17.393 9.142 5.155 1.00 69.19 645 GLY A O 1
ATOM 5276 N N . GLU A 1 646 ? -15.619 10.473 5.443 1.00 75.25 646 GLU A N 1
ATOM 5277 C CA . GLU A 1 646 ? -16.391 11.719 5.570 1.00 75.25 646 GLU A CA 1
ATOM 5278 C C . GLU A 1 646 ? -16.857 12.282 4.221 1.00 75.25 646 GLU A C 1
ATOM 5280 O O . GLU A 1 646 ? -17.987 12.760 4.113 1.00 75.25 646 GLU A O 1
ATOM 5285 N N . ASP A 1 647 ? -16.023 12.185 3.185 1.00 78.50 647 ASP A N 1
ATOM 5286 C CA . ASP A 1 647 ? -16.259 12.782 1.862 1.00 78.50 647 ASP A CA 1
ATOM 5287 C C . ASP A 1 647 ? -16.688 11.765 0.792 1.00 78.50 647 ASP A C 1
ATOM 5289 O O . ASP A 1 647 ? -16.972 12.159 -0.337 1.00 78.50 647 ASP A O 1
ATOM 5293 N N . LYS A 1 648 ? -16.795 10.475 1.151 1.00 82.81 648 LYS A N 1
ATOM 5294 C CA . LYS A 1 648 ? -17.091 9.373 0.217 1.00 82.81 648 LYS A CA 1
ATOM 5295 C C . LYS A 1 648 ? -16.078 9.302 -0.933 1.00 82.81 648 LYS A C 1
ATOM 5297 O O . LYS A 1 648 ? -16.440 9.051 -2.084 1.00 82.81 648 LYS A O 1
ATOM 5302 N N . MET A 1 649 ? -14.806 9.527 -0.621 1.00 78.62 649 MET A N 1
ATOM 5303 C CA . MET A 1 649 ? -13.719 9.465 -1.590 1.00 78.62 649 MET A CA 1
ATOM 5304 C C . MET A 1 649 ? -12.699 8.391 -1.212 1.00 78.62 649 MET A C 1
ATOM 5306 O O . MET A 1 649 ? -12.445 8.105 -0.038 1.00 78.62 649 MET A O 1
ATOM 5310 N N . VAL A 1 650 ? -12.065 7.833 -2.240 1.00 79.38 650 VAL A N 1
ATOM 5311 C CA . VAL A 1 650 ? -10.781 7.140 -2.132 1.00 79.38 650 VAL A CA 1
ATOM 5312 C C . VAL A 1 650 ? -9.718 8.068 -2.709 1.00 79.38 650 VAL A C 1
ATOM 5314 O O . VAL A 1 650 ? -9.736 8.384 -3.900 1.00 79.38 650 VAL A O 1
ATOM 5317 N N . HIS A 1 651 ? -8.810 8.537 -1.861 1.00 81.12 651 HIS A N 1
ATOM 5318 C CA . HIS A 1 651 ? -7.727 9.446 -2.235 1.00 81.12 651 HIS A CA 1
ATOM 5319 C C . HIS A 1 651 ? -6.500 8.654 -2.676 1.00 81.12 651 HIS A C 1
ATOM 5321 O O . HIS A 1 651 ? -6.172 7.636 -2.072 1.00 81.12 651 HIS A O 1
ATOM 5327 N N . VAL A 1 652 ? -5.819 9.120 -3.721 1.00 78.62 652 VAL A N 1
ATOM 5328 C CA . VAL A 1 652 ? -4.557 8.555 -4.203 1.00 78.62 652 VAL A CA 1
ATOM 5329 C C . VAL A 1 652 ? -3.428 9.473 -3.797 1.00 78.62 652 VAL A C 1
ATOM 5331 O O . VAL A 1 652 ? -3.240 10.571 -4.311 1.00 78.62 652 VAL A O 1
ATOM 5334 N N . TRP A 1 653 ? -2.664 8.976 -2.852 1.00 68.88 653 TRP A N 1
ATOM 5335 C CA . TRP A 1 653 ? -1.507 9.604 -2.279 1.00 68.88 653 TRP A CA 1
ATOM 5336 C C . TRP A 1 653 ? -0.266 9.246 -3.094 1.00 68.88 653 TRP A C 1
ATOM 5338 O O . TRP A 1 653 ? 0.432 8.263 -2.844 1.00 68.88 653 TRP A O 1
ATOM 5348 N N . ALA A 1 654 ? -0.059 10.060 -4.126 1.00 60.41 654 ALA A N 1
ATOM 5349 C CA . ALA A 1 654 ? 1.157 10.199 -4.919 1.00 60.41 654 ALA A CA 1
ATOM 5350 C C . ALA A 1 654 ? 1.166 11.590 -5.584 1.00 60.41 654 ALA A C 1
ATOM 5352 O O . ALA A 1 654 ? 0.216 12.353 -5.426 1.00 60.41 654 ALA A O 1
ATOM 5353 N N . LEU A 1 655 ? 2.232 11.906 -6.331 1.00 41.22 655 LEU A N 1
ATOM 5354 C CA . LEU A 1 655 ? 2.601 13.209 -6.930 1.00 41.22 655 LEU A CA 1
ATOM 5355 C C . LEU A 1 655 ? 1.491 14.046 -7.620 1.00 41.22 655 LEU A C 1
ATOM 5357 O O . LEU A 1 655 ? 1.754 15.201 -7.947 1.00 41.22 655 LEU A O 1
ATOM 5361 N N . SER A 1 656 ? 0.293 13.507 -7.867 1.00 49.09 656 SER A N 1
ATOM 5362 C CA . SER A 1 656 ? -0.823 14.171 -8.559 1.00 49.09 656 SER A CA 1
ATOM 5363 C C . SER A 1 656 ? -2.071 14.456 -7.705 1.00 49.09 656 SER A C 1
ATOM 5365 O O . SER A 1 656 ? -2.997 15.074 -8.225 1.00 49.09 656 SER A O 1
ATOM 5367 N N . ASP A 1 657 ? -2.103 14.069 -6.421 1.00 60.28 657 ASP A N 1
ATOM 5368 C CA . ASP A 1 657 ? -3.181 14.419 -5.468 1.00 60.28 657 ASP A CA 1
ATOM 5369 C C . ASP A 1 657 ? -4.604 14.071 -5.987 1.00 60.28 657 ASP A C 1
ATOM 5371 O O . ASP A 1 657 ? -5.585 14.796 -5.789 1.00 60.28 657 ASP A O 1
ATOM 5375 N N . GLU A 1 658 ? -4.703 12.954 -6.716 1.00 75.06 658 GLU A N 1
ATOM 5376 C CA . GLU A 1 658 ? -5.932 12.468 -7.344 1.00 75.06 658 GLU A CA 1
ATOM 5377 C C . GLU A 1 658 ? -6.897 11.864 -6.318 1.00 75.06 658 GLU A C 1
ATOM 5379 O O . GLU A 1 658 ? -6.496 11.287 -5.311 1.00 75.06 658 GLU A O 1
ATOM 5384 N N . SER A 1 659 ? -8.198 11.918 -6.594 1.00 77.00 659 SER A N 1
ATOM 5385 C CA . SER A 1 659 ? -9.211 11.263 -5.763 1.00 77.00 659 SER A CA 1
ATOM 5386 C C . SER A 1 659 ? -10.339 10.702 -6.618 1.00 77.00 659 SER A C 1
ATOM 5388 O O . SER A 1 659 ? -10.597 11.173 -7.726 1.00 77.00 659 SER A O 1
ATOM 5390 N N . TYR A 1 660 ? -10.990 9.663 -6.104 1.00 78.50 660 TYR A N 1
ATOM 5391 C CA . TYR A 1 660 ? -12.018 8.909 -6.806 1.00 78.50 660 TYR A CA 1
ATOM 5392 C C . TYR A 1 660 ? -13.260 8.852 -5.942 1.00 78.50 660 TYR A C 1
ATOM 5394 O O . TYR A 1 660 ? -13.210 8.414 -4.792 1.00 78.50 660 TYR A O 1
ATOM 5402 N N . GLN A 1 661 ? -14.373 9.312 -6.502 1.00 79.12 661 GLN A N 1
ATOM 5403 C CA . GLN A 1 661 ? -15.643 9.285 -5.804 1.00 79.12 661 GLN A CA 1
ATOM 5404 C C . GLN A 1 661 ? -16.173 7.860 -5.745 1.00 79.12 661 GLN A C 1
ATOM 5406 O O . GLN A 1 661 ? -16.246 7.161 -6.757 1.00 79.12 661 GLN A O 1
ATOM 5411 N N . VAL A 1 662 ? -16.570 7.455 -4.547 1.00 79.56 662 VAL A N 1
ATOM 5412 C CA . VAL A 1 662 ? -17.336 6.239 -4.311 1.00 79.56 662 VAL A CA 1
ATOM 5413 C C . VAL A 1 662 ? -18.737 6.623 -3.840 1.00 79.56 662 VAL A C 1
ATOM 5415 O O . VAL A 1 662 ? -18.968 7.702 -3.298 1.00 79.56 662 VAL A O 1
ATOM 5418 N N . ASP A 1 663 ? -19.713 5.748 -4.065 1.00 74.62 663 ASP A N 1
ATOM 5419 C CA . ASP A 1 663 ? -21.124 6.072 -3.799 1.00 74.62 663 ASP A CA 1
ATOM 5420 C C . ASP A 1 663 ? -21.421 6.337 -2.308 1.00 74.62 663 ASP A C 1
ATOM 5422 O O . ASP A 1 663 ? -22.365 7.048 -1.934 1.00 74.62 663 ASP A O 1
ATOM 5426 N N . HIS A 1 664 ? -20.604 5.730 -1.452 1.00 83.44 664 HIS A N 1
ATOM 5427 C CA . HIS A 1 664 ? -20.863 5.459 -0.044 1.00 83.44 664 HIS A CA 1
ATOM 5428 C C . HIS A 1 664 ? -19.612 5.706 0.793 1.00 83.44 664 HIS A C 1
ATOM 5430 O O . HIS A 1 664 ? -18.512 5.816 0.254 1.00 83.44 664 HIS A O 1
ATOM 5436 N N . ARG A 1 665 ? -19.757 5.799 2.117 1.00 85.00 665 ARG A N 1
ATOM 5437 C CA . ARG A 1 665 ? -18.606 6.080 2.993 1.00 85.00 665 ARG A CA 1
ATOM 5438 C C . ARG A 1 665 ? -17.616 4.924 2.920 1.00 85.00 665 ARG A C 1
ATOM 5440 O O . ARG A 1 665 ? -18.016 3.783 3.120 1.00 85.00 665 ARG A O 1
ATOM 5447 N N . ALA A 1 666 ? -16.360 5.192 2.581 1.00 86.31 666 ALA A N 1
ATOM 5448 C CA . ALA A 1 666 ? -15.336 4.156 2.494 1.00 86.31 666 ALA A CA 1
ATOM 5449 C C . ALA A 1 666 ? -14.637 3.997 3.847 1.00 86.31 666 ALA A C 1
ATOM 5451 O O . ALA A 1 666 ? -14.146 4.977 4.405 1.00 86.31 666 ALA A O 1
ATOM 5452 N N . ASN A 1 667 ? -14.602 2.770 4.365 1.00 88.56 667 ASN A N 1
ATOM 5453 C CA . ASN A 1 667 ? -13.982 2.444 5.648 1.00 88.56 667 ASN A CA 1
ATOM 5454 C C . ASN A 1 667 ? -12.757 1.546 5.450 1.00 88.56 667 ASN A C 1
ATOM 5456 O O . ASN A 1 667 ? -11.669 1.938 5.845 1.00 88.56 667 ASN A O 1
ATOM 5460 N N . GLY A 1 668 ? -12.914 0.422 4.750 1.00 90.12 668 GLY A N 1
ATOM 5461 C CA . GLY A 1 668 ? -11.816 -0.494 4.418 1.00 90.12 668 GLY A CA 1
ATOM 5462 C C . GLY A 1 668 ? -11.508 -0.493 2.923 1.00 90.12 668 GLY A C 1
ATOM 5463 O O . GLY A 1 668 ? -12.403 -0.239 2.109 1.00 90.12 668 GLY A O 1
ATOM 5464 N N . ILE A 1 669 ? -10.261 -0.777 2.551 1.00 92.75 669 ILE A N 1
ATOM 5465 C CA . ILE A 1 669 ? -9.853 -0.952 1.154 1.00 92.75 669 ILE A CA 1
ATOM 5466 C C . ILE A 1 669 ? -8.738 -1.982 1.037 1.00 92.75 669 ILE A C 1
ATOM 5468 O O . ILE A 1 669 ? -7.808 -1.977 1.832 1.00 92.75 669 ILE A O 1
ATOM 5472 N N . HIS A 1 670 ? -8.785 -2.802 -0.007 1.00 93.69 670 HIS A N 1
ATOM 5473 C CA . HIS A 1 670 ? -7.671 -3.670 -0.365 1.00 93.69 670 HIS A CA 1
ATOM 5474 C C . HIS A 1 670 ? -7.545 -3.806 -1.883 1.00 93.69 670 HIS A C 1
ATOM 5476 O O . HIS A 1 670 ? -8.543 -3.784 -2.608 1.00 93.69 670 HIS A O 1
ATOM 5482 N N . PHE A 1 671 ? -6.311 -3.937 -2.371 1.00 92.00 671 PHE A N 1
ATOM 5483 C CA . PHE A 1 671 ? -5.999 -4.182 -3.774 1.00 92.00 671 PHE A CA 1
ATOM 5484 C C . PHE A 1 671 ? -5.281 -5.521 -3.924 1.00 92.00 671 PHE A C 1
ATOM 5486 O O . PHE A 1 671 ? -4.201 -5.714 -3.376 1.00 92.00 671 PHE A O 1
ATOM 5493 N N . ASN A 1 672 ? -5.848 -6.437 -4.709 1.00 90.44 672 ASN A N 1
ATOM 5494 C CA . ASN A 1 672 ? -5.292 -7.786 -4.870 1.00 90.44 672 ASN A CA 1
ATOM 5495 C C . ASN A 1 672 ? -4.333 -7.938 -6.069 1.00 90.44 672 ASN A C 1
ATOM 5497 O O . ASN A 1 672 ? -3.929 -9.049 -6.401 1.00 90.44 672 ASN A O 1
ATOM 5501 N N . GLY A 1 673 ? -4.011 -6.844 -6.767 1.00 87.38 673 GLY A N 1
ATOM 5502 C CA . GLY A 1 673 ? -3.251 -6.865 -8.024 1.00 87.38 673 GLY A CA 1
ATOM 5503 C C . GLY A 1 673 ? -4.106 -6.648 -9.277 1.00 87.38 673 GLY A C 1
ATOM 5504 O O . GLY A 1 673 ? -3.581 -6.214 -10.307 1.00 87.38 673 GLY A O 1
ATOM 5505 N N . VAL A 1 674 ? -5.418 -6.887 -9.196 1.00 89.69 674 VAL A N 1
ATOM 5506 C CA . VAL A 1 674 ? -6.353 -6.780 -10.330 1.00 89.69 674 VAL A CA 1
ATOM 5507 C C . VAL A 1 674 ? -7.504 -5.826 -10.022 1.00 89.69 674 VAL A C 1
ATOM 5509 O O . VAL A 1 674 ? -7.791 -4.929 -10.823 1.00 89.69 674 VAL A O 1
ATOM 5512 N N . TYR A 1 675 ? -8.134 -6.003 -8.863 1.00 93.25 675 TYR A N 1
ATOM 5513 C CA . TYR A 1 675 ? -9.297 -5.251 -8.415 1.00 93.25 675 TYR A CA 1
ATOM 5514 C C . TYR A 1 675 ? -9.027 -4.570 -7.076 1.00 93.25 675 TYR A C 1
ATOM 5516 O O . TYR A 1 675 ? -8.265 -5.067 -6.246 1.00 93.25 675 TYR A O 1
ATOM 5524 N N . PHE A 1 676 ? -9.702 -3.445 -6.858 1.00 92.50 676 PHE A N 1
ATOM 5525 C CA . PHE A 1 676 ? -9.888 -2.893 -5.522 1.00 92.50 676 PHE A CA 1
ATOM 5526 C C . PHE A 1 676 ? -11.208 -3.407 -4.955 1.00 92.50 676 PHE A C 1
ATOM 5528 O O . PHE A 1 676 ? -12.226 -3.362 -5.648 1.00 92.50 676 PHE A O 1
ATOM 5535 N N . CYS A 1 677 ? -11.226 -3.814 -3.690 1.00 94.50 677 CYS A N 1
ATOM 5536 C CA . CYS A 1 677 ? -12.454 -3.879 -2.905 1.00 94.50 677 CYS A CA 1
ATOM 5537 C C . CYS A 1 677 ? -12.488 -2.732 -1.905 1.00 94.50 677 CYS A C 1
ATOM 5539 O O . CYS A 1 677 ? -11.509 -2.463 -1.219 1.00 94.50 677 CYS A O 1
ATOM 5541 N N . VAL A 1 678 ? -13.633 -2.063 -1.826 1.00 94.06 678 VAL A N 1
ATOM 5542 C CA . VAL A 1 678 ? -13.896 -0.977 -0.884 1.00 94.06 678 VAL A CA 1
ATOM 5543 C C . VAL A 1 678 ? -15.076 -1.379 -0.013 1.00 94.06 678 VAL A C 1
ATOM 5545 O O . VAL A 1 678 ? -16.160 -1.672 -0.523 1.00 94.06 678 VAL A O 1
ATOM 5548 N N . LEU A 1 679 ? -14.867 -1.390 1.299 1.00 93.44 679 LEU A N 1
ATOM 5549 C CA . LEU A 1 679 ? -15.883 -1.701 2.294 1.00 93.44 679 LEU A CA 1
ATOM 5550 C C . LEU A 1 679 ? -16.611 -0.428 2.729 1.00 93.44 679 LEU A C 1
ATOM 5552 O O . LEU A 1 679 ? -15.988 0.539 3.173 1.00 93.44 679 LEU A O 1
ATOM 5556 N N . HIS A 1 680 ? -17.939 -0.467 2.668 1.00 91.44 680 HIS A N 1
ATOM 5557 C CA . HIS A 1 680 ? -18.823 0.584 3.157 1.00 91.44 680 HIS A CA 1
ATOM 5558 C C . HIS A 1 680 ? -19.569 0.093 4.398 1.00 91.44 680 HIS A C 1
ATOM 5560 O O . HIS A 1 680 ? -20.657 -0.482 4.296 1.00 91.44 680 HIS A O 1
ATOM 5566 N N . HIS A 1 681 ? -18.973 0.309 5.575 1.00 86.38 681 HIS A N 1
ATOM 5567 C CA . HIS A 1 681 ? -19.460 -0.234 6.847 1.00 86.38 681 HIS A CA 1
ATOM 5568 C C . HIS A 1 681 ? -20.907 0.204 7.134 1.00 86.38 681 HIS A C 1
ATOM 5570 O O . HIS A 1 681 ? -21.800 -0.626 7.300 1.00 86.38 681 HIS A O 1
ATOM 5576 N N . TYR A 1 682 ? -21.164 1.514 7.101 1.00 84.75 682 TYR A N 1
ATOM 5577 C CA . TYR A 1 682 ? -22.478 2.084 7.426 1.00 84.75 682 TYR A CA 1
ATOM 5578 C C . TYR A 1 682 ? -23.552 1.796 6.368 1.00 84.75 682 TYR A C 1
ATOM 5580 O O . TYR A 1 682 ? -24.732 1.652 6.694 1.00 84.75 682 TYR A O 1
ATOM 5588 N N . ASP A 1 683 ? -23.146 1.692 5.103 1.00 86.69 683 ASP A N 1
ATOM 5589 C CA . ASP A 1 683 ? -24.048 1.472 3.969 1.00 86.69 683 ASP A CA 1
ATOM 5590 C C . ASP A 1 683 ? -24.302 -0.019 3.691 1.00 86.69 683 ASP A C 1
ATOM 5592 O O . ASP A 1 683 ? -25.115 -0.363 2.830 1.00 86.69 683 ASP A O 1
ATOM 5596 N N . ASN A 1 684 ? -23.657 -0.910 4.452 1.00 90.69 684 ASN A N 1
ATOM 5597 C CA . ASN A 1 684 ? -23.813 -2.357 4.342 1.00 90.69 684 ASN A CA 1
ATOM 5598 C C . ASN A 1 684 ? -23.499 -2.888 2.933 1.00 90.69 684 ASN A C 1
ATOM 5600 O O . ASN A 1 684 ? -24.234 -3.709 2.371 1.00 90.69 684 ASN A O 1
ATOM 5604 N N . ALA A 1 685 ? -22.434 -2.354 2.335 1.00 92.56 685 ALA A N 1
ATOM 5605 C CA . ALA A 1 685 ? -22.101 -2.610 0.945 1.00 92.56 685 ALA A CA 1
ATOM 5606 C C . ALA A 1 685 ? -20.597 -2.769 0.717 1.00 92.56 685 ALA A C 1
ATOM 5608 O O . ALA A 1 685 ? -19.778 -2.245 1.468 1.00 92.56 685 ALA A O 1
ATOM 5609 N N . ILE A 1 686 ? -20.247 -3.455 -0.366 1.00 94.50 686 ILE A N 1
ATOM 5610 C CA . ILE A 1 686 ? -18.880 -3.580 -0.870 1.00 94.50 686 ILE A CA 1
ATOM 5611 C C . ILE A 1 686 ? -18.871 -3.158 -2.333 1.00 94.50 686 ILE A C 1
ATOM 5613 O O . ILE A 1 686 ? -19.704 -3.612 -3.119 1.00 94.50 686 ILE A O 1
ATOM 5617 N N . THR A 1 687 ? -17.934 -2.295 -2.702 1.00 94.38 687 THR A N 1
ATOM 5618 C CA . THR A 1 687 ? -17.735 -1.861 -4.087 1.00 94.38 687 THR A CA 1
ATOM 5619 C C . THR A 1 687 ? -16.454 -2.476 -4.630 1.00 94.38 687 THR A C 1
ATOM 5621 O O . THR A 1 687 ? -15.405 -2.386 -4.000 1.00 94.38 687 THR A O 1
ATOM 5624 N N . ILE A 1 688 ? -16.540 -3.095 -5.806 1.00 94.25 688 ILE A N 1
ATOM 5625 C CA . ILE A 1 688 ? -15.412 -3.672 -6.534 1.00 94.25 688 ILE A CA 1
ATOM 5626 C C . ILE A 1 688 ? -15.067 -2.748 -7.699 1.00 94.25 688 ILE A C 1
ATOM 5628 O O . ILE A 1 688 ? -15.924 -2.471 -8.546 1.00 94.25 688 ILE A O 1
ATOM 5632 N N . LEU A 1 689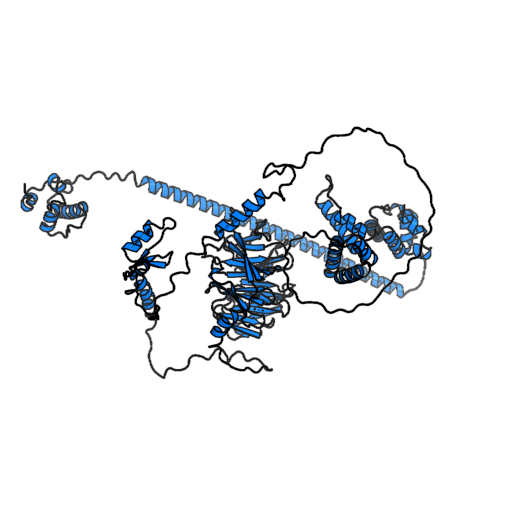 ? -13.822 -2.281 -7.747 1.00 91.81 689 LEU A N 1
ATOM 5633 C CA . LEU A 1 689 ? -13.296 -1.423 -8.808 1.00 91.81 689 LEU A CA 1
ATOM 5634 C C . LEU A 1 689 ? -12.236 -2.174 -9.616 1.00 91.81 689 LEU A C 1
ATOM 5636 O O . LEU A 1 689 ? -11.475 -2.961 -9.057 1.00 91.81 689 LEU A O 1
ATOM 5640 N N . ASP A 1 690 ? -12.139 -1.906 -10.915 1.00 88.56 690 ASP A N 1
ATOM 5641 C CA . ASP A 1 690 ? -11.007 -2.373 -11.719 1.00 88.56 690 ASP A CA 1
ATOM 5642 C C . ASP A 1 690 ? -9.742 -1.527 -11.473 1.00 88.56 690 ASP A C 1
ATOM 5644 O O . ASP A 1 690 ? -9.765 -0.487 -10.812 1.00 88.56 690 ASP A O 1
ATOM 5648 N N . LYS A 1 691 ? -8.616 -1.940 -12.063 1.00 82.25 691 LYS A N 1
ATOM 5649 C CA . LYS A 1 691 ? -7.354 -1.175 -12.052 1.00 82.25 691 LYS A CA 1
ATOM 5650 C C . LYS A 1 691 ? -7.457 0.242 -12.644 1.00 82.25 691 LYS A C 1
ATOM 5652 O O . LYS A 1 691 ? -6.578 1.067 -12.408 1.00 82.25 691 LYS A O 1
ATOM 5657 N N . HIS A 1 692 ? -8.494 0.517 -13.438 1.00 80.88 692 HIS A N 1
ATOM 5658 C CA . HIS A 1 692 ? -8.806 1.836 -13.996 1.00 80.88 692 HIS A CA 1
ATOM 5659 C C . HIS A 1 692 ? -9.787 2.620 -13.115 1.00 80.88 692 HIS A C 1
ATOM 5661 O O . HIS A 1 692 ? -10.238 3.693 -13.517 1.00 80.88 692 HIS A O 1
ATOM 5667 N N . LYS A 1 693 ? -10.072 2.110 -11.908 1.00 81.50 693 LYS A N 1
ATOM 5668 C CA . LYS A 1 693 ? -10.880 2.740 -10.862 1.00 81.50 693 LYS A CA 1
ATOM 5669 C C . LYS A 1 693 ? -12.345 2.893 -11.280 1.00 81.50 693 LYS A C 1
ATOM 5671 O O . LYS A 1 693 ? -13.068 3.735 -10.754 1.00 81.50 693 LYS A O 1
ATOM 5676 N N . LYS A 1 694 ? -12.799 2.066 -12.228 1.00 85.25 694 LYS A N 1
ATOM 5677 C CA . LYS A 1 694 ? -14.202 1.980 -12.636 1.00 85.25 694 LYS A CA 1
ATOM 5678 C C . LYS A 1 694 ? -14.927 0.951 -11.788 1.00 85.25 694 LYS A C 1
ATOM 5680 O O . LYS A 1 694 ? -14.399 -0.131 -11.543 1.00 85.25 694 LYS A O 1
ATOM 5685 N N . ILE A 1 695 ? -16.158 1.271 -11.394 1.00 89.62 695 ILE A N 1
ATOM 5686 C CA . ILE A 1 695 ? -17.028 0.345 -10.667 1.00 89.62 695 ILE A CA 1
ATOM 5687 C C . ILE A 1 695 ? -17.360 -0.843 -11.570 1.00 89.62 695 ILE A C 1
ATOM 5689 O O . ILE A 1 695 ? -18.046 -0.703 -12.580 1.00 89.62 695 ILE A O 1
ATOM 5693 N N . VAL A 1 696 ? -16.875 -2.018 -11.176 1.00 90.81 696 VAL A N 1
ATOM 5694 C CA . VAL A 1 696 ? -17.188 -3.309 -11.799 1.00 90.81 696 VAL A CA 1
ATOM 5695 C C . VAL A 1 696 ? -18.428 -3.900 -11.146 1.00 90.81 696 VAL A C 1
ATOM 5697 O O . VAL A 1 696 ? -19.317 -4.420 -11.827 1.00 90.81 696 VAL A O 1
ATOM 5700 N N . ARG A 1 697 ? -18.497 -3.822 -9.812 1.00 92.56 697 ARG A N 1
ATOM 5701 C CA . ARG A 1 697 ? -19.614 -4.368 -9.047 1.00 92.56 697 ARG A CA 1
ATOM 5702 C C . ARG A 1 697 ? -19.878 -3.612 -7.762 1.00 92.56 697 ARG A C 1
ATOM 5704 O O . ARG A 1 697 ? -18.979 -3.032 -7.166 1.00 92.56 697 ARG A O 1
ATOM 5711 N N . LYS A 1 698 ? -21.131 -3.678 -7.326 1.00 92.50 698 LYS A N 1
ATOM 5712 C CA . LYS A 1 698 ? -21.585 -3.195 -6.030 1.00 92.50 698 LYS A CA 1
ATOM 5713 C C . LYS A 1 698 ? -22.433 -4.278 -5.387 1.00 92.50 698 LYS A C 1
ATOM 5715 O O . LYS A 1 698 ? -23.443 -4.690 -5.951 1.00 92.50 698 LYS A O 1
ATOM 5720 N N . ILE A 1 699 ? -22.000 -4.738 -4.226 1.00 92.62 699 ILE A N 1
ATOM 5721 C CA . ILE A 1 699 ? -22.620 -5.817 -3.468 1.00 92.62 699 ILE A CA 1
ATOM 5722 C C . ILE A 1 699 ? -23.282 -5.169 -2.260 1.00 92.62 699 ILE A C 1
ATOM 5724 O O . ILE A 1 699 ? -22.600 -4.739 -1.337 1.00 92.62 699 ILE A O 1
ATOM 5728 N N . VAL A 1 700 ? -24.608 -5.051 -2.275 1.00 91.81 700 VAL A N 1
ATOM 5729 C CA . VAL A 1 700 ? -25.381 -4.555 -1.128 1.00 91.81 700 VAL A CA 1
ATOM 5730 C C . VAL A 1 700 ? -25.881 -5.764 -0.353 1.00 91.81 700 VAL A C 1
ATOM 5732 O O . VAL A 1 700 ? -26.702 -6.517 -0.876 1.00 91.81 700 VAL A O 1
ATOM 5735 N N . MET A 1 701 ? -25.437 -5.960 0.889 1.00 87.94 701 MET A N 1
ATOM 5736 C CA . MET A 1 701 ? -25.692 -7.236 1.573 1.00 87.94 701 MET A CA 1
ATOM 5737 C C . MET A 1 701 ? -27.168 -7.497 1.821 1.00 87.94 701 MET A C 1
ATOM 5739 O O . MET A 1 701 ? -27.625 -8.615 1.623 1.00 87.94 701 MET A O 1
ATOM 5743 N N . LYS A 1 702 ? -27.949 -6.461 2.155 1.00 86.12 702 LYS A N 1
ATOM 5744 C CA . LYS A 1 702 ? -29.404 -6.610 2.312 1.00 86.12 702 LYS A CA 1
ATOM 5745 C C . LYS A 1 702 ? -30.073 -7.139 1.040 1.00 86.12 702 LYS A C 1
ATOM 5747 O O . LYS A 1 702 ? -31.068 -7.844 1.134 1.00 86.12 702 LYS A O 1
ATOM 5752 N N . GLN A 1 703 ? -29.545 -6.796 -0.134 1.00 86.19 703 GLN A N 1
ATOM 5753 C CA . GLN A 1 703 ? -30.067 -7.275 -1.415 1.00 86.19 703 GLN A CA 1
ATOM 5754 C C . GLN A 1 703 ? -29.546 -8.677 -1.744 1.00 86.19 703 GLN A C 1
ATOM 5756 O O . GLN A 1 703 ? -30.306 -9.495 -2.242 1.00 86.19 703 GLN A O 1
ATOM 5761 N N . ALA A 1 704 ? -28.275 -8.956 -1.447 1.00 84.12 704 ALA A N 1
ATOM 5762 C CA . ALA A 1 704 ? -27.648 -10.245 -1.732 1.00 84.12 704 ALA A CA 1
ATOM 5763 C C . ALA A 1 704 ? -28.099 -11.370 -0.778 1.00 84.12 704 ALA A C 1
ATOM 5765 O O . ALA A 1 704 ? -28.210 -12.515 -1.198 1.00 84.12 704 ALA A O 1
ATOM 5766 N N . PHE A 1 705 ? -28.380 -11.042 0.486 1.00 84.25 705 PHE A N 1
ATOM 5767 C CA . PHE A 1 705 ? -28.602 -12.009 1.572 1.00 84.25 705 PHE A CA 1
ATOM 5768 C C . PHE A 1 705 ? -29.899 -11.780 2.355 1.00 84.25 705 PHE A C 1
ATOM 5770 O O . PHE A 1 705 ? -30.123 -12.428 3.373 1.00 84.25 705 PHE A O 1
ATOM 5777 N N . GLY A 1 706 ? -30.718 -10.798 1.971 1.00 82.00 706 GLY A N 1
ATOM 5778 C CA . GLY A 1 706 ? -31.956 -10.452 2.684 1.00 82.00 706 GLY A CA 1
ATOM 5779 C C . GLY A 1 706 ? -31.757 -9.776 4.050 1.00 82.00 706 GLY A C 1
ATOM 5780 O O . GLY A 1 706 ? -32.718 -9.265 4.624 1.00 82.00 706 GLY A O 1
ATOM 5781 N N . LYS A 1 707 ? -30.521 -9.699 4.560 1.00 84.94 707 LYS A N 1
ATOM 5782 C CA . LYS A 1 707 ? -30.182 -9.130 5.872 1.00 84.94 707 LYS A CA 1
ATOM 5783 C C . LYS A 1 707 ? -28.992 -8.177 5.811 1.00 84.94 707 LYS A C 1
ATOM 5785 O O . LYS A 1 707 ? -28.206 -8.194 4.866 1.00 84.94 707 LYS A O 1
ATOM 5790 N N . LYS A 1 708 ? -28.879 -7.323 6.827 1.00 86.69 708 LYS A N 1
ATOM 5791 C CA . LYS A 1 708 ? -27.697 -6.481 7.032 1.00 86.69 708 LYS A CA 1
ATOM 5792 C C . LYS A 1 708 ? -26.657 -7.239 7.854 1.00 86.69 708 LYS A C 1
ATOM 5794 O O . LYS A 1 708 ? -27.052 -8.010 8.718 1.00 86.69 708 LYS A O 1
ATOM 5799 N N . PHE A 1 709 ? -25.383 -6.966 7.596 1.00 87.00 709 PHE A N 1
ATOM 5800 C CA . PHE A 1 709 ? -24.249 -7.479 8.372 1.00 87.00 709 PHE A CA 1
ATOM 5801 C C . PHE A 1 709 ? -23.534 -6.350 9.104 1.00 87.00 709 PHE A C 1
ATOM 5803 O O . PHE A 1 709 ? -23.341 -5.283 8.527 1.00 87.00 709 PHE A O 1
ATOM 5810 N N . GLU A 1 710 ? -23.095 -6.548 10.338 1.00 86.62 710 GLU A N 1
ATOM 5811 C CA . GLU A 1 710 ? -22.258 -5.541 10.997 1.00 86.62 710 GLU A CA 1
ATOM 5812 C C . GLU A 1 710 ? -20.792 -5.838 10.690 1.00 86.62 710 GLU A C 1
ATOM 5814 O O . GLU A 1 710 ? -20.246 -6.823 11.170 1.00 86.62 710 GLU A O 1
ATOM 5819 N N . PHE A 1 711 ? -20.147 -5.035 9.846 1.00 87.00 711 PHE A N 1
ATOM 5820 C CA . PHE A 1 711 ? -18.780 -5.327 9.412 1.00 87.00 711 PHE A CA 1
ATOM 5821 C C . PHE A 1 711 ? -17.718 -4.871 10.411 1.00 87.00 711 PHE A C 1
ATOM 5823 O O . PHE A 1 711 ? -17.899 -3.887 11.125 1.00 87.00 711 PHE A O 1
ATOM 5830 N N . GLY A 1 712 ? -16.551 -5.512 10.367 1.00 82.25 712 GLY A N 1
ATOM 5831 C CA . GLY A 1 712 ? -15.303 -4.878 10.778 1.00 82.25 712 GLY A CA 1
ATOM 5832 C C . GLY A 1 712 ? -14.999 -3.638 9.931 1.00 82.25 712 GLY A C 1
ATOM 5833 O O . GLY A 1 712 ? -15.779 -3.240 9.062 1.00 82.25 712 GLY A O 1
ATOM 5834 N N . TRP A 1 713 ? -13.881 -2.977 10.211 1.00 84.19 713 TRP A N 1
ATOM 5835 C CA . TRP A 1 713 ? -13.452 -1.818 9.414 1.00 84.19 713 TRP A CA 1
ATOM 5836 C C . TRP A 1 713 ? -12.470 -2.197 8.305 1.00 84.19 713 TRP A C 1
ATOM 5838 O O . TRP A 1 713 ? -12.104 -1.340 7.507 1.00 84.19 713 TRP A O 1
ATOM 5848 N N . ASP A 1 714 ? -12.122 -3.478 8.224 1.00 90.00 714 ASP A N 1
ATOM 5849 C CA . ASP A 1 714 ? -11.118 -4.025 7.324 1.00 90.00 714 ASP A CA 1
ATOM 5850 C C . ASP A 1 714 ? -11.714 -5.045 6.339 1.00 90.00 714 ASP A C 1
ATOM 5852 O O . ASP A 1 714 ? -12.800 -5.589 6.563 1.00 90.00 714 ASP A O 1
ATOM 5856 N N . ILE A 1 715 ? -11.022 -5.286 5.229 1.00 94.38 715 ILE A N 1
ATOM 5857 C CA . ILE A 1 715 ? -11.455 -6.168 4.141 1.00 94.38 715 ILE A CA 1
ATOM 5858 C C . ILE A 1 715 ? -10.238 -6.718 3.401 1.00 94.38 715 ILE A C 1
ATOM 5860 O O . ILE A 1 715 ? -9.343 -5.964 3.044 1.00 94.38 715 ILE A O 1
ATOM 5864 N N . HIS A 1 716 ? -10.237 -8.015 3.087 1.00 95.06 716 HIS A N 1
ATOM 5865 C CA . HIS A 1 716 ? -9.169 -8.630 2.290 1.00 95.06 716 HIS A CA 1
ATOM 5866 C C . HIS A 1 716 ? -9.724 -9.199 0.990 1.00 95.06 716 HIS A C 1
ATOM 5868 O O . HIS A 1 716 ? -10.853 -9.688 0.945 1.00 95.06 716 HIS A O 1
ATOM 5874 N N . MET A 1 717 ? -8.925 -9.174 -0.074 1.00 94.81 717 MET A N 1
ATOM 5875 C CA . MET A 1 717 ? -9.251 -9.861 -1.323 1.00 94.81 717 MET A CA 1
ATOM 5876 C C . MET A 1 717 ? -8.087 -10.740 -1.751 1.00 94.81 717 MET A C 1
ATOM 5878 O O . MET A 1 717 ? -6.965 -10.261 -1.900 1.00 94.81 717 MET A O 1
ATOM 5882 N N . ASP A 1 718 ? -8.388 -12.011 -1.994 1.00 93.31 718 ASP A N 1
ATOM 5883 C CA . ASP A 1 718 ? -7.422 -12.992 -2.463 1.00 93.31 718 ASP A CA 1
ATOM 5884 C C . ASP A 1 718 ? -6.899 -12.637 -3.858 1.00 93.31 718 ASP A C 1
ATOM 5886 O O . ASP A 1 718 ? -7.675 -12.326 -4.770 1.00 93.31 718 ASP A O 1
ATOM 5890 N N . LYS A 1 719 ? -5.583 -12.729 -4.045 1.00 88.38 719 LYS A N 1
ATOM 5891 C CA . LYS A 1 719 ? -4.921 -12.471 -5.334 1.00 88.38 719 LYS A CA 1
ATOM 5892 C C . LYS A 1 719 ? -5.245 -13.541 -6.385 1.00 88.38 719 LYS A C 1
ATOM 5894 O O . LYS A 1 719 ? -5.322 -13.224 -7.568 1.00 88.38 719 LYS A O 1
ATOM 5899 N N . ASP A 1 720 ? -5.457 -14.788 -5.956 1.00 88.88 720 ASP A N 1
ATOM 5900 C CA . ASP A 1 720 ? -5.567 -15.936 -6.862 1.00 88.88 720 ASP A CA 1
ATOM 5901 C C . ASP A 1 720 ? -7.018 -16.191 -7.286 1.00 88.88 720 ASP A C 1
ATOM 5903 O O . ASP A 1 720 ? -7.312 -16.395 -8.464 1.00 88.88 720 ASP A O 1
ATOM 5907 N N . THR A 1 721 ? -7.950 -16.148 -6.333 1.00 91.56 721 THR A N 1
ATOM 5908 C CA . THR A 1 721 ? -9.371 -16.445 -6.575 1.00 91.56 721 THR A CA 1
ATOM 5909 C C . THR A 1 721 ? -10.240 -15.203 -6.764 1.00 91.56 721 THR A C 1
ATOM 5911 O O . THR A 1 721 ? -11.362 -15.320 -7.254 1.00 91.56 721 THR A O 1
ATOM 5914 N N . ASN A 1 722 ? -9.745 -14.010 -6.410 1.00 93.81 722 ASN A N 1
ATOM 5915 C CA . ASN A 1 722 ? -10.535 -12.774 -6.282 1.00 93.81 722 ASN A CA 1
ATOM 5916 C C . ASN A 1 722 ? -11.680 -12.869 -5.257 1.00 93.81 722 ASN A C 1
ATOM 5918 O O . ASN A 1 722 ? -12.606 -12.054 -5.276 1.00 93.81 722 ASN A O 1
ATOM 5922 N N . ASN A 1 723 ? -11.636 -13.858 -4.363 1.00 95.06 723 ASN A N 1
ATOM 5923 C CA . ASN A 1 723 ? -12.594 -13.955 -3.277 1.00 95.06 723 ASN A CA 1
ATOM 5924 C C . ASN A 1 723 ? -12.340 -12.850 -2.254 1.00 95.06 723 ASN A C 1
ATOM 5926 O O . ASN A 1 723 ? -11.200 -12.519 -1.931 1.00 95.06 723 ASN A O 1
ATOM 5930 N N . VAL A 1 724 ? -13.424 -12.285 -1.746 1.00 96.62 724 VAL A N 1
ATOM 5931 C CA . VAL A 1 724 ? -13.434 -11.205 -0.769 1.00 96.62 724 VAL A CA 1
ATOM 5932 C C . VAL A 1 724 ? -13.742 -11.796 0.596 1.00 96.62 724 VAL A C 1
ATOM 5934 O O . VAL A 1 724 ? -14.757 -12.472 0.756 1.00 96.62 724 VAL A O 1
ATOM 5937 N N . PHE A 1 725 ? -12.893 -11.522 1.577 1.00 96.19 725 PHE A N 1
ATOM 5938 C CA . PHE A 1 725 ? -13.083 -11.935 2.961 1.00 96.19 725 PHE A CA 1
ATOM 5939 C C . PHE A 1 725 ? -13.400 -10.718 3.815 1.00 96.19 725 PHE A C 1
ATOM 5941 O O . PHE A 1 725 ? -12.695 -9.708 3.772 1.00 96.19 725 PHE A O 1
ATOM 5948 N N . VAL A 1 726 ? -14.475 -10.822 4.589 1.00 94.50 726 VAL A N 1
ATOM 5949 C CA . VAL A 1 726 ? -15.003 -9.707 5.369 1.00 94.50 726 VAL A CA 1
ATOM 5950 C C . VAL A 1 726 ? -15.264 -10.177 6.797 1.00 94.50 726 VAL A C 1
ATOM 5952 O O . VAL A 1 726 ? -16.056 -11.103 6.985 1.00 94.50 726 VAL A O 1
ATOM 5955 N N . PRO A 1 727 ? -14.631 -9.570 7.812 1.00 93.50 727 PRO A N 1
ATOM 5956 C CA . PRO A 1 727 ? -14.968 -9.823 9.202 1.00 93.50 727 PRO A CA 1
ATOM 5957 C C . PRO A 1 727 ? -16.351 -9.239 9.512 1.00 93.50 727 PRO A C 1
ATOM 5959 O O . PRO A 1 727 ? -16.639 -8.077 9.216 1.00 93.50 727 PRO A O 1
ATOM 5962 N N . CYS A 1 728 ? -17.211 -10.043 10.127 1.00 90.62 728 CYS A N 1
ATOM 5963 C CA . CYS A 1 728 ? -18.543 -9.667 10.584 1.00 90.62 728 CYS A CA 1
ATOM 5964 C C . CYS A 1 728 ? -18.557 -9.654 12.121 1.00 90.62 728 CYS A C 1
ATOM 5966 O O . CYS A 1 728 ? -18.361 -10.681 12.773 1.00 90.62 728 CYS A O 1
ATOM 5968 N N . GLN A 1 729 ? -18.748 -8.467 12.696 1.00 85.44 729 GLN A N 1
ATOM 5969 C CA . GLN A 1 729 ? -18.684 -8.189 14.126 1.00 85.44 729 GLN A CA 1
ATOM 5970 C C . GLN A 1 729 ? -19.834 -8.821 14.902 1.00 85.44 729 GLN A C 1
ATOM 5972 O O . GLN A 1 729 ? -19.577 -9.498 15.890 1.00 85.44 729 GLN A O 1
ATOM 5977 N N . HIS A 1 730 ? -21.080 -8.591 14.486 1.00 81.69 730 HIS A N 1
ATOM 5978 C CA . HIS A 1 730 ? -22.255 -9.061 15.226 1.00 81.69 730 HIS A CA 1
ATOM 5979 C C . HIS A 1 730 ? -22.504 -10.555 15.000 1.00 81.69 730 HIS A C 1
ATOM 5981 O O . HIS A 1 730 ? -22.874 -11.285 15.915 1.00 81.69 730 HIS A O 1
ATOM 5987 N N . GLU A 1 731 ? -22.266 -11.026 13.778 1.00 85.19 731 GLU A N 1
ATOM 5988 C CA . GLU A 1 731 ? -22.381 -12.434 13.402 1.00 85.19 731 GLU A CA 1
ATOM 5989 C C . GLU A 1 731 ? -21.220 -13.289 13.933 1.00 85.19 731 GLU A C 1
ATOM 5991 O O . GLU A 1 731 ? -21.280 -14.510 13.823 1.00 85.19 731 GLU A O 1
ATOM 5996 N N . ASN A 1 732 ? -20.186 -12.662 14.509 1.00 87.19 732 ASN A N 1
ATOM 5997 C CA . ASN A 1 732 ? -18.994 -13.308 15.056 1.00 87.19 732 ASN A CA 1
ATOM 5998 C C . ASN A 1 732 ? -18.356 -14.290 14.063 1.00 87.19 732 ASN A C 1
ATOM 6000 O O . ASN A 1 732 ? -18.219 -15.474 14.349 1.00 87.19 732 ASN A O 1
ATOM 6004 N N . GLY A 1 733 ? -17.975 -13.827 12.874 1.00 90.38 733 GLY A N 1
ATOM 6005 C CA . GLY A 1 733 ? -17.349 -14.711 11.890 1.00 90.38 733 GLY A CA 1
ATOM 6006 C C . GLY A 1 733 ? -16.841 -14.002 10.646 1.00 90.38 733 GLY A C 1
ATOM 6007 O O . GLY A 1 733 ? -17.043 -12.802 10.475 1.00 90.38 733 GLY A O 1
ATOM 6008 N N . VAL A 1 734 ? -16.160 -14.743 9.778 1.00 94.50 734 VAL A N 1
ATOM 6009 C CA . VAL A 1 734 ? -15.653 -14.232 8.498 1.00 94.50 734 VAL A CA 1
ATOM 6010 C C . VAL A 1 734 ? -16.548 -14.715 7.369 1.00 94.50 734 VAL A C 1
ATOM 6012 O O . VAL A 1 734 ? -16.770 -15.916 7.211 1.00 94.50 734 VAL A O 1
ATOM 6015 N N . LEU A 1 735 ? -17.037 -13.779 6.562 1.00 94.94 735 LEU A N 1
ATOM 6016 C CA . LEU A 1 735 ? -17.809 -14.053 5.357 1.00 94.94 735 LEU A CA 1
ATOM 6017 C C . LEU A 1 735 ? -16.890 -14.056 4.132 1.00 94.94 735 LEU A C 1
ATOM 6019 O O . LEU A 1 735 ? -16.141 -13.102 3.922 1.00 94.94 735 LEU A O 1
ATOM 6023 N N . CYS A 1 736 ? -16.986 -15.097 3.303 1.00 96.00 736 CYS A N 1
ATOM 6024 C CA . CYS A 1 736 ? -16.304 -15.173 2.016 1.00 96.00 736 CYS A CA 1
ATOM 6025 C C . CYS A 1 736 ? -17.287 -14.985 0.860 1.00 96.00 736 CYS A C 1
ATOM 6027 O O . CYS A 1 736 ? -18.291 -15.695 0.756 1.00 96.00 736 CYS A O 1
ATOM 6029 N N . LEU A 1 737 ? -16.977 -14.042 -0.026 1.00 95.44 737 LEU A N 1
ATOM 6030 C CA . LEU A 1 737 ? -17.798 -13.656 -1.165 1.00 95.44 737 LEU A CA 1
ATOM 6031 C C . LEU A 1 737 ? -17.005 -13.754 -2.466 1.00 95.44 737 LEU A C 1
ATOM 6033 O O . LEU A 1 737 ? -15.825 -13.428 -2.520 1.00 95.44 737 LEU A O 1
ATOM 6037 N N . THR A 1 738 ? -17.682 -14.103 -3.550 1.00 93.62 738 THR A N 1
ATOM 6038 C CA . THR A 1 738 ? -17.167 -13.868 -4.906 1.00 93.62 738 THR A CA 1
ATOM 6039 C C . THR A 1 738 ? -17.271 -12.385 -5.278 1.00 93.62 738 THR A C 1
ATOM 6041 O O . THR A 1 738 ? -18.065 -11.640 -4.698 1.00 93.62 738 THR A O 1
ATOM 6044 N N . ILE A 1 739 ? -16.567 -11.964 -6.334 1.00 92.00 739 ILE A N 1
ATOM 6045 C CA . ILE A 1 739 ? -16.724 -10.620 -6.927 1.00 92.00 739 ILE A CA 1
ATOM 6046 C C . ILE A 1 739 ? -18.160 -10.317 -7.392 1.00 92.00 739 ILE A C 1
ATOM 6048 O O . ILE A 1 739 ? -18.542 -9.155 -7.526 1.00 92.00 739 ILE A O 1
ATOM 6052 N N . GLU A 1 740 ? -18.966 -11.353 -7.643 1.00 88.75 740 GLU A N 1
ATOM 6053 C CA . GLU A 1 740 ? -20.376 -11.221 -8.021 1.00 88.75 740 GLU A CA 1
ATOM 6054 C C . GLU A 1 740 ? -21.295 -10.977 -6.816 1.00 88.75 740 GLU A C 1
ATOM 6056 O O . GLU A 1 740 ? -22.469 -10.663 -7.005 1.00 88.75 740 GLU A O 1
ATOM 6061 N N . GLY A 1 741 ? -20.781 -11.110 -5.589 1.00 88.56 741 GLY A N 1
ATOM 6062 C CA . GLY A 1 741 ? -21.553 -10.987 -4.354 1.00 88.56 741 GLY A CA 1
ATOM 6063 C C . GLY A 1 741 ? -22.229 -12.275 -3.892 1.00 88.56 741 GLY A C 1
ATOM 6064 O O . GLY A 1 741 ? -23.047 -12.225 -2.979 1.00 88.56 741 GLY A O 1
ATOM 6065 N N . LYS A 1 742 ? -21.896 -13.427 -4.488 1.00 88.94 742 LYS A N 1
ATOM 6066 C CA . LYS A 1 742 ? -22.348 -14.738 -3.994 1.00 88.94 742 LYS A CA 1
ATOM 6067 C C . LYS A 1 742 ? -21.504 -15.156 -2.796 1.00 88.94 742 LYS A C 1
ATOM 6069 O O . LYS A 1 742 ? -20.277 -15.116 -2.904 1.00 88.94 742 LYS A O 1
ATOM 6074 N N . ALA A 1 743 ? -22.142 -15.573 -1.704 1.00 91.00 743 ALA A N 1
ATOM 6075 C CA . ALA A 1 743 ? -21.432 -16.179 -0.582 1.00 91.00 743 ALA A CA 1
ATOM 6076 C C . ALA A 1 743 ? -20.920 -17.568 -0.956 1.00 91.00 743 ALA A C 1
ATOM 6078 O O . ALA A 1 743 ? -21.653 -18.368 -1.533 1.00 91.00 743 ALA A O 1
ATOM 6079 N N . LEU A 1 744 ? -19.661 -17.827 -0.615 1.00 91.12 744 LEU A N 1
ATOM 6080 C CA . LEU A 1 744 ? -19.041 -19.141 -0.752 1.00 91.12 744 LEU A CA 1
ATOM 6081 C C . LEU A 1 744 ? -19.123 -19.914 0.560 1.00 91.12 744 LEU A C 1
ATOM 6083 O O . LEU A 1 744 ? -19.502 -21.079 0.568 1.00 91.12 744 LEU A O 1
ATOM 6087 N N . TRP A 1 745 ? -18.781 -19.255 1.665 1.00 93.44 745 TRP A N 1
ATOM 6088 C CA . TRP A 1 745 ? -18.822 -19.834 3.001 1.00 93.44 745 TRP A CA 1
ATOM 6089 C C . TRP A 1 745 ? -18.849 -18.736 4.069 1.00 93.44 745 TRP A C 1
ATOM 6091 O O . TRP A 1 745 ? -18.519 -17.574 3.810 1.00 93.44 745 TRP A O 1
ATOM 6101 N N . PHE A 1 746 ? -19.231 -19.126 5.283 1.00 91.69 746 PHE A N 1
ATOM 6102 C CA . PHE A 1 746 ? -19.133 -18.312 6.490 1.00 91.69 746 PHE A CA 1
ATOM 6103 C C . PHE A 1 746 ? -18.416 -19.120 7.574 1.00 91.69 746 PHE A C 1
ATOM 6105 O O . PHE A 1 746 ? -18.824 -20.240 7.873 1.00 91.69 746 PHE A O 1
ATOM 6112 N N . SER A 1 747 ? -17.352 -18.558 8.145 1.00 92.06 747 SER A N 1
ATOM 6113 C CA . SER A 1 747 ? -16.561 -19.188 9.206 1.00 92.06 747 SER A CA 1
ATOM 6114 C C . SER A 1 747 ? -16.927 -18.566 10.557 1.00 92.06 747 SER A C 1
ATOM 6116 O O . SER A 1 747 ? -16.505 -17.433 10.808 1.00 92.06 747 SER A O 1
ATOM 6118 N N . PRO A 1 748 ? -17.674 -19.257 11.437 1.00 88.12 748 PRO A N 1
ATOM 6119 C CA . PRO A 1 748 ? -17.991 -18.757 12.774 1.00 88.12 748 PRO A CA 1
ATOM 6120 C C . PRO A 1 748 ? -16.743 -18.708 13.669 1.00 88.12 748 PRO A C 1
ATOM 6122 O O . PRO A 1 748 ? -15.850 -19.547 13.563 1.00 88.12 748 PRO A O 1
ATOM 6125 N N . MET A 1 749 ? -16.672 -17.710 14.550 1.00 84.88 749 MET A N 1
ATOM 6126 C CA . MET A 1 749 ? -15.530 -17.397 15.415 1.00 84.88 749 MET A CA 1
ATOM 6127 C C . MET A 1 749 ? -15.984 -16.868 16.787 1.00 84.88 749 MET A C 1
ATOM 6129 O O . MET A 1 749 ? -17.160 -16.602 17.013 1.00 84.88 749 MET A O 1
ATOM 6133 N N . SER A 1 750 ? -15.040 -16.733 17.724 1.00 69.69 750 SER A N 1
ATOM 6134 C CA . SER A 1 750 ? -15.318 -16.508 19.148 1.00 69.69 750 SER A CA 1
ATOM 6135 C C . SER A 1 750 ? -15.956 -15.159 19.485 1.00 69.69 750 SER A C 1
ATOM 6137 O O . SER A 1 750 ? -16.887 -15.147 20.287 1.00 69.69 750 SER A O 1
ATOM 6139 N N . ALA A 1 751 ? -15.484 -14.034 18.928 1.00 72.19 751 ALA A N 1
ATOM 6140 C CA . ALA A 1 751 ? -16.118 -12.728 19.148 1.00 72.19 751 ALA A CA 1
ATOM 6141 C C . ALA A 1 751 ? -15.605 -11.618 18.209 1.00 72.19 751 ALA A C 1
ATOM 6143 O O . ALA A 1 751 ? -14.430 -11.587 17.857 1.00 72.19 751 ALA A O 1
ATOM 6144 N N . LYS A 1 752 ? -16.501 -10.676 17.871 1.00 81.00 752 LYS A N 1
ATOM 6145 C CA . LYS A 1 752 ? -16.269 -9.310 17.350 1.00 81.00 752 LYS A CA 1
ATOM 6146 C C . LYS A 1 752 ? -14.932 -9.090 16.627 1.00 81.00 752 LYS A C 1
ATOM 6148 O O . LYS A 1 752 ? -13.968 -8.549 17.171 1.00 81.00 752 LYS A O 1
ATOM 6153 N N . LEU A 1 753 ? -14.925 -9.460 15.356 1.00 88.00 753 LEU A N 1
ATOM 6154 C CA . LEU A 1 753 ? -13.748 -9.410 14.498 1.00 88.00 753 LEU A CA 1
ATOM 6155 C C . LEU A 1 753 ? -13.556 -8.009 13.903 1.00 88.00 753 LEU A C 1
ATOM 6157 O O . LEU A 1 753 ? -14.524 -7.387 13.461 1.00 88.00 753 LEU A O 1
ATOM 6161 N N . TRP A 1 754 ? -12.321 -7.504 13.882 1.00 87.88 754 TRP A N 1
ATOM 6162 C CA . TRP A 1 754 ? -12.039 -6.135 13.425 1.00 87.88 754 TRP A CA 1
ATOM 6163 C C . TRP A 1 754 ? -11.210 -6.076 12.143 1.00 87.88 754 TRP A C 1
ATOM 6165 O O . TRP A 1 754 ? -11.670 -5.501 11.156 1.00 87.88 754 TRP A O 1
ATOM 6175 N N . GLY A 1 755 ? -10.019 -6.673 12.186 1.00 89.81 755 GLY A N 1
ATOM 6176 C CA . GLY A 1 755 ? -9.024 -6.695 11.114 1.00 89.81 755 GLY A CA 1
ATOM 6177 C C . GLY A 1 755 ? -8.920 -8.061 10.437 1.00 89.81 755 GLY A C 1
ATOM 6178 O O . GLY A 1 755 ? -9.178 -9.089 11.076 1.00 89.81 755 GLY A O 1
ATOM 6179 N N . ILE A 1 756 ? -8.524 -8.077 9.166 1.00 93.62 756 ILE A N 1
ATOM 6180 C CA . ILE A 1 756 ? -8.264 -9.301 8.405 1.00 93.62 756 ILE A CA 1
ATOM 6181 C C . ILE A 1 756 ? -7.107 -9.094 7.420 1.00 93.62 756 ILE A C 1
ATOM 6183 O O . ILE A 1 756 ? -7.088 -8.135 6.665 1.00 93.62 756 ILE A O 1
ATOM 6187 N N . THR A 1 757 ? -6.158 -10.027 7.372 1.00 93.44 757 THR A N 1
ATOM 6188 C CA . THR A 1 757 ? -5.056 -9.995 6.394 1.00 93.44 757 THR A CA 1
ATOM 6189 C C . THR A 1 757 ? -4.651 -11.402 6.000 1.00 93.44 757 THR A C 1
ATOM 6191 O O . THR A 1 757 ? -4.825 -12.346 6.766 1.00 93.44 757 THR A O 1
ATOM 6194 N N . GLU A 1 758 ? -4.054 -11.563 4.827 1.00 91.75 758 GLU A N 1
ATOM 6195 C CA . GLU A 1 758 ? -3.464 -12.832 4.406 1.00 91.75 758 GLU A CA 1
ATOM 6196 C C . GLU A 1 758 ? -1.982 -12.925 4.776 1.00 91.75 758 GLU A C 1
ATOM 6198 O O . GLU A 1 758 ? -1.230 -11.996 4.515 1.00 91.75 758 GLU A O 1
ATOM 6203 N N . ILE A 1 759 ? -1.554 -14.059 5.335 1.00 89.12 759 ILE A N 1
ATOM 6204 C CA . ILE A 1 759 ? -0.151 -14.407 5.584 1.00 89.12 759 ILE A CA 1
ATOM 6205 C C . ILE A 1 759 ? 0.075 -15.882 5.238 1.00 89.12 759 ILE A C 1
ATOM 6207 O O . ILE A 1 759 ? -0.721 -16.739 5.625 1.00 89.12 759 ILE A O 1
ATOM 6211 N N . GLN A 1 760 ? 1.150 -16.199 4.510 1.00 84.12 760 GLN A N 1
ATOM 6212 C CA . GLN A 1 760 ? 1.515 -17.581 4.146 1.00 84.12 760 GLN A CA 1
ATOM 6213 C C . GLN A 1 760 ? 0.325 -18.422 3.615 1.00 84.12 760 GLN A C 1
ATOM 6215 O O . GLN A 1 760 ? 0.128 -19.557 4.043 1.00 84.12 760 GLN A O 1
ATOM 6220 N N . GLU A 1 761 ? -0.497 -17.863 2.714 1.00 86.88 761 GLU A N 1
ATOM 6221 C CA . GLU A 1 761 ? -1.690 -18.518 2.125 1.00 86.88 761 GLU A CA 1
ATOM 6222 C C . GLU A 1 761 ? -2.843 -18.818 3.111 1.00 86.88 761 GLU A C 1
ATOM 6224 O O . GLU A 1 761 ? -3.797 -19.534 2.794 1.00 86.88 761 GLU A O 1
ATOM 6229 N N . THR A 1 762 ? -2.797 -18.235 4.305 1.00 92.06 762 THR A N 1
ATOM 6230 C CA . THR A 1 762 ? -3.848 -18.301 5.331 1.00 92.06 762 THR A CA 1
ATOM 6231 C C . THR A 1 762 ? -4.333 -16.903 5.687 1.00 92.06 762 THR A C 1
ATOM 6233 O O . THR A 1 762 ? -3.663 -15.920 5.391 1.00 92.06 762 THR A O 1
ATOM 6236 N N . LEU A 1 763 ? -5.489 -16.797 6.331 1.00 93.94 763 LEU A N 1
ATOM 6237 C CA . LEU A 1 763 ? -6.043 -15.532 6.797 1.00 93.94 763 LEU A CA 1
ATOM 6238 C C . LEU A 1 763 ? -5.809 -15.392 8.302 1.00 93.94 763 LEU A C 1
ATOM 6240 O O . LEU A 1 763 ? -6.170 -16.274 9.082 1.00 93.94 763 LEU A O 1
ATOM 6244 N N . CYS A 1 764 ? -5.235 -14.264 8.699 1.00 94.06 764 CYS A N 1
ATOM 6245 C CA . CYS A 1 764 ? -5.177 -13.789 10.071 1.00 94.06 764 CYS A CA 1
ATOM 6246 C C . CYS A 1 764 ? -6.373 -12.891 10.346 1.00 94.06 764 CYS A C 1
ATOM 6248 O O . CYS A 1 764 ? -6.623 -11.946 9.602 1.00 94.06 764 CYS A O 1
ATOM 6250 N N . VAL A 1 765 ? -7.079 -13.164 11.437 1.00 94.19 765 VAL A N 1
ATOM 6251 C CA . VAL A 1 765 ? -8.299 -12.452 11.813 1.00 94.19 765 VAL A CA 1
ATOM 6252 C C . VAL A 1 765 ? -8.152 -11.926 13.233 1.00 94.19 765 VAL A C 1
ATOM 6254 O O . VAL A 1 765 ? -7.837 -12.681 14.154 1.00 94.19 765 VAL A O 1
ATOM 6257 N N . VAL A 1 766 ? -8.372 -10.626 13.405 1.00 93.25 766 VAL A N 1
ATOM 6258 C CA . VAL A 1 766 ? -8.183 -9.923 14.677 1.00 93.25 766 VAL A CA 1
ATOM 6259 C C . VAL A 1 766 ? -9.461 -9.988 15.514 1.00 93.25 766 VAL A C 1
ATOM 6261 O O . VAL A 1 766 ? -10.485 -9.429 15.120 1.00 93.25 766 VAL A O 1
ATOM 6264 N N . ASP A 1 767 ? -9.386 -10.625 16.683 1.00 91.19 767 ASP A N 1
ATOM 6265 C CA . ASP A 1 767 ? -10.450 -10.693 17.690 1.00 91.19 767 ASP A CA 1
ATOM 6266 C C . ASP A 1 767 ? -10.146 -9.685 18.806 1.00 91.19 767 ASP A C 1
ATOM 6268 O O . ASP A 1 767 ? -9.288 -9.895 19.669 1.00 91.19 767 ASP A O 1
ATOM 6272 N N . ILE A 1 768 ? -10.844 -8.549 18.764 1.00 87.00 768 ILE A N 1
ATOM 6273 C CA . ILE A 1 768 ? -10.592 -7.430 19.678 1.00 87.00 768 ILE A CA 1
ATOM 6274 C C . ILE A 1 768 ? -11.068 -7.726 21.105 1.00 87.00 768 ILE A C 1
ATOM 6276 O O . ILE A 1 768 ? -10.545 -7.162 22.067 1.00 87.00 768 ILE A O 1
ATOM 6280 N N . ILE A 1 769 ? -12.101 -8.559 21.263 1.00 85.56 769 ILE A N 1
ATOM 6281 C CA . ILE A 1 769 ? -12.738 -8.794 22.563 1.00 85.56 769 ILE A CA 1
ATOM 6282 C C . ILE A 1 769 ? -11.906 -9.769 23.375 1.00 85.56 769 ILE A C 1
ATOM 6284 O O . ILE A 1 769 ? -11.611 -9.470 24.529 1.00 85.56 769 ILE A O 1
ATOM 6288 N N . ASN A 1 770 ? -11.481 -10.864 22.747 1.00 87.00 770 ASN A N 1
ATOM 6289 C CA . ASN A 1 770 ? -10.631 -11.878 23.366 1.00 87.00 770 ASN A CA 1
ATOM 6290 C C . ASN A 1 770 ? -9.137 -11.558 23.232 1.00 87.00 770 ASN A C 1
ATOM 6292 O O . ASN A 1 770 ? -8.307 -12.420 23.505 1.00 87.00 770 ASN A O 1
ATOM 6296 N N . ASN A 1 771 ? -8.809 -10.353 22.752 1.00 89.31 771 ASN A N 1
ATOM 6297 C CA . ASN A 1 771 ? -7.453 -9.846 22.602 1.00 89.31 771 ASN A CA 1
ATOM 6298 C C . ASN A 1 771 ? -6.515 -10.853 21.913 1.00 89.31 771 ASN A C 1
ATOM 6300 O O . ASN A 1 771 ? -5.456 -11.174 22.430 1.00 89.31 771 ASN A O 1
ATOM 6304 N N . CYS A 1 772 ? -6.914 -11.422 20.777 1.00 90.94 772 CYS A N 1
ATOM 6305 C CA . CYS A 1 772 ? -6.118 -12.452 20.110 1.00 90.94 772 CYS A CA 1
ATOM 6306 C C . CYS A 1 772 ? -6.204 -12.350 18.587 1.00 90.94 772 CYS A C 1
ATOM 6308 O O . CYS A 1 772 ? -7.051 -11.651 18.030 1.00 90.94 772 CYS A O 1
ATOM 6310 N N . ILE A 1 773 ? -5.295 -13.044 17.902 1.00 93.19 773 ILE A N 1
ATOM 6311 C CA . ILE A 1 773 ? -5.325 -13.182 16.443 1.00 93.19 773 ILE A CA 1
ATOM 6312 C C . ILE A 1 773 ? -5.484 -14.652 16.108 1.00 93.19 773 ILE A C 1
ATOM 6314 O O . ILE A 1 773 ? -4.682 -15.485 16.529 1.00 93.19 773 ILE A O 1
ATOM 6318 N N . HIS A 1 774 ? -6.514 -14.971 15.336 1.00 92.44 774 HIS A N 1
ATOM 6319 C CA . HIS A 1 774 ? -6.796 -16.322 14.862 1.00 92.44 774 HIS A CA 1
ATOM 6320 C C . HIS A 1 774 ? -6.257 -16.521 13.453 1.00 92.44 774 HIS A C 1
ATOM 6322 O O . HIS A 1 774 ? -6.187 -15.575 12.675 1.00 92.44 774 HIS A O 1
ATOM 6328 N N . GLN A 1 775 ? -5.925 -17.762 13.116 1.00 92.62 775 GLN A N 1
ATOM 6329 C CA . GLN A 1 775 ? -5.536 -18.172 11.775 1.00 92.62 775 GLN A CA 1
ATOM 6330 C C . GLN A 1 775 ? -6.577 -19.145 11.222 1.00 92.62 775 GLN A C 1
ATOM 6332 O O . GLN A 1 775 ? -6.876 -20.167 11.846 1.00 92.62 775 GLN A O 1
ATOM 6337 N N . ILE A 1 776 ? -7.105 -18.837 10.042 1.00 94.00 776 ILE A N 1
ATOM 6338 C CA . ILE A 1 776 ? -8.041 -19.680 9.290 1.00 94.00 776 ILE A CA 1
ATOM 6339 C C . ILE A 1 776 ? -7.497 -19.894 7.875 1.00 94.00 776 ILE A C 1
ATOM 6341 O O . ILE A 1 776 ? -6.730 -19.074 7.370 1.00 94.00 776 ILE A O 1
ATOM 6345 N N . ASN A 1 777 ? -7.857 -20.985 7.207 1.00 93.56 777 ASN A N 1
ATOM 6346 C CA . ASN A 1 777 ? -7.488 -21.151 5.798 1.00 93.56 777 ASN A CA 1
ATOM 6347 C C . ASN A 1 777 ? -8.472 -20.422 4.862 1.00 93.56 777 ASN A C 1
ATOM 6349 O O . ASN A 1 777 ? -9.559 -20.007 5.262 1.00 93.56 777 ASN A O 1
ATOM 6353 N N . LYS A 1 778 ? -8.121 -20.310 3.574 1.00 93.06 778 LYS A N 1
ATOM 6354 C CA . LYS A 1 778 ? -8.974 -19.686 2.540 1.00 93.06 778 LYS A CA 1
ATOM 6355 C C . LYS A 1 778 ? -10.290 -20.446 2.258 1.00 93.06 778 LYS A C 1
ATOM 6357 O O . LYS A 1 778 ? -11.109 -19.969 1.476 1.00 93.06 778 LYS A O 1
ATOM 6362 N N . LYS A 1 779 ? -10.505 -21.618 2.872 1.00 91.69 779 LYS A N 1
ATOM 6363 C CA . LYS A 1 779 ? -11.760 -22.390 2.812 1.00 91.69 779 LYS A CA 1
ATOM 6364 C C . LYS A 1 779 ? -12.680 -22.136 4.014 1.00 91.69 779 LYS A C 1
ATOM 6366 O O . LYS A 1 779 ? -13.771 -22.690 4.049 1.00 91.69 779 LYS A O 1
ATOM 6371 N N . GLY A 1 780 ? -12.254 -21.312 4.975 1.00 90.69 780 GLY A N 1
ATOM 6372 C CA . GLY A 1 780 ? -13.027 -21.002 6.178 1.00 90.69 780 GLY A CA 1
ATOM 6373 C C . GLY A 1 780 ? -12.855 -22.016 7.308 1.00 90.69 780 GLY A C 1
ATOM 6374 O O . GLY A 1 780 ? -13.625 -21.998 8.260 1.00 90.69 780 GLY A O 1
ATOM 6375 N N . GLU A 1 781 ? -11.863 -22.904 7.230 1.00 91.94 781 GLU A N 1
ATOM 6376 C CA . GLU A 1 781 ? -11.571 -23.849 8.307 1.00 91.94 781 GLU A CA 1
ATOM 6377 C C . GLU A 1 781 ? -10.620 -23.197 9.317 1.00 91.94 781 GLU A C 1
ATOM 6379 O O . GLU A 1 781 ? -9.589 -22.613 8.953 1.00 91.94 781 GLU A O 1
ATOM 6384 N N . TYR A 1 782 ? -10.959 -23.315 10.600 1.00 91.69 782 TYR A N 1
ATOM 6385 C CA . TYR A 1 782 ? -10.124 -22.829 11.689 1.00 91.69 782 TYR A CA 1
ATOM 6386 C C . TYR A 1 782 ? -8.835 -23.647 11.796 1.00 91.69 782 TYR A C 1
ATOM 6388 O O . TYR A 1 782 ? -8.881 -24.874 11.859 1.00 91.69 782 TYR A O 1
ATOM 6396 N N . ILE A 1 783 ? -7.682 -22.975 11.846 1.00 91.00 783 ILE A N 1
ATOM 6397 C CA . ILE A 1 783 ? -6.380 -23.639 11.992 1.00 91.00 783 ILE A CA 1
ATOM 6398 C C . ILE A 1 783 ? -5.935 -23.592 13.450 1.00 91.00 783 ILE A C 1
ATOM 6400 O O . ILE A 1 783 ? -5.664 -24.627 14.058 1.00 91.00 783 ILE A O 1
ATOM 6404 N N . ARG A 1 784 ? -5.782 -22.381 13.995 1.00 89.19 784 ARG A N 1
ATOM 6405 C CA . ARG A 1 784 ? -5.283 -22.158 15.356 1.00 89.19 784 ARG A CA 1
ATOM 6406 C C . ARG A 1 784 ? -5.505 -20.723 15.812 1.00 89.19 784 ARG A C 1
ATOM 6408 O O . ARG A 1 784 ? -5.715 -19.823 15.003 1.00 89.19 784 ARG A O 1
ATOM 6415 N N . LYS A 1 785 ? -5.310 -20.495 17.106 1.00 90.25 785 LYS A N 1
ATOM 6416 C CA . LYS A 1 785 ? -5.027 -19.168 17.647 1.00 90.25 785 LYS A CA 1
ATOM 6417 C C . LYS A 1 785 ? -3.545 -18.874 17.396 1.00 90.25 785 LYS A C 1
ATOM 6419 O O . LYS A 1 785 ? -2.688 -19.662 17.787 1.00 90.25 785 LYS A O 1
ATOM 6424 N N . LEU A 1 786 ? -3.255 -17.823 16.634 1.00 90.06 786 LEU A N 1
ATOM 6425 C CA . LEU A 1 786 ? -1.901 -17.474 16.201 1.00 90.06 786 LEU A CA 1
ATOM 6426 C C . LEU A 1 786 ? -1.167 -16.634 17.243 1.00 90.06 786 LEU A C 1
ATOM 6428 O O . LEU A 1 786 ? 0.007 -16.889 17.488 1.00 90.06 786 LEU A O 1
ATOM 6432 N N . ILE A 1 787 ? -1.846 -15.644 17.825 1.00 89.12 787 ILE A N 1
ATOM 6433 C CA . ILE A 1 787 ? -1.318 -14.812 18.912 1.00 89.12 787 ILE A CA 1
ATOM 6434 C C . ILE A 1 787 ? -2.325 -14.812 20.053 1.00 89.12 787 ILE A C 1
ATOM 6436 O O . ILE A 1 787 ? -3.497 -14.500 19.837 1.00 89.12 787 ILE A O 1
ATOM 6440 N N . ASP A 1 788 ? -1.845 -15.146 21.245 1.00 86.31 788 ASP A N 1
ATOM 6441 C CA . ASP A 1 788 ? -2.612 -15.133 22.487 1.00 86.31 788 ASP A CA 1
ATOM 6442 C C . ASP A 1 788 ? -2.645 -13.742 23.137 1.00 86.31 788 ASP A C 1
ATOM 6444 O O . ASP A 1 788 ? -1.784 -12.899 22.880 1.00 86.31 788 ASP A O 1
ATOM 6448 N N . GLU A 1 789 ? -3.608 -13.543 24.038 1.00 83.25 789 GLU A N 1
ATOM 6449 C CA . GLU A 1 789 ? -3.801 -12.310 24.814 1.00 83.25 789 GLU A CA 1
ATOM 6450 C C . GLU A 1 789 ? -2.532 -11.842 25.531 1.00 83.25 789 GLU A C 1
ATOM 6452 O O . GLU A 1 789 ? -2.169 -10.672 25.427 1.00 83.25 789 GLU A O 1
ATOM 6457 N N . ASP A 1 790 ? -1.795 -12.764 26.151 1.00 81.19 790 ASP A N 1
ATOM 6458 C CA . ASP A 1 790 ? -0.566 -12.455 26.892 1.00 81.19 790 ASP A CA 1
ATOM 6459 C C . ASP A 1 790 ? 0.591 -11.976 26.000 1.00 81.19 790 ASP A C 1
ATOM 6461 O O . ASP A 1 790 ? 1.585 -11.434 26.487 1.00 81.19 790 ASP A O 1
ATOM 6465 N N . SER A 1 791 ? 0.503 -12.215 24.689 1.00 83.81 791 SER A N 1
ATOM 6466 C CA . SER A 1 791 ? 1.555 -11.849 23.739 1.00 83.81 791 SER A CA 1
ATOM 6467 C C . SER A 1 791 ? 1.355 -10.463 23.128 1.00 83.81 791 SER A C 1
ATOM 6469 O O . SER A 1 791 ? 2.289 -9.952 22.515 1.00 83.81 791 SER A O 1
ATOM 6471 N N . LEU A 1 792 ? 0.174 -9.855 23.282 1.00 86.56 792 LEU A N 1
ATOM 6472 C CA . LEU A 1 792 ? -0.182 -8.557 22.705 1.00 86.56 792 LEU A CA 1
ATOM 6473 C C . LEU A 1 792 ? -0.075 -7.438 23.745 1.00 86.56 792 LEU A C 1
ATOM 6475 O O . LEU A 1 792 ? -0.431 -7.604 24.905 1.00 86.56 792 LEU A O 1
ATOM 6479 N N . ASP A 1 793 ? 0.361 -6.248 23.323 1.00 83.50 793 ASP A N 1
ATOM 6480 C CA . ASP A 1 793 ? 0.532 -5.105 24.238 1.00 83.50 793 ASP A CA 1
ATOM 6481 C C . ASP A 1 793 ? -0.768 -4.315 24.489 1.00 83.50 793 ASP A C 1
ATOM 6483 O O . ASP A 1 793 ? -0.742 -3.197 25.010 1.00 83.50 793 ASP A O 1
ATOM 6487 N N . GLY A 1 794 ? -1.909 -4.845 24.061 1.00 86.88 794 GLY A N 1
ATOM 6488 C CA . GLY A 1 794 ? -3.215 -4.205 24.130 1.00 86.88 794 GLY A CA 1
ATOM 6489 C C . GLY A 1 794 ? -4.164 -4.801 23.100 1.00 86.88 794 GLY A C 1
ATOM 6490 O O . GLY A 1 794 ? -3.785 -5.702 22.362 1.00 86.88 794 GLY A O 1
ATOM 6491 N N . LYS A 1 795 ? -5.383 -4.257 23.015 1.00 87.94 795 LYS A N 1
ATOM 6492 C CA . LYS A 1 795 ? -6.413 -4.749 22.092 1.00 87.94 795 LYS A CA 1
ATOM 6493 C C . LYS A 1 795 ? -6.045 -4.449 20.634 1.00 87.94 795 LYS A C 1
ATOM 6495 O O . LYS A 1 795 ? -6.047 -3.264 20.278 1.00 87.94 795 LYS A O 1
ATOM 6500 N N . PRO A 1 796 ? -5.745 -5.460 19.802 1.00 89.12 796 PRO A N 1
ATOM 6501 C CA . PRO A 1 796 ? -5.391 -5.253 18.407 1.00 89.12 796 PRO A CA 1
ATOM 6502 C C . PRO A 1 796 ? -6.617 -4.796 17.612 1.00 89.12 796 PRO A C 1
ATOM 6504 O O . PRO A 1 796 ? -7.738 -5.236 17.873 1.00 89.12 796 PRO A O 1
ATOM 6507 N N . ILE A 1 797 ? -6.406 -3.910 16.640 1.00 84.19 797 ILE A N 1
ATOM 6508 C CA . ILE A 1 797 ? -7.477 -3.391 15.768 1.00 84.19 797 ILE A CA 1
ATOM 6509 C C . ILE A 1 797 ? -7.232 -3.700 14.294 1.00 84.19 797 ILE A C 1
ATOM 6511 O O . ILE A 1 797 ? -8.171 -4.034 13.579 1.00 84.19 797 ILE A O 1
ATOM 6515 N N . CYS A 1 798 ? -5.979 -3.638 13.857 1.00 83.19 798 CYS A N 1
ATOM 6516 C CA . CYS A 1 798 ? -5.551 -3.951 12.505 1.00 83.19 798 CYS A CA 1
ATOM 6517 C C . CYS A 1 798 ? -4.296 -4.818 12.594 1.00 83.19 798 CYS A C 1
ATOM 6519 O O . CYS A 1 798 ? -3.465 -4.663 13.499 1.00 83.19 798 CYS A O 1
ATOM 6521 N N . ALA A 1 799 ? -4.201 -5.757 11.663 1.00 84.31 799 ALA A N 1
ATOM 6522 C CA . ALA A 1 799 ? -3.014 -6.545 11.437 1.00 84.31 799 ALA A CA 1
ATOM 6523 C C . ALA A 1 799 ? -2.770 -6.587 9.932 1.00 84.31 799 ALA A C 1
ATOM 6525 O O . ALA A 1 799 ? -3.676 -6.945 9.189 1.00 84.31 799 ALA A O 1
ATOM 6526 N N . TYR A 1 800 ? -1.557 -6.263 9.498 1.00 87.31 800 TYR A N 1
ATOM 6527 C CA . TYR A 1 800 ? -1.167 -6.327 8.093 1.00 87.31 800 TYR A CA 1
ATOM 6528 C C . TYR A 1 800 ? 0.011 -7.274 7.911 1.00 87.31 800 TYR A C 1
ATOM 6530 O O . TYR A 1 800 ? 0.967 -7.223 8.687 1.00 87.31 800 TYR A O 1
ATOM 6538 N N . SER A 1 801 ? -0.032 -8.122 6.884 1.00 82.06 801 SER A N 1
ATOM 6539 C CA . SER A 1 801 ? 1.101 -8.974 6.523 1.00 82.06 801 SER A CA 1
ATOM 6540 C C . SER A 1 801 ? 2.003 -8.300 5.492 1.00 82.06 801 SER A C 1
ATOM 6542 O O . SER A 1 801 ? 1.590 -8.045 4.363 1.00 82.06 801 SER A O 1
ATOM 6544 N N . GLY A 1 802 ? 3.269 -8.086 5.843 1.00 72.25 802 GLY A N 1
ATOM 6545 C CA . GLY A 1 802 ? 4.314 -7.714 4.890 1.00 72.25 802 GLY A CA 1
ATOM 6546 C C . GLY A 1 802 ? 4.715 -8.869 3.964 1.00 72.25 802 GLY A C 1
ATOM 6547 O O . GLY A 1 802 ? 4.339 -10.026 4.168 1.00 72.25 802 GLY A O 1
ATOM 6548 N N . GLN A 1 803 ? 5.533 -8.563 2.950 1.00 70.38 803 GLN A N 1
ATOM 6549 C CA . GLN A 1 803 ? 6.108 -9.563 2.030 1.00 70.38 803 GLN A CA 1
ATOM 6550 C C . GLN A 1 803 ? 7.146 -10.490 2.696 1.00 70.38 803 GLN A C 1
ATOM 6552 O O . GLN A 1 803 ? 7.593 -11.470 2.106 1.00 70.38 803 GLN A O 1
ATOM 6557 N N . ASP A 1 804 ? 7.550 -10.178 3.922 1.00 75.12 804 ASP A N 1
ATOM 6558 C CA . ASP A 1 804 ? 8.599 -10.826 4.705 1.00 75.12 804 ASP A CA 1
ATOM 6559 C C . ASP A 1 804 ? 8.048 -11.762 5.796 1.00 75.12 804 ASP A C 1
ATOM 6561 O O . ASP A 1 804 ? 8.758 -12.093 6.749 1.00 75.12 804 ASP A O 1
ATOM 6565 N N . ASN A 1 805 ? 6.788 -12.198 5.661 1.00 84.75 805 ASN A N 1
ATOM 6566 C CA . ASN A 1 805 ? 6.049 -12.974 6.667 1.00 84.75 805 ASN A CA 1
ATOM 6567 C C . ASN A 1 805 ? 5.986 -12.282 8.041 1.00 84.75 805 ASN A C 1
ATOM 6569 O O . ASN A 1 805 ? 5.873 -12.950 9.076 1.00 84.75 805 ASN A O 1
ATOM 6573 N N . ASN A 1 806 ? 6.072 -10.950 8.067 1.00 90.00 806 ASN A N 1
ATOM 6574 C CA . ASN A 1 806 ? 5.847 -10.179 9.276 1.00 90.00 806 ASN A CA 1
ATOM 6575 C C . ASN A 1 806 ? 4.408 -9.682 9.354 1.00 90.00 806 ASN A C 1
ATOM 6577 O O . ASN A 1 806 ? 3.858 -9.174 8.383 1.00 90.00 806 ASN A O 1
ATOM 6581 N N . LEU A 1 807 ? 3.829 -9.789 10.543 1.00 92.25 807 LEU A N 1
ATOM 6582 C CA . LEU A 1 807 ? 2.551 -9.219 10.914 1.00 92.25 807 LEU A CA 1
ATOM 6583 C C . LEU A 1 807 ? 2.792 -7.920 11.689 1.00 92.25 807 LEU A C 1
ATOM 6585 O O . LEU A 1 807 ? 3.435 -7.928 12.742 1.00 92.25 807 LEU A O 1
ATOM 6589 N N . TYR A 1 808 ? 2.275 -6.817 11.162 1.00 93.56 808 TYR A N 1
ATOM 6590 C CA . TYR A 1 808 ? 2.329 -5.486 11.755 1.00 93.56 808 TYR A CA 1
ATOM 6591 C C . TYR A 1 808 ? 0.999 -5.212 12.440 1.00 93.56 808 TYR A C 1
ATOM 6593 O O . TYR A 1 808 ? -0.032 -5.208 11.776 1.00 93.56 808 TYR A O 1
ATOM 6601 N N . ILE A 1 809 ? 1.019 -5.009 13.754 1.00 93.62 809 ILE A N 1
ATOM 6602 C CA . ILE A 1 809 ? -0.192 -4.901 14.571 1.00 93.62 809 ILE A CA 1
ATOM 6603 C C . ILE A 1 809 ? -0.281 -3.511 15.187 1.00 93.62 809 ILE A C 1
ATOM 6605 O O . ILE A 1 809 ? 0.679 -3.044 15.807 1.00 93.62 809 ILE A O 1
ATOM 6609 N N . SER A 1 810 ? -1.449 -2.885 15.048 1.00 92.69 810 SER A N 1
ATOM 6610 C CA . SER A 1 810 ? -1.824 -1.646 15.733 1.00 92.69 810 SER A CA 1
ATOM 6611 C C . SER A 1 810 ? -2.891 -1.900 16.802 1.00 92.69 810 SER A C 1
ATOM 6613 O O . SER A 1 810 ? -3.616 -2.900 16.761 1.00 92.69 810 SER A O 1
ATOM 6615 N N . TYR A 1 811 ? -2.994 -0.988 17.775 1.00 90.81 811 TYR A N 1
ATOM 6616 C CA . TYR A 1 811 ? -3.812 -1.171 18.977 1.00 90.81 811 TYR A CA 1
ATOM 6617 C C . TYR A 1 811 ? -4.862 -0.072 19.170 1.00 90.81 811 TYR A C 1
ATOM 6619 O O . TYR A 1 811 ? -4.688 1.075 18.759 1.00 90.81 811 TYR A O 1
ATOM 6627 N N . ALA A 1 812 ? -5.955 -0.416 19.853 1.00 83.69 812 ALA A N 1
ATOM 6628 C CA . ALA A 1 812 ? -7.096 0.469 20.054 1.00 83.69 812 ALA A CA 1
ATOM 6629 C C . ALA A 1 812 ? -6.755 1.760 20.830 1.00 83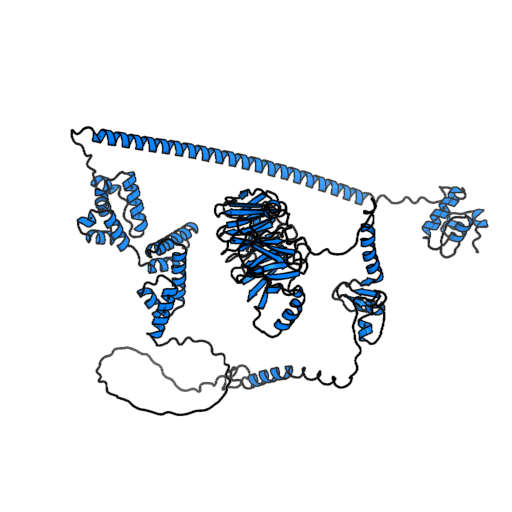.69 812 ALA A C 1
ATOM 6631 O O . ALA A 1 812 ? -5.977 1.751 21.786 1.00 83.69 812 ALA A O 1
ATOM 6632 N N . ALA A 1 813 ? -7.435 2.860 20.485 1.00 79.88 813 ALA A N 1
ATOM 6633 C CA . ALA A 1 813 ? -7.225 4.221 21.007 1.00 79.88 813 ALA A CA 1
ATOM 6634 C C . ALA A 1 813 ? -7.239 4.380 22.542 1.00 79.88 813 ALA A C 1
ATOM 6636 O O . ALA A 1 813 ? -6.599 5.283 23.096 1.00 79.88 813 ALA A O 1
ATOM 6637 N N . PHE A 1 814 ? -8.002 3.528 23.228 1.00 77.25 814 PHE A N 1
ATOM 6638 C CA . PHE A 1 814 ? -8.175 3.541 24.683 1.00 77.25 814 PHE A CA 1
ATOM 6639 C C . PHE A 1 814 ? -7.102 2.734 25.431 1.00 77.25 814 PHE A C 1
ATOM 6641 O O . PHE A 1 814 ? -7.148 2.649 26.653 1.00 77.25 814 PHE A O 1
ATOM 6648 N N . THR A 1 815 ? -6.137 2.150 24.718 1.00 75.88 815 THR A N 1
ATOM 6649 C CA . THR A 1 815 ? -4.977 1.472 25.310 1.00 75.88 815 THR A CA 1
ATOM 6650 C C . THR A 1 815 ? -3.789 2.432 25.439 1.00 75.88 815 THR A C 1
ATOM 6652 O O . THR A 1 815 ? -3.708 3.441 24.732 1.00 75.88 815 THR A O 1
ATOM 6655 N N . GLU A 1 816 ? -2.841 2.123 26.328 1.00 78.19 816 GLU A N 1
ATOM 6656 C CA . GLU A 1 816 ? -1.557 2.847 26.414 1.00 78.19 816 GLU A CA 1
ATOM 6657 C C . GLU A 1 816 ? -0.656 2.607 25.190 1.00 78.19 816 GLU A C 1
ATOM 6659 O O . GLU A 1 816 ? 0.278 3.369 24.942 1.00 78.19 816 GLU A O 1
ATOM 6664 N N . SER A 1 817 ? -0.972 1.571 24.410 1.00 80.00 817 SER A N 1
ATOM 6665 C CA . SER A 1 817 ? -0.255 1.132 23.211 1.00 80.00 817 SER A CA 1
ATOM 6666 C C . SER A 1 817 ? -0.845 1.697 21.911 1.00 80.00 817 SER A C 1
ATOM 6668 O O . SER A 1 817 ? -0.457 1.269 20.831 1.00 80.00 817 SER A O 1
ATOM 6670 N N . CYS A 1 818 ? -1.776 2.653 21.967 1.00 84.56 818 CYS A N 1
ATOM 6671 C CA . CYS A 1 818 ? -2.456 3.178 20.772 1.00 84.56 818 CYS A CA 1
ATOM 6672 C C . CYS A 1 818 ? -1.541 3.924 19.778 1.00 84.56 818 CYS A C 1
ATOM 6674 O O . CYS A 1 818 ? -1.934 4.161 18.637 1.00 84.56 818 CYS A O 1
ATOM 6676 N N . ASP A 1 819 ? -0.341 4.322 20.210 1.00 90.06 819 ASP A N 1
ATOM 6677 C CA . ASP A 1 819 ? 0.705 4.929 19.382 1.00 90.06 819 ASP A CA 1
ATOM 6678 C C . ASP A 1 819 ? 1.821 3.933 19.024 1.00 90.06 819 ASP A C 1
ATOM 6680 O O . ASP A 1 819 ? 2.871 4.341 18.529 1.00 90.06 819 ASP A O 1
ATOM 6684 N N . LYS A 1 820 ? 1.635 2.643 19.309 1.00 92.25 820 LYS A N 1
ATOM 6685 C CA . LYS A 1 820 ? 2.631 1.587 19.135 1.00 92.25 820 LYS A CA 1
ATOM 6686 C C . LYS A 1 820 ? 2.269 0.699 17.949 1.00 92.25 820 LYS A C 1
ATOM 6688 O O . LYS A 1 820 ? 1.106 0.344 17.770 1.00 92.25 820 LYS A O 1
ATOM 6693 N N . ILE A 1 821 ? 3.284 0.294 17.190 1.00 94.44 821 ILE A N 1
ATOM 6694 C CA . ILE A 1 821 ? 3.197 -0.823 16.247 1.00 94.44 821 ILE A CA 1
ATOM 6695 C C . ILE A 1 821 ? 4.071 -1.958 16.766 1.00 94.44 821 ILE A C 1
ATOM 6697 O O . ILE A 1 821 ? 5.240 -1.741 17.101 1.00 94.44 821 ILE A O 1
ATOM 6701 N N . SER A 1 822 ? 3.507 -3.162 16.803 1.00 93.94 822 SER A N 1
ATOM 6702 C CA . SER A 1 822 ? 4.238 -4.383 17.136 1.00 93.94 822 SER A CA 1
ATOM 6703 C C . SER A 1 822 ? 4.423 -5.256 15.909 1.00 93.94 822 SER A C 1
ATOM 6705 O O . SER A 1 822 ? 3.471 -5.504 15.172 1.00 93.94 822 SER A O 1
ATOM 6707 N N . VAL A 1 823 ? 5.650 -5.733 15.708 1.00 92.88 823 VAL A N 1
ATOM 6708 C CA . VAL A 1 823 ? 6.022 -6.542 14.544 1.00 92.88 823 VAL A CA 1
ATOM 6709 C C . VAL A 1 823 ? 6.310 -7.973 14.984 1.00 92.88 823 VAL A C 1
ATOM 6711 O O . VAL A 1 823 ? 7.190 -8.213 15.816 1.00 92.88 823 VAL A O 1
ATOM 6714 N N . TYR A 1 824 ? 5.593 -8.934 14.406 1.00 91.88 824 TYR A N 1
ATOM 6715 C CA . TYR A 1 824 ? 5.742 -10.366 14.681 1.00 91.88 824 TYR A CA 1
ATOM 6716 C C . TYR A 1 824 ? 6.146 -11.100 13.411 1.00 91.88 824 TYR A C 1
ATOM 6718 O O . TYR A 1 824 ? 5.529 -10.893 12.381 1.00 91.88 824 TYR A O 1
ATOM 6726 N N . THR A 1 825 ? 7.125 -11.998 13.469 1.00 90.19 825 THR A N 1
ATOM 6727 C CA . THR A 1 825 ? 7.396 -12.917 12.353 1.00 90.19 825 THR A CA 1
ATOM 6728 C C . THR A 1 825 ? 6.617 -14.201 12.545 1.00 90.19 825 THR A C 1
ATOM 6730 O O . THR A 1 825 ? 6.713 -14.816 13.610 1.00 90.19 825 THR A O 1
ATOM 6733 N N . VAL A 1 826 ? 5.918 -14.632 11.499 1.00 86.00 826 VAL A N 1
ATOM 6734 C CA . VAL A 1 826 ? 5.335 -15.971 11.408 1.00 86.00 826 VAL A CA 1
ATOM 6735 C C . VAL A 1 826 ? 6.351 -16.880 10.717 1.00 86.00 826 VAL A C 1
ATOM 6737 O O . VAL A 1 826 ? 6.686 -16.654 9.554 1.00 86.00 826 VAL A O 1
ATOM 6740 N N . ILE A 1 827 ? 6.904 -17.848 11.457 1.00 76.31 827 ILE A N 1
ATOM 6741 C CA . ILE A 1 827 ? 7.937 -18.784 10.970 1.00 76.31 827 ILE A CA 1
ATOM 6742 C C . ILE A 1 827 ? 7.296 -20.057 10.460 1.00 76.31 827 ILE A C 1
ATOM 6744 O O . ILE A 1 827 ? 6.632 -20.719 11.289 1.00 76.31 827 ILE A O 1
#

Foldseek 3Di:
DPDDLVVCLVPPAPVVLVPDDLVVVNLVVNCVVLVHPDDSPDDPVVSSVRSVVVCVVVVSDDPVRDDPDPPPPVPPVPVVVVVVVVVVVVVVVVVVVVVVVVVVVVVVVVVVVVVVVVVVVVVVVVVVVVVVVVVVVVVVVVVVVVVVVVVVPDDDDDDDDPPPPLVVCLVVQDADDLVCLVPRVVVRVVSCVVVVPDQQCSLVSVQSRDDDPLVVQLVPDDPVQSSHPVSSSVSSCVSSQDQLVVLVVCLVPQDDDPPDDPVRSVVVSVVSVVSSVVNLVDPPDPVQVVQVVVVVVVLVVDDPVLSVVCVVVSDRGPVSSVVVSVVCCVVVPDDPPDPDDDDDDDDDDDDDDDDDDDDDDDDDDDDDDDDDDDDDDDDDDDDDDDDDDWADAAPPPRHGHDYVVPDPVVVVVVVVVVVVVPPPPPPPPPDPPDDPDDDDDDDDPPDPLQLDAQPVCVVVVHGHRFFKAWPVPRGGHDPVRVVVVCVPCPPDDIDIDGSVVVVVVVVVVVVVVPPPDDDDDDDDDDDDDDDDDPPPQQPDDDDDDDDDDDDPPPVVVVVVVVVPPDPPDFDKFWDDKEFQDDPPQPDDFFWQDWDDDPFWIWTQRQVSQKIWIDGPVRHTDDIDHHPAGWREWEDDPPWIWTFHQPQQWTFIPDPPRDIDHDPAGFQEWYDLPFWIWTDHQVQQKIFIAGPVRHTPDIARPCVLRVDGFRWASYKDAHNPQRWIWTHTAVQQWIWIAHPHNRTPDTAHHDHGWHEWEDAPQWIWIFHQVQQFIFIGHPNNHGDGTNGHNVRDQERWHYWYADPQQKIWTAHGPPGPRSRMIIIMHRD

pLDDT: mean 72.27, std 21.97, range [23.08, 96.62]

Sequence (827 aa):
MVFSVTEFLKSPTVGEFESLKKDDFKLIVLGLHLKLDVKSSMRKQEIRNIVAKELLAKEIFSSYDFPVEPVSSETKMSKFEFELEKMKIQLQFEKEEKERQFEREEKERQFEKEEKIRQFEREKEEREKQERMHEKELQFELEKLKLEKSAKENPVPSLVKSEFDAAKNIRLVPKFQEKSVDKYFPHFEKIAANLKWPRDFWPTLLQSVLIGKAAEVYSALSIAESSDYDKVKDTILRAYQLVPEAYRQKFRKYKKFENQTHVEFAREKEDLFDQWFRSKKIPNSFDNLRQIILIEEFKECVHQDLRTHLEDKNVKTVEEAAVLSDTYALTHKKNFVSKTQSSDSAKTSDVPKKNLQESQSSISSQSPSQSGSTSGPRSERSEASPGVGSLPTCNYCKKKGHVIGECLKLKKKKELKSQACASVRNDRKALDSICSDTPEIQDMTNTPVSEWLCEPCRGDGERVKARTQCYECHELLCQPCSNSHLRFKITANHHLIELIQYQQHFKKSISEQTLSKSNEIQTPVNEDELASDFLEHITLTDDTVLYKEETVGQEQENQQNLNRNNPKQHQITKRFDFRVSRPNDQKKVIVMDVLCTEDTILVVDNENKVLKMFDRHGEFQHSSTLKNSTHGITCVRDNVFATCGEDKMVHVWALSDESYQVDHRANGIHFNGVYFCVLHHYDNAITILDKHKKIVRKIVMKQAFGKKFEFGWDIHMDKDTNNVFVPCQHENGVLCLTIEGKALWFSPMSAKLWGITEIQETLCVVDIINNCIHQINKKGEYIRKLIDEDSLDGKPICAYSGQDNNLYISYAAFTESCDKISVYTVI

InterPro domains:
  IPR000315 B-box-type zinc finger [PS50119] (449-499)
  IPR003309 SCAN domain [PF02023] (244-334)
  IPR011042 Six-bladed beta-propeller, TolB-like [G3DSA:2.120.10.30] (597-825)
  IPR038269 SCAN domain superfamily [G3DSA:1.10.4020.10] (240-335)